Protein 2LQJ (pdb70)

Nearest PDB structures (foldseek):
  2lqj-assembly1_A  TM=9.678E-01  e=2.198E-18  Mycobacterium tuberculosis
  2ca9-assembly1_A  TM=8.240E-01  e=6.268E-05  Helicobacter pylori 26695
  2caj-assembly1_A-2  TM=8.170E-01  e=1.749E-04  Helicobacter pylori 26695
  7csl-assembly2_D  TM=7.163E-01  e=1.278E-03  Pyrococcus horikoshii OT3
  1u8s-assembly1_B  TM=6.420E-01  e=2.604E-02  Vibrio cholerae

Sequence (94 aa):
VEDEGLQPYQVRVICRPKAETYVRAHIVQRTSSNDITLRGIRTGPAGDDNITLTAHLLMVGHTPAKLERLVAELSLQPGVYAVHWYAGEHAQAEVEDEGLQPYQVRVICRPKAETYVRAHIVQRTSSNDITLRGIRTGPAGDDNITLTAHLLMVGHTPAKLERLVAELSLQPGVYAVHWYAGEHAQAEVEDEGLQPYQVRVICRPKAETYVRAHIVQRTSSNDITLRGIRTGPAGDDNITLTAHLLMVGHTPAKLERLVAELSLQPGVYAVHWYAGEHAQAEVEDEGLQPYQVRVICRPKAETYVRAHIVQRTSSNDITLRGIRTGPAGDDNITLTAHLLMVGHTPAKLERLVAELSLQPGVYAVHWYAGEHAQAEVEDEGLQPYQVRVICRPKAETYVRAHIVQRTSSNDITLRGIRTGPAGDDNITLTAHLLMVGHTPAKLERLVAELSLQPGVYAVHWYAGEHAQAEVEDEGLQPYQVRVICRPKAETYVRAHIVQRTSSNDITLRGIRTGPAGDDNITLTAHLLMVGHTPAKLERLVAELSLQPGVYAVHWYAGEHAQAEVEDEGLQPYQVRVICRPKAETYVRAHIVQRTSSNDITLRGIRTGPAGDDNITLTAHLLMVGHTPAKLERLVAELSLQPGVYAVHWYAGEHAQAEVEDEGLQPYQVRVICRPKAETYVRAHIVQRTSSNDITLRGIRTGPAGDDNITLTAHLLMVGHTPAKLERLVAELSLQPGVYAVHWYAGEHAQAEVEDEGLQPYQVRVICRPKAETYVRAHIVQRTSSNDITLRGIRTGPAGDDNITLTAHLLMVGHTPAKLERLVAELSLQPGVYAVHWYAGEHAQAEVEDEGLQPYQVRVICRPKAETYVRAHIVQRTSSNDITLRGIRTGPAGDDNITLTAHLLMVGHTPAKLERLVAELSLQPGVYAVHWYAGEHAQAEVEDEGLQPYQVRVICRPKAETYVRAHIVQRTSSNDITLRGIRTGPAGDDNITLTAHLLMVGHTPAKLERLVAELSLQPGVYAVHWYAGEHAQAEVEDEGLQPYQVRVICRPKAETYVRAHIVQRTSSNDITLRGIRTGPAGDDNITLTAHLLMVGHTPAKLERLVAELSLQPGVYAVHWYAGEHAQAEVEDEGLQPYQVRVICRPKAETYVRAHIVQRTSSNDITLRGIRTGPAGDDNITLTAHLLMVGHTPAKLERLVAELSLQPGVYAVHWYAGEHAQAEVEDEGLQPYQVRVICRPKAETYVRAHIVQRTSSNDITLRGIRTGPAGDDNITLTAHLLMVGHTPAKLERLVAELSLQPGVYAVHWYAGEHAQAEVEDEGLQPYQVRVICRPKAETYVRAHIVQRTSSNDITLRGIRTGPAGDDNITLTAHLLMVGHTPAKLERLVAELSLQPGVYAVHWYAGEHAQAE

CATH classification: 3.30.70.260

Radius of gyration: 12.58 Å; Cα contacts (8 Å, |Δi|>4): 180; chains: 1; bounding box: 26×36×28 Å

InterPro domains:
  IPR003416 MgtC/SapB/SrpB/YhiD family [PR01837] (16-35)
  IPR003416 MgtC/SapB/SrpB/YhiD family [PR01837] (35-53)
  IPR003416 MgtC/SapB/SrpB/YhiD family [PR01837] (60-82)
  IPR003416 MgtC/SapB/SrpB/YhiD family [PR01837] (87-111)
  IPR003416 MgtC/SapB/SrpB/YhiD family [PTHR33778] (4-227)
  IPR048640 MgtC-like, C-terminal domain [PF21770] (149-225)
  IPR049177 MgtC/SapB/SrpB/YhiD, N-terminal domain [PF02308] (13-133)

Foldseek 3Di:
DDLVQFWKKKKKWKFFPVQCVVLVVCCCVLQVVLQKDWPDWDWAAPPDGIIIITTTITHHDDDCPSVVVVQVVSCVRPTIPDMDMAIDPVRDDD

Solvent-accessible surface area: 5730 Å² total; per-residue (Å²): 188,164,62,145,45,33,66,36,18,4,1,101,0,49,0,107,56,174,1,15,98,95,0,101,49,37,2,71,109,85,1,81,93,20,92,5,61,50,138,28,37,164,64,28,118,54,71,137,61,26,28,17,0,14,0,33,3,10,4,74,70,48,64,72,75,89,2,91,143,11,13,60,13,4,48,136,22,108,28,30,115,49,38,112,62,85,52,7,63,173,52,110,87,176

GO terms:
  GO:0010350 cellular response to magnesium starvation (P, IMP)

Secondary structure (P-SEA, 3-state):
cccccbbbbbbbbbccccccaaaaaaaaaaaaaacccccccccccccccccccccbbbbccccaaaaaaaaaaaaacccccccccccccccccc

Structure (mmCIF, N/CA/C/O backbone):
data_2LQJ
#
_entry.id   2LQJ
#
loop_
_atom_site.group_PDB
_atom_site.id
_atom_site.type_symbol
_atom_site.label_atom_id
_atom_site.label_alt_id
_atom_site.label_comp_id
_atom_site.label_asym_id
_atom_site.label_entity_id
_atom_site.label_seq_id
_atom_site.pdbx_PDB_ins_code
_atom_site.Cartn_x
_atom_site.Cartn_y
_atom_site.Cartn_z
_atom_site.occupancy
_atom_site.B_iso_or_equiv
_atom_site.auth_seq_id
_atom_site.auth_comp_id
_atom_site.auth_asym_id
_atom_site.auth_atom_id
_atom_site.pdbx_PDB_model_num
ATOM 1 N N . VAL A 1 1 ? 14.949 16.838 -5.154 1.00 3.00 141 VAL A N 1
ATOM 2 C CA . VAL A 1 1 ? 13.601 17.303 -4.836 1.00 12.15 141 VAL A CA 1
ATOM 3 C C . VAL A 1 1 ? 13.021 16.553 -3.638 1.00 43.12 141 VAL A C 1
ATOM 4 O O . VAL A 1 1 ? 13.101 15.321 -3.565 1.00 31.33 141 VAL A O 1
ATOM 16 N N . GLU A 1 2 ? 12.478 17.292 -2.686 1.00 22.20 142 GLU A N 1
ATOM 17 C CA . GLU A 1 2 ? 11.857 16.694 -1.514 1.00 4.24 142 GLU A CA 1
ATOM 18 C C . GLU A 1 2 ? 10.384 16.506 -1.788 1.00 63.20 142 GLU A C 1
ATOM 19 O O . GLU A 1 2 ? 9.821 17.187 -2.651 1.00 74.34 142 GLU A O 1
ATOM 31 N N . ASP A 1 3 ? 9.754 15.612 -1.074 1.00 61.40 143 ASP A N 1
ATOM 32 C CA . ASP A 1 3 ? 8.346 15.359 -1.282 1.00 13.33 143 ASP A CA 1
ATOM 33 C C . ASP A 1 3 ? 7.555 15.743 -0.057 1.00 31.33 143 ASP A C 1
ATOM 34 O O . ASP A 1 3 ? 7.457 14.977 0.897 1.00 32.00 143 ASP A O 1
ATOM 43 N N . GLU A 1 4 ? 7.055 16.957 -0.057 1.00 31.11 144 GLU A N 1
ATOM 44 C CA . GLU A 1 4 ? 6.185 17.462 1.013 1.00 1.02 144 GLU A CA 1
ATOM 45 C C . GLU A 1 4 ? 4.902 17.956 0.348 1.00 44.12 144 GLU A C 1
ATOM 46 O O . GLU A 1 4 ? 4.152 18.811 0.823 1.00 31.31 144 GLU A O 1
ATOM 58 N N . GLY A 1 5 ? 4.662 17.332 -0.731 1.00 15.44 145 GLY A N 1
ATOM 59 C CA . GLY A 1 5 ? 3.513 17.580 -1.543 1.00 12.35 145 GLY A CA 1
ATOM 60 C C . GLY A 1 5 ? 2.856 16.290 -1.928 1.00 65.41 145 GLY A C 1
ATOM 61 O O . GLY A 1 5 ? 1.860 16.261 -2.668 1.00 41.12 145 GLY A O 1
ATOM 65 N N . LEU A 1 6 ? 3.436 15.222 -1.446 1.00 35.11 146 LEU A N 1
ATOM 66 C CA . LEU A 1 6 ? 2.972 13.914 -1.650 1.00 30.53 146 LEU A CA 1
ATOM 67 C C . LEU A 1 6 ? 3.068 13.297 -0.298 1.00 22.12 146 LEU A C 1
ATOM 68 O O . LEU A 1 6 ? 4.162 13.012 0.172 1.00 74.04 146 LEU A O 1
ATOM 84 N N . GLN A 1 7 ? 1.966 13.183 0.358 1.00 20.55 147 GLN A N 1
ATOM 85 C CA . GLN A 1 7 ? 1.965 12.709 1.718 1.00 44.51 147 GLN A CA 1
ATOM 86 C C . GLN A 1 7 ? 2.188 11.232 1.790 1.00 15.01 147 GLN A C 1
ATOM 87 O O . GLN A 1 7 ? 1.572 10.466 1.043 1.00 2.34 147 GLN A O 1
ATOM 101 N N . PRO A 1 8 ? 3.145 10.818 2.626 1.00 64.45 148 PRO A N 1
ATOM 102 C CA . PRO A 1 8 ? 3.459 9.433 2.807 1.00 3.15 148 PRO A CA 1
ATOM 103 C C . PRO A 1 8 ? 2.378 8.721 3.576 1.00 64.45 148 PRO A C 1
ATOM 104 O O . PRO A 1 8 ? 2.017 9.111 4.682 1.00 13.01 148 PRO A O 1
ATOM 115 N N . TYR A 1 9 ? 1.833 7.744 2.971 1.00 54.34 149 TYR A N 1
ATOM 116 C CA . TYR A 1 9 ? 0.866 6.902 3.598 1.00 33.21 149 TYR A CA 1
ATOM 117 C C . TYR A 1 9 ? 1.333 5.491 3.462 1.00 12.22 149 TYR A C 1
ATOM 118 O O . TYR A 1 9 ? 1.853 5.111 2.422 1.00 10.33 149 TYR A O 1
ATOM 136 N N . GLN A 1 10 ? 1.202 4.734 4.490 1.00 2.52 150 GLN A N 1
ATOM 137 C CA . GLN A 1 10 ? 1.547 3.358 4.420 1.00 44.31 150 GLN A CA 1
ATOM 138 C C . GLN A 1 10 ? 0.287 2.565 4.498 1.00 71.24 150 GLN A C 1
ATOM 139 O O . GLN A 1 10 ? -0.553 2.790 5.377 1.00 44.13 150 GLN A O 1
ATOM 153 N N . VAL A 1 11 ? 0.114 1.712 3.580 1.00 61.43 151 VAL A N 1
ATOM 154 C CA . VAL A 1 11 ? -1.040 0.876 3.567 1.00 55.21 151 VAL A CA 1
ATOM 155 C C . VAL A 1 11 ? -0.588 -0.529 3.875 1.00 32.25 151 VAL A C 1
ATOM 156 O O . VAL A 1 11 ? 0.174 -1.114 3.108 1.00 32.35 151 VAL A O 1
ATOM 169 N N . ARG A 1 12 ? -0.996 -1.047 4.997 1.00 12.02 152 ARG A N 1
ATOM 170 C CA . ARG A 1 12 ? -0.614 -2.379 5.359 1.00 34.34 152 ARG A CA 1
ATOM 171 C C . ARG A 1 12 ? -1.789 -3.325 5.242 1.00 2.23 152 ARG A C 1
ATOM 172 O O . ARG A 1 12 ? -2.826 -3.152 5.900 1.00 14.31 152 ARG A O 1
ATOM 193 N N . VAL A 1 13 ? -1.645 -4.276 4.377 1.00 3.14 153 VAL A N 1
ATOM 194 C CA . VAL A 1 13 ? -2.664 -5.270 4.145 1.00 31.15 153 VAL A CA 1
ATOM 195 C C . VAL A 1 13 ? -2.107 -6.646 4.492 1.00 74.33 153 VAL A C 1
ATOM 196 O O . VAL A 1 13 ? -1.023 -7.024 4.044 1.00 43.22 153 VAL A O 1
ATOM 209 N N . ILE A 1 14 ? -2.808 -7.350 5.317 1.00 43.33 154 ILE A N 1
ATOM 210 C CA . ILE A 1 14 ? -2.414 -8.663 5.741 1.00 2.03 154 ILE A CA 1
ATOM 211 C C . ILE A 1 14 ? -3.235 -9.657 4.954 1.00 40.13 154 ILE A C 1
ATOM 212 O O . ILE A 1 14 ? -4.458 -9.700 5.109 1.00 74.23 154 ILE A O 1
ATOM 228 N N . CYS A 1 15 ? -2.613 -10.428 4.116 1.00 75.21 155 CYS A N 1
ATOM 229 C CA . CYS A 1 15 ? -3.350 -11.368 3.314 1.00 31.20 155 CYS A CA 1
ATOM 230 C C . CYS A 1 15 ? -2.566 -12.636 3.093 1.00 64.12 155 CYS A C 1
ATOM 231 O O . CYS A 1 15 ? -1.391 -12.727 3.476 1.00 61.45 155 CYS A O 1
ATOM 239 N N . ARG A 1 16 ? -3.242 -13.617 2.539 1.00 22.21 156 ARG A N 1
ATOM 240 C CA . ARG A 1 16 ? -2.633 -14.881 2.110 1.00 24.22 156 ARG A CA 1
ATOM 241 C C . ARG A 1 16 ? -1.519 -14.609 1.077 1.00 1.24 156 ARG A C 1
ATOM 242 O O . ARG A 1 16 ? -1.667 -13.731 0.232 1.00 70.23 156 ARG A O 1
ATOM 263 N N . PRO A 1 17 ? -0.391 -15.346 1.123 1.00 12.45 157 PRO A N 1
ATOM 264 C CA . PRO A 1 17 ? 0.706 -15.191 0.141 1.00 63.14 157 PRO A CA 1
ATOM 265 C C . PRO A 1 17 ? 0.254 -15.394 -1.306 1.00 0.53 157 PRO A C 1
ATOM 266 O O . PRO A 1 17 ? 0.814 -14.805 -2.233 1.00 74.33 157 PRO A O 1
ATOM 277 N N . LYS A 1 18 ? -0.776 -16.190 -1.487 1.00 63.14 158 LYS A N 1
ATOM 278 C CA . LYS A 1 18 ? -1.324 -16.431 -2.803 1.00 61.10 158 LYS A CA 1
ATOM 279 C C . LYS A 1 18 ? -2.069 -15.204 -3.294 1.00 11.32 158 LYS A C 1
ATOM 280 O O . LYS A 1 18 ? -2.220 -14.990 -4.497 1.00 31.14 158 LYS A O 1
ATOM 299 N N . ALA A 1 19 ? -2.462 -14.368 -2.357 1.00 32.42 159 ALA A N 1
ATOM 300 C CA . ALA A 1 19 ? -3.195 -13.181 -2.663 1.00 31.42 159 ALA A CA 1
ATOM 301 C C . ALA A 1 19 ? -2.219 -12.069 -2.896 1.00 44.15 159 ALA A C 1
ATOM 302 O O . ALA A 1 19 ? -2.373 -11.289 -3.821 1.00 75.23 159 ALA A O 1
ATOM 309 N N . GLU A 1 20 ? -1.166 -12.078 -2.083 1.00 3.23 160 GLU A N 1
ATOM 310 C CA . GLU A 1 20 ? -0.053 -11.111 -2.091 1.00 54.00 160 GLU A CA 1
ATOM 311 C C . GLU A 1 20 ? 0.449 -10.894 -3.515 1.00 45.31 160 GLU A C 1
ATOM 312 O O . GLU A 1 20 ? 0.720 -9.765 -3.922 1.00 53.12 160 GLU A O 1
ATOM 324 N N . THR A 1 21 ? 0.476 -11.972 -4.271 1.00 22.44 161 THR A N 1
ATOM 325 C CA . THR A 1 21 ? 0.938 -11.977 -5.631 1.00 24.24 161 THR A CA 1
ATOM 326 C C . THR A 1 21 ? 0.118 -11.016 -6.521 1.00 72.14 161 THR A C 1
ATOM 327 O O . THR A 1 21 ? 0.687 -10.171 -7.230 1.00 23.42 161 THR A O 1
ATOM 338 N N . TYR A 1 22 ? -1.191 -11.112 -6.457 1.00 2.23 162 TYR A N 1
ATOM 339 C CA . TYR A 1 22 ? -2.011 -10.243 -7.257 1.00 21.41 162 TYR A CA 1
ATOM 340 C C . TYR A 1 22 ? -2.297 -8.934 -6.548 1.00 4.31 162 TYR A C 1
ATOM 341 O O . TYR A 1 22 ? -2.520 -7.923 -7.184 1.00 3.23 162 TYR A O 1
ATOM 359 N N . VAL A 1 23 ? -2.237 -8.948 -5.224 1.00 72.34 163 VAL A N 1
ATOM 360 C CA . VAL A 1 23 ? -2.478 -7.748 -4.443 1.00 44.31 163 VAL A CA 1
ATOM 361 C C . VAL A 1 23 ? -1.374 -6.735 -4.683 1.00 53.14 163 VAL A C 1
ATOM 362 O O . VAL A 1 23 ? -1.651 -5.568 -4.893 1.00 15.10 163 VAL A O 1
ATOM 375 N N . ARG A 1 24 ? -0.131 -7.194 -4.727 1.00 51.44 164 ARG A N 1
ATOM 376 C CA . ARG A 1 24 ? 0.985 -6.284 -4.893 1.00 24.33 164 ARG A CA 1
ATOM 377 C C . ARG A 1 24 ? 0.959 -5.655 -6.291 1.00 34.34 164 ARG A C 1
ATOM 378 O O . ARG A 1 24 ? 1.248 -4.464 -6.457 1.00 41.43 164 ARG A O 1
ATOM 399 N N . ALA A 1 25 ? 0.539 -6.438 -7.274 1.00 55.40 165 ALA A N 1
ATOM 400 C CA . ALA A 1 25 ? 0.388 -5.947 -8.629 1.00 64.44 165 ALA A CA 1
ATOM 401 C C . ALA A 1 25 ? -0.792 -4.973 -8.698 1.00 13.24 165 ALA A C 1
ATOM 402 O O . ALA A 1 25 ? -0.730 -3.940 -9.361 1.00 42.35 165 ALA A O 1
ATOM 409 N N . HIS A 1 26 ? -1.836 -5.292 -7.963 1.00 30.21 166 HIS A N 1
ATOM 410 C CA . HIS A 1 26 ? -3.027 -4.471 -7.901 1.00 75.52 166 HIS A CA 1
ATOM 411 C C . HIS A 1 26 ? -2.701 -3.122 -7.250 1.00 23.52 166 HIS A C 1
ATOM 412 O O . HIS A 1 26 ? -3.201 -2.082 -7.679 1.00 4.11 166 HIS A O 1
ATOM 426 N N . ILE A 1 27 ? -1.842 -3.146 -6.241 1.00 14.11 167 ILE A N 1
ATOM 427 C CA . ILE A 1 27 ? -1.415 -1.927 -5.572 1.00 22.54 167 ILE A CA 1
ATOM 428 C C . ILE A 1 27 ? -0.687 -1.021 -6.540 1.00 75.14 167 ILE A C 1
ATOM 429 O O . ILE A 1 27 ? -1.021 0.162 -6.659 1.00 13.43 167 ILE A O 1
ATOM 445 N N . VAL A 1 28 ? 0.261 -1.576 -7.267 1.00 74.20 168 VAL A N 1
ATOM 446 C CA . VAL A 1 28 ? 1.077 -0.757 -8.147 1.00 2.35 168 VAL A CA 1
ATOM 447 C C . VAL A 1 28 ? 0.265 -0.187 -9.316 1.00 71.30 168 VAL A C 1
ATOM 448 O O . VAL A 1 28 ? 0.484 0.946 -9.738 1.00 0.51 168 VAL A O 1
ATOM 461 N N . GLN A 1 29 ? -0.714 -0.927 -9.796 1.00 3.24 169 GLN A N 1
ATOM 462 C CA . GLN A 1 29 ? -1.520 -0.442 -10.890 1.00 15.43 169 GLN A CA 1
ATOM 463 C C . GLN A 1 29 ? -2.576 0.546 -10.411 1.00 73.03 169 GLN A C 1
ATOM 464 O O . GLN A 1 29 ? -2.967 1.451 -11.158 1.00 73.01 169 GLN A O 1
ATOM 478 N N . ARG A 1 30 ? -3.032 0.394 -9.181 1.00 32.41 170 ARG A N 1
ATOM 479 C CA . ARG A 1 30 ? -3.983 1.334 -8.643 1.00 42.53 170 ARG A CA 1
ATOM 480 C C . ARG A 1 30 ? -3.332 2.644 -8.337 1.00 60.31 170 ARG A C 1
ATOM 481 O O . ARG A 1 30 ? -3.828 3.676 -8.737 1.00 13.23 170 ARG A O 1
ATOM 502 N N . THR A 1 31 ? -2.195 2.598 -7.703 1.00 70.54 171 THR A N 1
ATOM 503 C CA . THR A 1 31 ? -1.504 3.800 -7.298 1.00 3.50 171 THR A CA 1
ATOM 504 C C . THR A 1 31 ? -1.074 4.646 -8.495 1.00 20.13 171 THR A C 1
ATOM 505 O O . THR A 1 31 ? -1.313 5.863 -8.523 1.00 63.34 171 THR A O 1
ATOM 516 N N . SER A 1 32 ? -0.556 3.987 -9.525 1.00 42.20 172 SER A N 1
ATOM 517 C CA . SER A 1 32 ? -0.076 4.671 -10.712 1.00 13.04 172 SER A CA 1
ATOM 518 C C . SER A 1 32 ? -1.219 5.352 -11.480 1.00 33.32 172 SER A C 1
ATOM 519 O O . SER A 1 32 ? -1.012 6.342 -12.189 1.00 35.42 172 SER A O 1
ATOM 527 N N . SER A 1 33 ? -2.418 4.833 -11.330 1.00 2.12 173 SER A N 1
ATOM 528 C CA . SER A 1 33 ? -3.559 5.405 -11.979 1.00 71.24 173 SER A CA 1
ATOM 529 C C . SER A 1 33 ? -4.297 6.402 -11.040 1.00 70.42 173 SER A C 1
ATOM 530 O O . SER A 1 33 ? -5.094 7.235 -11.493 1.00 45.02 173 SER A O 1
ATOM 538 N N . ASN A 1 34 ? -4.002 6.338 -9.752 1.00 51.05 174 ASN A N 1
ATOM 539 C CA . ASN A 1 34 ? -4.712 7.134 -8.763 1.00 12.35 174 ASN A CA 1
ATOM 540 C C . ASN A 1 34 ? -3.914 8.392 -8.348 1.00 60.52 174 ASN A C 1
ATOM 541 O O . ASN A 1 34 ? -4.316 9.128 -7.447 1.00 21.34 174 ASN A O 1
ATOM 552 N N . ASP A 1 35 ? -2.783 8.635 -9.044 1.00 74.43 175 ASP A N 1
ATOM 553 C CA . ASP A 1 35 ? -1.875 9.803 -8.789 1.00 74.30 175 ASP A CA 1
ATOM 554 C C . ASP A 1 35 ? -1.030 9.581 -7.547 1.00 13.35 175 ASP A C 1
ATOM 555 O O . ASP A 1 35 ? -0.456 10.527 -6.973 1.00 62.34 175 ASP A O 1
ATOM 564 N N . ILE A 1 36 ? -0.889 8.342 -7.171 1.00 23.12 176 ILE A N 1
ATOM 565 C CA . ILE A 1 36 ? -0.126 7.984 -6.009 1.00 51.51 176 ILE A CA 1
ATOM 566 C C . ILE A 1 36 ? 1.234 7.448 -6.453 1.00 2.25 176 ILE A C 1
ATOM 567 O O . ILE A 1 36 ? 1.312 6.599 -7.330 1.00 20.45 176 ILE A O 1
ATOM 583 N N . THR A 1 37 ? 2.275 7.950 -5.866 1.00 21.10 177 THR A N 1
ATOM 584 C CA . THR A 1 37 ? 3.608 7.529 -6.179 1.00 42.02 177 THR A CA 1
ATOM 585 C C . THR A 1 37 ? 4.049 6.502 -5.126 1.00 44.24 177 THR A C 1
ATOM 586 O O . THR A 1 37 ? 3.696 6.626 -3.954 1.00 31.33 177 THR A O 1
ATOM 597 N N . LEU A 1 38 ? 4.781 5.500 -5.526 1.00 41.14 178 LEU A N 1
ATOM 598 C CA . LEU A 1 38 ? 5.195 4.467 -4.604 1.00 2.30 178 LEU A CA 1
ATOM 599 C C . LEU A 1 38 ? 6.607 4.716 -4.128 1.00 11.34 178 LEU A C 1
ATOM 600 O O . LEU A 1 38 ? 7.452 5.221 -4.872 1.00 52.43 178 LEU A O 1
ATOM 616 N N . ARG A 1 39 ? 6.842 4.415 -2.888 1.00 54.22 179 ARG A N 1
ATOM 617 C CA . ARG A 1 39 ? 8.168 4.440 -2.322 1.00 65.23 179 ARG A CA 1
ATOM 618 C C . ARG A 1 39 ? 8.735 3.046 -2.438 1.00 11.34 179 ARG A C 1
ATOM 619 O O . ARG A 1 39 ? 9.824 2.829 -2.971 1.00 31.05 179 ARG A O 1
ATOM 640 N N . GLY A 1 40 ? 7.961 2.119 -1.971 1.00 41.40 180 GLY A N 1
ATOM 641 C CA . GLY A 1 40 ? 8.300 0.732 -2.021 1.00 65.54 180 GLY A CA 1
ATOM 642 C C . GLY A 1 40 ? 7.307 -0.049 -1.239 1.00 40.22 180 GLY A C 1
ATOM 643 O O . GLY A 1 40 ? 6.514 0.536 -0.476 1.00 51.50 180 GLY A O 1
ATOM 647 N N . ILE A 1 41 ? 7.307 -1.330 -1.415 1.00 41.45 181 ILE A N 1
ATOM 648 C CA . ILE A 1 41 ? 6.388 -2.180 -0.715 1.00 33.54 181 ILE A CA 1
ATOM 649 C C . ILE A 1 41 ? 7.169 -3.181 0.101 1.00 53.52 181 ILE A C 1
ATOM 650 O O . ILE A 1 41 ? 7.999 -3.924 -0.424 1.00 2.14 181 ILE A O 1
ATOM 666 N N . ARG A 1 42 ? 6.946 -3.169 1.380 1.00 24.42 182 ARG A N 1
ATOM 667 C CA . ARG A 1 42 ? 7.618 -4.072 2.259 1.00 75.25 182 ARG A CA 1
ATOM 668 C C . ARG A 1 42 ? 6.678 -5.244 2.459 1.00 52.44 182 ARG A C 1
ATOM 669 O O . ARG A 1 42 ? 5.599 -5.088 3.021 1.00 33.01 182 ARG A O 1
ATOM 690 N N . THR A 1 43 ? 7.052 -6.372 1.955 1.00 45.12 183 THR A N 1
ATOM 691 C CA . THR A 1 43 ? 6.232 -7.545 2.034 1.00 63.54 183 THR A CA 1
ATOM 692 C C . THR A 1 43 ? 6.903 -8.543 2.986 1.00 73.42 183 THR A C 1
ATOM 693 O O . THR A 1 43 ? 8.089 -8.870 2.821 1.00 22.50 183 THR A O 1
ATOM 704 N N . GLY A 1 44 ? 6.206 -8.936 4.033 1.00 1.30 184 GLY A N 1
ATOM 705 C CA . GLY A 1 44 ? 6.788 -9.855 4.982 1.00 21.15 184 GLY A CA 1
ATOM 706 C C . GLY A 1 44 ? 5.770 -10.798 5.578 1.00 24.32 184 GLY A C 1
ATOM 707 O O . GLY A 1 44 ? 4.626 -10.394 5.816 1.00 31.42 184 GLY A O 1
ATOM 711 N N . PRO A 1 45 ? 6.137 -12.067 5.807 1.00 24.11 185 PRO A N 1
ATOM 712 C CA . PRO A 1 45 ? 5.252 -13.049 6.441 1.00 42.12 185 PRO A CA 1
ATOM 713 C C . PRO A 1 45 ? 5.003 -12.682 7.891 1.00 22.32 185 PRO A C 1
ATOM 714 O O . PRO A 1 45 ? 5.950 -12.543 8.681 1.00 31.22 185 PRO A O 1
ATOM 725 N N . ALA A 1 46 ? 3.756 -12.536 8.264 1.00 13.31 186 ALA A N 1
ATOM 726 C CA . ALA A 1 46 ? 3.458 -12.099 9.596 1.00 11.01 186 ALA A CA 1
ATOM 727 C C . ALA A 1 46 ? 2.289 -12.846 10.172 1.00 41.01 186 ALA A C 1
ATOM 728 O O . ALA A 1 46 ? 1.175 -12.321 10.251 1.00 43.45 186 ALA A O 1
ATOM 735 N N . GLY A 1 47 ? 2.516 -14.093 10.476 1.00 23.42 187 GLY A N 1
ATOM 736 C CA . GLY A 1 47 ? 1.540 -14.878 11.104 1.00 32.10 187 GLY A CA 1
ATOM 737 C C . GLY A 1 47 ? 1.763 -16.327 10.836 1.00 73.11 187 GLY A C 1
ATOM 738 O O . GLY A 1 47 ? 2.764 -16.911 11.274 1.00 23.32 187 GLY A O 1
ATOM 742 N N . ASP A 1 48 ? 0.886 -16.893 10.078 1.00 73.41 188 ASP A N 1
ATOM 743 C CA . ASP A 1 48 ? 0.924 -18.319 9.783 1.00 40.35 188 ASP A CA 1
ATOM 744 C C . ASP A 1 48 ? 0.787 -18.549 8.278 1.00 64.43 188 ASP A C 1
ATOM 745 O O . ASP A 1 48 ? 1.632 -19.190 7.643 1.00 63.51 188 ASP A O 1
ATOM 754 N N . ASP A 1 49 ? -0.261 -17.993 7.722 1.00 62.11 189 ASP A N 1
ATOM 755 C CA . ASP A 1 49 ? -0.577 -18.074 6.299 1.00 65.32 189 ASP A CA 1
ATOM 756 C C . ASP A 1 49 ? -0.789 -16.695 5.794 1.00 52.51 189 ASP A C 1
ATOM 757 O O . ASP A 1 49 ? -1.492 -16.462 4.819 1.00 15.32 189 ASP A O 1
ATOM 766 N N . ASN A 1 50 ? -0.152 -15.789 6.432 1.00 52.12 190 ASN A N 1
ATOM 767 C CA . ASN A 1 50 ? -0.326 -14.411 6.145 1.00 1.02 190 ASN A CA 1
ATOM 768 C C . ASN A 1 50 ? 0.920 -13.653 6.013 1.00 24.21 190 ASN A C 1
ATOM 769 O O . ASN A 1 50 ? 1.925 -13.912 6.679 1.00 70.31 190 ASN A O 1
ATOM 780 N N . ILE A 1 51 ? 0.827 -12.703 5.165 1.00 3.02 191 ILE A N 1
ATOM 781 C CA . ILE A 1 51 ? 1.897 -11.818 4.833 1.00 23.34 191 ILE A CA 1
ATOM 782 C C . ILE A 1 51 ? 1.328 -10.411 4.889 1.00 50.03 191 ILE A C 1
ATOM 783 O O . ILE A 1 51 ? 0.188 -10.184 4.466 1.00 55.41 191 ILE A O 1
ATOM 799 N N . THR A 1 52 ? 2.063 -9.503 5.449 1.00 14.32 192 THR A N 1
ATOM 800 C CA . THR A 1 52 ? 1.637 -8.147 5.522 1.00 51.12 192 THR A CA 1
ATOM 801 C C . THR A 1 52 ? 2.398 -7.331 4.492 1.00 14.41 192 THR A C 1
ATOM 802 O O . THR A 1 52 ? 3.634 -7.276 4.513 1.00 40.40 192 THR A O 1
ATOM 813 N N . LEU A 1 53 ? 1.674 -6.772 3.572 1.00 73.13 193 LEU A N 1
ATOM 814 C CA . LEU A 1 53 ? 2.247 -5.922 2.573 1.00 31.12 193 LEU A CA 1
ATOM 815 C C . LEU A 1 53 ? 2.110 -4.516 3.066 1.00 54.40 193 LEU A C 1
ATOM 816 O O . LEU A 1 53 ? 0.997 -4.029 3.242 1.00 25.53 193 LEU A O 1
ATOM 832 N N . THR A 1 54 ? 3.200 -3.898 3.366 1.00 21.20 194 THR A N 1
ATOM 833 C CA . THR A 1 54 ? 3.179 -2.539 3.774 1.00 2.50 194 THR A CA 1
ATOM 834 C C . THR A 1 54 ? 3.641 -1.700 2.590 1.00 42.20 194 THR A C 1
ATOM 835 O O . THR A 1 54 ? 4.821 -1.708 2.228 1.00 73.23 194 THR A O 1
ATOM 846 N N . ALA A 1 55 ? 2.718 -1.043 1.967 1.00 12.13 195 ALA A N 1
ATOM 847 C CA . ALA A 1 55 ? 3.005 -0.241 0.818 1.00 23.53 195 ALA A CA 1
ATOM 848 C C . ALA A 1 55 ? 3.199 1.183 1.240 1.00 2.23 195 ALA A C 1
ATOM 849 O O . ALA A 1 55 ? 2.279 1.806 1.770 1.00 61.51 195 ALA A O 1
ATOM 856 N N . HIS A 1 56 ? 4.389 1.683 1.056 1.00 34.33 196 HIS A N 1
ATOM 857 C CA . HIS A 1 56 ? 4.695 3.043 1.398 1.00 31.33 196 HIS A CA 1
ATOM 858 C C . HIS A 1 56 ? 4.414 3.870 0.169 1.00 2.44 196 HIS A C 1
ATOM 859 O O . HIS A 1 56 ? 5.058 3.690 -0.884 1.00 24.21 196 HIS A O 1
ATOM 873 N N . LEU A 1 57 ? 3.455 4.716 0.264 1.00 24.01 197 LEU A N 1
ATOM 874 C CA . LEU A 1 57 ? 3.008 5.485 -0.851 1.00 1.31 197 LEU A CA 1
ATOM 875 C C . LEU A 1 57 ? 3.105 6.961 -0.532 1.00 42.12 197 LEU A C 1
ATOM 876 O O . LEU A 1 57 ? 3.098 7.351 0.620 1.00 72.13 197 LEU A O 1
ATOM 892 N N . LEU A 1 58 ? 3.230 7.748 -1.544 1.00 43.32 198 LEU A N 1
ATOM 893 C CA . LEU A 1 58 ? 3.217 9.187 -1.446 1.00 44.24 198 LEU A CA 1
ATOM 894 C C . LEU A 1 58 ? 2.072 9.649 -2.320 1.00 63.11 198 LEU A C 1
ATOM 895 O O . LEU A 1 58 ? 2.080 9.387 -3.528 1.00 44.15 198 LEU A O 1
ATOM 911 N N . MET A 1 59 ? 1.093 10.303 -1.769 1.00 44.42 199 MET A N 1
ATOM 912 C CA . MET A 1 59 ? -0.025 10.704 -2.596 1.00 15.13 199 MET A CA 1
ATOM 913 C C . MET A 1 59 ? -0.019 12.185 -2.843 1.00 63.55 199 MET A C 1
ATOM 914 O O . MET A 1 59 ? 0.019 12.986 -1.905 1.00 61.33 199 MET A O 1
ATOM 928 N N . VAL A 1 60 ? -0.029 12.535 -4.112 1.00 3.44 200 VAL A N 1
ATOM 929 C CA . VAL A 1 60 ? -0.085 13.913 -4.548 1.00 54.31 200 VAL A CA 1
ATOM 930 C C . VAL A 1 60 ? -1.469 14.436 -4.219 1.00 14.43 200 VAL A C 1
ATOM 931 O O . VAL A 1 60 ? -2.464 13.808 -4.598 1.00 64.41 200 VAL A O 1
ATOM 944 N N . GLY A 1 61 ? -1.548 15.523 -3.489 1.00 4.01 201 GLY A N 1
ATOM 945 C CA . GLY A 1 61 ? -2.852 16.099 -3.184 1.00 33.41 201 GLY A CA 1
ATOM 946 C C . GLY A 1 61 ? -3.553 15.444 -2.012 1.00 11.12 201 GLY A C 1
ATOM 947 O O . GLY A 1 61 ? -3.786 16.089 -0.995 1.00 1.20 201 GLY A O 1
ATOM 951 N N . HIS A 1 62 ? -3.914 14.177 -2.193 1.00 21.41 202 HIS A N 1
ATOM 952 C CA . HIS A 1 62 ? -4.622 13.351 -1.231 1.00 74.34 202 HIS A CA 1
ATOM 953 C C . HIS A 1 62 ? -6.120 13.592 -1.269 1.00 10.40 202 HIS A C 1
ATOM 954 O O . HIS A 1 62 ? -6.637 14.582 -0.765 1.00 52.51 202 HIS A O 1
ATOM 968 N N . THR A 1 63 ? -6.774 12.692 -1.913 1.00 31.42 203 THR A N 1
ATOM 969 C CA . THR A 1 63 ? -8.180 12.614 -1.969 1.00 40.22 203 THR A CA 1
ATOM 970 C C . THR A 1 63 ? -8.583 11.337 -1.224 1.00 54.44 203 THR A C 1
ATOM 971 O O . THR A 1 63 ? -8.481 10.233 -1.769 1.00 41.20 203 THR A O 1
ATOM 982 N N . PRO A 1 64 ? -8.937 11.491 0.061 1.00 71.53 204 PRO A N 1
ATOM 983 C CA . PRO A 1 64 ? -9.320 10.400 0.974 1.00 71.31 204 PRO A CA 1
ATOM 984 C C . PRO A 1 64 ? -10.216 9.347 0.349 1.00 25.30 204 PRO A C 1
ATOM 985 O O . PRO A 1 64 ? -9.976 8.159 0.501 1.00 52.03 204 PRO A O 1
ATOM 996 N N . ALA A 1 65 ? -11.199 9.792 -0.398 1.00 42.15 205 ALA A N 1
ATOM 997 C CA . ALA A 1 65 ? -12.161 8.891 -1.045 1.00 73.32 205 ALA A CA 1
ATOM 998 C C . ALA A 1 65 ? -11.497 7.978 -2.061 1.00 3.23 205 ALA A C 1
ATOM 999 O O . ALA A 1 65 ? -11.984 6.886 -2.341 1.00 51.33 205 ALA A O 1
ATOM 1006 N N . LYS A 1 66 ? -10.396 8.414 -2.619 1.00 1.45 206 LYS A N 1
ATOM 1007 C CA . LYS A 1 66 ? -9.672 7.592 -3.537 1.00 21.13 206 LYS A CA 1
ATOM 1008 C C . LYS A 1 66 ? -8.855 6.578 -2.792 1.00 50.53 206 LYS A C 1
ATOM 1009 O O . LYS A 1 66 ? -8.904 5.392 -3.098 1.00 45.24 206 LYS A O 1
ATOM 1028 N N . LEU A 1 67 ? -8.176 7.037 -1.765 1.00 53.30 207 LEU A N 1
ATOM 1029 C CA . LEU A 1 67 ? -7.290 6.187 -0.996 1.00 30.55 207 LEU A CA 1
ATOM 1030 C C . LEU A 1 67 ? -8.098 5.104 -0.287 1.00 24.34 207 LEU A C 1
ATOM 1031 O O . LEU A 1 67 ? -7.736 3.933 -0.303 1.00 52.12 207 LEU A O 1
ATOM 1047 N N . GLU A 1 68 ? -9.238 5.506 0.253 1.00 41.44 208 GLU A N 1
ATOM 1048 C CA . GLU A 1 68 ? -10.156 4.602 0.931 1.00 73.21 208 GLU A CA 1
ATOM 1049 C C . GLU A 1 68 ? -10.677 3.545 -0.017 1.00 45.41 208 GLU A C 1
ATOM 1050 O O . GLU A 1 68 ? -10.788 2.380 0.346 1.00 4.31 208 GLU A O 1
ATOM 1062 N N . ARG A 1 69 ? -10.956 3.953 -1.242 1.00 41.32 209 ARG A N 1
ATOM 1063 C CA . ARG A 1 69 ? -11.492 3.057 -2.244 1.00 43.21 209 ARG A CA 1
ATOM 1064 C C . ARG A 1 69 ? -10.446 2.002 -2.578 1.00 20.40 209 ARG A C 1
ATOM 1065 O O . ARG A 1 69 ? -10.759 0.824 -2.656 1.00 1.01 209 ARG A O 1
ATOM 1086 N N . LEU A 1 70 ? -9.205 2.437 -2.709 1.00 45.31 210 LEU A N 1
ATOM 1087 C CA . LEU A 1 70 ? -8.098 1.533 -2.994 1.00 42.31 210 LEU A CA 1
ATOM 1088 C C . LEU A 1 70 ? -7.881 0.568 -1.854 1.00 22.24 210 LEU A C 1
ATOM 1089 O O . LEU A 1 70 ? -7.670 -0.612 -2.074 1.00 65.25 210 LEU A O 1
ATOM 1105 N N . VAL A 1 71 ? -7.977 1.067 -0.638 1.00 5.11 211 VAL A N 1
ATOM 1106 C CA . VAL A 1 71 ? -7.815 0.236 0.542 1.00 42.43 211 VAL A CA 1
ATOM 1107 C C . VAL A 1 71 ? -8.951 -0.797 0.617 1.00 33.12 211 VAL A C 1
ATOM 1108 O O . VAL A 1 71 ? -8.718 -1.978 0.917 1.00 42.15 211 VAL A O 1
ATOM 1121 N N . ALA A 1 72 ? -10.159 -0.361 0.285 1.00 41.32 212 ALA A N 1
ATOM 1122 C CA . ALA A 1 72 ? -11.313 -1.239 0.250 1.00 13.22 212 ALA A CA 1
ATOM 1123 C C . ALA A 1 72 ? -11.140 -2.309 -0.822 1.00 4.13 212 ALA A C 1
ATOM 1124 O O . ALA A 1 72 ? -11.499 -3.448 -0.617 1.00 32.33 212 ALA A O 1
ATOM 1131 N N . GLU A 1 73 ? -10.567 -1.927 -1.958 1.00 30.35 213 GLU A N 1
ATOM 1132 C CA . GLU A 1 73 ? -10.277 -2.862 -3.037 1.00 32.00 213 GLU A CA 1
ATOM 1133 C C . GLU A 1 73 ? -9.197 -3.819 -2.654 1.00 2.23 213 GLU A C 1
ATOM 1134 O O . GLU A 1 73 ? -9.283 -4.986 -2.977 1.00 74.22 213 GLU A O 1
ATOM 1146 N N . LEU A 1 74 ? -8.196 -3.346 -1.954 1.00 14.24 214 LEU A N 1
ATOM 1147 C CA . LEU A 1 74 ? -7.132 -4.216 -1.500 1.00 1.55 214 LEU A CA 1
ATOM 1148 C C . LEU A 1 74 ? -7.686 -5.237 -0.546 1.00 23.24 214 LEU A C 1
ATOM 1149 O O . LEU A 1 74 ? -7.331 -6.394 -0.617 1.00 62.11 214 LEU A O 1
ATOM 1165 N N . SER A 1 75 ? -8.603 -4.805 0.298 1.00 51.32 215 SER A N 1
ATOM 1166 C CA . SER A 1 75 ? -9.259 -5.684 1.224 1.00 34.52 215 SER A CA 1
ATOM 1167 C C . SER A 1 75 ? -10.240 -6.608 0.465 1.00 32.41 215 SER A C 1
ATOM 1168 O O . SER A 1 75 ? -10.514 -7.727 0.894 1.00 72.33 215 SER A O 1
ATOM 1176 N N . LEU A 1 76 ? -10.747 -6.119 -0.667 1.00 42.31 216 LEU A N 1
ATOM 1177 C CA . LEU A 1 76 ? -11.714 -6.827 -1.501 1.00 24.20 216 LEU A CA 1
ATOM 1178 C C . LEU A 1 76 ? -11.076 -8.047 -2.168 1.00 2.03 216 LEU A C 1
ATOM 1179 O O . LEU A 1 76 ? -11.780 -8.949 -2.643 1.00 40.34 216 LEU A O 1
ATOM 1195 N N . GLN A 1 77 ? -9.769 -8.060 -2.250 1.00 60.41 217 GLN A N 1
ATOM 1196 C CA . GLN A 1 77 ? -9.067 -9.238 -2.735 1.00 20.22 217 GLN A CA 1
ATOM 1197 C C . GLN A 1 77 ? -9.286 -10.430 -1.794 1.00 1.23 217 GLN A C 1
ATOM 1198 O O . GLN A 1 77 ? -9.048 -10.334 -0.585 1.00 21.31 217 GLN A O 1
ATOM 1212 N N . PRO A 1 78 ? -9.790 -11.548 -2.335 1.00 20.42 218 PRO A N 1
ATOM 1213 C CA . PRO A 1 78 ? -10.085 -12.742 -1.552 1.00 24.00 218 PRO A CA 1
ATOM 1214 C C . PRO A 1 78 ? -8.832 -13.355 -0.931 1.00 22.02 218 PRO A C 1
ATOM 1215 O O . PRO A 1 78 ? -7.999 -13.963 -1.612 1.00 74.41 218 PRO A O 1
ATOM 1226 N N . GLY A 1 79 ? -8.696 -13.173 0.346 1.00 22.52 219 GLY A N 1
ATOM 1227 C CA . GLY A 1 79 ? -7.552 -13.698 1.048 1.00 50.22 219 GLY A CA 1
ATOM 1228 C C . GLY A 1 79 ? -7.021 -12.737 2.080 1.00 13.23 219 GLY A C 1
ATOM 1229 O O . GLY A 1 79 ? -6.122 -13.084 2.860 1.00 64.01 219 GLY A O 1
ATOM 1233 N N . VAL A 1 80 ? -7.523 -11.518 2.059 1.00 25.45 220 VAL A N 1
ATOM 1234 C CA . VAL A 1 80 ? -7.151 -10.520 3.028 1.00 23.41 220 VAL A CA 1
ATOM 1235 C C . VAL A 1 80 ? -7.734 -10.839 4.406 1.00 3.22 220 VAL A C 1
ATOM 1236 O O . VAL A 1 80 ? -8.909 -11.182 4.542 1.00 14.24 220 VAL A O 1
ATOM 1249 N N . TYR A 1 81 ? -6.893 -10.771 5.399 1.00 4.13 221 TYR A N 1
ATOM 1250 C CA . TYR A 1 81 ? -7.287 -10.938 6.773 1.00 45.23 221 TYR A CA 1
ATOM 1251 C C . TYR A 1 81 ? -7.698 -9.594 7.323 1.00 21.31 221 TYR A C 1
ATOM 1252 O O . TYR A 1 81 ? -8.734 -9.464 7.976 1.00 20.32 221 TYR A O 1
ATOM 1270 N N . ALA A 1 82 ? -6.896 -8.587 7.018 1.00 73.55 222 ALA A N 1
ATOM 1271 C CA . ALA A 1 82 ? -7.123 -7.234 7.512 1.00 1.43 222 ALA A CA 1
ATOM 1272 C C . ALA A 1 82 ? -6.306 -6.236 6.712 1.00 32.44 222 ALA A C 1
ATOM 1273 O O . ALA A 1 82 ? -5.333 -6.616 6.055 1.00 45.33 222 ALA A O 1
ATOM 1280 N N . VAL A 1 83 ? -6.701 -4.986 6.752 1.00 24.41 223 VAL A N 1
ATOM 1281 C CA . VAL A 1 83 ? -5.987 -3.923 6.079 1.00 24.02 223 VAL A CA 1
ATOM 1282 C C . VAL A 1 83 ? -6.131 -2.638 6.897 1.00 54.35 223 VAL A C 1
ATOM 1283 O O . VAL A 1 83 ? -7.146 -2.445 7.586 1.00 61.14 223 VAL A O 1
ATOM 1296 N N . HIS A 1 84 ? -5.119 -1.802 6.867 1.00 52.41 224 HIS A N 1
ATOM 1297 C CA . HIS A 1 84 ? -5.158 -0.527 7.558 1.00 71.30 224 HIS A CA 1
ATOM 1298 C C . HIS A 1 84 ? -4.141 0.418 6.933 1.00 14.32 224 HIS A C 1
ATOM 1299 O O . HIS A 1 84 ? -3.057 -0.017 6.540 1.00 61.24 224 HIS A O 1
ATOM 1313 N N . TRP A 1 85 ? -4.489 1.681 6.793 1.00 24.42 225 TRP A N 1
ATOM 1314 C CA . TRP A 1 85 ? -3.534 2.649 6.314 1.00 75.23 225 TRP A CA 1
ATOM 1315 C C . TRP A 1 85 ? -3.233 3.653 7.375 1.00 1.42 225 TRP A C 1
ATOM 1316 O O . TRP A 1 85 ? -4.080 3.960 8.227 1.00 35.33 225 TRP A O 1
ATOM 1337 N N . TYR A 1 86 ? -2.052 4.148 7.335 1.00 22.10 226 TYR A N 1
ATOM 1338 C CA . TYR A 1 86 ? -1.590 5.079 8.328 1.00 74.53 226 TYR A CA 1
ATOM 1339 C C . TYR A 1 86 ? -0.718 6.138 7.655 1.00 21.31 226 TYR A C 1
ATOM 1340 O O . TYR A 1 86 ? 0.001 5.834 6.700 1.00 72.20 226 TYR A O 1
ATOM 1358 N N . ALA A 1 87 ? -0.804 7.365 8.126 1.00 0.21 227 ALA A N 1
ATOM 1359 C CA . ALA A 1 87 ? -0.019 8.456 7.572 1.00 73.43 227 ALA A CA 1
ATOM 1360 C C . ALA A 1 87 ? 1.396 8.396 8.107 1.00 3.14 227 ALA A C 1
ATOM 1361 O O . ALA A 1 87 ? 1.612 8.110 9.291 1.00 43.33 227 ALA A O 1
ATOM 1368 N N . GLY A 1 88 ? 2.347 8.671 7.271 1.00 3.24 228 GLY A N 1
ATOM 1369 C CA . GLY A 1 88 ? 3.710 8.552 7.676 1.00 13.53 228 GLY A CA 1
ATOM 1370 C C . GLY A 1 88 ? 4.284 7.214 7.261 1.00 2.20 228 GLY A C 1
ATOM 1371 O O . GLY A 1 88 ? 3.845 6.162 7.726 1.00 61.41 228 GLY A O 1
ATOM 1375 N N . GLU A 1 89 ? 5.274 7.269 6.424 1.00 12.41 229 GLU A N 1
ATOM 1376 C CA . GLU A 1 89 ? 5.957 6.108 5.861 1.00 3.44 229 GLU A CA 1
ATOM 1377 C C . GLU A 1 89 ? 6.678 5.321 6.952 1.00 63.41 229 GLU A C 1
ATOM 1378 O O . GLU A 1 89 ? 6.646 4.096 6.997 1.00 4.21 229 GLU A O 1
ATOM 1390 N N . HIS A 1 90 ? 7.267 6.041 7.846 1.00 25.22 230 HIS A N 1
ATOM 1391 C CA . HIS A 1 90 ? 8.054 5.473 8.927 1.00 1.01 230 HIS A CA 1
ATOM 1392 C C . HIS A 1 90 ? 7.167 5.310 10.184 1.00 35.13 230 HIS A C 1
ATOM 1393 O O . HIS A 1 90 ? 7.658 5.045 11.291 1.00 41.31 230 HIS A O 1
ATOM 1407 N N . ALA A 1 91 ? 5.850 5.422 9.966 1.00 21.25 231 ALA A N 1
ATOM 1408 C CA . ALA A 1 91 ? 4.837 5.375 11.019 1.00 22.24 231 ALA A CA 1
ATOM 1409 C C . ALA A 1 91 ? 5.101 6.468 12.020 1.00 32.30 231 ALA A C 1
ATOM 1410 O O . ALA A 1 91 ? 5.506 6.226 13.163 1.00 42.13 231 ALA A O 1
ATOM 1417 N N . GLN A 1 92 ? 4.932 7.673 11.562 1.00 1.14 232 GLN A N 1
ATOM 1418 C CA . GLN A 1 92 ? 5.219 8.821 12.354 1.00 42.42 232 GLN A CA 1
ATOM 1419 C C . GLN A 1 92 ? 4.051 9.142 13.259 1.00 25.40 232 GLN A C 1
ATOM 1420 O O . GLN A 1 92 ? 3.079 9.789 12.849 1.00 25.10 232 GLN A O 1
ATOM 1434 N N . ALA A 1 93 ? 4.100 8.618 14.439 1.00 44.33 233 ALA A N 1
ATOM 1435 C CA . ALA A 1 93 ? 3.126 8.930 15.433 1.00 22.42 233 ALA A CA 1
ATOM 1436 C C . ALA A 1 93 ? 3.713 10.025 16.279 1.00 11.51 233 ALA A C 1
ATOM 1437 O O . ALA A 1 93 ? 4.463 9.759 17.220 1.00 21.40 233 ALA A O 1
ATOM 1444 N N . GLU A 1 94 ? 3.460 11.244 15.888 1.00 32.12 234 GLU A N 1
ATOM 1445 C CA . GLU A 1 94 ? 4.030 12.384 16.551 1.00 63.40 234 GLU A CA 1
ATOM 1446 C C . GLU A 1 94 ? 3.026 13.028 17.509 1.00 61.32 234 GLU A C 1
ATOM 1458 N N . VAL A 1 1 ? 13.574 13.029 7.051 1.00 3.00 141 VAL A N 2
ATOM 1459 C CA . VAL A 1 1 ? 12.297 12.766 6.407 1.00 12.15 141 VAL A CA 2
ATOM 1460 C C . VAL A 1 1 ? 12.516 12.770 4.918 1.00 13.42 141 VAL A C 2
ATOM 1461 O O . VAL A 1 1 ? 13.526 13.299 4.454 1.00 22.02 141 VAL A O 2
ATOM 1473 N N . GLU A 1 2 ? 11.623 12.170 4.174 1.00 35.33 142 GLU A N 2
ATOM 1474 C CA . GLU A 1 2 ? 11.795 12.071 2.746 1.00 14.40 142 GLU A CA 2
ATOM 1475 C C . GLU A 1 2 ? 10.462 12.258 2.036 1.00 4.11 142 GLU A C 2
ATOM 1476 O O . GLU A 1 2 ? 9.415 11.849 2.559 1.00 73.44 142 GLU A O 2
ATOM 1488 N N . ASP A 1 3 ? 10.523 12.899 0.876 1.00 24.24 143 ASP A N 2
ATOM 1489 C CA . ASP A 1 3 ? 9.377 13.197 0.028 1.00 54.03 143 ASP A CA 2
ATOM 1490 C C . ASP A 1 3 ? 8.306 14.013 0.679 1.00 12.11 143 ASP A C 2
ATOM 1491 O O . ASP A 1 3 ? 7.132 13.634 0.708 1.00 34.54 143 ASP A O 2
ATOM 1500 N N . GLU A 1 4 ? 8.698 15.144 1.195 1.00 54.35 144 GLU A N 2
ATOM 1501 C CA . GLU A 1 4 ? 7.762 16.063 1.789 1.00 64.43 144 GLU A CA 2
ATOM 1502 C C . GLU A 1 4 ? 7.128 16.918 0.687 1.00 4.24 144 GLU A C 2
ATOM 1503 O O . GLU A 1 4 ? 7.493 18.080 0.488 1.00 40.32 144 GLU A O 2
ATOM 1515 N N . GLY A 1 5 ? 6.322 16.300 -0.103 1.00 53.11 145 GLY A N 2
ATOM 1516 C CA . GLY A 1 5 ? 5.617 16.970 -1.154 1.00 41.31 145 GLY A CA 2
ATOM 1517 C C . GLY A 1 5 ? 4.306 16.311 -1.352 1.00 30.23 145 GLY A C 2
ATOM 1518 O O . GLY A 1 5 ? 3.242 16.946 -1.426 1.00 61.02 145 GLY A O 2
ATOM 1522 N N . LEU A 1 6 ? 4.395 15.025 -1.438 1.00 44.42 146 LEU A N 2
ATOM 1523 C CA . LEU A 1 6 ? 3.282 14.154 -1.534 1.00 32.43 146 LEU A CA 2
ATOM 1524 C C . LEU A 1 6 ? 2.988 13.689 -0.139 1.00 73.32 146 LEU A C 2
ATOM 1525 O O . LEU A 1 6 ? 3.862 13.737 0.719 1.00 41.31 146 LEU A O 2
ATOM 1541 N N . GLN A 1 7 ? 1.790 13.293 0.105 1.00 3.10 147 GLN A N 2
ATOM 1542 C CA . GLN A 1 7 ? 1.401 12.827 1.408 1.00 13.32 147 GLN A CA 2
ATOM 1543 C C . GLN A 1 7 ? 1.745 11.359 1.554 1.00 61.43 147 GLN A C 2
ATOM 1544 O O . GLN A 1 7 ? 1.201 10.521 0.833 1.00 73.22 147 GLN A O 2
ATOM 1558 N N . PRO A 1 8 ? 2.695 11.037 2.433 1.00 31.03 148 PRO A N 2
ATOM 1559 C CA . PRO A 1 8 ? 3.122 9.678 2.648 1.00 74.01 148 PRO A CA 2
ATOM 1560 C C . PRO A 1 8 ? 2.137 8.899 3.496 1.00 63.30 148 PRO A C 2
ATOM 1561 O O . PRO A 1 8 ? 1.747 9.323 4.587 1.00 34.01 148 PRO A O 2
ATOM 1572 N N . TYR A 1 9 ? 1.715 7.808 2.976 1.00 20.11 149 TYR A N 2
ATOM 1573 C CA . TYR A 1 9 ? 0.829 6.899 3.670 1.00 20.11 149 TYR A CA 2
ATOM 1574 C C . TYR A 1 9 ? 1.332 5.499 3.490 1.00 33.03 149 TYR A C 2
ATOM 1575 O O . TYR A 1 9 ? 1.760 5.136 2.412 1.00 35.22 149 TYR A O 2
ATOM 1593 N N . GLN A 1 10 ? 1.299 4.727 4.512 1.00 41.54 150 GLN A N 2
ATOM 1594 C CA . GLN A 1 10 ? 1.702 3.355 4.404 1.00 53.11 150 GLN A CA 2
ATOM 1595 C C . GLN A 1 10 ? 0.482 2.528 4.532 1.00 30.02 150 GLN A C 2
ATOM 1596 O O . GLN A 1 10 ? -0.229 2.611 5.524 1.00 31.45 150 GLN A O 2
ATOM 1610 N N . VAL A 1 11 ? 0.213 1.790 3.536 1.00 51.02 151 VAL A N 2
ATOM 1611 C CA . VAL A 1 11 ? -0.949 0.959 3.505 1.00 2.32 151 VAL A CA 2
ATOM 1612 C C . VAL A 1 11 ? -0.497 -0.482 3.592 1.00 65.54 151 VAL A C 2
ATOM 1613 O O . VAL A 1 11 ? 0.171 -0.980 2.686 1.00 33.22 151 VAL A O 2
ATOM 1626 N N . ARG A 1 12 ? -0.809 -1.133 4.670 1.00 53.21 152 ARG A N 2
ATOM 1627 C CA . ARG A 1 12 ? -0.401 -2.493 4.840 1.00 13.01 152 ARG A CA 2
ATOM 1628 C C . ARG A 1 12 ? -1.587 -3.437 4.732 1.00 64.52 152 ARG A C 2
ATOM 1629 O O . ARG A 1 12 ? -2.547 -3.361 5.509 1.00 75.54 152 ARG A O 2
ATOM 1650 N N . VAL A 1 13 ? -1.540 -4.282 3.748 1.00 62.02 153 VAL A N 2
ATOM 1651 C CA . VAL A 1 13 ? -2.571 -5.259 3.533 1.00 1.41 153 VAL A CA 2
ATOM 1652 C C . VAL A 1 13 ? -2.067 -6.646 3.944 1.00 2.04 153 VAL A C 2
ATOM 1653 O O . VAL A 1 13 ? -1.084 -7.170 3.392 1.00 3.22 153 VAL A O 2
ATOM 1666 N N . ILE A 1 14 ? -2.702 -7.201 4.938 1.00 11.44 154 ILE A N 2
ATOM 1667 C CA . ILE A 1 14 ? -2.340 -8.496 5.459 1.00 20.22 154 ILE A CA 2
ATOM 1668 C C . ILE A 1 14 ? -3.174 -9.523 4.716 1.00 5.15 154 ILE A C 2
ATOM 1669 O O . ILE A 1 14 ? -4.407 -9.480 4.785 1.00 4.13 154 ILE A O 2
ATOM 1685 N N . CYS A 1 15 ? -2.547 -10.430 4.030 1.00 1.24 155 CYS A N 2
ATOM 1686 C CA . CYS A 1 15 ? -3.260 -11.346 3.208 1.00 22.23 155 CYS A CA 2
ATOM 1687 C C . CYS A 1 15 ? -2.559 -12.676 3.150 1.00 63.43 155 CYS A C 2
ATOM 1688 O O . CYS A 1 15 ? -1.450 -12.837 3.672 1.00 42.54 155 CYS A O 2
ATOM 1696 N N . ARG A 1 16 ? -3.233 -13.632 2.589 1.00 23.14 156 ARG A N 2
ATOM 1697 C CA . ARG A 1 16 ? -2.639 -14.919 2.282 1.00 61.31 156 ARG A CA 2
ATOM 1698 C C . ARG A 1 16 ? -1.582 -14.719 1.181 1.00 74.42 156 ARG A C 2
ATOM 1699 O O . ARG A 1 16 ? -1.799 -13.938 0.255 1.00 1.40 156 ARG A O 2
ATOM 1720 N N . PRO A 1 17 ? -0.420 -15.383 1.274 1.00 53.04 157 PRO A N 2
ATOM 1721 C CA . PRO A 1 17 ? 0.659 -15.237 0.285 1.00 14.54 157 PRO A CA 2
ATOM 1722 C C . PRO A 1 17 ? 0.276 -15.501 -1.179 1.00 52.13 157 PRO A C 2
ATOM 1723 O O . PRO A 1 17 ? 0.886 -14.927 -2.081 1.00 32.31 157 PRO A O 2
ATOM 1734 N N . LYS A 1 18 ? -0.719 -16.326 -1.427 1.00 51.33 158 LYS A N 2
ATOM 1735 C CA . LYS A 1 18 ? -1.146 -16.553 -2.800 1.00 51.03 158 LYS A CA 2
ATOM 1736 C C . LYS A 1 18 ? -1.824 -15.304 -3.352 1.00 2.54 158 LYS A C 2
ATOM 1737 O O . LYS A 1 18 ? -1.807 -15.048 -4.557 1.00 52.42 158 LYS A O 2
ATOM 1756 N N . ALA A 1 19 ? -2.363 -14.501 -2.454 1.00 54.00 159 ALA A N 2
ATOM 1757 C CA . ALA A 1 19 ? -3.069 -13.315 -2.832 1.00 23.22 159 ALA A CA 2
ATOM 1758 C C . ALA A 1 19 ? -2.077 -12.218 -3.047 1.00 72.02 159 ALA A C 2
ATOM 1759 O O . ALA A 1 19 ? -2.187 -11.470 -4.000 1.00 15.21 159 ALA A O 2
ATOM 1766 N N . GLU A 1 20 ? -1.055 -12.205 -2.184 1.00 31.41 160 GLU A N 2
ATOM 1767 C CA . GLU A 1 20 ? 0.054 -11.240 -2.181 1.00 74.12 160 GLU A CA 2
ATOM 1768 C C . GLU A 1 20 ? 0.574 -10.987 -3.576 1.00 63.22 160 GLU A C 2
ATOM 1769 O O . GLU A 1 20 ? 0.732 -9.836 -3.990 1.00 43.44 160 GLU A O 2
ATOM 1781 N N . THR A 1 21 ? 0.737 -12.051 -4.312 1.00 23.32 161 THR A N 2
ATOM 1782 C CA . THR A 1 21 ? 1.272 -11.990 -5.642 1.00 32.44 161 THR A CA 2
ATOM 1783 C C . THR A 1 21 ? 0.398 -11.127 -6.567 1.00 53.12 161 THR A C 2
ATOM 1784 O O . THR A 1 21 ? 0.900 -10.207 -7.231 1.00 24.21 161 THR A O 2
ATOM 1795 N N . TYR A 1 22 ? -0.897 -11.366 -6.572 1.00 30.30 162 TYR A N 2
ATOM 1796 C CA . TYR A 1 22 ? -1.747 -10.618 -7.446 1.00 53.00 162 TYR A CA 2
ATOM 1797 C C . TYR A 1 22 ? -2.219 -9.310 -6.821 1.00 40.11 162 TYR A C 2
ATOM 1798 O O . TYR A 1 22 ? -2.614 -8.384 -7.527 1.00 51.12 162 TYR A O 2
ATOM 1816 N N . VAL A 1 23 ? -2.158 -9.221 -5.505 1.00 2.44 163 VAL A N 2
ATOM 1817 C CA . VAL A 1 23 ? -2.539 -8.004 -4.827 1.00 51.24 163 VAL A CA 2
ATOM 1818 C C . VAL A 1 23 ? -1.466 -6.949 -5.034 1.00 23.34 163 VAL A C 2
ATOM 1819 O O . VAL A 1 23 ? -1.774 -5.839 -5.421 1.00 60.04 163 VAL A O 2
ATOM 1832 N N . ARG A 1 24 ? -0.200 -7.329 -4.867 1.00 62.04 164 ARG A N 2
ATOM 1833 C CA . ARG A 1 24 ? 0.910 -6.383 -5.004 1.00 50.51 164 ARG A CA 2
ATOM 1834 C C . ARG A 1 24 ? 0.966 -5.748 -6.397 1.00 45.43 164 ARG A C 2
ATOM 1835 O O . ARG A 1 24 ? 1.143 -4.527 -6.528 1.00 65.55 164 ARG A O 2
ATOM 1856 N N . ALA A 1 25 ? 0.738 -6.551 -7.418 1.00 41.54 165 ALA A N 2
ATOM 1857 C CA . ALA A 1 25 ? 0.758 -6.060 -8.787 1.00 52.32 165 ALA A CA 2
ATOM 1858 C C . ALA A 1 25 ? -0.439 -5.183 -9.063 1.00 54.21 165 ALA A C 2
ATOM 1859 O O . ALA A 1 25 ? -0.384 -4.274 -9.888 1.00 5.24 165 ALA A O 2
ATOM 1866 N N . HIS A 1 26 ? -1.504 -5.432 -8.369 1.00 14.34 166 HIS A N 2
ATOM 1867 C CA . HIS A 1 26 ? -2.677 -4.642 -8.532 1.00 31.21 166 HIS A CA 2
ATOM 1868 C C . HIS A 1 26 ? -2.510 -3.331 -7.785 1.00 22.23 166 HIS A C 2
ATOM 1869 O O . HIS A 1 26 ? -2.909 -2.297 -8.280 1.00 33.11 166 HIS A O 2
ATOM 1883 N N . ILE A 1 27 ? -1.872 -3.390 -6.618 1.00 2.03 167 ILE A N 2
ATOM 1884 C CA . ILE A 1 27 ? -1.625 -2.207 -5.801 1.00 42.33 167 ILE A CA 2
ATOM 1885 C C . ILE A 1 27 ? -0.843 -1.191 -6.576 1.00 41.44 167 ILE A C 2
ATOM 1886 O O . ILE A 1 27 ? -1.259 -0.043 -6.673 1.00 1.15 167 ILE A O 2
ATOM 1902 N N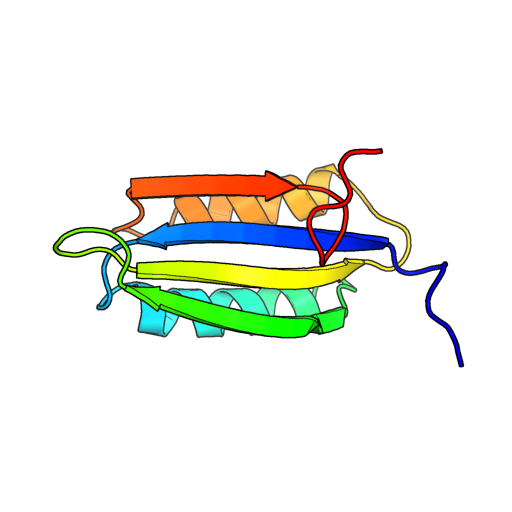 . VAL A 1 28 ? 0.250 -1.619 -7.177 1.00 30.23 168 VAL A N 2
ATOM 1903 C CA . VAL A 1 28 ? 1.118 -0.688 -7.868 1.00 0.21 168 VAL A CA 2
ATOM 1904 C C . VAL A 1 28 ? 0.415 -0.037 -9.048 1.00 31.02 168 VAL A C 2
ATOM 1905 O O . VAL A 1 28 ? 0.536 1.157 -9.259 1.00 75.35 168 VAL A O 2
ATOM 1918 N N . GLN A 1 29 ? -0.388 -0.791 -9.745 1.00 3.45 169 GLN A N 2
ATOM 1919 C CA . GLN A 1 29 ? -1.093 -0.240 -10.877 1.00 45.14 169 GLN A CA 2
ATOM 1920 C C . GLN A 1 29 ? -2.258 0.635 -10.430 1.00 74.24 169 GLN A C 2
ATOM 1921 O O . GLN A 1 29 ? -2.476 1.730 -10.971 1.00 55.45 169 GLN A O 2
ATOM 1935 N N . ARG A 1 30 ? -2.956 0.195 -9.405 1.00 1.43 170 ARG A N 2
ATOM 1936 C CA . ARG A 1 30 ? -4.130 0.884 -8.948 1.00 65.40 170 ARG A CA 2
ATOM 1937 C C . ARG A 1 30 ? -3.752 2.197 -8.286 1.00 34.12 170 ARG A C 2
ATOM 1938 O O . ARG A 1 30 ? -4.440 3.201 -8.460 1.00 33.41 170 ARG A O 2
ATOM 1959 N N . THR A 1 31 ? -2.647 2.210 -7.567 1.00 71.42 171 THR A N 2
ATOM 1960 C CA . THR A 1 31 ? -2.225 3.417 -6.921 1.00 74.33 171 THR A CA 2
ATOM 1961 C C . THR A 1 31 ? -1.655 4.385 -7.943 1.00 22.12 171 THR A C 2
ATOM 1962 O O . THR A 1 31 ? -1.951 5.586 -7.901 1.00 1.24 171 THR A O 2
ATOM 1973 N N . SER A 1 32 ? -0.931 3.833 -8.918 1.00 45.24 172 SER A N 2
ATOM 1974 C CA . SER A 1 32 ? -0.314 4.605 -9.972 1.00 71.12 172 SER A CA 2
ATOM 1975 C C . SER A 1 32 ? -1.379 5.414 -10.732 1.00 31.32 172 SER A C 2
ATOM 1976 O O . SER A 1 32 ? -1.157 6.582 -11.071 1.00 53.40 172 SER A O 2
ATOM 1984 N N . SER A 1 33 ? -2.545 4.808 -10.942 1.00 22.23 173 SER A N 2
ATOM 1985 C CA . SER A 1 33 ? -3.616 5.451 -11.660 1.00 63.41 173 SER A CA 2
ATOM 1986 C C . SER A 1 33 ? -4.410 6.451 -10.775 1.00 61.22 173 SER A C 2
ATOM 1987 O O . SER A 1 33 ? -5.087 7.340 -11.283 1.00 64.21 173 SER A O 2
ATOM 1995 N N . ASN A 1 34 ? -4.310 6.328 -9.474 1.00 70.24 174 ASN A N 2
ATOM 1996 C CA . ASN A 1 34 ? -5.109 7.150 -8.575 1.00 50.14 174 ASN A CA 2
ATOM 1997 C C . ASN A 1 34 ? -4.368 8.333 -7.984 1.00 75.14 174 ASN A C 2
ATOM 1998 O O . ASN A 1 34 ? -4.726 8.808 -6.903 1.00 1.14 174 ASN A O 2
ATOM 2009 N N . ASP A 1 35 ? -3.375 8.844 -8.734 1.00 15.24 175 ASP A N 2
ATOM 2010 C CA . ASP A 1 35 ? -2.565 10.046 -8.355 1.00 2.43 175 ASP A CA 2
ATOM 2011 C C . ASP A 1 35 ? -1.624 9.724 -7.219 1.00 30.31 175 ASP A C 2
ATOM 2012 O O . ASP A 1 35 ? -1.085 10.611 -6.545 1.00 65.32 175 ASP A O 2
ATOM 2021 N N . ILE A 1 36 ? -1.394 8.464 -7.026 1.00 75.33 176 ILE A N 2
ATOM 2022 C CA . ILE A 1 36 ? -0.542 8.017 -5.983 1.00 71.51 176 ILE A CA 2
ATOM 2023 C C . ILE A 1 36 ? 0.755 7.528 -6.610 1.00 63.14 176 ILE A C 2
ATOM 2024 O O . ILE A 1 36 ? 0.748 6.907 -7.677 1.00 41.03 176 ILE A O 2
ATOM 2040 N N . THR A 1 37 ? 1.843 7.863 -6.010 1.00 13.40 177 THR A N 2
ATOM 2041 C CA . THR A 1 37 ? 3.124 7.408 -6.445 1.00 34.25 177 THR A CA 2
ATOM 2042 C C . THR A 1 37 ? 3.658 6.509 -5.334 1.00 44.03 177 THR A C 2
ATOM 2043 O O . THR A 1 37 ? 3.367 6.749 -4.161 1.00 11.10 177 THR A O 2
ATOM 2054 N N . LEU A 1 38 ? 4.362 5.474 -5.668 1.00 71.01 178 LEU A N 2
ATOM 2055 C CA . LEU A 1 38 ? 4.816 4.566 -4.656 1.00 63.55 178 LEU A CA 2
ATOM 2056 C C . LEU A 1 38 ? 6.213 4.902 -4.245 1.00 41.10 178 LEU A C 2
ATOM 2057 O O . LEU A 1 38 ? 7.027 5.338 -5.061 1.00 14.13 178 LEU A O 2
ATOM 2073 N N . ARG A 1 39 ? 6.479 4.753 -2.983 1.00 41.43 179 ARG A N 2
ATOM 2074 C CA . ARG A 1 39 ? 7.793 4.970 -2.472 1.00 1.40 179 ARG A CA 2
ATOM 2075 C C . ARG A 1 39 ? 8.514 3.637 -2.430 1.00 71.41 179 ARG A C 2
ATOM 2076 O O . ARG A 1 39 ? 9.686 3.527 -2.793 1.00 75.15 179 ARG A O 2
ATOM 2097 N N . GLY A 1 40 ? 7.781 2.629 -2.047 1.00 70.55 180 GLY A N 2
ATOM 2098 C CA . GLY A 1 40 ? 8.292 1.289 -2.004 1.00 71.53 180 GLY A CA 2
ATOM 2099 C C . GLY A 1 40 ? 7.240 0.345 -1.522 1.00 12.04 180 GLY A C 2
ATOM 2100 O O . GLY A 1 40 ? 6.181 0.783 -1.044 1.00 64.34 180 GLY A O 2
ATOM 2104 N N . ILE A 1 41 ? 7.491 -0.924 -1.659 1.00 43.12 181 ILE A N 2
ATOM 2105 C CA . ILE A 1 41 ? 6.567 -1.945 -1.214 1.00 12.42 181 ILE A CA 2
ATOM 2106 C C . ILE A 1 41 ? 7.324 -2.939 -0.358 1.00 63.11 181 ILE A C 2
ATOM 2107 O O . ILE A 1 41 ? 8.201 -3.665 -0.845 1.00 50.10 181 ILE A O 2
ATOM 2123 N N . ARG A 1 42 ? 7.007 -2.958 0.894 1.00 5.43 182 ARG A N 2
ATOM 2124 C CA . ARG A 1 42 ? 7.662 -3.805 1.825 1.00 72.31 182 ARG A CA 2
ATOM 2125 C C . ARG A 1 42 ? 6.796 -5.015 2.126 1.00 31.00 182 ARG A C 2
ATOM 2126 O O . ARG A 1 42 ? 5.718 -4.892 2.699 1.00 41.10 182 ARG A O 2
ATOM 2147 N N . THR A 1 43 ? 7.250 -6.156 1.720 1.00 61.21 183 THR A N 2
ATOM 2148 C CA . THR A 1 43 ? 6.531 -7.372 1.961 1.00 55.21 183 THR A CA 2
ATOM 2149 C C . THR A 1 43 ? 7.140 -8.068 3.199 1.00 33.33 183 THR A C 2
ATOM 2150 O O . THR A 1 43 ? 8.375 -8.161 3.332 1.00 62.43 183 THR A O 2
ATOM 2161 N N . GLY A 1 44 ? 6.310 -8.443 4.140 1.00 12.10 184 GLY A N 2
ATOM 2162 C CA . GLY A 1 44 ? 6.794 -9.111 5.330 1.00 75.51 184 GLY A CA 2
ATOM 2163 C C . GLY A 1 44 ? 5.804 -10.120 5.851 1.00 53.52 184 GLY A C 2
ATOM 2164 O O . GLY A 1 44 ? 4.614 -9.906 5.720 1.00 40.22 184 GLY A O 2
ATOM 2168 N N . PRO A 1 45 ? 6.258 -11.234 6.443 1.00 25.44 185 PRO A N 2
ATOM 2169 C CA . PRO A 1 45 ? 5.358 -12.256 7.009 1.00 61.22 185 PRO A CA 2
ATOM 2170 C C . PRO A 1 45 ? 4.525 -11.682 8.171 1.00 0.54 185 PRO A C 2
ATOM 2171 O O . PRO A 1 45 ? 4.985 -10.780 8.892 1.00 23.41 185 PRO A O 2
ATOM 2182 N N . ALA A 1 46 ? 3.291 -12.154 8.332 1.00 73.02 186 ALA A N 2
ATOM 2183 C CA . ALA A 1 46 ? 2.434 -11.620 9.379 1.00 22.11 186 ALA A CA 2
ATOM 2184 C C . ALA A 1 46 ? 2.400 -12.515 10.618 1.00 74.12 186 ALA A C 2
ATOM 2185 O O . ALA A 1 46 ? 1.740 -12.199 11.606 1.00 23.03 186 ALA A O 2
ATOM 2192 N N . GLY A 1 47 ? 3.071 -13.638 10.549 1.00 21.31 187 GLY A N 2
ATOM 2193 C CA . GLY A 1 47 ? 3.204 -14.466 11.700 1.00 71.11 187 GLY A CA 2
ATOM 2194 C C . GLY A 1 47 ? 2.698 -15.869 11.527 1.00 63.11 187 GLY A C 2
ATOM 2195 O O . GLY A 1 47 ? 3.457 -16.834 11.700 1.00 20.12 187 GLY A O 2
ATOM 2199 N N . ASP A 1 48 ? 1.445 -16.003 11.180 1.00 33.40 188 ASP A N 2
ATOM 2200 C CA . ASP A 1 48 ? 0.830 -17.323 11.096 1.00 70.33 188 ASP A CA 2
ATOM 2201 C C . ASP A 1 48 ? 1.091 -17.993 9.770 1.00 2.01 188 ASP A C 2
ATOM 2202 O O . ASP A 1 48 ? 1.988 -18.835 9.644 1.00 61.11 188 ASP A O 2
ATOM 2211 N N . ASP A 1 49 ? 0.373 -17.570 8.776 1.00 33.12 189 ASP A N 2
ATOM 2212 C CA . ASP A 1 49 ? 0.395 -18.200 7.462 1.00 60.14 189 ASP A CA 2
ATOM 2213 C C . ASP A 1 49 ? -0.169 -17.187 6.479 1.00 32.10 189 ASP A C 2
ATOM 2214 O O . ASP A 1 49 ? -0.952 -17.480 5.565 1.00 3.00 189 ASP A O 2
ATOM 2223 N N . ASN A 1 50 ? 0.324 -16.006 6.675 1.00 44.12 190 ASN A N 2
ATOM 2224 C CA . ASN A 1 50 ? -0.060 -14.798 6.033 1.00 55.34 190 ASN A CA 2
ATOM 2225 C C . ASN A 1 50 ? 1.102 -13.908 5.910 1.00 63.32 190 ASN A C 2
ATOM 2226 O O . ASN A 1 50 ? 2.110 -14.062 6.620 1.00 5.03 190 ASN A O 2
ATOM 2237 N N . ILE A 1 51 ? 0.955 -12.966 5.073 1.00 53.53 191 ILE A N 2
ATOM 2238 C CA . ILE A 1 51 ? 2.001 -12.053 4.752 1.00 21.03 191 ILE A CA 2
ATOM 2239 C C . ILE A 1 51 ? 1.382 -10.669 4.598 1.00 12.13 191 ILE A C 2
ATOM 2240 O O . ILE A 1 51 ? 0.196 -10.548 4.310 1.00 51.11 191 ILE A O 2
ATOM 2256 N N . THR A 1 52 ? 2.128 -9.660 4.867 1.00 41.11 192 THR A N 2
ATOM 2257 C CA . THR A 1 52 ? 1.644 -8.331 4.790 1.00 13.11 192 THR A CA 2
ATOM 2258 C C . THR A 1 52 ? 2.420 -7.538 3.768 1.00 52.11 192 THR A C 2
ATOM 2259 O O . THR A 1 52 ? 3.658 -7.554 3.750 1.00 15.12 192 THR A O 2
ATOM 2270 N N . LEU A 1 53 ? 1.701 -6.885 2.922 1.00 1.22 193 LEU A N 2
ATOM 2271 C CA . LEU A 1 53 ? 2.278 -6.001 1.954 1.00 34.30 193 LEU A CA 2
ATOM 2272 C C . LEU A 1 53 ? 2.109 -4.592 2.448 1.00 32.42 193 LEU A C 2
ATOM 2273 O O . LEU A 1 53 ? 0.989 -4.077 2.486 1.00 31.31 193 LEU A O 2
ATOM 2289 N N . THR A 1 54 ? 3.173 -3.991 2.864 1.00 71.25 194 THR A N 2
ATOM 2290 C CA . THR A 1 54 ? 3.127 -2.647 3.313 1.00 74.34 194 THR A CA 2
ATOM 2291 C C . THR A 1 54 ? 3.612 -1.759 2.183 1.00 3.20 194 THR A C 2
ATOM 2292 O O . THR A 1 54 ? 4.798 -1.727 1.861 1.00 41.53 194 THR A O 2
ATOM 2303 N N . ALA A 1 55 ? 2.698 -1.089 1.562 1.00 63.13 195 ALA A N 2
ATOM 2304 C CA . ALA A 1 55 ? 3.011 -0.236 0.466 1.00 1.40 195 ALA A CA 2
ATOM 2305 C C . ALA A 1 55 ? 3.129 1.171 0.964 1.00 12.14 195 ALA A C 2
ATOM 2306 O O . ALA A 1 55 ? 2.168 1.730 1.504 1.00 34.52 195 ALA A O 2
ATOM 2313 N N . HIS A 1 56 ? 4.293 1.730 0.829 1.00 4.22 196 HIS A N 2
ATOM 2314 C CA . HIS A 1 56 ? 4.512 3.071 1.251 1.00 72.53 196 HIS A CA 2
ATOM 2315 C C . HIS A 1 56 ? 4.171 3.941 0.068 1.00 51.43 196 HIS A C 2
ATOM 2316 O O . HIS A 1 56 ? 4.880 3.946 -0.945 1.00 61.50 196 HIS A O 2
ATOM 2330 N N . LEU A 1 57 ? 3.093 4.612 0.172 1.00 32.43 197 LEU A N 2
ATOM 2331 C CA . LEU A 1 57 ? 2.563 5.384 -0.894 1.00 62.14 197 LEU A CA 2
ATOM 2332 C C . LEU A 1 57 ? 2.753 6.849 -0.614 1.00 52.01 197 LEU A C 2
ATOM 2333 O O . LEU A 1 57 ? 2.825 7.273 0.530 1.00 45.45 197 LEU A O 2
ATOM 2349 N N . LEU A 1 58 ? 2.859 7.591 -1.649 1.00 35.00 198 LEU A N 2
ATOM 2350 C CA . LEU A 1 58 ? 2.975 9.009 -1.595 1.00 51.13 198 LEU A CA 2
ATOM 2351 C C . LEU A 1 58 ? 1.844 9.543 -2.453 1.00 14.21 198 LEU A C 2
ATOM 2352 O O . LEU A 1 58 ? 1.772 9.235 -3.645 1.00 61.14 198 LEU A O 2
ATOM 2368 N N . MET A 1 59 ? 0.962 10.302 -1.888 1.00 42.23 199 MET A N 2
ATOM 2369 C CA . MET A 1 59 ? -0.186 10.756 -2.643 1.00 23.13 199 MET A CA 2
ATOM 2370 C C . MET A 1 59 ? -0.068 12.211 -2.978 1.00 41.21 199 MET A C 2
ATOM 2371 O O . MET A 1 59 ? 0.154 13.047 -2.097 1.00 73.22 199 MET A O 2
ATOM 2385 N N . VAL A 1 60 ? -0.189 12.508 -4.250 1.00 64.42 200 VAL A N 2
ATOM 2386 C CA . VAL A 1 60 ? -0.174 13.867 -4.723 1.00 10.12 200 VAL A CA 2
ATOM 2387 C C . VAL A 1 60 ? -1.553 14.430 -4.427 1.00 42.54 200 VAL A C 2
ATOM 2388 O O . VAL A 1 60 ? -2.562 13.826 -4.815 1.00 52.10 200 VAL A O 2
ATOM 2401 N N . GLY A 1 61 ? -1.619 15.520 -3.714 1.00 31.45 201 GLY A N 2
ATOM 2402 C CA . GLY A 1 61 ? -2.904 16.090 -3.395 1.00 40.42 201 GLY A CA 2
ATOM 2403 C C . GLY A 1 61 ? -3.542 15.459 -2.174 1.00 3.32 201 GLY A C 2
ATOM 2404 O O . GLY A 1 61 ? -3.655 16.116 -1.137 1.00 53.54 201 GLY A O 2
ATOM 2408 N N . HIS A 1 62 ? -3.922 14.175 -2.308 1.00 31.12 202 HIS A N 2
ATOM 2409 C CA . HIS A 1 62 ? -4.596 13.389 -1.277 1.00 31.42 202 HIS A CA 2
ATOM 2410 C C . HIS A 1 62 ? -6.095 13.620 -1.294 1.00 72.14 202 HIS A C 2
ATOM 2411 O O . HIS A 1 62 ? -6.614 14.592 -0.753 1.00 31.02 202 HIS A O 2
ATOM 2425 N N . THR A 1 63 ? -6.761 12.745 -1.974 1.00 41.05 203 THR A N 2
ATOM 2426 C CA . THR A 1 63 ? -8.163 12.702 -2.040 1.00 73.31 203 THR A CA 2
ATOM 2427 C C . THR A 1 63 ? -8.626 11.411 -1.330 1.00 50.25 203 THR A C 2
ATOM 2428 O O . THR A 1 63 ? -8.578 10.318 -1.910 1.00 73.53 203 THR A O 2
ATOM 2439 N N . PRO A 1 64 ? -8.965 11.535 -0.032 1.00 54.23 204 PRO A N 2
ATOM 2440 C CA . PRO A 1 64 ? -9.404 10.433 0.850 1.00 33.42 204 PRO A CA 2
ATOM 2441 C C . PRO A 1 64 ? -10.383 9.463 0.208 1.00 15.01 204 PRO A C 2
ATOM 2442 O O . PRO A 1 64 ? -10.256 8.256 0.369 1.00 43.20 204 PRO A O 2
ATOM 2453 N N . ALA A 1 65 ? -11.321 9.995 -0.540 1.00 74.23 205 ALA A N 2
ATOM 2454 C CA . ALA A 1 65 ? -12.341 9.190 -1.216 1.00 5.42 205 ALA A CA 2
ATOM 2455 C C . ALA A 1 65 ? -11.725 8.186 -2.195 1.00 60.25 205 ALA A C 2
ATOM 2456 O O . ALA A 1 65 ? -12.255 7.099 -2.406 1.00 3.10 205 ALA A O 2
ATOM 2463 N N . LYS A 1 66 ? -10.602 8.539 -2.777 1.00 51.54 206 LYS A N 2
ATOM 2464 C CA . LYS A 1 66 ? -9.939 7.652 -3.694 1.00 74.25 206 LYS A CA 2
ATOM 2465 C C . LYS A 1 66 ? -9.175 6.596 -2.915 1.00 1.32 206 LYS A C 2
ATOM 2466 O O . LYS A 1 66 ? -9.228 5.422 -3.237 1.00 61.34 206 LYS A O 2
ATOM 2485 N N . LEU A 1 67 ? -8.543 7.016 -1.838 1.00 62.24 207 LEU A N 2
ATOM 2486 C CA . LEU A 1 67 ? -7.756 6.114 -1.008 1.00 31.25 207 LEU A CA 2
ATOM 2487 C C . LEU A 1 67 ? -8.670 5.093 -0.322 1.00 65.43 207 LEU A C 2
ATOM 2488 O O . LEU A 1 67 ? -8.368 3.902 -0.275 1.00 0.41 207 LEU A O 2
ATOM 2504 N N . GLU A 1 68 ? -9.813 5.571 0.143 1.00 75.43 208 GLU A N 2
ATOM 2505 C CA . GLU A 1 68 ? -10.814 4.752 0.818 1.00 42.04 208 GLU A CA 2
ATOM 2506 C C . GLU A 1 68 ? -11.382 3.709 -0.147 1.00 14.12 208 GLU A C 2
ATOM 2507 O O . GLU A 1 68 ? -11.792 2.620 0.252 1.00 50.15 208 GLU A O 2
ATOM 2519 N N . ARG A 1 69 ? -11.400 4.047 -1.413 1.00 43.44 209 ARG A N 2
ATOM 2520 C CA . ARG A 1 69 ? -11.830 3.125 -2.427 1.00 22.44 209 ARG A CA 2
ATOM 2521 C C . ARG A 1 69 ? -10.780 2.053 -2.630 1.00 45.11 209 ARG A C 2
ATOM 2522 O O . ARG A 1 69 ? -11.088 0.858 -2.642 1.00 53.23 209 ARG A O 2
ATOM 2543 N N . LEU A 1 70 ? -9.544 2.479 -2.746 1.00 52.21 210 LEU A N 2
ATOM 2544 C CA . LEU A 1 70 ? -8.445 1.559 -2.986 1.00 54.42 210 LEU A CA 2
ATOM 2545 C C . LEU A 1 70 ? -8.263 0.588 -1.852 1.00 24.51 210 LEU A C 2
ATOM 2546 O O . LEU A 1 70 ? -8.102 -0.604 -2.084 1.00 23.35 210 LEU A O 2
ATOM 2562 N N . VAL A 1 71 ? -8.374 1.068 -0.628 1.00 60.44 211 VAL A N 2
ATOM 2563 C CA . VAL A 1 71 ? -8.185 0.196 0.509 1.00 5.25 211 VAL A CA 2
ATOM 2564 C C . VAL A 1 71 ? -9.349 -0.769 0.643 1.00 31.43 211 VAL A C 2
ATOM 2565 O O . VAL A 1 71 ? -9.200 -1.871 1.170 1.00 3.44 211 VAL A O 2
ATOM 2578 N N . ALA A 1 72 ? -10.495 -0.376 0.108 1.00 72.34 212 ALA A N 2
ATOM 2579 C CA . ALA A 1 72 ? -11.650 -1.214 0.126 1.00 11.23 212 ALA A CA 2
ATOM 2580 C C . ALA A 1 72 ? -11.499 -2.329 -0.877 1.00 70.02 212 ALA A C 2
ATOM 2581 O O . ALA A 1 72 ? -11.717 -3.476 -0.543 1.00 55.21 212 ALA A O 2
ATOM 2588 N N . GLU A 1 73 ? -11.074 -1.993 -2.082 1.00 24.23 213 GLU A N 2
ATOM 2589 C CA . GLU A 1 73 ? -10.892 -2.983 -3.134 1.00 43.23 213 GLU A CA 2
ATOM 2590 C C . GLU A 1 73 ? -9.771 -3.930 -2.811 1.00 63.12 213 GLU A C 2
ATOM 2591 O O . GLU A 1 73 ? -9.894 -5.117 -3.030 1.00 1.12 213 GLU A O 2
ATOM 2603 N N . LEU A 1 74 ? -8.713 -3.419 -2.233 1.00 41.02 214 LEU A N 2
ATOM 2604 C CA . LEU A 1 74 ? -7.582 -4.255 -1.892 1.00 14.43 214 LEU A CA 2
ATOM 2605 C C . LEU A 1 74 ? -7.928 -5.222 -0.785 1.00 41.20 214 LEU A C 2
ATOM 2606 O O . LEU A 1 74 ? -7.439 -6.326 -0.767 1.00 54.20 214 LEU A O 2
ATOM 2622 N N . SER A 1 75 ? -8.790 -4.818 0.121 1.00 75.12 215 SER A N 2
ATOM 2623 C CA . SER A 1 75 ? -9.174 -5.706 1.172 1.00 41.44 215 SER A CA 2
ATOM 2624 C C . SER A 1 75 ? -10.341 -6.604 0.731 1.00 63.41 215 SER A C 2
ATOM 2625 O O . SER A 1 75 ? -10.641 -7.629 1.363 1.00 41.14 215 SER A O 2
ATOM 2633 N N . LEU A 1 76 ? -10.997 -6.194 -0.340 1.00 13.45 216 LEU A N 2
ATOM 2634 C CA . LEU A 1 76 ? -12.124 -6.900 -0.914 1.00 60.04 216 LEU A CA 2
ATOM 2635 C C . LEU A 1 76 ? -11.648 -8.153 -1.633 1.00 44.20 216 LEU A C 2
ATOM 2636 O O . LEU A 1 76 ? -12.393 -9.129 -1.757 1.00 25.44 216 LEU A O 2
ATOM 2652 N N . GLN A 1 77 ? -10.412 -8.114 -2.105 1.00 22.24 217 GLN A N 2
ATOM 2653 C CA . GLN A 1 77 ? -9.832 -9.231 -2.833 1.00 33.45 217 GLN A CA 2
ATOM 2654 C C . GLN A 1 77 ? -9.730 -10.477 -1.929 1.00 34.44 217 GLN A C 2
ATOM 2655 O O . GLN A 1 77 ? -9.269 -10.389 -0.776 1.00 51.41 217 GLN A O 2
ATOM 2669 N N . PRO A 1 78 ? -10.198 -11.638 -2.434 1.00 4.30 218 PRO A N 2
ATOM 2670 C CA . PRO A 1 78 ? -10.278 -12.881 -1.664 1.00 22.45 218 PRO A CA 2
ATOM 2671 C C . PRO A 1 78 ? -8.929 -13.382 -1.160 1.00 14.55 218 PRO A C 2
ATOM 2672 O O . PRO A 1 78 ? -8.078 -13.847 -1.926 1.00 52.44 218 PRO A O 2
ATOM 2683 N N . GLY A 1 79 ? -8.742 -13.259 0.117 1.00 21.32 219 GLY A N 2
ATOM 2684 C CA . GLY A 1 79 ? -7.529 -13.733 0.736 1.00 5.34 219 GLY A CA 2
ATOM 2685 C C . GLY A 1 79 ? -6.968 -12.739 1.713 1.00 3.24 219 GLY A C 2
ATOM 2686 O O . GLY A 1 79 ? -6.043 -13.051 2.478 1.00 21.44 219 GLY A O 2
ATOM 2690 N N . VAL A 1 80 ? -7.487 -11.536 1.678 1.00 12.10 220 VAL A N 2
ATOM 2691 C CA . VAL A 1 80 ? -7.051 -10.506 2.577 1.00 21.31 220 VAL A CA 2
ATOM 2692 C C . VAL A 1 80 ? -7.711 -10.645 3.946 1.00 1.44 220 VAL A C 2
ATOM 2693 O O . VAL A 1 80 ? -8.924 -10.837 4.053 1.00 62.00 220 VAL A O 2
ATOM 2706 N N . TYR A 1 81 ? -6.904 -10.566 4.975 1.00 74.12 221 TYR A N 2
ATOM 2707 C CA . TYR A 1 81 ? -7.381 -10.590 6.340 1.00 24.12 221 TYR A CA 2
ATOM 2708 C C . TYR A 1 81 ? -7.902 -9.211 6.670 1.00 22.44 221 TYR A C 2
ATOM 2709 O O . TYR A 1 81 ? -9.057 -9.031 7.067 1.00 41.11 221 TYR A O 2
ATOM 2727 N N . ALA A 1 82 ? -7.048 -8.229 6.443 1.00 61.14 222 ALA A N 2
ATOM 2728 C CA . ALA A 1 82 ? -7.348 -6.848 6.782 1.00 54.23 222 ALA A CA 2
ATOM 2729 C C . ALA A 1 82 ? -6.359 -5.918 6.126 1.00 53.14 222 ALA A C 2
ATOM 2730 O O . ALA A 1 82 ? -5.277 -6.351 5.702 1.00 72.02 222 ALA A O 2
ATOM 2737 N N . VAL A 1 83 ? -6.721 -4.660 6.036 1.00 71.20 223 VAL A N 2
ATOM 2738 C CA . VAL A 1 83 ? -5.842 -3.644 5.529 1.00 25.45 223 VAL A CA 2
ATOM 2739 C C . VAL A 1 83 ? -5.814 -2.484 6.529 1.00 51.21 223 VAL A C 2
ATOM 2740 O O . VAL A 1 83 ? -6.856 -2.073 7.054 1.00 4.53 223 VAL A O 2
ATOM 2753 N N . HIS A 1 84 ? -4.648 -2.016 6.833 1.00 2.31 224 HIS A N 2
ATOM 2754 C CA . HIS A 1 84 ? -4.477 -0.924 7.765 1.00 51.12 224 HIS A CA 2
ATOM 2755 C C . HIS A 1 84 ? -3.577 0.101 7.129 1.00 22.45 224 HIS A C 2
ATOM 2756 O O . HIS A 1 84 ? -2.563 -0.259 6.547 1.00 51.44 224 HIS A O 2
ATOM 2770 N N . TRP A 1 85 ? -3.937 1.345 7.191 1.00 14.20 225 TRP A N 2
ATOM 2771 C CA . TRP A 1 85 ? -3.067 2.353 6.662 1.00 44.54 225 TRP A CA 2
ATOM 2772 C C . TRP A 1 85 ? -2.750 3.378 7.689 1.00 21.43 225 TRP A C 2
ATOM 2773 O O . TRP A 1 85 ? -3.560 3.657 8.579 1.00 33.34 225 TRP A O 2
ATOM 2794 N N . TYR A 1 86 ? -1.582 3.909 7.592 1.00 44.14 226 TYR A N 2
ATOM 2795 C CA . TYR A 1 86 ? -1.112 4.877 8.556 1.00 44.31 226 TYR A CA 2
ATOM 2796 C C . TYR A 1 86 ? -0.406 6.021 7.823 1.00 24.11 226 TYR A C 2
ATOM 2797 O O . TYR A 1 86 ? 0.306 5.788 6.841 1.00 63.35 226 TYR A O 2
ATOM 2815 N N . ALA A 1 87 ? -0.627 7.232 8.279 1.00 3.24 227 ALA A N 2
ATOM 2816 C CA . ALA A 1 87 ? -0.037 8.423 7.680 1.00 51.23 227 ALA A CA 2
ATOM 2817 C C . ALA A 1 87 ? 1.403 8.617 8.133 1.00 42.23 227 ALA A C 2
ATOM 2818 O O . ALA A 1 87 ? 1.745 8.381 9.301 1.00 42.42 227 ALA A O 2
ATOM 2825 N N . GLY A 1 88 ? 2.240 9.050 7.217 1.00 12.33 228 GLY A N 2
ATOM 2826 C CA . GLY A 1 88 ? 3.626 9.241 7.519 1.00 15.44 228 GLY A CA 2
ATOM 2827 C C . GLY A 1 88 ? 4.347 7.924 7.633 1.00 42.32 228 GLY A C 2
ATOM 2828 O O . GLY A 1 88 ? 3.769 6.847 7.387 1.00 14.22 228 GLY A O 2
ATOM 2832 N N . GLU A 1 89 ? 5.576 7.967 8.032 1.00 4.22 229 GLU A N 2
ATOM 2833 C CA . GLU A 1 89 ? 6.333 6.774 8.183 1.00 11.35 229 GLU A CA 2
ATOM 2834 C C . GLU A 1 89 ? 6.214 6.325 9.636 1.00 41.51 229 GLU A C 2
ATOM 2835 O O . GLU A 1 89 ? 7.152 6.403 10.413 1.00 50.25 229 GLU A O 2
ATOM 2847 N N . HIS A 1 90 ? 4.972 5.969 10.003 1.00 62.31 230 HIS A N 2
ATOM 2848 C CA . HIS A 1 90 ? 4.595 5.530 11.359 1.00 74.32 230 HIS A CA 2
ATOM 2849 C C . HIS A 1 90 ? 4.794 6.643 12.361 1.00 25.42 230 HIS A C 2
ATOM 2850 O O . HIS A 1 90 ? 4.923 6.402 13.560 1.00 63.12 230 HIS A O 2
ATOM 2864 N N . ALA A 1 91 ? 4.749 7.868 11.839 1.00 22.35 231 ALA A N 2
ATOM 2865 C CA . ALA A 1 91 ? 4.925 9.088 12.597 1.00 72.04 231 ALA A CA 2
ATOM 2866 C C . ALA A 1 91 ? 6.245 9.083 13.337 1.00 12.21 231 ALA A C 2
ATOM 2867 O O . ALA A 1 91 ? 6.306 9.236 14.557 1.00 10.35 231 ALA A O 2
ATOM 2874 N N . GLN A 1 92 ? 7.287 8.889 12.582 1.00 70.43 232 GLN A N 2
ATOM 2875 C CA . GLN A 1 92 ? 8.630 8.897 13.096 1.00 31.43 232 GLN A CA 2
ATOM 2876 C C . GLN A 1 92 ? 9.316 10.134 12.591 1.00 40.31 232 GLN A C 2
ATOM 2877 O O . GLN A 1 92 ? 9.271 10.430 11.389 1.00 51.52 232 GLN A O 2
ATOM 2891 N N . ALA A 1 93 ? 9.916 10.864 13.480 1.00 25.51 233 ALA A N 2
ATOM 2892 C CA . ALA A 1 93 ? 10.535 12.104 13.122 1.00 52.10 233 ALA A CA 2
ATOM 2893 C C . ALA A 1 93 ? 12.030 11.950 12.972 1.00 13.22 233 ALA A C 2
ATOM 2894 O O . ALA A 1 93 ? 12.760 11.747 13.961 1.00 74.44 233 ALA A O 2
ATOM 2901 N N . GLU A 1 94 ? 12.483 11.990 11.751 1.00 22.11 234 GLU A N 2
ATOM 2902 C CA . GLU A 1 94 ? 13.884 11.962 11.464 1.00 63.01 234 GLU A CA 2
ATOM 2903 C C . GLU A 1 94 ? 14.235 13.242 10.754 1.00 34.21 234 GLU A C 2
ATOM 2915 N N . VAL A 1 1 ? 14.061 17.558 1.948 1.00 3.00 141 VAL A N 3
ATOM 2916 C CA . VAL A 1 1 ? 14.277 16.449 2.862 1.00 12.15 141 VAL A CA 3
ATOM 2917 C C . VAL A 1 1 ? 12.960 16.161 3.561 1.00 33.44 141 VAL A C 3
ATOM 2918 O O . VAL A 1 1 ? 12.331 17.085 4.094 1.00 25.43 141 VAL A O 3
ATOM 2930 N N . GLU A 1 2 ? 12.572 14.884 3.558 1.00 71.32 142 GLU A N 3
ATOM 2931 C CA . GLU A 1 2 ? 11.292 14.384 4.076 1.00 64.41 142 GLU A CA 3
ATOM 2932 C C . GLU A 1 2 ? 10.146 14.797 3.157 1.00 14.30 142 GLU A C 3
ATOM 2933 O O . GLU A 1 2 ? 9.851 15.992 2.977 1.00 11.44 142 GLU A O 3
ATOM 2945 N N . ASP A 1 3 ? 9.524 13.800 2.565 1.00 3.32 143 ASP A N 3
ATOM 2946 C CA . ASP A 1 3 ? 8.498 14.013 1.554 1.00 54.20 143 ASP A CA 3
ATOM 2947 C C . ASP A 1 3 ? 7.223 14.565 2.121 1.00 21.10 143 ASP A C 3
ATOM 2948 O O . ASP A 1 3 ? 6.492 13.870 2.830 1.00 74.02 143 ASP A O 3
ATOM 2957 N N . GLU A 1 4 ? 6.969 15.813 1.844 1.00 5.01 144 GLU A N 3
ATOM 2958 C CA . GLU A 1 4 ? 5.719 16.431 2.232 1.00 25.31 144 GLU A CA 3
ATOM 2959 C C . GLU A 1 4 ? 5.119 17.172 1.073 1.00 10.01 144 GLU A C 3
ATOM 2960 O O . GLU A 1 4 ? 4.199 18.006 1.199 1.00 21.22 144 GLU A O 3
ATOM 2972 N N . GLY A 1 5 ? 5.590 16.777 -0.042 1.00 33.34 145 GLY A N 3
ATOM 2973 C CA . GLY A 1 5 ? 5.139 17.276 -1.289 1.00 52.14 145 GLY A CA 3
ATOM 2974 C C . GLY A 1 5 ? 3.940 16.496 -1.680 1.00 71.33 145 GLY A C 3
ATOM 2975 O O . GLY A 1 5 ? 2.920 17.035 -2.050 1.00 30.24 145 GLY A O 3
ATOM 2979 N N . LEU A 1 6 ? 4.083 15.223 -1.545 1.00 51.02 146 LEU A N 3
ATOM 2980 C CA . LEU A 1 6 ? 3.063 14.266 -1.698 1.00 24.50 146 LEU A CA 3
ATOM 2981 C C . LEU A 1 6 ? 2.998 13.644 -0.337 1.00 15.54 146 LEU A C 3
ATOM 2982 O O . LEU A 1 6 ? 4.047 13.495 0.300 1.00 71.21 146 LEU A O 3
ATOM 2998 N N . GLN A 1 7 ? 1.845 13.319 0.143 1.00 64.30 147 GLN A N 3
ATOM 2999 C CA . GLN A 1 7 ? 1.779 12.807 1.479 1.00 22.13 147 GLN A CA 3
ATOM 3000 C C . GLN A 1 7 ? 1.952 11.298 1.479 1.00 34.10 147 GLN A C 3
ATOM 3001 O O . GLN A 1 7 ? 1.221 10.588 0.770 1.00 33.42 147 GLN A O 3
ATOM 3015 N N . PRO A 1 8 ? 2.981 10.794 2.191 1.00 5.42 148 PRO A N 3
ATOM 3016 C CA . PRO A 1 8 ? 3.200 9.384 2.343 1.00 4.42 148 PRO A CA 3
ATOM 3017 C C . PRO A 1 8 ? 2.157 8.737 3.235 1.00 34.13 148 PRO A C 3
ATOM 3018 O O . PRO A 1 8 ? 1.873 9.194 4.343 1.00 51.32 148 PRO A O 3
ATOM 3029 N N . TYR A 1 9 ? 1.575 7.736 2.714 1.00 13.23 149 TYR A N 3
ATOM 3030 C CA . TYR A 1 9 ? 0.651 6.885 3.404 1.00 23.14 149 TYR A CA 3
ATOM 3031 C C . TYR A 1 9 ? 1.142 5.472 3.257 1.00 11.11 149 TYR A C 3
ATOM 3032 O O . TYR A 1 9 ? 1.602 5.085 2.192 1.00 52.43 149 TYR A O 3
ATOM 3050 N N . GLN A 1 10 ? 1.076 4.724 4.294 1.00 21.11 150 GLN A N 3
ATOM 3051 C CA . GLN A 1 10 ? 1.518 3.358 4.264 1.00 63.30 150 GLN A CA 3
ATOM 3052 C C . GLN A 1 10 ? 0.321 2.494 4.355 1.00 23.42 150 GLN A C 3
ATOM 3053 O O . GLN A 1 10 ? -0.466 2.633 5.276 1.00 73.35 150 GLN A O 3
ATOM 3067 N N . VAL A 1 11 ? 0.170 1.626 3.442 1.00 15.23 151 VAL A N 3
ATOM 3068 C CA . VAL A 1 11 ? -0.926 0.714 3.486 1.00 32.11 151 VAL A CA 3
ATOM 3069 C C . VAL A 1 11 ? -0.379 -0.658 3.834 1.00 54.43 151 VAL A C 3
ATOM 3070 O O . VAL A 1 11 ? 0.437 -1.213 3.099 1.00 13.33 151 VAL A O 3
ATOM 3083 N N . ARG A 1 12 ? -0.763 -1.153 4.974 1.00 3.20 152 ARG A N 3
ATOM 3084 C CA . ARG A 1 12 ? -0.352 -2.452 5.431 1.00 50.31 152 ARG A CA 3
ATOM 3085 C C . ARG A 1 12 ? -1.484 -3.419 5.239 1.00 14.03 152 ARG A C 3
ATOM 3086 O O . ARG A 1 12 ? -2.483 -3.354 5.946 1.00 64.24 152 ARG A O 3
ATOM 3107 N N . VAL A 1 13 ? -1.359 -4.269 4.287 1.00 3.42 153 VAL A N 3
ATOM 3108 C CA . VAL A 1 13 ? -2.364 -5.275 4.060 1.00 73.02 153 VAL A CA 3
ATOM 3109 C C . VAL A 1 13 ? -1.818 -6.634 4.444 1.00 51.14 153 VAL A C 3
ATOM 3110 O O . VAL A 1 13 ? -0.749 -7.049 3.982 1.00 44.32 153 VAL A O 3
ATOM 3123 N N . ILE A 1 14 ? -2.510 -7.288 5.322 1.00 55.42 154 ILE A N 3
ATOM 3124 C CA . ILE A 1 14 ? -2.148 -8.592 5.753 1.00 13.24 154 ILE A CA 3
ATOM 3125 C C . ILE A 1 14 ? -2.975 -9.553 4.934 1.00 33.01 154 ILE A C 3
ATOM 3126 O O . ILE A 1 14 ? -4.202 -9.574 5.056 1.00 71.14 154 ILE A O 3
ATOM 3142 N N . CYS A 1 15 ? -2.347 -10.309 4.099 1.00 25.20 155 CYS A N 3
ATOM 3143 C CA . CYS A 1 15 ? -3.047 -11.181 3.233 1.00 25.21 155 CYS A CA 3
ATOM 3144 C C . CYS A 1 15 ? -2.294 -12.462 3.133 1.00 65.03 155 CYS A C 3
ATOM 3145 O O . CYS A 1 15 ? -1.201 -12.570 3.649 1.00 53.34 155 CYS A O 3
ATOM 3153 N N . ARG A 1 16 ? -2.891 -13.431 2.552 1.00 20.15 156 ARG A N 3
ATOM 3154 C CA . ARG A 1 16 ? -2.229 -14.705 2.343 1.00 61.21 156 ARG A CA 3
ATOM 3155 C C . ARG A 1 16 ? -1.170 -14.543 1.236 1.00 21.01 156 ARG A C 3
ATOM 3156 O O . ARG A 1 16 ? -1.310 -13.666 0.386 1.00 31.22 156 ARG A O 3
ATOM 3177 N N . PRO A 1 17 ? -0.097 -15.347 1.228 1.00 51.23 157 PRO A N 3
ATOM 3178 C CA . PRO A 1 17 ? 0.949 -15.244 0.199 1.00 33.32 157 PRO A CA 3
ATOM 3179 C C . PRO A 1 17 ? 0.428 -15.401 -1.245 1.00 45.25 157 PRO A C 3
ATOM 3180 O O . PRO A 1 17 ? 0.972 -14.796 -2.165 1.00 33.43 157 PRO A O 3
ATOM 3191 N N . LYS A 1 18 ? -0.634 -16.174 -1.447 1.00 0.25 158 LYS A N 3
ATOM 3192 C CA . LYS A 1 18 ? -1.229 -16.283 -2.776 1.00 1.31 158 LYS A CA 3
ATOM 3193 C C . LYS A 1 18 ? -1.942 -14.991 -3.152 1.00 42.21 158 LYS A C 3
ATOM 3194 O O . LYS A 1 18 ? -2.156 -14.707 -4.319 1.00 23.22 158 LYS A O 3
ATOM 3213 N N . ALA A 1 19 ? -2.255 -14.188 -2.154 1.00 33.02 159 ALA A N 3
ATOM 3214 C CA . ALA A 1 19 ? -2.967 -12.961 -2.374 1.00 33.53 159 ALA A CA 3
ATOM 3215 C C . ALA A 1 19 ? -2.013 -11.890 -2.764 1.00 33.02 159 ALA A C 3
ATOM 3216 O O . ALA A 1 19 ? -2.314 -11.088 -3.618 1.00 34.22 159 ALA A O 3
ATOM 3223 N N . GLU A 1 20 ? -0.832 -11.939 -2.162 1.00 71.52 160 GLU A N 3
ATOM 3224 C CA . GLU A 1 20 ? 0.285 -11.005 -2.379 1.00 44.21 160 GLU A CA 3
ATOM 3225 C C . GLU A 1 20 ? 0.509 -10.767 -3.884 1.00 5.23 160 GLU A C 3
ATOM 3226 O O . GLU A 1 20 ? 0.764 -9.639 -4.322 1.00 42.30 160 GLU A O 3
ATOM 3238 N N . THR A 1 21 ? 0.306 -11.807 -4.659 1.00 43.31 161 THR A N 3
ATOM 3239 C CA . THR A 1 21 ? 0.471 -11.755 -6.089 1.00 63.32 161 THR A CA 3
ATOM 3240 C C . THR A 1 21 ? -0.529 -10.781 -6.751 1.00 72.20 161 THR A C 3
ATOM 3241 O O . THR A 1 21 ? -0.129 -9.898 -7.519 1.00 64.40 161 THR A O 3
ATOM 3252 N N . TYR A 1 22 ? -1.792 -10.898 -6.421 1.00 52.14 162 TYR A N 3
ATOM 3253 C CA . TYR A 1 22 ? -2.783 -10.032 -7.010 1.00 50.10 162 TYR A CA 3
ATOM 3254 C C . TYR A 1 22 ? -2.919 -8.734 -6.241 1.00 21.13 162 TYR A C 3
ATOM 3255 O O . TYR A 1 22 ? -3.278 -7.703 -6.800 1.00 34.40 162 TYR A O 3
ATOM 3273 N N . VAL A 1 23 ? -2.559 -8.782 -4.981 1.00 64.54 163 VAL A N 3
ATOM 3274 C CA . VAL A 1 23 ? -2.605 -7.630 -4.115 1.00 52.41 163 VAL A CA 3
ATOM 3275 C C . VAL A 1 23 ? -1.581 -6.589 -4.542 1.00 11.11 163 VAL A C 3
ATOM 3276 O O . VAL A 1 23 ? -1.930 -5.416 -4.718 1.00 21.44 163 VAL A O 3
ATOM 3289 N N . ARG A 1 24 ? -0.334 -7.011 -4.769 1.00 62.01 164 ARG A N 3
ATOM 3290 C CA . ARG A 1 24 ? 0.690 -6.051 -5.143 1.00 62.41 164 ARG A CA 3
ATOM 3291 C C . ARG A 1 24 ? 0.367 -5.472 -6.514 1.00 75.24 164 ARG A C 3
ATOM 3292 O O . ARG A 1 24 ? 0.470 -4.267 -6.730 1.00 0.32 164 ARG A O 3
ATOM 3313 N N . ALA A 1 25 ? -0.120 -6.330 -7.392 1.00 52.35 165 ALA A N 3
ATOM 3314 C CA . ALA A 1 25 ? -0.476 -5.944 -8.746 1.00 1.10 165 ALA A CA 3
ATOM 3315 C C . ALA A 1 25 ? -1.609 -4.931 -8.753 1.00 54.03 165 ALA A C 3
ATOM 3316 O O . ALA A 1 25 ? -1.594 -3.967 -9.531 1.00 70.42 165 ALA A O 3
ATOM 3323 N N . HIS A 1 26 ? -2.582 -5.143 -7.892 1.00 64.03 166 HIS A N 3
ATOM 3324 C CA . HIS A 1 26 ? -3.707 -4.239 -7.774 1.00 64.12 166 HIS A CA 3
ATOM 3325 C C . HIS A 1 26 ? -3.249 -2.888 -7.283 1.00 64.51 166 HIS A C 3
ATOM 3326 O O . HIS A 1 26 ? -3.641 -1.849 -7.842 1.00 51.24 166 HIS A O 3
ATOM 3340 N N . ILE A 1 27 ? -2.406 -2.902 -6.277 1.00 1.41 167 ILE A N 3
ATOM 3341 C CA . ILE A 1 27 ? -1.924 -1.681 -5.692 1.00 62.45 167 ILE A CA 3
ATOM 3342 C C . ILE A 1 27 ? -1.113 -0.896 -6.702 1.00 2.11 167 ILE A C 3
ATOM 3343 O O . ILE A 1 27 ? -1.337 0.289 -6.875 1.00 44.30 167 ILE A O 3
ATOM 3359 N N . VAL A 1 28 ? -0.247 -1.569 -7.430 1.00 43.43 168 VAL A N 3
ATOM 3360 C CA . VAL A 1 28 ? 0.622 -0.895 -8.389 1.00 51.41 168 VAL A CA 3
ATOM 3361 C C . VAL A 1 28 ? -0.181 -0.277 -9.536 1.00 4.34 168 VAL A C 3
ATOM 3362 O O . VAL A 1 28 ? 0.097 0.847 -9.965 1.00 11.11 168 VAL A O 3
ATOM 3375 N N . GLN A 1 29 ? -1.209 -0.965 -9.983 1.00 31.31 169 GLN A N 3
ATOM 3376 C CA . GLN A 1 29 ? -1.998 -0.446 -11.072 1.00 53.30 169 GLN A CA 3
ATOM 3377 C C . GLN A 1 29 ? -2.859 0.720 -10.631 1.00 11.32 169 GLN A C 3
ATOM 3378 O O . GLN A 1 29 ? -2.968 1.727 -11.343 1.00 53.54 169 GLN A O 3
ATOM 3392 N N . ARG A 1 30 ? -3.425 0.632 -9.442 1.00 44.52 170 ARG A N 3
ATOM 3393 C CA . ARG A 1 30 ? -4.290 1.685 -8.999 1.00 62.24 170 ARG A CA 3
ATOM 3394 C C . ARG A 1 30 ? -3.503 2.905 -8.544 1.00 40.30 170 ARG A C 3
ATOM 3395 O O . ARG A 1 30 ? -3.964 4.037 -8.694 1.00 2.24 170 ARG A O 3
ATOM 3416 N N . THR A 1 31 ? -2.301 2.691 -8.056 1.00 12.32 171 THR A N 3
ATOM 3417 C CA . THR A 1 31 ? -1.472 3.791 -7.654 1.00 21.33 171 THR A CA 3
ATOM 3418 C C . THR A 1 31 ? -0.961 4.549 -8.869 1.00 1.04 171 THR A C 3
ATOM 3419 O O . THR A 1 31 ? -1.008 5.782 -8.899 1.00 44.52 171 THR A O 3
ATOM 3430 N N . SER A 1 32 ? -0.556 3.807 -9.901 1.00 75.25 172 SER A N 3
ATOM 3431 C CA . SER A 1 32 ? -0.048 4.406 -11.108 1.00 74.45 172 SER A CA 3
ATOM 3432 C C . SER A 1 32 ? -1.141 5.254 -11.780 1.00 35.25 172 SER A C 3
ATOM 3433 O O . SER A 1 32 ? -0.888 6.381 -12.214 1.00 51.52 172 SER A O 3
ATOM 3441 N N . SER A 1 33 ? -2.354 4.734 -11.814 1.00 43.21 173 SER A N 3
ATOM 3442 C CA . SER A 1 33 ? -3.454 5.439 -12.422 1.00 63.14 173 SER A CA 3
ATOM 3443 C C . SER A 1 33 ? -3.944 6.619 -11.562 1.00 61.11 173 SER A C 3
ATOM 3444 O O . SER A 1 33 ? -4.371 7.629 -12.087 1.00 71.15 173 SER A O 3
ATOM 3452 N N . ASN A 1 34 ? -3.848 6.499 -10.253 1.00 51.55 174 ASN A N 3
ATOM 3453 C CA . ASN A 1 34 ? -4.391 7.515 -9.361 1.00 53.11 174 ASN A CA 3
ATOM 3454 C C . ASN A 1 34 ? -3.361 8.478 -8.811 1.00 73.13 174 ASN A C 3
ATOM 3455 O O . ASN A 1 34 ? -3.621 9.135 -7.796 1.00 33.12 174 ASN A O 3
ATOM 3466 N N . ASP A 1 35 ? -2.222 8.580 -9.491 1.00 31.05 175 ASP A N 3
ATOM 3467 C CA . ASP A 1 35 ? -1.130 9.534 -9.143 1.00 22.41 175 ASP A CA 3
ATOM 3468 C C . ASP A 1 35 ? -0.566 9.293 -7.765 1.00 70.15 175 ASP A C 3
ATOM 3469 O O . ASP A 1 35 ? -0.223 10.226 -7.018 1.00 0.41 175 ASP A O 3
ATOM 3478 N N . ILE A 1 36 ? -0.440 8.052 -7.435 1.00 22.23 176 ILE A N 3
ATOM 3479 C CA . ILE A 1 36 ? 0.126 7.664 -6.195 1.00 3.13 176 ILE A CA 3
ATOM 3480 C C . ILE A 1 36 ? 1.497 7.072 -6.494 1.00 4.53 176 ILE A C 3
ATOM 3481 O O . ILE A 1 36 ? 1.611 6.057 -7.191 1.00 34.22 176 ILE A O 3
ATOM 3497 N N . THR A 1 37 ? 2.515 7.713 -6.011 1.00 21.33 177 THR A N 3
ATOM 3498 C CA . THR A 1 37 ? 3.865 7.311 -6.266 1.00 5.31 177 THR A CA 3
ATOM 3499 C C . THR A 1 37 ? 4.321 6.349 -5.171 1.00 70.32 177 THR A C 3
ATOM 3500 O O . THR A 1 37 ? 4.197 6.644 -3.991 1.00 75.41 177 THR A O 3
ATOM 3511 N N . LEU A 1 38 ? 4.818 5.208 -5.555 1.00 51.40 178 LEU A N 3
ATOM 3512 C CA . LEU A 1 38 ? 5.215 4.196 -4.599 1.00 50.02 178 LEU A CA 3
ATOM 3513 C C . LEU A 1 38 ? 6.653 4.425 -4.178 1.00 22.05 178 LEU A C 3
ATOM 3514 O O . LEU A 1 38 ? 7.543 4.513 -5.032 1.00 33.31 178 LEU A O 3
ATOM 3530 N N . ARG A 1 39 ? 6.898 4.537 -2.890 1.00 14.11 179 ARG A N 3
ATOM 3531 C CA . ARG A 1 39 ? 8.259 4.682 -2.409 1.00 33.53 179 ARG A CA 3
ATOM 3532 C C . ARG A 1 39 ? 8.895 3.306 -2.288 1.00 3.22 179 ARG A C 3
ATOM 3533 O O . ARG A 1 39 ? 10.068 3.108 -2.629 1.00 33.34 179 ARG A O 3
ATOM 3554 N N . GLY A 1 40 ? 8.111 2.374 -1.831 1.00 22.43 180 GLY A N 3
ATOM 3555 C CA . GLY A 1 40 ? 8.551 1.017 -1.692 1.00 63.33 180 GLY A CA 3
ATOM 3556 C C . GLY A 1 40 ? 7.472 0.170 -1.089 1.00 25.42 180 GLY A C 3
ATOM 3557 O O . GLY A 1 40 ? 6.475 0.701 -0.578 1.00 42.55 180 GLY A O 3
ATOM 3561 N N . ILE A 1 41 ? 7.651 -1.123 -1.150 1.00 33.45 181 ILE A N 3
ATOM 3562 C CA . ILE A 1 41 ? 6.699 -2.078 -0.614 1.00 61.03 181 ILE A CA 3
ATOM 3563 C C . ILE A 1 41 ? 7.461 -3.158 0.139 1.00 20.44 181 ILE A C 3
ATOM 3564 O O . ILE A 1 41 ? 8.154 -3.988 -0.466 1.00 15.22 181 ILE A O 3
ATOM 3580 N N . ARG A 1 42 ? 7.340 -3.144 1.430 1.00 11.53 182 ARG A N 3
ATOM 3581 C CA . ARG A 1 42 ? 8.007 -4.107 2.264 1.00 33.14 182 ARG A CA 3
ATOM 3582 C C . ARG A 1 42 ? 7.031 -5.216 2.594 1.00 11.41 182 ARG A C 3
ATOM 3583 O O . ARG A 1 42 ? 5.981 -4.971 3.180 1.00 60.41 182 ARG A O 3
ATOM 3604 N N . THR A 1 43 ? 7.349 -6.404 2.193 1.00 14.44 183 THR A N 3
ATOM 3605 C CA . THR A 1 43 ? 6.493 -7.529 2.417 1.00 72.15 183 THR A CA 3
ATOM 3606 C C . THR A 1 43 ? 7.135 -8.462 3.456 1.00 43.31 183 THR A C 3
ATOM 3607 O O . THR A 1 43 ? 8.283 -8.887 3.292 1.00 4.13 183 THR A O 3
ATOM 3618 N N . GLY A 1 44 ? 6.427 -8.740 4.526 1.00 11.34 184 GLY A N 3
ATOM 3619 C CA . GLY A 1 44 ? 6.968 -9.592 5.567 1.00 43.34 184 GLY A CA 3
ATOM 3620 C C . GLY A 1 44 ? 5.913 -10.495 6.160 1.00 42.01 184 GLY A C 3
ATOM 3621 O O . GLY A 1 44 ? 4.752 -10.095 6.226 1.00 40.55 184 GLY A O 3
ATOM 3625 N N . PRO A 1 45 ? 6.279 -11.725 6.589 1.00 33.45 185 PRO A N 3
ATOM 3626 C CA . PRO A 1 45 ? 5.334 -12.706 7.168 1.00 3.53 185 PRO A CA 3
ATOM 3627 C C . PRO A 1 45 ? 4.543 -12.110 8.326 1.00 32.11 185 PRO A C 3
ATOM 3628 O O . PRO A 1 45 ? 5.105 -11.440 9.198 1.00 63.43 185 PRO A O 3
ATOM 3639 N N . ALA A 1 46 ? 3.258 -12.343 8.346 1.00 22.03 186 ALA A N 3
ATOM 3640 C CA . ALA A 1 46 ? 2.400 -11.741 9.356 1.00 22.22 186 ALA A CA 3
ATOM 3641 C C . ALA A 1 46 ? 2.093 -12.701 10.478 1.00 42.42 186 ALA A C 3
ATOM 3642 O O . ALA A 1 46 ? 1.523 -12.318 11.505 1.00 15.14 186 ALA A O 3
ATOM 3649 N N . GLY A 1 47 ? 2.471 -13.928 10.301 1.00 52.24 187 GLY A N 3
ATOM 3650 C CA . GLY A 1 47 ? 2.175 -14.901 11.272 1.00 1.21 187 GLY A CA 3
ATOM 3651 C C . GLY A 1 47 ? 2.424 -16.275 10.784 1.00 11.34 187 GLY A C 3
ATOM 3652 O O . GLY A 1 47 ? 3.441 -16.884 11.117 1.00 25.22 187 GLY A O 3
ATOM 3656 N N . ASP A 1 48 ? 1.550 -16.769 9.963 1.00 65.04 188 ASP A N 3
ATOM 3657 C CA . ASP A 1 48 ? 1.680 -18.136 9.496 1.00 34.22 188 ASP A CA 3
ATOM 3658 C C . ASP A 1 48 ? 1.339 -18.267 8.041 1.00 64.23 188 ASP A C 3
ATOM 3659 O O . ASP A 1 48 ? 2.212 -18.434 7.201 1.00 15.33 188 ASP A O 3
ATOM 3668 N N . ASP A 1 49 ? 0.076 -18.127 7.745 1.00 54.21 189 ASP A N 3
ATOM 3669 C CA . ASP A 1 49 ? -0.428 -18.301 6.396 1.00 3.14 189 ASP A CA 3
ATOM 3670 C C . ASP A 1 49 ? -0.834 -16.943 5.868 1.00 12.25 189 ASP A C 3
ATOM 3671 O O . ASP A 1 49 ? -1.672 -16.786 4.980 1.00 43.44 189 ASP A O 3
ATOM 3680 N N . ASN A 1 50 ? -0.202 -15.963 6.433 1.00 22.33 190 ASN A N 3
ATOM 3681 C CA . ASN A 1 50 ? -0.371 -14.589 6.079 1.00 52.32 190 ASN A CA 3
ATOM 3682 C C . ASN A 1 50 ? 0.931 -13.879 6.004 1.00 13.13 190 ASN A C 3
ATOM 3683 O O . ASN A 1 50 ? 1.910 -14.234 6.671 1.00 3.43 190 ASN A O 3
ATOM 3694 N N . ILE A 1 51 ? 0.902 -12.840 5.264 1.00 31.14 191 ILE A N 3
ATOM 3695 C CA . ILE A 1 51 ? 2.037 -12.019 4.997 1.00 1.13 191 ILE A CA 3
ATOM 3696 C C . ILE A 1 51 ? 1.542 -10.564 4.833 1.00 22.54 191 ILE A C 3
ATOM 3697 O O . ILE A 1 51 ? 0.456 -10.324 4.292 1.00 52.15 191 ILE A O 3
ATOM 3713 N N . THR A 1 52 ? 2.272 -9.623 5.360 1.00 65.50 192 THR A N 3
ATOM 3714 C CA . THR A 1 52 ? 1.871 -8.243 5.317 1.00 32.43 192 THR A CA 3
ATOM 3715 C C . THR A 1 52 ? 2.664 -7.483 4.282 1.00 52.41 192 THR A C 3
ATOM 3716 O O . THR A 1 52 ? 3.898 -7.526 4.268 1.00 63.03 192 THR A O 3
ATOM 3727 N N . LEU A 1 53 ? 1.962 -6.818 3.424 1.00 32.50 193 LEU A N 3
ATOM 3728 C CA . LEU A 1 53 ? 2.574 -5.939 2.466 1.00 33.33 193 LEU A CA 3
ATOM 3729 C C . LEU A 1 53 ? 2.418 -4.535 2.979 1.00 2.51 193 LEU A C 3
ATOM 3730 O O . LEU A 1 53 ? 1.301 -4.075 3.191 1.00 3.02 193 LEU A O 3
ATOM 3746 N N . THR A 1 54 ? 3.507 -3.893 3.255 1.00 63.21 194 THR A N 3
ATOM 3747 C CA . THR A 1 54 ? 3.492 -2.534 3.699 1.00 4.45 194 THR A CA 3
ATOM 3748 C C . THR A 1 54 ? 3.939 -1.654 2.542 1.00 64.32 194 THR A C 3
ATOM 3749 O O . THR A 1 54 ? 5.114 -1.651 2.170 1.00 30.31 194 THR A O 3
ATOM 3760 N N . ALA A 1 55 ? 3.008 -0.969 1.954 1.00 14.03 195 ALA A N 3
ATOM 3761 C CA . ALA A 1 55 ? 3.290 -0.135 0.820 1.00 71.13 195 ALA A CA 3
ATOM 3762 C C . ALA A 1 55 ? 3.375 1.313 1.240 1.00 22.44 195 ALA A C 3
ATOM 3763 O O . ALA A 1 55 ? 2.401 1.872 1.736 1.00 43.15 195 ALA A O 3
ATOM 3770 N N . HIS A 1 56 ? 4.535 1.898 1.074 1.00 62.43 196 HIS A N 3
ATOM 3771 C CA . HIS A 1 56 ? 4.743 3.300 1.372 1.00 51.12 196 HIS A CA 3
ATOM 3772 C C . HIS A 1 56 ? 4.431 4.073 0.116 1.00 70.31 196 HIS A C 3
ATOM 3773 O O . HIS A 1 56 ? 5.190 4.029 -0.860 1.00 64.42 196 HIS A O 3
ATOM 3787 N N . LEU A 1 57 ? 3.319 4.722 0.112 1.00 72.23 197 LEU A N 3
ATOM 3788 C CA . LEU A 1 57 ? 2.825 5.395 -1.056 1.00 41.52 197 LEU A CA 3
ATOM 3789 C C . LEU A 1 57 ? 2.767 6.892 -0.806 1.00 71.32 197 LEU A C 3
ATOM 3790 O O . LEU A 1 57 ? 2.512 7.316 0.286 1.00 54.41 197 LEU A O 3
ATOM 3806 N N . LEU A 1 58 ? 3.033 7.662 -1.810 1.00 41.55 198 LEU A N 3
ATOM 3807 C CA . LEU A 1 58 ? 2.963 9.115 -1.739 1.00 55.41 198 LEU A CA 3
ATOM 3808 C C . LEU A 1 58 ? 1.880 9.592 -2.689 1.00 5.34 198 LEU A C 3
ATOM 3809 O O . LEU A 1 58 ? 1.946 9.316 -3.887 1.00 62.24 198 LEU A O 3
ATOM 3825 N N . MET A 1 59 ? 0.887 10.279 -2.184 1.00 10.12 199 MET A N 3
ATOM 3826 C CA . MET A 1 59 ? -0.192 10.739 -3.043 1.00 14.01 199 MET A CA 3
ATOM 3827 C C . MET A 1 59 ? -0.151 12.239 -3.209 1.00 74.10 199 MET A C 3
ATOM 3828 O O . MET A 1 59 ? 0.043 12.977 -2.232 1.00 75.14 199 MET A O 3
ATOM 3842 N N . VAL A 1 60 ? -0.295 12.681 -4.444 1.00 12.51 200 VAL A N 3
ATOM 3843 C CA . VAL A 1 60 ? -0.399 14.090 -4.746 1.00 44.22 200 VAL A CA 3
ATOM 3844 C C . VAL A 1 60 ? -1.776 14.551 -4.272 1.00 42.23 200 VAL A C 3
ATOM 3845 O O . VAL A 1 60 ? -2.785 13.886 -4.555 1.00 55.04 200 VAL A O 3
ATOM 3858 N N . GLY A 1 61 ? -1.823 15.614 -3.523 1.00 72.33 201 GLY A N 3
ATOM 3859 C CA . GLY A 1 61 ? -3.102 16.151 -3.075 1.00 3.41 201 GLY A CA 3
ATOM 3860 C C . GLY A 1 61 ? -3.703 15.438 -1.870 1.00 11.31 201 GLY A C 3
ATOM 3861 O O . GLY A 1 61 ? -3.886 16.054 -0.814 1.00 31.31 201 GLY A O 3
ATOM 3865 N N . HIS A 1 62 ? -3.993 14.147 -2.044 1.00 21.50 202 HIS A N 3
ATOM 3866 C CA . HIS A 1 62 ? -4.659 13.286 -1.086 1.00 10.31 202 HIS A CA 3
ATOM 3867 C C . HIS A 1 62 ? -6.135 13.425 -1.215 1.00 32.24 202 HIS A C 3
ATOM 3868 O O . HIS A 1 62 ? -6.751 14.388 -0.754 1.00 41.04 202 HIS A O 3
ATOM 3882 N N . THR A 1 63 ? -6.665 12.490 -1.899 1.00 13.32 203 THR A N 3
ATOM 3883 C CA . THR A 1 63 ? -8.024 12.347 -2.120 1.00 51.04 203 THR A CA 3
ATOM 3884 C C . THR A 1 63 ? -8.456 11.111 -1.334 1.00 52.13 203 THR A C 3
ATOM 3885 O O . THR A 1 63 ? -8.223 9.976 -1.786 1.00 52.45 203 THR A O 3
ATOM 3896 N N . PRO A 1 64 ? -8.972 11.321 -0.113 1.00 74.04 204 PRO A N 3
ATOM 3897 C CA . PRO A 1 64 ? -9.447 10.260 0.789 1.00 70.33 204 PRO A CA 3
ATOM 3898 C C . PRO A 1 64 ? -10.263 9.194 0.080 1.00 2.32 204 PRO A C 3
ATOM 3899 O O . PRO A 1 64 ? -10.093 8.005 0.333 1.00 44.23 204 PRO A O 3
ATOM 3910 N N . ALA A 1 65 ? -11.089 9.634 -0.845 1.00 41.23 205 ALA A N 3
ATOM 3911 C CA . ALA A 1 65 ? -11.942 8.750 -1.619 1.00 64.31 205 ALA A CA 3
ATOM 3912 C C . ALA A 1 65 ? -11.127 7.739 -2.413 1.00 11.01 205 ALA A C 3
ATOM 3913 O O . ALA A 1 65 ? -11.378 6.551 -2.334 1.00 24.23 205 ALA A O 3
ATOM 3920 N N . LYS A 1 66 ? -10.098 8.206 -3.114 1.00 50.30 206 LYS A N 3
ATOM 3921 C CA . LYS A 1 66 ? -9.294 7.316 -3.951 1.00 52.23 206 LYS A CA 3
ATOM 3922 C C . LYS A 1 66 ? -8.530 6.329 -3.103 1.00 25.41 206 LYS A C 3
ATOM 3923 O O . LYS A 1 66 ? -8.383 5.163 -3.467 1.00 31.31 206 LYS A O 3
ATOM 3942 N N . LEU A 1 67 ? -8.072 6.792 -1.968 1.00 74.24 207 LEU A N 3
ATOM 3943 C CA . LEU A 1 67 ? -7.304 5.959 -1.087 1.00 20.53 207 LEU A CA 3
ATOM 3944 C C . LEU A 1 67 ? -8.196 4.911 -0.451 1.00 60.25 207 LEU A C 3
ATOM 3945 O O . LEU A 1 67 ? -7.849 3.731 -0.414 1.00 42.45 207 LEU A O 3
ATOM 3961 N N . GLU A 1 68 ? -9.371 5.327 -0.031 1.00 42.31 208 GLU A N 3
ATOM 3962 C CA . GLU A 1 68 ? -10.289 4.433 0.618 1.00 61.41 208 GLU A CA 3
ATOM 3963 C C . GLU A 1 68 ? -10.817 3.404 -0.360 1.00 5.45 208 GLU A C 3
ATOM 3964 O O . GLU A 1 68 ? -10.906 2.236 -0.030 1.00 31.51 208 GLU A O 3
ATOM 3976 N N . ARG A 1 69 ? -11.095 3.825 -1.585 1.00 64.01 209 ARG A N 3
ATOM 3977 C CA . ARG A 1 69 ? -11.614 2.907 -2.594 1.00 61.10 209 ARG A CA 3
ATOM 3978 C C . ARG A 1 69 ? -10.552 1.896 -3.006 1.00 44.13 209 ARG A C 3
ATOM 3979 O O . ARG A 1 69 ? -10.859 0.782 -3.421 1.00 61.13 209 ARG A O 3
ATOM 4000 N N . LEU A 1 70 ? -9.302 2.286 -2.882 1.00 24.42 210 LEU A N 3
ATOM 4001 C CA . LEU A 1 70 ? -8.203 1.381 -3.119 1.00 15.11 210 LEU A CA 3
ATOM 4002 C C . LEU A 1 70 ? -8.131 0.370 -2.011 1.00 21.13 210 LEU A C 3
ATOM 4003 O O . LEU A 1 70 ? -8.113 -0.830 -2.264 1.00 1.34 210 LEU A O 3
ATOM 4019 N N . VAL A 1 71 ? -8.152 0.854 -0.796 1.00 4.25 211 VAL A N 3
ATOM 4020 C CA . VAL A 1 71 ? -8.044 0.001 0.358 1.00 3.31 211 VAL A CA 3
ATOM 4021 C C . VAL A 1 71 ? -9.230 -0.938 0.435 1.00 23.24 211 VAL A C 3
ATOM 4022 O O . VAL A 1 71 ? -9.059 -2.130 0.641 1.00 61.32 211 VAL A O 3
ATOM 4035 N N . ALA A 1 72 ? -10.399 -0.418 0.173 1.00 61.11 212 ALA A N 3
ATOM 4036 C CA . ALA A 1 72 ? -11.610 -1.194 0.252 1.00 63.32 212 ALA A CA 3
ATOM 4037 C C . ALA A 1 72 ? -11.641 -2.292 -0.788 1.00 44.32 212 ALA A C 3
ATOM 4038 O O . ALA A 1 72 ? -11.972 -3.413 -0.468 1.00 45.32 212 ALA A O 3
ATOM 4045 N N . GLU A 1 73 ? -11.224 -1.994 -2.010 1.00 72.21 213 GLU A N 3
ATOM 4046 C CA . GLU A 1 73 ? -11.298 -2.982 -3.069 1.00 70.21 213 GLU A CA 3
ATOM 4047 C C . GLU A 1 73 ? -10.189 -3.984 -2.920 1.00 14.31 213 GLU A C 3
ATOM 4048 O O . GLU A 1 73 ? -10.352 -5.153 -3.256 1.00 34.53 213 GLU A O 3
ATOM 4060 N N . LEU A 1 74 ? -9.086 -3.548 -2.373 1.00 45.50 214 LEU A N 3
ATOM 4061 C CA . LEU A 1 74 ? -7.990 -4.426 -2.157 1.00 52.53 214 LEU A CA 3
ATOM 4062 C C . LEU A 1 74 ? -8.332 -5.380 -1.016 1.00 3.51 214 LEU A C 3
ATOM 4063 O O . LEU A 1 74 ? -8.125 -6.578 -1.132 1.00 45.50 214 LEU A O 3
ATOM 4079 N N . SER A 1 75 ? -8.928 -4.853 0.039 1.00 10.41 215 SER A N 3
ATOM 4080 C CA . SER A 1 75 ? -9.285 -5.668 1.185 1.00 21.31 215 SER A CA 3
ATOM 4081 C C . SER A 1 75 ? -10.466 -6.596 0.830 1.00 4.04 215 SER A C 3
ATOM 4082 O O . SER A 1 75 ? -10.632 -7.666 1.409 1.00 20.34 215 SER A O 3
ATOM 4090 N N . LEU A 1 76 ? -11.284 -6.140 -0.122 1.00 20.40 216 LEU A N 3
ATOM 4091 C CA . LEU A 1 76 ? -12.473 -6.846 -0.588 1.00 44.31 216 LEU A CA 3
ATOM 4092 C C . LEU A 1 76 ? -12.100 -8.103 -1.355 1.00 44.52 216 LEU A C 3
ATOM 4093 O O . LEU A 1 76 ? -12.916 -9.032 -1.486 1.00 3.42 216 LEU A O 3
ATOM 4109 N N . GLN A 1 77 ? -10.909 -8.117 -1.908 1.00 4.14 217 GLN A N 3
ATOM 4110 C CA . GLN A 1 77 ? -10.450 -9.287 -2.617 1.00 61.54 217 GLN A CA 3
ATOM 4111 C C . GLN A 1 77 ? -10.180 -10.433 -1.641 1.00 72.25 217 GLN A C 3
ATOM 4112 O O . GLN A 1 77 ? -9.393 -10.275 -0.692 1.00 65.01 217 GLN A O 3
ATOM 4126 N N . PRO A 1 78 ? -10.858 -11.591 -1.839 1.00 54.20 218 PRO A N 3
ATOM 4127 C CA . PRO A 1 78 ? -10.716 -12.746 -0.969 1.00 60.42 218 PRO A CA 3
ATOM 4128 C C . PRO A 1 78 ? -9.269 -13.205 -0.881 1.00 25.22 218 PRO A C 3
ATOM 4129 O O . PRO A 1 78 ? -8.681 -13.683 -1.867 1.00 70.23 218 PRO A O 3
ATOM 4140 N N . GLY A 1 79 ? -8.702 -13.014 0.272 1.00 41.30 219 GLY A N 3
ATOM 4141 C CA . GLY A 1 79 ? -7.334 -13.361 0.514 1.00 32.24 219 GLY A CA 3
ATOM 4142 C C . GLY A 1 79 ? -6.722 -12.469 1.557 1.00 3.22 219 GLY A C 3
ATOM 4143 O O . GLY A 1 79 ? -5.715 -12.827 2.194 1.00 64.11 219 GLY A O 3
ATOM 4147 N N . VAL A 1 80 ? -7.298 -11.294 1.703 1.00 35.23 220 VAL A N 3
ATOM 4148 C CA . VAL A 1 80 ? -6.892 -10.333 2.704 1.00 64.13 220 VAL A CA 3
ATOM 4149 C C . VAL A 1 80 ? -7.513 -10.672 4.062 1.00 41.50 220 VAL A C 3
ATOM 4150 O O . VAL A 1 80 ? -8.694 -10.994 4.157 1.00 61.15 220 VAL A O 3
ATOM 4163 N N . TYR A 1 81 ? -6.705 -10.615 5.093 1.00 65.24 221 TYR A N 3
ATOM 4164 C CA . TYR A 1 81 ? -7.151 -10.886 6.436 1.00 15.15 221 TYR A CA 3
ATOM 4165 C C . TYR A 1 81 ? -7.505 -9.595 7.119 1.00 15.54 221 TYR A C 3
ATOM 4166 O O . TYR A 1 81 ? -8.575 -9.465 7.703 1.00 71.33 221 TYR A O 3
ATOM 4184 N N . ALA A 1 82 ? -6.608 -8.641 7.023 1.00 44.20 222 ALA A N 3
ATOM 4185 C CA . ALA A 1 82 ? -6.767 -7.356 7.676 1.00 51.43 222 ALA A CA 3
ATOM 4186 C C . ALA A 1 82 ? -5.953 -6.321 6.943 1.00 11.42 222 ALA A C 3
ATOM 4187 O O . ALA A 1 82 ? -5.053 -6.674 6.170 1.00 44.13 222 ALA A O 3
ATOM 4194 N N . VAL A 1 83 ? -6.249 -5.071 7.171 1.00 73.35 223 VAL A N 3
ATOM 4195 C CA . VAL A 1 83 ? -5.556 -3.993 6.522 1.00 52.41 223 VAL A CA 3
ATOM 4196 C C . VAL A 1 83 ? -5.507 -2.780 7.454 1.00 31.02 223 VAL A C 3
ATOM 4197 O O . VAL A 1 83 ? -6.446 -2.527 8.211 1.00 31.43 223 VAL A O 3
ATOM 4210 N N . HIS A 1 84 ? -4.409 -2.079 7.438 1.00 52.23 224 HIS A N 3
ATOM 4211 C CA . HIS A 1 84 ? -4.246 -0.872 8.233 1.00 34.11 224 HIS A CA 3
ATOM 4212 C C . HIS A 1 84 ? -3.442 0.119 7.437 1.00 4.15 224 HIS A C 3
ATOM 4213 O O . HIS A 1 84 ? -2.377 -0.223 6.939 1.00 22.53 224 HIS A O 3
ATOM 4227 N N . TRP A 1 85 ? -3.927 1.310 7.277 1.00 12.05 225 TRP A N 3
ATOM 4228 C CA . TRP A 1 85 ? -3.127 2.310 6.640 1.00 14.54 225 TRP A CA 3
ATOM 4229 C C . TRP A 1 85 ? -2.736 3.377 7.613 1.00 43.52 225 TRP A C 3
ATOM 4230 O O . TRP A 1 85 ? -3.527 3.789 8.479 1.00 20.21 225 TRP A O 3
ATOM 4251 N N . TYR A 1 86 ? -1.540 3.806 7.482 1.00 2.43 226 TYR A N 3
ATOM 4252 C CA . TYR A 1 86 ? -0.945 4.721 8.418 1.00 43.03 226 TYR A CA 3
ATOM 4253 C C . TYR A 1 86 ? -0.365 5.912 7.671 1.00 4.44 226 TYR A C 3
ATOM 4254 O O . TYR A 1 86 ? 0.474 5.745 6.780 1.00 23.33 226 TYR A O 3
ATOM 4272 N N . ALA A 1 87 ? -0.832 7.090 8.008 1.00 55.44 227 ALA A N 3
ATOM 4273 C CA . ALA A 1 87 ? -0.350 8.331 7.412 1.00 35.25 227 ALA A CA 3
ATOM 4274 C C . ALA A 1 87 ? 1.038 8.655 7.924 1.00 41.40 227 ALA A C 3
ATOM 4275 O O . ALA A 1 87 ? 1.345 8.420 9.095 1.00 4.20 227 ALA A O 3
ATOM 4282 N N . GLY A 1 88 ? 1.865 9.175 7.063 1.00 64.05 228 GLY A N 3
ATOM 4283 C CA . GLY A 1 88 ? 3.203 9.513 7.428 1.00 3.15 228 GLY A CA 3
ATOM 4284 C C . GLY A 1 88 ? 4.145 8.450 6.958 1.00 53.13 228 GLY A C 3
ATOM 4285 O O . GLY A 1 88 ? 3.722 7.318 6.672 1.00 11.43 228 GLY A O 3
ATOM 4289 N N . GLU A 1 89 ? 5.399 8.763 6.876 1.00 1.23 229 GLU A N 3
ATOM 4290 C CA . GLU A 1 89 ? 6.357 7.811 6.422 1.00 70.22 229 GLU A CA 3
ATOM 4291 C C . GLU A 1 89 ? 6.937 7.026 7.583 1.00 3.22 229 GLU A C 3
ATOM 4292 O O . GLU A 1 89 ? 7.999 7.342 8.127 1.00 71.53 229 GLU A O 3
ATOM 4304 N N . HIS A 1 90 ? 6.127 6.078 8.038 1.00 12.23 230 HIS A N 3
ATOM 4305 C CA . HIS A 1 90 ? 6.456 5.119 9.106 1.00 12.24 230 HIS A CA 3
ATOM 4306 C C . HIS A 1 90 ? 6.430 5.756 10.510 1.00 2.33 230 HIS A C 3
ATOM 4307 O O . HIS A 1 90 ? 6.371 5.035 11.508 1.00 22.21 230 HIS A O 3
ATOM 4321 N N . ALA A 1 91 ? 6.395 7.101 10.570 1.00 65.22 231 ALA A N 3
ATOM 4322 C CA . ALA A 1 91 ? 6.567 7.851 11.823 1.00 11.11 231 ALA A CA 3
ATOM 4323 C C . ALA A 1 91 ? 7.952 7.534 12.311 1.00 21.25 231 ALA A C 3
ATOM 4324 O O . ALA A 1 91 ? 8.209 7.263 13.498 1.00 11.43 231 ALA A O 3
ATOM 4331 N N . GLN A 1 92 ? 8.830 7.561 11.345 1.00 34.53 232 GLN A N 3
ATOM 4332 C CA . GLN A 1 92 ? 10.206 7.248 11.497 1.00 24.32 232 GLN A CA 3
ATOM 4333 C C . GLN A 1 92 ? 10.905 8.403 12.163 1.00 24.30 232 GLN A C 3
ATOM 4334 O O . GLN A 1 92 ? 11.075 9.472 11.564 1.00 5.44 232 GLN A O 3
ATOM 4348 N N . ALA A 1 93 ? 11.237 8.217 13.408 1.00 12.54 233 ALA A N 3
ATOM 4349 C CA . ALA A 1 93 ? 11.942 9.210 14.149 1.00 11.45 233 ALA A CA 3
ATOM 4350 C C . ALA A 1 93 ? 13.397 9.151 13.765 1.00 45.31 233 ALA A C 3
ATOM 4351 O O . ALA A 1 93 ? 14.140 8.297 14.239 1.00 10.41 233 ALA A O 3
ATOM 4358 N N . GLU A 1 94 ? 13.773 9.975 12.848 1.00 15.11 234 GLU A N 3
ATOM 4359 C CA . GLU A 1 94 ? 15.115 10.009 12.383 1.00 22.42 234 GLU A CA 3
ATOM 4360 C C . GLU A 1 94 ? 15.438 11.456 12.103 1.00 74.53 234 GLU A C 3
ATOM 4372 N N . VAL A 1 1 ? 16.181 13.235 -0.253 1.00 3.00 141 VAL A N 4
ATOM 4373 C CA . VAL A 1 1 ? 14.802 13.619 -0.483 1.00 12.15 141 VAL A CA 4
ATOM 4374 C C . VAL A 1 1 ? 13.903 13.176 0.656 1.00 74.11 141 VAL A C 4
ATOM 4375 O O . VAL A 1 1 ? 13.923 12.012 1.090 1.00 62.40 141 VAL A O 4
ATOM 4387 N N . GLU A 1 2 ? 13.155 14.108 1.160 1.00 72.44 142 GLU A N 4
ATOM 4388 C CA . GLU A 1 2 ? 12.164 13.846 2.156 1.00 13.10 142 GLU A CA 4
ATOM 4389 C C . GLU A 1 2 ? 10.843 14.246 1.590 1.00 14.41 142 GLU A C 4
ATOM 4390 O O . GLU A 1 2 ? 10.745 15.256 0.873 1.00 42.03 142 GLU A O 4
ATOM 4402 N N . ASP A 1 3 ? 9.843 13.483 1.875 1.00 44.14 143 ASP A N 4
ATOM 4403 C CA . ASP A 1 3 ? 8.594 13.629 1.187 1.00 21.12 143 ASP A CA 4
ATOM 4404 C C . ASP A 1 3 ? 7.691 14.646 1.795 1.00 31.54 143 ASP A C 4
ATOM 4405 O O . ASP A 1 3 ? 6.872 14.348 2.653 1.00 72.31 143 ASP A O 4
ATOM 4414 N N . GLU A 1 4 ? 7.893 15.871 1.383 1.00 51.43 144 GLU A N 4
ATOM 4415 C CA . GLU A 1 4 ? 7.048 16.980 1.778 1.00 14.33 144 GLU A CA 4
ATOM 4416 C C . GLU A 1 4 ? 6.393 17.566 0.568 1.00 53.13 144 GLU A C 4
ATOM 4417 O O . GLU A 1 4 ? 6.127 18.768 0.482 1.00 70.52 144 GLU A O 4
ATOM 4429 N N . GLY A 1 5 ? 6.089 16.715 -0.305 1.00 64.14 145 GLY A N 4
ATOM 4430 C CA . GLY A 1 5 ? 5.449 17.068 -1.525 1.00 34.15 145 GLY A CA 4
ATOM 4431 C C . GLY A 1 5 ? 4.258 16.219 -1.679 1.00 73.05 145 GLY A C 4
ATOM 4432 O O . GLY A 1 5 ? 3.143 16.685 -1.813 1.00 74.54 145 GLY A O 4
ATOM 4436 N N . LEU A 1 6 ? 4.504 14.969 -1.590 1.00 10.30 146 LEU A N 4
ATOM 4437 C CA . LEU A 1 6 ? 3.495 13.984 -1.589 1.00 31.31 146 LEU A CA 4
ATOM 4438 C C . LEU A 1 6 ? 3.627 13.318 -0.265 1.00 75.13 146 LEU A C 4
ATOM 4439 O O . LEU A 1 6 ? 4.750 13.152 0.220 1.00 74.31 146 LEU A O 4
ATOM 4455 N N . GLN A 1 7 ? 2.539 13.000 0.343 1.00 22.14 147 GLN A N 4
ATOM 4456 C CA . GLN A 1 7 ? 2.569 12.415 1.653 1.00 4.52 147 GLN A CA 4
ATOM 4457 C C . GLN A 1 7 ? 2.776 10.933 1.548 1.00 35.53 147 GLN A C 4
ATOM 4458 O O . GLN A 1 7 ? 2.124 10.273 0.727 1.00 73.10 147 GLN A O 4
ATOM 4472 N N . PRO A 1 8 ? 3.720 10.392 2.313 1.00 31.23 148 PRO A N 4
ATOM 4473 C CA . PRO A 1 8 ? 3.945 8.978 2.353 1.00 25.24 148 PRO A CA 4
ATOM 4474 C C . PRO A 1 8 ? 2.907 8.278 3.222 1.00 15.32 148 PRO A C 4
ATOM 4475 O O . PRO A 1 8 ? 2.905 8.398 4.436 1.00 30.01 148 PRO A O 4
ATOM 4486 N N . TYR A 1 9 ? 1.994 7.636 2.593 1.00 1.01 149 TYR A N 4
ATOM 4487 C CA . TYR A 1 9 ? 1.000 6.853 3.274 1.00 24.52 149 TYR A CA 4
ATOM 4488 C C . TYR A 1 9 ? 1.459 5.432 3.240 1.00 42.54 149 TYR A C 4
ATOM 4489 O O . TYR A 1 9 ? 1.965 4.977 2.224 1.00 12.31 149 TYR A O 4
ATOM 4507 N N . GLN A 1 10 ? 1.324 4.737 4.308 1.00 21.31 150 GLN A N 4
ATOM 4508 C CA . GLN A 1 10 ? 1.687 3.367 4.304 1.00 4.02 150 GLN A CA 4
ATOM 4509 C C . GLN A 1 10 ? 0.448 2.533 4.425 1.00 70.13 150 GLN A C 4
ATOM 4510 O O . GLN A 1 10 ? -0.337 2.668 5.371 1.00 14.24 150 GLN A O 4
ATOM 4524 N N . VAL A 1 11 ? 0.240 1.732 3.457 1.00 34.44 151 VAL A N 4
ATOM 4525 C CA . VAL A 1 11 ? -0.910 0.882 3.417 1.00 34.13 151 VAL A CA 4
ATOM 4526 C C . VAL A 1 11 ? -0.446 -0.526 3.678 1.00 32.04 151 VAL A C 4
ATOM 4527 O O . VAL A 1 11 ? 0.272 -1.101 2.876 1.00 43.22 151 VAL A O 4
ATOM 4540 N N . ARG A 1 12 ? -0.807 -1.043 4.813 1.00 35.31 152 ARG A N 4
ATOM 4541 C CA . ARG A 1 12 ? -0.380 -2.353 5.220 1.00 21.22 152 ARG A CA 4
ATOM 4542 C C . ARG A 1 12 ? -1.530 -3.357 5.089 1.00 70.24 152 ARG A C 4
ATOM 4543 O O . ARG A 1 12 ? -2.485 -3.352 5.874 1.00 30.43 152 ARG A O 4
ATOM 4564 N N . VAL A 1 13 ? -1.469 -4.160 4.064 1.00 0.23 153 VAL A N 4
ATOM 4565 C CA . VAL A 1 13 ? -2.462 -5.192 3.834 1.00 73.54 153 VAL A CA 4
ATOM 4566 C C . VAL A 1 13 ? -1.907 -6.551 4.224 1.00 71.25 153 VAL A C 4
ATOM 4567 O O . VAL A 1 13 ? -0.845 -6.962 3.762 1.00 24.44 153 VAL A O 4
ATOM 4580 N N . ILE A 1 14 ? -2.590 -7.199 5.119 1.00 61.41 154 ILE A N 4
ATOM 4581 C CA . ILE A 1 14 ? -2.224 -8.503 5.584 1.00 60.23 154 ILE A CA 4
ATOM 4582 C C . ILE A 1 14 ? -3.047 -9.499 4.799 1.00 71.14 154 ILE A C 4
ATOM 4583 O O . ILE A 1 14 ? -4.283 -9.489 4.890 1.00 21.31 154 ILE A O 4
ATOM 4599 N N . CYS A 1 15 ? -2.406 -10.340 4.048 1.00 34.23 155 CYS A N 4
ATOM 4600 C CA . CYS A 1 15 ? -3.097 -11.261 3.216 1.00 21.13 155 CYS A CA 4
ATOM 4601 C C . CYS A 1 15 ? -2.353 -12.560 3.171 1.00 44.34 155 CYS A C 4
ATOM 4602 O O . CYS A 1 15 ? -1.230 -12.655 3.668 1.00 74.24 155 CYS A O 4
ATOM 4610 N N . ARG A 1 16 ? -2.986 -13.547 2.628 1.00 52.34 156 ARG A N 4
ATOM 4611 C CA . ARG A 1 16 ? -2.387 -14.847 2.440 1.00 4.12 156 ARG A CA 4
ATOM 4612 C C . ARG A 1 16 ? -1.333 -14.697 1.320 1.00 63.02 156 ARG A C 4
ATOM 4613 O O . ARG A 1 16 ? -1.572 -13.956 0.376 1.00 45.05 156 ARG A O 4
ATOM 4634 N N . PRO A 1 17 ? -0.159 -15.367 1.398 1.00 14.43 157 PRO A N 4
ATOM 4635 C CA . PRO A 1 17 ? 0.927 -15.213 0.391 1.00 60.20 157 PRO A CA 4
ATOM 4636 C C . PRO A 1 17 ? 0.486 -15.557 -1.033 1.00 2.54 157 PRO A C 4
ATOM 4637 O O . PRO A 1 17 ? 1.042 -15.070 -2.005 1.00 73.01 157 PRO A O 4
ATOM 4648 N N . LYS A 1 18 ? -0.548 -16.355 -1.133 1.00 14.35 158 LYS A N 4
ATOM 4649 C CA . LYS A 1 18 ? -1.108 -16.744 -2.409 1.00 71.45 158 LYS A CA 4
ATOM 4650 C C . LYS A 1 18 ? -1.832 -15.562 -3.030 1.00 32.11 158 LYS A C 4
ATOM 4651 O O . LYS A 1 18 ? -2.016 -15.491 -4.241 1.00 42.11 158 LYS A O 4
ATOM 4670 N N . ALA A 1 19 ? -2.194 -14.623 -2.198 1.00 61.13 159 ALA A N 4
ATOM 4671 C CA . ALA A 1 19 ? -2.917 -13.484 -2.621 1.00 24.21 159 ALA A CA 4
ATOM 4672 C C . ALA A 1 19 ? -1.995 -12.313 -2.828 1.00 72.01 159 ALA A C 4
ATOM 4673 O O . ALA A 1 19 ? -2.223 -11.521 -3.739 1.00 14.51 159 ALA A O 4
ATOM 4680 N N . GLU A 1 20 ? -0.901 -12.242 -2.025 1.00 22.11 160 GLU A N 4
ATOM 4681 C CA . GLU A 1 20 ? 0.020 -11.091 -2.058 1.00 12.43 160 GLU A CA 4
ATOM 4682 C C . GLU A 1 20 ? 0.500 -10.781 -3.445 1.00 41.24 160 GLU A C 4
ATOM 4683 O O . GLU A 1 20 ? 0.606 -9.630 -3.806 1.00 11.32 160 GLU A O 4
ATOM 4695 N N . THR A 1 21 ? 0.706 -11.813 -4.237 1.00 14.43 161 THR A N 4
ATOM 4696 C CA . THR A 1 21 ? 1.191 -11.657 -5.577 1.00 11.43 161 THR A CA 4
ATOM 4697 C C . THR A 1 21 ? 0.204 -10.846 -6.429 1.00 34.04 161 THR A C 4
ATOM 4698 O O . THR A 1 21 ? 0.579 -9.839 -7.045 1.00 3.11 161 THR A O 4
ATOM 4709 N N . TYR A 1 22 ? -1.059 -11.226 -6.419 1.00 22.23 162 TYR A N 4
ATOM 4710 C CA . TYR A 1 22 ? -1.996 -10.502 -7.237 1.00 51.51 162 TYR A CA 4
ATOM 4711 C C . TYR A 1 22 ? -2.468 -9.208 -6.590 1.00 31.41 162 TYR A C 4
ATOM 4712 O O . TYR A 1 22 ? -2.880 -8.284 -7.288 1.00 4.40 162 TYR A O 4
ATOM 4730 N N . VAL A 1 23 ? -2.385 -9.130 -5.270 1.00 42.01 163 VAL A N 4
ATOM 4731 C CA . VAL A 1 23 ? -2.727 -7.898 -4.565 1.00 43.20 163 VAL A CA 4
ATOM 4732 C C . VAL A 1 23 ? -1.683 -6.842 -4.912 1.00 1.43 163 VAL A C 4
ATOM 4733 O O . VAL A 1 23 ? -2.006 -5.717 -5.224 1.00 44.11 163 VAL A O 4
ATOM 4746 N N . ARG A 1 24 ? -0.442 -7.271 -4.928 1.00 13.20 164 ARG A N 4
ATOM 4747 C CA . ARG A 1 24 ? 0.717 -6.446 -5.252 1.00 72.01 164 ARG A CA 4
ATOM 4748 C C . ARG A 1 24 ? 0.582 -5.909 -6.682 1.00 22.44 164 ARG A C 4
ATOM 4749 O O . ARG A 1 24 ? 0.828 -4.728 -6.945 1.00 22.31 164 ARG A O 4
ATOM 4770 N N . ALA A 1 25 ? 0.159 -6.778 -7.588 1.00 54.02 165 ALA A N 4
ATOM 4771 C CA . ALA A 1 25 ? -0.085 -6.399 -8.970 1.00 21.22 165 ALA A CA 4
ATOM 4772 C C . ALA A 1 25 ? -1.242 -5.413 -9.057 1.00 1.11 165 ALA A C 4
ATOM 4773 O O . ALA A 1 25 ? -1.209 -4.474 -9.836 1.00 72.34 165 ALA A O 4
ATOM 4780 N N . HIS A 1 26 ? -2.243 -5.606 -8.228 1.00 35.04 166 HIS A N 4
ATOM 4781 C CA . HIS A 1 26 ? -3.376 -4.710 -8.201 1.00 34.32 166 HIS A CA 4
ATOM 4782 C C . HIS A 1 26 ? -2.946 -3.362 -7.649 1.00 73.43 166 HIS A C 4
ATOM 4783 O O . HIS A 1 26 ? -3.346 -2.330 -8.171 1.00 23.33 166 HIS A O 4
ATOM 4797 N N . ILE A 1 27 ? -2.098 -3.391 -6.627 1.00 30.34 167 ILE A N 4
ATOM 4798 C CA . ILE A 1 27 ? -1.568 -2.192 -6.005 1.00 44.23 167 ILE A CA 4
ATOM 4799 C C . ILE A 1 27 ? -0.840 -1.344 -7.022 1.00 52.12 167 ILE A C 4
ATOM 4800 O O . ILE A 1 27 ? -1.132 -0.170 -7.151 1.00 21.04 167 ILE A O 4
ATOM 4816 N N . VAL A 1 28 ? 0.051 -1.946 -7.792 1.00 43.45 168 VAL A N 4
ATOM 4817 C CA . VAL A 1 28 ? 0.847 -1.178 -8.736 1.00 12.40 168 VAL A CA 4
ATOM 4818 C C . VAL A 1 28 ? 0.000 -0.583 -9.858 1.00 43.22 168 VAL A C 4
ATOM 4819 O O . VAL A 1 28 ? 0.287 0.508 -10.357 1.00 5.03 168 VAL A O 4
ATOM 4832 N N . GLN A 1 29 ? -1.053 -1.273 -10.228 1.00 32.13 169 GLN A N 4
ATOM 4833 C CA . GLN A 1 29 ? -1.960 -0.758 -11.230 1.00 62.14 169 GLN A CA 4
ATOM 4834 C C . GLN A 1 29 ? -2.830 0.341 -10.635 1.00 1.35 169 GLN A C 4
ATOM 4835 O O . GLN A 1 29 ? -2.971 1.423 -11.214 1.00 42.54 169 GLN A O 4
ATOM 4849 N N . ARG A 1 30 ? -3.349 0.087 -9.448 1.00 42.45 170 ARG A N 4
ATOM 4850 C CA . ARG A 1 30 ? -4.278 0.990 -8.808 1.00 14.51 170 ARG A CA 4
ATOM 4851 C C . ARG A 1 30 ? -3.590 2.279 -8.416 1.00 14.45 170 ARG A C 4
ATOM 4852 O O . ARG A 1 30 ? -4.169 3.337 -8.503 1.00 72.12 170 ARG A O 4
ATOM 4873 N N . THR A 1 31 ? -2.348 2.186 -8.015 1.00 5.11 171 THR A N 4
ATOM 4874 C CA . THR A 1 31 ? -1.594 3.350 -7.642 1.00 51.42 171 THR A CA 4
ATOM 4875 C C . THR A 1 31 ? -1.310 4.218 -8.853 1.00 25.23 171 THR A C 4
ATOM 4876 O O . THR A 1 31 ? -1.444 5.444 -8.792 1.00 10.20 171 THR A O 4
ATOM 4887 N N . SER A 1 32 ? -0.993 3.578 -9.970 1.00 22.54 172 SER A N 4
ATOM 4888 C CA . SER A 1 32 ? -0.735 4.292 -11.186 1.00 32.11 172 SER A CA 4
ATOM 4889 C C . SER A 1 32 ? -2.029 4.978 -11.673 1.00 43.43 172 SER A C 4
ATOM 4890 O O . SER A 1 32 ? -2.005 6.116 -12.141 1.00 42.45 172 SER A O 4
ATOM 4898 N N . SER A 1 33 ? -3.148 4.301 -11.480 1.00 45.11 173 SER A N 4
ATOM 4899 C CA . SER A 1 33 ? -4.452 4.816 -11.839 1.00 51.43 173 SER A CA 4
ATOM 4900 C C . SER A 1 33 ? -4.884 5.954 -10.883 1.00 51.42 173 SER A C 4
ATOM 4901 O O . SER A 1 33 ? -5.513 6.908 -11.306 1.00 44.22 173 SER A O 4
ATOM 4909 N N . ASN A 1 34 ? -4.499 5.862 -9.614 1.00 72.43 174 ASN A N 4
ATOM 4910 C CA . ASN A 1 34 ? -4.949 6.804 -8.588 1.00 64.25 174 ASN A CA 4
ATOM 4911 C C . ASN A 1 34 ? -3.983 7.948 -8.300 1.00 62.42 174 ASN A C 4
ATOM 4912 O O . ASN A 1 34 ? -4.119 8.599 -7.257 1.00 14.31 174 ASN A O 4
ATOM 4923 N N . ASP A 1 35 ? -3.027 8.207 -9.212 1.00 54.14 175 ASP A N 4
ATOM 4924 C CA . ASP A 1 35 ? -2.058 9.362 -9.087 1.00 72.04 175 ASP A CA 4
ATOM 4925 C C . ASP A 1 35 ? -1.059 9.145 -7.967 1.00 15.11 175 ASP A C 4
ATOM 4926 O O . ASP A 1 35 ? -0.406 10.087 -7.501 1.00 54.23 175 ASP A O 4
ATOM 4935 N N . ILE A 1 36 ? -0.901 7.929 -7.571 1.00 44.14 176 ILE A N 4
ATOM 4936 C CA . ILE A 1 36 ? -0.062 7.600 -6.460 1.00 32.10 176 ILE A CA 4
ATOM 4937 C C . ILE A 1 36 ? 1.330 7.224 -6.961 1.00 35.41 176 ILE A C 4
ATOM 4938 O O . ILE A 1 36 ? 1.468 6.497 -7.953 1.00 15.34 176 ILE A O 4
ATOM 4954 N N . THR A 1 37 ? 2.331 7.730 -6.314 1.00 73.41 177 THR A N 4
ATOM 4955 C CA . THR A 1 37 ? 3.691 7.372 -6.586 1.00 51.12 177 THR A CA 4
ATOM 4956 C C . THR A 1 37 ? 4.089 6.316 -5.547 1.00 41.14 177 THR A C 4
ATOM 4957 O O . THR A 1 37 ? 3.765 6.467 -4.384 1.00 4.42 177 THR A O 4
ATOM 4968 N N . LEU A 1 38 ? 4.718 5.249 -5.945 1.00 10.54 178 LEU A N 4
ATOM 4969 C CA . LEU A 1 38 ? 5.120 4.250 -4.967 1.00 23.25 178 LEU A CA 4
ATOM 4970 C C . LEU A 1 38 ? 6.486 4.596 -4.436 1.00 32.21 178 LEU A C 4
ATOM 4971 O O . LEU A 1 38 ? 7.402 4.922 -5.196 1.00 3.44 178 LEU A O 4
ATOM 4987 N N . ARG A 1 39 ? 6.615 4.548 -3.148 1.00 54.02 179 ARG A N 4
ATOM 4988 C CA . ARG A 1 39 ? 7.855 4.849 -2.484 1.00 25.51 179 ARG A CA 4
ATOM 4989 C C . ARG A 1 39 ? 8.599 3.550 -2.242 1.00 44.13 179 ARG A C 4
ATOM 4990 O O . ARG A 1 39 ? 9.821 3.498 -2.296 1.00 53.01 179 ARG A O 4
ATOM 5011 N N . GLY A 1 40 ? 7.844 2.511 -1.999 1.00 63.01 180 GLY A N 4
ATOM 5012 C CA . GLY A 1 40 ? 8.399 1.197 -1.816 1.00 61.42 180 GLY A CA 4
ATOM 5013 C C . GLY A 1 40 ? 7.377 0.258 -1.261 1.00 41.23 180 GLY A C 4
ATOM 5014 O O . GLY A 1 40 ? 6.323 0.691 -0.794 1.00 52.31 180 GLY A O 4
ATOM 5018 N N . ILE A 1 41 ? 7.663 -1.002 -1.324 1.00 60.35 181 ILE A N 4
ATOM 5019 C CA . ILE A 1 41 ? 6.785 -2.027 -0.810 1.00 0.35 181 ILE A CA 4
ATOM 5020 C C . ILE A 1 41 ? 7.593 -2.906 0.115 1.00 32.13 181 ILE A C 4
ATOM 5021 O O . ILE A 1 41 ? 8.540 -3.570 -0.308 1.00 13.42 181 ILE A O 4
ATOM 5037 N N . ARG A 1 42 ? 7.254 -2.866 1.358 1.00 72.31 182 ARG A N 4
ATOM 5038 C CA . ARG A 1 42 ? 7.947 -3.608 2.373 1.00 42.12 182 ARG A CA 4
ATOM 5039 C C . ARG A 1 42 ? 7.027 -4.673 2.913 1.00 11.03 182 ARG A C 4
ATOM 5040 O O . ARG A 1 42 ? 5.980 -4.372 3.480 1.00 65.54 182 ARG A O 4
ATOM 5061 N N . THR A 1 43 ? 7.373 -5.902 2.689 1.00 33.20 183 THR A N 4
ATOM 5062 C CA . THR A 1 43 ? 6.577 -6.984 3.119 1.00 34.35 183 THR A CA 4
ATOM 5063 C C . THR A 1 43 ? 7.154 -7.602 4.374 1.00 0.42 183 THR A C 4
ATOM 5064 O O . THR A 1 43 ? 8.368 -7.557 4.606 1.00 2.44 183 THR A O 4
ATOM 5075 N N . GLY A 1 44 ? 6.301 -8.108 5.192 1.00 4.24 184 GLY A N 4
ATOM 5076 C CA . GLY A 1 44 ? 6.717 -8.756 6.387 1.00 70.50 184 GLY A CA 4
ATOM 5077 C C . GLY A 1 44 ? 5.787 -9.888 6.715 1.00 32.40 184 GLY A C 4
ATOM 5078 O O . GLY A 1 44 ? 4.580 -9.728 6.567 1.00 2.22 184 GLY A O 4
ATOM 5082 N N . PRO A 1 45 ? 6.308 -11.065 7.074 1.00 34.30 185 PRO A N 4
ATOM 5083 C CA . PRO A 1 45 ? 5.489 -12.199 7.535 1.00 31.05 185 PRO A CA 4
ATOM 5084 C C . PRO A 1 45 ? 4.526 -11.739 8.640 1.00 73.55 185 PRO A C 4
ATOM 5085 O O . PRO A 1 45 ? 4.941 -11.057 9.593 1.00 51.42 185 PRO A O 4
ATOM 5096 N N . ALA A 1 46 ? 3.260 -12.075 8.518 1.00 13.45 186 ALA A N 4
ATOM 5097 C CA . ALA A 1 46 ? 2.273 -11.560 9.448 1.00 23.11 186 ALA A CA 4
ATOM 5098 C C . ALA A 1 46 ? 1.714 -12.631 10.355 1.00 24.13 186 ALA A C 4
ATOM 5099 O O . ALA A 1 46 ? 0.724 -12.403 11.059 1.00 21.34 186 ALA A O 4
ATOM 5106 N N . GLY A 1 47 ? 2.347 -13.775 10.364 1.00 74.10 187 GLY A N 4
ATOM 5107 C CA . GLY A 1 47 ? 1.896 -14.825 11.191 1.00 4.31 187 GLY A CA 4
ATOM 5108 C C . GLY A 1 47 ? 2.373 -16.168 10.729 1.00 61.01 187 GLY A C 4
ATOM 5109 O O . GLY A 1 47 ? 3.464 -16.607 11.100 1.00 1.34 187 GLY A O 4
ATOM 5113 N N . ASP A 1 48 ? 1.595 -16.798 9.889 1.00 34.51 188 ASP A N 4
ATOM 5114 C CA . ASP A 1 48 ? 1.888 -18.168 9.441 1.00 33.03 188 ASP A CA 4
ATOM 5115 C C . ASP A 1 48 ? 1.618 -18.308 7.969 1.00 70.22 188 ASP A C 4
ATOM 5116 O O . ASP A 1 48 ? 2.512 -18.600 7.169 1.00 21.32 188 ASP A O 4
ATOM 5125 N N . ASP A 1 49 ? 0.387 -18.085 7.603 1.00 62.15 189 ASP A N 4
ATOM 5126 C CA . ASP A 1 49 ? -0.042 -18.229 6.242 1.00 34.44 189 ASP A CA 4
ATOM 5127 C C . ASP A 1 49 ? -0.542 -16.879 5.789 1.00 41.33 189 ASP A C 4
ATOM 5128 O O . ASP A 1 49 ? -1.510 -16.734 5.037 1.00 72.44 189 ASP A O 4
ATOM 5137 N N . ASN A 1 50 ? 0.163 -15.884 6.259 1.00 64.32 190 ASN A N 4
ATOM 5138 C CA . ASN A 1 50 ? -0.101 -14.514 5.976 1.00 3.41 190 ASN A CA 4
ATOM 5139 C C . ASN A 1 50 ? 1.122 -13.697 5.998 1.00 44.33 190 ASN A C 4
ATOM 5140 O O . ASN A 1 50 ? 2.097 -13.986 6.704 1.00 34.15 190 ASN A O 4
ATOM 5151 N N . ILE A 1 51 ? 1.033 -12.660 5.272 1.00 5.44 191 ILE A N 4
ATOM 5152 C CA . ILE A 1 51 ? 2.104 -11.734 5.066 1.00 4.34 191 ILE A CA 4
ATOM 5153 C C . ILE A 1 51 ? 1.506 -10.338 4.925 1.00 42.04 191 ILE A C 4
ATOM 5154 O O . ILE A 1 51 ? 0.391 -10.185 4.407 1.00 21.12 191 ILE A O 4
ATOM 5170 N N . THR A 1 52 ? 2.181 -9.354 5.433 1.00 63.23 192 THR A N 4
ATOM 5171 C CA . THR A 1 52 ? 1.716 -8.020 5.328 1.00 13.41 192 THR A CA 4
ATOM 5172 C C . THR A 1 52 ? 2.529 -7.297 4.292 1.00 34.24 192 THR A C 4
ATOM 5173 O O . THR A 1 52 ? 3.753 -7.469 4.201 1.00 32.20 192 THR A O 4
ATOM 5184 N N . LEU A 1 53 ? 1.860 -6.580 3.472 1.00 62.15 193 LEU A N 4
ATOM 5185 C CA . LEU A 1 53 ? 2.495 -5.785 2.479 1.00 14.54 193 LEU A CA 4
ATOM 5186 C C . LEU A 1 53 ? 2.299 -4.357 2.871 1.00 64.43 193 LEU A C 4
ATOM 5187 O O . LEU A 1 53 ? 1.175 -3.865 2.847 1.00 51.41 193 LEU A O 4
ATOM 5203 N N . THR A 1 54 ? 3.337 -3.718 3.293 1.00 4.44 194 THR A N 4
ATOM 5204 C CA . THR A 1 54 ? 3.257 -2.338 3.599 1.00 23.34 194 THR A CA 4
ATOM 5205 C C . THR A 1 54 ? 3.717 -1.559 2.386 1.00 14.23 194 THR A C 4
ATOM 5206 O O . THR A 1 54 ? 4.910 -1.539 2.045 1.00 55.11 194 THR A O 4
ATOM 5217 N N . ALA A 1 55 ? 2.784 -0.976 1.716 1.00 31.43 195 ALA A N 4
ATOM 5218 C CA . ALA A 1 55 ? 3.067 -0.209 0.558 1.00 0.51 195 ALA A CA 4
ATOM 5219 C C . ALA A 1 55 ? 3.184 1.233 0.951 1.00 64.44 195 ALA A C 4
ATOM 5220 O O . ALA A 1 55 ? 2.233 1.824 1.468 1.00 61.54 195 ALA A O 4
ATOM 5227 N N . HIS A 1 56 ? 4.352 1.774 0.765 1.00 22.51 196 HIS A N 4
ATOM 5228 C CA . HIS A 1 56 ? 4.604 3.155 1.044 1.00 14.32 196 HIS A CA 4
ATOM 5229 C C . HIS A 1 56 ? 4.240 3.894 -0.209 1.00 63.00 196 HIS A C 4
ATOM 5230 O O . HIS A 1 56 ? 4.888 3.733 -1.250 1.00 42.10 196 HIS A O 4
ATOM 5244 N N . LEU A 1 57 ? 3.209 4.628 -0.142 1.00 1.31 197 LEU A N 4
ATOM 5245 C CA . LEU A 1 57 ? 2.688 5.305 -1.274 1.00 53.13 197 LEU A CA 4
ATOM 5246 C C . LEU A 1 57 ? 2.779 6.798 -1.048 1.00 60.21 197 LEU A C 4
ATOM 5247 O O . LEU A 1 57 ? 2.614 7.266 0.050 1.00 60.12 197 LEU A O 4
ATOM 5263 N N . LEU A 1 58 ? 3.045 7.510 -2.072 1.00 13.14 198 LEU A N 4
ATOM 5264 C CA . LEU A 1 58 ? 3.148 8.941 -2.030 1.00 75.13 198 LEU A CA 4
ATOM 5265 C C . LEU A 1 58 ? 1.990 9.496 -2.802 1.00 22.32 198 LEU A C 4
ATOM 5266 O O . LEU A 1 58 ? 1.839 9.209 -3.996 1.00 22.54 198 LEU A O 4
ATOM 5282 N N . MET A 1 59 ? 1.160 10.244 -2.154 1.00 35.44 199 MET A N 4
ATOM 5283 C CA . MET A 1 59 ? 0.017 10.807 -2.822 1.00 5.25 199 MET A CA 4
ATOM 5284 C C . MET A 1 59 ? 0.016 12.299 -2.688 1.00 45.20 199 MET A C 4
ATOM 5285 O O . MET A 1 59 ? 0.446 12.843 -1.660 1.00 62.01 199 MET A O 4
ATOM 5299 N N . VAL A 1 60 ? -0.433 12.948 -3.730 1.00 52.51 200 VAL A N 4
ATOM 5300 C CA . VAL A 1 60 ? -0.545 14.389 -3.777 1.00 55.52 200 VAL A CA 4
ATOM 5301 C C . VAL A 1 60 ? -1.685 14.800 -2.868 1.00 3.04 200 VAL A C 4
ATOM 5302 O O . VAL A 1 60 ? -2.821 14.336 -3.056 1.00 75.12 200 VAL A O 4
ATOM 5315 N N . GLY A 1 61 ? -1.394 15.635 -1.897 1.00 33.11 201 GLY A N 4
ATOM 5316 C CA . GLY A 1 61 ? -2.392 16.071 -0.956 1.00 21.40 201 GLY A CA 4
ATOM 5317 C C . GLY A 1 61 ? -3.009 14.924 -0.204 1.00 15.12 201 GLY A C 4
ATOM 5318 O O . GLY A 1 61 ? -2.312 14.105 0.421 1.00 14.24 201 GLY A O 4
ATOM 5322 N N . HIS A 1 62 ? -4.300 14.842 -0.309 1.00 42.31 202 HIS A N 4
ATOM 5323 C CA . HIS A 1 62 ? -5.072 13.822 0.324 1.00 23.11 202 HIS A CA 4
ATOM 5324 C C . HIS A 1 62 ? -6.498 13.911 -0.152 1.00 74.15 202 HIS A C 4
ATOM 5325 O O . HIS A 1 62 ? -7.232 14.820 0.211 1.00 32.53 202 HIS A O 4
ATOM 5339 N N . THR A 1 63 ? -6.844 13.023 -1.012 1.00 75.45 203 THR A N 4
ATOM 5340 C CA . THR A 1 63 ? -8.180 12.863 -1.451 1.00 11.21 203 THR A CA 4
ATOM 5341 C C . THR A 1 63 ? -8.709 11.531 -0.869 1.00 63.05 203 THR A C 4
ATOM 5342 O O . THR A 1 63 ? -8.501 10.456 -1.455 1.00 2.05 203 THR A O 4
ATOM 5353 N N . PRO A 1 64 ? -9.302 11.603 0.345 1.00 5.25 204 PRO A N 4
ATOM 5354 C CA . PRO A 1 64 ? -9.820 10.452 1.106 1.00 64.31 204 PRO A CA 4
ATOM 5355 C C . PRO A 1 64 ? -10.570 9.429 0.279 1.00 52.24 204 PRO A C 4
ATOM 5356 O O . PRO A 1 64 ? -10.302 8.240 0.371 1.00 64.12 204 PRO A O 4
ATOM 5367 N N . ALA A 1 65 ? -11.452 9.899 -0.560 1.00 62.25 205 ALA A N 4
ATOM 5368 C CA . ALA A 1 65 ? -12.324 9.030 -1.343 1.00 64.14 205 ALA A CA 4
ATOM 5369 C C . ALA A 1 65 ? -11.549 8.070 -2.234 1.00 41.54 205 ALA A C 4
ATOM 5370 O O . ALA A 1 65 ? -11.795 6.858 -2.206 1.00 73.40 205 ALA A O 4
ATOM 5377 N N . LYS A 1 66 ? -10.575 8.585 -2.965 1.00 61.04 206 LYS A N 4
ATOM 5378 C CA . LYS A 1 66 ? -9.827 7.750 -3.895 1.00 71.34 206 LYS A CA 4
ATOM 5379 C C . LYS A 1 66 ? -8.847 6.832 -3.162 1.00 32.52 206 LYS A C 4
ATOM 5380 O O . LYS A 1 66 ? -8.474 5.786 -3.669 1.00 22.33 206 LYS A O 4
ATOM 5399 N N . LEU A 1 67 ? -8.463 7.217 -1.961 1.00 32.31 207 LEU A N 4
ATOM 5400 C CA . LEU A 1 67 ? -7.600 6.395 -1.145 1.00 72.54 207 LEU A CA 4
ATOM 5401 C C . LEU A 1 67 ? -8.409 5.284 -0.487 1.00 21.32 207 LEU A C 4
ATOM 5402 O O . LEU A 1 67 ? -8.047 4.116 -0.561 1.00 50.14 207 LEU A O 4
ATOM 5418 N N . GLU A 1 68 ? -9.540 5.645 0.071 1.00 22.41 208 GLU A N 4
ATOM 5419 C CA . GLU A 1 68 ? -10.384 4.707 0.777 1.00 40.14 208 GLU A CA 4
ATOM 5420 C C . GLU A 1 68 ? -10.926 3.665 -0.197 1.00 1.32 208 GLU A C 4
ATOM 5421 O O . GLU A 1 68 ? -10.979 2.484 0.122 1.00 60.15 208 GLU A O 4
ATOM 5433 N N . ARG A 1 69 ? -11.248 4.098 -1.410 1.00 71.12 209 ARG A N 4
ATOM 5434 C CA . ARG A 1 69 ? -11.777 3.189 -2.405 1.00 65.04 209 ARG A CA 4
ATOM 5435 C C . ARG A 1 69 ? -10.728 2.146 -2.827 1.00 32.02 209 ARG A C 4
ATOM 5436 O O . ARG A 1 69 ? -11.063 0.985 -3.057 1.00 60.41 209 ARG A O 4
ATOM 5457 N N . LEU A 1 70 ? -9.460 2.544 -2.908 1.00 62.13 210 LEU A N 4
ATOM 5458 C CA . LEU A 1 70 ? -8.437 1.590 -3.286 1.00 14.34 210 LEU A CA 4
ATOM 5459 C C . LEU A 1 70 ? -8.203 0.615 -2.144 1.00 32.02 210 LEU A C 4
ATOM 5460 O O . LEU A 1 70 ? -7.996 -0.573 -2.366 1.00 74.35 210 LEU A O 4
ATOM 5476 N N . VAL A 1 71 ? -8.282 1.130 -0.917 1.00 50.31 211 VAL A N 4
ATOM 5477 C CA . VAL A 1 71 ? -8.159 0.300 0.273 1.00 72.04 211 VAL A CA 4
ATOM 5478 C C . VAL A 1 71 ? -9.301 -0.710 0.300 1.00 4.51 211 VAL A C 4
ATOM 5479 O O . VAL A 1 71 ? -9.108 -1.881 0.650 1.00 62.14 211 VAL A O 4
ATOM 5492 N N . ALA A 1 72 ? -10.472 -0.258 -0.115 1.00 4.51 212 ALA A N 4
ATOM 5493 C CA . ALA A 1 72 ? -11.631 -1.102 -0.220 1.00 45.42 212 ALA A CA 4
ATOM 5494 C C . ALA A 1 72 ? -11.383 -2.238 -1.212 1.00 2.31 212 ALA A C 4
ATOM 5495 O O . ALA A 1 72 ? -11.572 -3.395 -0.872 1.00 51.11 212 ALA A O 4
ATOM 5502 N N . GLU A 1 73 ? -10.874 -1.922 -2.390 1.00 42.12 213 GLU A N 4
ATOM 5503 C CA . GLU A 1 73 ? -10.591 -2.954 -3.395 1.00 3.40 213 GLU A CA 4
ATOM 5504 C C . GLU A 1 73 ? -9.564 -3.943 -2.919 1.00 74.34 213 GLU A C 4
ATOM 5505 O O . GLU A 1 73 ? -9.712 -5.147 -3.163 1.00 1.41 213 GLU A O 4
ATOM 5517 N N . LEU A 1 74 ? -8.572 -3.458 -2.209 1.00 71.12 214 LEU A N 4
ATOM 5518 C CA . LEU A 1 74 ? -7.556 -4.318 -1.655 1.00 54.32 214 LEU A CA 4
ATOM 5519 C C . LEU A 1 74 ? -8.160 -5.221 -0.608 1.00 33.24 214 LEU A C 4
ATOM 5520 O O . LEU A 1 74 ? -7.958 -6.413 -0.639 1.00 30.34 214 LEU A O 4
ATOM 5536 N N . SER A 1 75 ? -8.957 -4.653 0.283 1.00 54.12 215 SER A N 4
ATOM 5537 C CA . SER A 1 75 ? -9.549 -5.432 1.340 1.00 75.44 215 SER A CA 4
ATOM 5538 C C . SER A 1 75 ? -10.570 -6.458 0.791 1.00 21.52 215 SER A C 4
ATOM 5539 O O . SER A 1 75 ? -10.765 -7.520 1.368 1.00 23.14 215 SER A O 4
ATOM 5547 N N . LEU A 1 76 ? -11.206 -6.118 -0.333 1.00 64.33 216 LEU A N 4
ATOM 5548 C CA . LEU A 1 76 ? -12.226 -6.946 -0.935 1.00 73.05 216 LEU A CA 4
ATOM 5549 C C . LEU A 1 76 ? -11.676 -8.066 -1.790 1.00 14.50 216 LEU A C 4
ATOM 5550 O O . LEU A 1 76 ? -12.449 -8.931 -2.238 1.00 43.34 216 LEU A O 4
ATOM 5566 N N . GLN A 1 77 ? -10.390 -8.039 -2.087 1.00 51.41 217 GLN A N 4
ATOM 5567 C CA . GLN A 1 77 ? -9.799 -9.176 -2.750 1.00 51.32 217 GLN A CA 4
ATOM 5568 C C . GLN A 1 77 ? -9.719 -10.348 -1.770 1.00 15.31 217 GLN A C 4
ATOM 5569 O O . GLN A 1 77 ? -9.102 -10.235 -0.701 1.00 35.23 217 GLN A O 4
ATOM 5583 N N . PRO A 1 78 ? -10.383 -11.475 -2.096 1.00 44.35 218 PRO A N 4
ATOM 5584 C CA . PRO A 1 78 ? -10.435 -12.630 -1.220 1.00 14.44 218 PRO A CA 4
ATOM 5585 C C . PRO A 1 78 ? -9.061 -13.231 -0.992 1.00 63.42 218 PRO A C 4
ATOM 5586 O O . PRO A 1 78 ? -8.436 -13.795 -1.902 1.00 42.42 218 PRO A O 4
ATOM 5597 N N . GLY A 1 79 ? -8.606 -13.094 0.203 1.00 63.22 219 GLY A N 4
ATOM 5598 C CA . GLY A 1 79 ? -7.299 -13.556 0.581 1.00 65.21 219 GLY A CA 4
ATOM 5599 C C . GLY A 1 79 ? -6.699 -12.615 1.579 1.00 43.30 219 GLY A C 4
ATOM 5600 O O . GLY A 1 79 ? -5.779 -12.967 2.328 1.00 42.44 219 GLY A O 4
ATOM 5604 N N . VAL A 1 80 ? -7.196 -11.404 1.558 1.00 24.33 220 VAL A N 4
ATOM 5605 C CA . VAL A 1 80 ? -6.828 -10.393 2.499 1.00 73.32 220 VAL A CA 4
ATOM 5606 C C . VAL A 1 80 ? -7.532 -10.632 3.827 1.00 62.14 220 VAL A C 4
ATOM 5607 O O . VAL A 1 80 ? -8.749 -10.859 3.868 1.00 11.24 220 VAL A O 4
ATOM 5620 N N . TYR A 1 81 ? -6.766 -10.628 4.888 1.00 44.41 221 TYR A N 4
ATOM 5621 C CA . TYR A 1 81 ? -7.292 -10.785 6.217 1.00 70.23 221 TYR A CA 4
ATOM 5622 C C . TYR A 1 81 ? -7.731 -9.425 6.722 1.00 44.45 221 TYR A C 4
ATOM 5623 O O . TYR A 1 81 ? -8.858 -9.264 7.196 1.00 12.34 221 TYR A O 4
ATOM 5641 N N . ALA A 1 82 ? -6.857 -8.436 6.561 1.00 22.44 222 ALA A N 4
ATOM 5642 C CA . ALA A 1 82 ? -7.123 -7.072 7.006 1.00 23.52 222 ALA A CA 4
ATOM 5643 C C . ALA A 1 82 ? -6.150 -6.112 6.342 1.00 53.22 222 ALA A C 4
ATOM 5644 O O . ALA A 1 82 ? -5.074 -6.519 5.919 1.00 24.45 222 ALA A O 4
ATOM 5651 N N . VAL A 1 83 ? -6.531 -4.865 6.236 1.00 75.44 223 VAL A N 4
ATOM 5652 C CA . VAL A 1 83 ? -5.686 -3.836 5.674 1.00 32.10 223 VAL A CA 4
ATOM 5653 C C . VAL A 1 83 ? -5.851 -2.558 6.484 1.00 35.41 223 VAL A C 4
ATOM 5654 O O . VAL A 1 83 ? -6.958 -2.225 6.908 1.00 45.12 223 VAL A O 4
ATOM 5667 N N . HIS A 1 84 ? -4.760 -1.887 6.746 1.00 15.34 224 HIS A N 4
ATOM 5668 C CA . HIS A 1 84 ? -4.779 -0.660 7.518 1.00 22.43 224 HIS A CA 4
ATOM 5669 C C . HIS A 1 84 ? -3.904 0.353 6.819 1.00 13.42 224 HIS A C 4
ATOM 5670 O O . HIS A 1 84 ? -2.858 -0.008 6.283 1.00 14.31 224 HIS A O 4
ATOM 5684 N N . TRP A 1 85 ? -4.316 1.592 6.777 1.00 70.22 225 TRP A N 4
ATOM 5685 C CA . TRP A 1 85 ? -3.457 2.612 6.235 1.00 42.14 225 TRP A CA 4
ATOM 5686 C C . TRP A 1 85 ? -3.083 3.561 7.311 1.00 73.54 225 TRP A C 4
ATOM 5687 O O . TRP A 1 85 ? -3.836 3.764 8.264 1.00 44.11 225 TRP A O 4
ATOM 5708 N N . TYR A 1 86 ? -1.941 4.096 7.183 1.00 22.22 226 TYR A N 4
ATOM 5709 C CA . TYR A 1 86 ? -1.414 5.027 8.141 1.00 71.12 226 TYR A CA 4
ATOM 5710 C C . TYR A 1 86 ? -0.719 6.138 7.391 1.00 60.21 226 TYR A C 4
ATOM 5711 O O . TYR A 1 86 ? 0.075 5.879 6.478 1.00 52.30 226 TYR A O 4
ATOM 5729 N N . ALA A 1 87 ? -1.053 7.349 7.719 1.00 32.11 227 ALA A N 4
ATOM 5730 C CA . ALA A 1 87 ? -0.456 8.501 7.097 1.00 72.24 227 ALA A CA 4
ATOM 5731 C C . ALA A 1 87 ? 0.871 8.787 7.748 1.00 42.33 227 ALA A C 4
ATOM 5732 O O . ALA A 1 87 ? 0.966 8.895 8.975 1.00 4.30 227 ALA A O 4
ATOM 5739 N N . GLY A 1 88 ? 1.877 8.896 6.946 1.00 22.03 228 GLY A N 4
ATOM 5740 C CA . GLY A 1 88 ? 3.191 9.123 7.441 1.00 42.10 228 GLY A CA 4
ATOM 5741 C C . GLY A 1 88 ? 3.994 7.850 7.393 1.00 72.52 228 GLY A C 4
ATOM 5742 O O . GLY A 1 88 ? 3.493 6.774 7.743 1.00 20.24 228 GLY A O 4
ATOM 5746 N N . GLU A 1 89 ? 5.221 7.942 6.937 1.00 63.02 229 GLU A N 4
ATOM 5747 C CA . GLU A 1 89 ? 6.088 6.787 6.900 1.00 13.20 229 GLU A CA 4
ATOM 5748 C C . GLU A 1 89 ? 6.578 6.511 8.312 1.00 62.22 229 GLU A C 4
ATOM 5749 O O . GLU A 1 89 ? 6.885 5.371 8.678 1.00 40.32 229 GLU A O 4
ATOM 5761 N N . HIS A 1 90 ? 6.595 7.570 9.109 1.00 30.22 230 HIS A N 4
ATOM 5762 C CA . HIS A 1 90 ? 6.979 7.499 10.494 1.00 23.22 230 HIS A CA 4
ATOM 5763 C C . HIS A 1 90 ? 5.935 6.704 11.268 1.00 24.11 230 HIS A C 4
ATOM 5764 O O . HIS A 1 90 ? 4.877 7.224 11.627 1.00 34.04 230 HIS A O 4
ATOM 5778 N N . ALA A 1 91 ? 6.206 5.447 11.456 1.00 73.42 231 ALA A N 4
ATOM 5779 C CA . ALA A 1 91 ? 5.332 4.594 12.190 1.00 3.24 231 ALA A CA 4
ATOM 5780 C C . ALA A 1 91 ? 5.958 4.260 13.513 1.00 31.43 231 ALA A C 4
ATOM 5781 O O . ALA A 1 91 ? 6.619 3.229 13.672 1.00 21.30 231 ALA A O 4
ATOM 5788 N N . GLN A 1 92 ? 5.845 5.175 14.422 1.00 3.43 232 GLN A N 4
ATOM 5789 C CA . GLN A 1 92 ? 6.360 4.985 15.736 1.00 51.42 232 GLN A CA 4
ATOM 5790 C C . GLN A 1 92 ? 5.335 5.561 16.672 1.00 61.04 232 GLN A C 4
ATOM 5791 O O . GLN A 1 92 ? 5.277 6.774 16.884 1.00 71.02 232 GLN A O 4
ATOM 5805 N N . ALA A 1 93 ? 4.478 4.721 17.138 1.00 55.31 233 ALA A N 4
ATOM 5806 C CA . ALA A 1 93 ? 3.414 5.106 18.005 1.00 64.33 233 ALA A CA 4
ATOM 5807 C C . ALA A 1 93 ? 3.232 4.037 19.038 1.00 2.21 233 ALA A C 4
ATOM 5808 O O . ALA A 1 93 ? 2.736 2.947 18.736 1.00 2.21 233 ALA A O 4
ATOM 5815 N N . GLU A 1 94 ? 3.708 4.308 20.218 1.00 0.00 234 GLU A N 4
ATOM 5816 C CA . GLU A 1 94 ? 3.596 3.397 21.314 1.00 51.24 234 GLU A CA 4
ATOM 5817 C C . GLU A 1 94 ? 2.859 4.107 22.410 1.00 32.21 234 GLU A C 4
ATOM 5829 N N . VAL A 1 1 ? 16.538 11.631 -1.777 1.00 3.00 141 VAL A N 5
ATOM 5830 C CA . VAL A 1 1 ? 15.093 11.518 -1.877 1.00 12.15 141 VAL A CA 5
ATOM 5831 C C . VAL A 1 1 ? 14.434 12.810 -1.435 1.00 42.35 141 VAL A C 5
ATOM 5832 O O . VAL A 1 1 ? 14.897 13.466 -0.494 1.00 44.13 141 VAL A O 5
ATOM 5844 N N . GLU A 1 2 ? 13.406 13.195 -2.129 1.00 21.45 142 GLU A N 5
ATOM 5845 C CA . GLU A 1 2 ? 12.608 14.331 -1.762 1.00 21.41 142 GLU A CA 5
ATOM 5846 C C . GLU A 1 2 ? 11.167 13.900 -1.752 1.00 24.23 142 GLU A C 5
ATOM 5847 O O . GLU A 1 2 ? 10.509 13.882 -2.787 1.00 74.24 142 GLU A O 5
ATOM 5859 N N . ASP A 1 3 ? 10.679 13.505 -0.605 1.00 12.12 143 ASP A N 5
ATOM 5860 C CA . ASP A 1 3 ? 9.292 13.011 -0.519 1.00 21.32 143 ASP A CA 5
ATOM 5861 C C . ASP A 1 3 ? 8.432 14.078 0.061 1.00 53.45 143 ASP A C 5
ATOM 5862 O O . ASP A 1 3 ? 7.294 13.872 0.458 1.00 55.33 143 ASP A O 5
ATOM 5871 N N . GLU A 1 4 ? 8.955 15.221 -0.025 1.00 24.20 144 GLU A N 5
ATOM 5872 C CA . GLU A 1 4 ? 8.379 16.411 0.537 1.00 31.50 144 GLU A CA 5
ATOM 5873 C C . GLU A 1 4 ? 7.680 17.186 -0.544 1.00 75.42 144 GLU A C 5
ATOM 5874 O O . GLU A 1 4 ? 8.107 18.261 -0.979 1.00 5.53 144 GLU A O 5
ATOM 5886 N N . GLY A 1 5 ? 6.709 16.541 -1.074 1.00 20.42 145 GLY A N 5
ATOM 5887 C CA . GLY A 1 5 ? 5.886 17.088 -2.077 1.00 74.13 145 GLY A CA 5
ATOM 5888 C C . GLY A 1 5 ? 4.527 16.526 -1.941 1.00 3.23 145 GLY A C 5
ATOM 5889 O O . GLY A 1 5 ? 3.530 17.237 -1.941 1.00 71.44 145 GLY A O 5
ATOM 5893 N N . LEU A 1 6 ? 4.509 15.234 -1.785 1.00 62.52 146 LEU A N 5
ATOM 5894 C CA . LEU A 1 6 ? 3.325 14.455 -1.668 1.00 64.13 146 LEU A CA 5
ATOM 5895 C C . LEU A 1 6 ? 3.162 14.057 -0.222 1.00 21.45 146 LEU A C 5
ATOM 5896 O O . LEU A 1 6 ? 4.068 14.248 0.582 1.00 55.03 146 LEU A O 5
ATOM 5912 N N . GLN A 1 7 ? 2.039 13.521 0.094 1.00 30.35 147 GLN A N 5
ATOM 5913 C CA . GLN A 1 7 ? 1.753 13.042 1.425 1.00 31.05 147 GLN A CA 5
ATOM 5914 C C . GLN A 1 7 ? 1.963 11.562 1.468 1.00 50.12 147 GLN A C 5
ATOM 5915 O O . GLN A 1 7 ? 1.307 10.810 0.730 1.00 41.42 147 GLN A O 5
ATOM 5929 N N . PRO A 1 8 ? 2.962 11.123 2.238 1.00 33.05 148 PRO A N 5
ATOM 5930 C CA . PRO A 1 8 ? 3.228 9.733 2.428 1.00 13.30 148 PRO A CA 5
ATOM 5931 C C . PRO A 1 8 ? 2.083 9.059 3.129 1.00 53.42 148 PRO A C 5
ATOM 5932 O O . PRO A 1 8 ? 1.531 9.575 4.109 1.00 60.23 148 PRO A O 5
ATOM 5943 N N . TYR A 1 9 ? 1.725 7.945 2.624 1.00 24.44 149 TYR A N 5
ATOM 5944 C CA . TYR A 1 9 ? 0.717 7.086 3.210 1.00 31.14 149 TYR A CA 5
ATOM 5945 C C . TYR A 1 9 ? 1.245 5.693 3.288 1.00 62.44 149 TYR A C 5
ATOM 5946 O O . TYR A 1 9 ? 2.281 5.422 2.745 1.00 22.44 149 TYR A O 5
ATOM 5964 N N . GLN A 1 10 ? 0.609 4.848 4.018 1.00 21.22 150 GLN A N 5
ATOM 5965 C CA . GLN A 1 10 ? 1.037 3.478 4.110 1.00 2.42 150 GLN A CA 5
ATOM 5966 C C . GLN A 1 10 ? -0.132 2.575 4.370 1.00 64.32 150 GLN A C 5
ATOM 5967 O O . GLN A 1 10 ? -0.939 2.828 5.256 1.00 75.31 150 GLN A O 5
ATOM 5981 N N . VAL A 1 11 ? -0.244 1.569 3.576 1.00 32.31 151 VAL A N 5
ATOM 5982 C CA . VAL A 1 11 ? -1.293 0.600 3.714 1.00 12.54 151 VAL A CA 5
ATOM 5983 C C . VAL A 1 11 ? -0.679 -0.694 4.199 1.00 62.32 151 VAL A C 5
ATOM 5984 O O . VAL A 1 11 ? 0.183 -1.270 3.522 1.00 13.24 151 VAL A O 5
ATOM 5997 N N . ARG A 1 12 ? -1.066 -1.119 5.371 1.00 33.13 152 ARG A N 5
ATOM 5998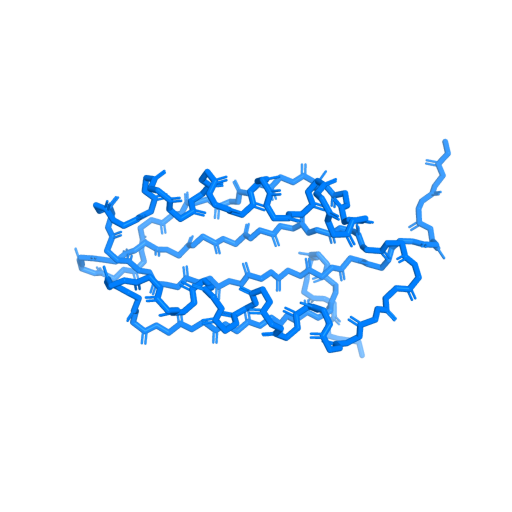 C CA . ARG A 1 12 ? -0.572 -2.349 5.913 1.00 2.41 152 ARG A CA 5
ATOM 5999 C C . ARG A 1 12 ? -1.660 -3.399 5.807 1.00 61.01 152 ARG A C 5
ATOM 6000 O O . ARG A 1 12 ? -2.698 -3.311 6.478 1.00 64.12 152 ARG A O 5
ATOM 6021 N N . VAL A 1 13 ? -1.444 -4.351 4.936 1.00 23.23 153 VAL A N 5
ATOM 6022 C CA . VAL A 1 13 ? -2.418 -5.384 4.656 1.00 62.24 153 VAL A CA 5
ATOM 6023 C C . VAL A 1 13 ? -1.822 -6.765 4.933 1.00 44.45 153 VAL A C 5
ATOM 6024 O O . VAL A 1 13 ? -0.709 -7.059 4.528 1.00 54.52 153 VAL A O 5
ATOM 6037 N N . ILE A 1 14 ? -2.557 -7.570 5.635 1.00 23.12 154 ILE A N 5
ATOM 6038 C CA . ILE A 1 14 ? -2.174 -8.921 5.946 1.00 52.30 154 ILE A CA 5
ATOM 6039 C C . ILE A 1 14 ? -3.057 -9.816 5.088 1.00 53.05 154 ILE A C 5
ATOM 6040 O O . ILE A 1 14 ? -4.285 -9.717 5.169 1.00 25.23 154 ILE A O 5
ATOM 6056 N N . CYS A 1 15 ? -2.479 -10.667 4.283 1.00 24.11 155 CYS A N 5
ATOM 6057 C CA . CYS A 1 15 ? -3.253 -11.471 3.391 1.00 62.54 155 CYS A CA 5
ATOM 6058 C C . CYS A 1 15 ? -2.583 -12.804 3.182 1.00 23.22 155 CYS A C 5
ATOM 6059 O O . CYS A 1 15 ? -1.515 -13.067 3.744 1.00 74.52 155 CYS A O 5
ATOM 6067 N N . ARG A 1 16 ? -3.232 -13.645 2.425 1.00 74.15 156 ARG A N 5
ATOM 6068 C CA . ARG A 1 16 ? -2.682 -14.922 2.005 1.00 33.24 156 ARG A CA 5
ATOM 6069 C C . ARG A 1 16 ? -1.427 -14.705 1.144 1.00 14.14 156 ARG A C 5
ATOM 6070 O O . ARG A 1 16 ? -1.390 -13.791 0.323 1.00 72.42 156 ARG A O 5
ATOM 6091 N N . PRO A 1 17 ? -0.387 -15.537 1.302 1.00 0.44 157 PRO A N 5
ATOM 6092 C CA . PRO A 1 17 ? 0.855 -15.398 0.536 1.00 31.13 157 PRO A CA 5
ATOM 6093 C C . PRO A 1 17 ? 0.655 -15.577 -0.956 1.00 23.33 157 PRO A C 5
ATOM 6094 O O . PRO A 1 17 ? 1.261 -14.865 -1.753 1.00 0.32 157 PRO A O 5
ATOM 6105 N N . LYS A 1 18 ? -0.230 -16.476 -1.339 1.00 44.41 158 LYS A N 5
ATOM 6106 C CA . LYS A 1 18 ? -0.503 -16.681 -2.742 1.00 52.53 158 LYS A CA 5
ATOM 6107 C C . LYS A 1 18 ? -1.299 -15.516 -3.306 1.00 63.34 158 LYS A C 5
ATOM 6108 O O . LYS A 1 18 ? -1.344 -15.309 -4.520 1.00 62.24 158 LYS A O 5
ATOM 6127 N N . ALA A 1 19 ? -1.867 -14.719 -2.413 1.00 2.23 159 ALA A N 5
ATOM 6128 C CA . ALA A 1 19 ? -2.640 -13.585 -2.805 1.00 71.11 159 ALA A CA 5
ATOM 6129 C C . ALA A 1 19 ? -1.720 -12.408 -3.000 1.00 14.43 159 ALA A C 5
ATOM 6130 O O . ALA A 1 19 ? -1.860 -11.680 -3.968 1.00 24.14 159 ALA A O 5
ATOM 6137 N N . GLU A 1 20 ? -0.723 -12.283 -2.097 1.00 5.14 160 GLU A N 5
ATOM 6138 C CA . GLU A 1 20 ? 0.330 -11.232 -2.100 1.00 23.50 160 GLU A CA 5
ATOM 6139 C C . GLU A 1 20 ? 0.890 -11.022 -3.497 1.00 43.10 160 GLU A C 5
ATOM 6140 O O . GLU A 1 20 ? 1.137 -9.891 -3.916 1.00 73.43 160 GLU A O 5
ATOM 6152 N N . THR A 1 21 ? 1.010 -12.108 -4.228 1.00 32.50 161 THR A N 5
ATOM 6153 C CA . THR A 1 21 ? 1.552 -12.086 -5.560 1.00 35.03 161 THR A CA 5
ATOM 6154 C C . THR A 1 21 ? 0.713 -11.196 -6.494 1.00 42.42 161 THR A C 5
ATOM 6155 O O . THR A 1 21 ? 1.251 -10.313 -7.171 1.00 23.21 161 THR A O 5
ATOM 6166 N N . TYR A 1 22 ? -0.583 -11.383 -6.503 1.00 75.45 162 TYR A N 5
ATOM 6167 C CA . TYR A 1 22 ? -1.405 -10.557 -7.339 1.00 15.14 162 TYR A CA 5
ATOM 6168 C C . TYR A 1 22 ? -1.814 -9.279 -6.629 1.00 50.54 162 TYR A C 5
ATOM 6169 O O . TYR A 1 22 ? -2.070 -8.275 -7.265 1.00 61.13 162 TYR A O 5
ATOM 6187 N N . VAL A 1 23 ? -1.822 -9.318 -5.302 1.00 40.11 163 VAL A N 5
ATOM 6188 C CA . VAL A 1 23 ? -2.171 -8.160 -4.493 1.00 53.14 163 VAL A CA 5
ATOM 6189 C C . VAL A 1 23 ? -1.147 -7.043 -4.668 1.00 34.22 163 VAL A C 5
ATOM 6190 O O . VAL A 1 23 ? -1.519 -5.896 -4.856 1.00 63.41 163 VAL A O 5
ATOM 6203 N N . ARG A 1 24 ? 0.134 -7.385 -4.669 1.00 4.42 164 ARG A N 5
ATOM 6204 C CA . ARG A 1 24 ? 1.173 -6.372 -4.796 1.00 51.42 164 ARG A CA 5
ATOM 6205 C C . ARG A 1 24 ? 1.117 -5.716 -6.174 1.00 15.34 164 ARG A C 5
ATOM 6206 O O . ARG A 1 24 ? 1.262 -4.498 -6.299 1.00 14.02 164 ARG A O 5
ATOM 6227 N N . ALA A 1 25 ? 0.848 -6.519 -7.188 1.00 32.30 165 ALA A N 5
ATOM 6228 C CA . ALA A 1 25 ? 0.732 -6.022 -8.544 1.00 51.51 165 ALA A CA 5
ATOM 6229 C C . ALA A 1 25 ? -0.536 -5.183 -8.685 1.00 34.54 165 ALA A C 5
ATOM 6230 O O . ALA A 1 25 ? -0.581 -4.206 -9.437 1.00 71.05 165 ALA A O 5
ATOM 6237 N N . HIS A 1 26 ? -1.554 -5.568 -7.949 1.00 74.13 166 HIS A N 5
ATOM 6238 C CA . HIS A 1 26 ? -2.808 -4.853 -7.914 1.00 55.31 166 HIS A CA 5
ATOM 6239 C C . HIS A 1 26 ? -2.612 -3.490 -7.258 1.00 72.32 166 HIS A C 5
ATOM 6240 O O . HIS A 1 26 ? -3.119 -2.492 -7.750 1.00 45.24 166 HIS A O 5
ATOM 6254 N N . ILE A 1 27 ? -1.841 -3.451 -6.174 1.00 43.33 167 ILE A N 5
ATOM 6255 C CA . ILE A 1 27 ? -1.555 -2.199 -5.470 1.00 61.32 167 ILE A CA 5
ATOM 6256 C C . ILE A 1 27 ? -0.895 -1.211 -6.405 1.00 42.42 167 ILE A C 5
ATOM 6257 O O . ILE A 1 27 ? -1.320 -0.060 -6.501 1.00 24.22 167 ILE A O 5
ATOM 6273 N N . VAL A 1 28 ? 0.097 -1.669 -7.120 1.00 61.43 168 VAL A N 5
ATOM 6274 C CA . VAL A 1 28 ? 0.845 -0.802 -8.017 1.00 60.42 168 VAL A CA 5
ATOM 6275 C C . VAL A 1 28 ? -0.044 -0.268 -9.141 1.00 64.35 168 VAL A C 5
ATOM 6276 O O . VAL A 1 28 ? -0.007 0.919 -9.473 1.00 70.42 168 VAL A O 5
ATOM 6289 N N . GLN A 1 29 ? -0.878 -1.114 -9.666 1.00 74.13 169 GLN A N 5
ATOM 6290 C CA . GLN A 1 29 ? -1.745 -0.716 -10.748 1.00 31.41 169 GLN A CA 5
ATOM 6291 C C . GLN A 1 29 ? -2.896 0.152 -10.284 1.00 64.43 169 GLN A C 5
ATOM 6292 O O . GLN A 1 29 ? -3.338 1.041 -11.002 1.00 32.10 169 GLN A O 5
ATOM 6306 N N . ARG A 1 30 ? -3.378 -0.081 -9.099 1.00 11.31 170 ARG A N 5
ATOM 6307 C CA . ARG A 1 30 ? -4.456 0.715 -8.595 1.00 34.01 170 ARG A CA 5
ATOM 6308 C C . ARG A 1 30 ? -3.962 2.070 -8.119 1.00 11.05 170 ARG A C 5
ATOM 6309 O O . ARG A 1 30 ? -4.646 3.062 -8.277 1.00 13.45 170 ARG A O 5
ATOM 6330 N N . THR A 1 31 ? -2.747 2.125 -7.587 1.00 60.44 171 THR A N 5
ATOM 6331 C CA . THR A 1 31 ? -2.210 3.384 -7.127 1.00 23.43 171 THR A CA 5
ATOM 6332 C C . THR A 1 31 ? -1.889 4.310 -8.294 1.00 52.42 171 THR A C 5
ATOM 6333 O O . THR A 1 31 ? -2.215 5.499 -8.253 1.00 73.13 171 THR A O 5
ATOM 6344 N N . SER A 1 32 ? -1.320 3.749 -9.358 1.00 53.55 172 SER A N 5
ATOM 6345 C CA . SER A 1 32 ? -0.948 4.519 -10.526 1.00 23.44 172 SER A CA 5
ATOM 6346 C C . SER A 1 32 ? -2.176 5.155 -11.196 1.00 14.21 172 SER A C 5
ATOM 6347 O O . SER A 1 32 ? -2.113 6.280 -11.698 1.00 34.31 172 SER A O 5
ATOM 6355 N N . SER A 1 33 ? -3.288 4.446 -11.176 1.00 52.34 173 SER A N 5
ATOM 6356 C CA . SER A 1 33 ? -4.523 4.962 -11.711 1.00 44.22 173 SER A CA 5
ATOM 6357 C C . SER A 1 33 ? -5.196 5.969 -10.741 1.00 64.33 173 SER A C 5
ATOM 6358 O O . SER A 1 33 ? -5.924 6.870 -11.166 1.00 33.11 173 SER A O 5
ATOM 6366 N N . ASN A 1 34 ? -4.925 5.831 -9.450 1.00 32.34 174 ASN A N 5
ATOM 6367 C CA . ASN A 1 34 ? -5.548 6.671 -8.424 1.00 73.13 174 ASN A CA 5
ATOM 6368 C C . ASN A 1 34 ? -4.713 7.887 -8.055 1.00 64.51 174 ASN A C 5
ATOM 6369 O O . ASN A 1 34 ? -5.031 8.584 -7.083 1.00 73.03 174 ASN A O 5
ATOM 6380 N N . ASP A 1 35 ? -3.679 8.149 -8.858 1.00 12.21 175 ASP A N 5
ATOM 6381 C CA . ASP A 1 35 ? -2.762 9.315 -8.711 1.00 0.23 175 ASP A CA 5
ATOM 6382 C C . ASP A 1 35 ? -1.831 9.167 -7.519 1.00 40.05 175 ASP A C 5
ATOM 6383 O O . ASP A 1 35 ? -1.263 10.150 -7.022 1.00 74.45 175 ASP A O 5
ATOM 6392 N N . ILE A 1 36 ? -1.605 7.944 -7.119 1.00 24.14 176 ILE A N 5
ATOM 6393 C CA . ILE A 1 36 ? -0.771 7.653 -5.982 1.00 62.50 176 ILE A CA 5
ATOM 6394 C C . ILE A 1 36 ? 0.563 7.042 -6.452 1.00 62.25 176 ILE A C 5
ATOM 6395 O O . ILE A 1 36 ? 0.590 6.149 -7.307 1.00 62.22 176 ILE A O 5
ATOM 6411 N N . THR A 1 37 ? 1.633 7.535 -5.913 1.00 34.35 177 THR A N 5
ATOM 6412 C CA . THR A 1 37 ? 2.968 7.079 -6.214 1.00 25.34 177 THR A CA 5
ATOM 6413 C C . THR A 1 37 ? 3.443 6.163 -5.061 1.00 10.41 177 THR A C 5
ATOM 6414 O O . THR A 1 37 ? 3.001 6.330 -3.931 1.00 11.11 177 THR A O 5
ATOM 6425 N N . LEU A 1 38 ? 4.265 5.176 -5.345 1.00 72.34 178 LEU A N 5
ATOM 6426 C CA . LEU A 1 38 ? 4.814 4.323 -4.294 1.00 52.22 178 LEU A CA 5
ATOM 6427 C C . LEU A 1 38 ? 6.057 4.955 -3.707 1.00 21.21 178 LEU A C 5
ATOM 6428 O O . LEU A 1 38 ? 6.815 5.619 -4.410 1.00 65.35 178 LEU A O 5
ATOM 6444 N N . ARG A 1 39 ? 6.234 4.800 -2.427 1.00 10.35 179 ARG A N 5
ATOM 6445 C CA . ARG A 1 39 ? 7.442 5.236 -1.770 1.00 45.14 179 ARG A CA 5
ATOM 6446 C C . ARG A 1 39 ? 8.305 4.000 -1.537 1.00 4.33 179 ARG A C 5
ATOM 6447 O O . ARG A 1 39 ? 9.537 4.075 -1.462 1.00 31.31 179 ARG A O 5
ATOM 6468 N N . GLY A 1 40 ? 7.630 2.869 -1.432 1.00 51.10 180 GLY A N 5
ATOM 6469 C CA . GLY A 1 40 ? 8.261 1.578 -1.301 1.00 74.13 180 GLY A CA 5
ATOM 6470 C C . GLY A 1 40 ? 7.249 0.555 -0.872 1.00 14.22 180 GLY A C 5
ATOM 6471 O O . GLY A 1 40 ? 6.155 0.915 -0.442 1.00 70.24 180 GLY A O 5
ATOM 6475 N N . ILE A 1 41 ? 7.584 -0.695 -1.001 1.00 65.11 181 ILE A N 5
ATOM 6476 C CA . ILE A 1 41 ? 6.696 -1.783 -0.607 1.00 13.44 181 ILE A CA 5
ATOM 6477 C C . ILE A 1 41 ? 7.490 -2.803 0.187 1.00 43.35 181 ILE A C 5
ATOM 6478 O O . ILE A 1 41 ? 8.450 -3.382 -0.318 1.00 75.41 181 ILE A O 5
ATOM 6494 N N . ARG A 1 42 ? 7.112 -2.998 1.416 1.00 22.42 182 ARG A N 5
ATOM 6495 C CA . ARG A 1 42 ? 7.785 -3.929 2.288 1.00 11.12 182 ARG A CA 5
ATOM 6496 C C . ARG A 1 42 ? 6.865 -5.113 2.511 1.00 41.14 182 ARG A C 5
ATOM 6497 O O . ARG A 1 42 ? 5.796 -4.961 3.094 1.00 21.44 182 ARG A O 5
ATOM 6518 N N . THR A 1 43 ? 7.242 -6.254 2.021 1.00 31.13 183 THR A N 5
ATOM 6519 C CA . THR A 1 43 ? 6.429 -7.436 2.153 1.00 13.30 183 THR A CA 5
ATOM 6520 C C . THR A 1 43 ? 7.139 -8.435 3.079 1.00 40.42 183 THR A C 5
ATOM 6521 O O . THR A 1 43 ? 8.329 -8.735 2.897 1.00 51.22 183 THR A O 5
ATOM 6532 N N . GLY A 1 44 ? 6.465 -8.857 4.123 1.00 53.12 184 GLY A N 5
ATOM 6533 C CA . GLY A 1 44 ? 7.054 -9.764 5.066 1.00 14.11 184 GLY A CA 5
ATOM 6534 C C . GLY A 1 44 ? 6.032 -10.709 5.648 1.00 52.22 184 GLY A C 5
ATOM 6535 O O . GLY A 1 44 ? 4.906 -10.285 5.911 1.00 10.32 184 GLY A O 5
ATOM 6539 N N . PRO A 1 45 ? 6.382 -12.010 5.813 1.00 60.32 185 PRO A N 5
ATOM 6540 C CA . PRO A 1 45 ? 5.507 -13.034 6.432 1.00 54.02 185 PRO A CA 5
ATOM 6541 C C . PRO A 1 45 ? 4.834 -12.516 7.717 1.00 64.01 185 PRO A C 5
ATOM 6542 O O . PRO A 1 45 ? 5.482 -11.857 8.547 1.00 63.32 185 PRO A O 5
ATOM 6553 N N . ALA A 1 46 ? 3.560 -12.815 7.895 1.00 31.23 186 ALA A N 5
ATOM 6554 C CA . ALA A 1 46 ? 2.823 -12.272 9.023 1.00 12.23 186 ALA A CA 5
ATOM 6555 C C . ALA A 1 46 ? 2.888 -13.169 10.241 1.00 40.03 186 ALA A C 5
ATOM 6556 O O . ALA A 1 46 ? 2.678 -12.705 11.376 1.00 24.34 186 ALA A O 5
ATOM 6563 N N . GLY A 1 47 ? 3.213 -14.422 10.035 1.00 43.20 187 GLY A N 5
ATOM 6564 C CA . GLY A 1 47 ? 3.246 -15.324 11.126 1.00 2.41 187 GLY A CA 5
ATOM 6565 C C . GLY A 1 47 ? 3.107 -16.769 10.733 1.00 54.14 187 GLY A C 5
ATOM 6566 O O . GLY A 1 47 ? 4.055 -17.542 10.853 1.00 35.14 187 GLY A O 5
ATOM 6570 N N . ASP A 1 48 ? 1.960 -17.151 10.243 1.00 42.00 188 ASP A N 5
ATOM 6571 C CA . ASP A 1 48 ? 1.728 -18.561 9.960 1.00 23.53 188 ASP A CA 5
ATOM 6572 C C . ASP A 1 48 ? 1.602 -18.870 8.506 1.00 42.01 188 ASP A C 5
ATOM 6573 O O . ASP A 1 48 ? 2.487 -19.481 7.903 1.00 43.30 188 ASP A O 5
ATOM 6582 N N . ASP A 1 49 ? 0.542 -18.399 7.941 1.00 23.51 189 ASP A N 5
ATOM 6583 C CA . ASP A 1 49 ? 0.108 -18.816 6.633 1.00 32.42 189 ASP A CA 5
ATOM 6584 C C . ASP A 1 49 ? -0.478 -17.590 5.940 1.00 62.04 189 ASP A C 5
ATOM 6585 O O . ASP A 1 49 ? -1.451 -17.641 5.167 1.00 73.14 189 ASP A O 5
ATOM 6594 N N . ASN A 1 50 ? 0.201 -16.504 6.199 1.00 54.03 190 ASN A N 5
ATOM 6595 C CA . ASN A 1 50 ? -0.143 -15.167 5.810 1.00 43.40 190 ASN A CA 5
ATOM 6596 C C . ASN A 1 50 ? 1.069 -14.317 5.721 1.00 50.04 190 ASN A C 5
ATOM 6597 O O . ASN A 1 50 ? 2.127 -14.644 6.266 1.00 43.21 190 ASN A O 5
ATOM 6608 N N . ILE A 1 51 ? 0.901 -13.212 5.095 1.00 53.32 191 ILE A N 5
ATOM 6609 C CA . ILE A 1 51 ? 1.980 -12.287 4.838 1.00 23.44 191 ILE A CA 5
ATOM 6610 C C . ILE A 1 51 ? 1.446 -10.848 4.868 1.00 62.22 191 ILE A C 5
ATOM 6611 O O . ILE A 1 51 ? 0.294 -10.596 4.471 1.00 20.44 191 ILE A O 5
ATOM 6627 N N . THR A 1 52 ? 2.240 -9.945 5.375 1.00 54.24 192 THR A N 5
ATOM 6628 C CA . THR A 1 52 ? 1.859 -8.572 5.512 1.00 72.22 192 THR A CA 5
ATOM 6629 C C . THR A 1 52 ? 2.621 -7.713 4.519 1.00 72.40 192 THR A C 5
ATOM 6630 O O . THR A 1 52 ? 3.851 -7.779 4.428 1.00 73.11 192 THR A O 5
ATOM 6641 N N . LEU A 1 53 ? 1.895 -6.938 3.778 1.00 11.25 193 LEU A N 5
ATOM 6642 C CA . LEU A 1 53 ? 2.471 -6.019 2.846 1.00 73.20 193 LEU A CA 5
ATOM 6643 C C . LEU A 1 53 ? 2.296 -4.633 3.401 1.00 12.23 193 LEU A C 5
ATOM 6644 O O . LEU A 1 53 ? 1.180 -4.235 3.745 1.00 2.02 193 LEU A O 5
ATOM 6660 N N . THR A 1 54 ? 3.364 -3.933 3.558 1.00 4.40 194 THR A N 5
ATOM 6661 C CA . THR A 1 54 ? 3.295 -2.569 3.941 1.00 23.43 194 THR A CA 5
ATOM 6662 C C . THR A 1 54 ? 3.651 -1.752 2.713 1.00 54.14 194 THR A C 5
ATOM 6663 O O . THR A 1 54 ? 4.812 -1.723 2.288 1.00 73.32 194 THR A O 5
ATOM 6674 N N . ALA A 1 55 ? 2.668 -1.157 2.119 1.00 3.12 195 ALA A N 5
ATOM 6675 C CA . ALA A 1 55 ? 2.877 -0.365 0.942 1.00 60.11 195 ALA A CA 5
ATOM 6676 C C . ALA A 1 55 ? 2.941 1.077 1.341 1.00 42.32 195 ALA A C 5
ATOM 6677 O O . ALA A 1 55 ? 1.959 1.629 1.840 1.00 30.24 195 ALA A O 5
ATOM 6684 N N . HIS A 1 56 ? 4.075 1.674 1.151 1.00 74.25 196 HIS A N 5
ATOM 6685 C CA . HIS A 1 56 ? 4.266 3.031 1.518 1.00 41.45 196 HIS A CA 5
ATOM 6686 C C . HIS A 1 56 ? 3.978 3.837 0.263 1.00 52.11 196 HIS A C 5
ATOM 6687 O O . HIS A 1 56 ? 4.546 3.576 -0.795 1.00 63.34 196 HIS A O 5
ATOM 6701 N N . LEU A 1 57 ? 3.097 4.762 0.376 1.00 43.32 197 LEU A N 5
ATOM 6702 C CA . LEU A 1 57 ? 2.584 5.511 -0.735 1.00 62.40 197 LEU A CA 5
ATOM 6703 C C . LEU A 1 57 ? 2.960 6.976 -0.597 1.00 61.14 197 LEU A C 5
ATOM 6704 O O . LEU A 1 57 ? 3.375 7.420 0.467 1.00 14.23 197 LEU A O 5
ATOM 6720 N N . LEU A 1 58 ? 2.822 7.686 -1.669 1.00 53.42 198 LEU A N 5
ATOM 6721 C CA . LEU A 1 58 ? 2.977 9.122 -1.744 1.00 3.42 198 LEU A CA 5
ATOM 6722 C C . LEU A 1 58 ? 1.845 9.644 -2.608 1.00 60.41 198 LEU A C 5
ATOM 6723 O O . LEU A 1 58 ? 1.763 9.300 -3.788 1.00 22.22 198 LEU A O 5
ATOM 6739 N N . MET A 1 59 ? 0.965 10.421 -2.053 1.00 10.34 199 MET A N 5
ATOM 6740 C CA . MET A 1 59 ? -0.155 10.921 -2.832 1.00 63.33 199 MET A CA 5
ATOM 6741 C C . MET A 1 59 ? -0.110 12.431 -2.952 1.00 21.25 199 MET A C 5
ATOM 6742 O O . MET A 1 59 ? 0.285 13.120 -2.009 1.00 21.40 199 MET A O 5
ATOM 6756 N N . VAL A 1 60 ? -0.459 12.934 -4.129 1.00 71.53 200 VAL A N 5
ATOM 6757 C CA . VAL A 1 60 ? -0.529 14.370 -4.368 1.00 33.11 200 VAL A CA 5
ATOM 6758 C C . VAL A 1 60 ? -1.722 14.894 -3.596 1.00 65.03 200 VAL A C 5
ATOM 6759 O O . VAL A 1 60 ? -2.851 14.436 -3.822 1.00 25.14 200 VAL A O 5
ATOM 6772 N N . GLY A 1 61 ? -1.482 15.820 -2.718 1.00 34.14 201 GLY A N 5
ATOM 6773 C CA . GLY A 1 61 ? -2.513 16.325 -1.873 1.00 20.21 201 GLY A CA 5
ATOM 6774 C C . GLY A 1 61 ? -3.051 15.244 -0.979 1.00 70.32 201 GLY A C 5
ATOM 6775 O O . GLY A 1 61 ? -2.302 14.584 -0.257 1.00 12.14 201 GLY A O 5
ATOM 6779 N N . HIS A 1 62 ? -4.329 15.053 -1.079 1.00 24.21 202 HIS A N 5
ATOM 6780 C CA . HIS A 1 62 ? -5.069 14.051 -0.366 1.00 65.44 202 HIS A CA 5
ATOM 6781 C C . HIS A 1 62 ? -6.501 14.170 -0.779 1.00 22.02 202 HIS A C 5
ATOM 6782 O O . HIS A 1 62 ? -7.192 15.124 -0.411 1.00 11.23 202 HIS A O 5
ATOM 6796 N N . THR A 1 63 ? -6.907 13.255 -1.585 1.00 54.25 203 THR A N 5
ATOM 6797 C CA . THR A 1 63 ? -8.238 13.138 -2.022 1.00 50.25 203 THR A CA 5
ATOM 6798 C C . THR A 1 63 ? -8.786 11.853 -1.394 1.00 5.04 203 THR A C 5
ATOM 6799 O O . THR A 1 63 ? -8.553 10.755 -1.922 1.00 12.34 203 THR A O 5
ATOM 6810 N N . PRO A 1 64 ? -9.414 11.990 -0.212 1.00 54.31 204 PRO A N 5
ATOM 6811 C CA . PRO A 1 64 ? -9.957 10.893 0.600 1.00 42.33 204 PRO A CA 5
ATOM 6812 C C . PRO A 1 64 ? -10.581 9.763 -0.190 1.00 41.34 204 PRO A C 5
ATOM 6813 O O . PRO A 1 64 ? -10.192 8.618 -0.038 1.00 44.33 204 PRO A O 5
ATOM 6824 N N . ALA A 1 65 ? -11.493 10.105 -1.061 1.00 45.43 205 ALA A N 5
ATOM 6825 C CA . ALA A 1 65 ? -12.237 9.126 -1.849 1.00 51.04 205 ALA A CA 5
ATOM 6826 C C . ALA A 1 65 ? -11.334 8.275 -2.739 1.00 40.11 205 ALA A C 5
ATOM 6827 O O . ALA A 1 65 ? -11.573 7.093 -2.917 1.00 21.02 205 ALA A O 5
ATOM 6834 N N . LYS A 1 66 ? -10.273 8.865 -3.248 1.00 23.12 206 LYS A N 5
ATOM 6835 C CA . LYS A 1 66 ? -9.356 8.161 -4.129 1.00 42.15 206 LYS A CA 5
ATOM 6836 C C . LYS A 1 66 ? -8.543 7.157 -3.339 1.00 61.14 206 LYS A C 5
ATOM 6837 O O . LYS A 1 66 ? -8.329 6.023 -3.784 1.00 41.33 206 LYS A O 5
ATOM 6856 N N . LEU A 1 67 ? -8.129 7.563 -2.162 1.00 71.23 207 LEU A N 5
ATOM 6857 C CA . LEU A 1 67 ? -7.346 6.714 -1.305 1.00 63.53 207 LEU A CA 5
ATOM 6858 C C . LEU A 1 67 ? -8.241 5.641 -0.703 1.00 1.33 207 LEU A C 5
ATOM 6859 O O . LEU A 1 67 ? -7.875 4.472 -0.637 1.00 52.42 207 LEU A O 5
ATOM 6875 N N . GLU A 1 68 ? -9.438 6.040 -0.336 1.00 45.41 208 GLU A N 5
ATOM 6876 C CA . GLU A 1 68 ? -10.399 5.149 0.263 1.00 52.44 208 GLU A CA 5
ATOM 6877 C C . GLU A 1 68 ? -10.846 4.096 -0.734 1.00 11.44 208 GLU A C 5
ATOM 6878 O O . GLU A 1 68 ? -10.968 2.939 -0.391 1.00 43.54 208 GLU A O 5
ATOM 6890 N N . ARG A 1 69 ? -11.050 4.493 -1.984 1.00 22.55 209 ARG A N 5
ATOM 6891 C CA . ARG A 1 69 ? -11.494 3.554 -3.001 1.00 20.33 209 ARG A CA 5
ATOM 6892 C C . ARG A 1 69 ? -10.372 2.568 -3.325 1.00 15.35 209 ARG A C 5
ATOM 6893 O O . ARG A 1 69 ? -10.618 1.412 -3.658 1.00 25.24 209 ARG A O 5
ATOM 6914 N N . LEU A 1 70 ? -9.148 3.036 -3.171 1.00 34.43 210 LEU A N 5
ATOM 6915 C CA . LEU A 1 70 ? -7.967 2.206 -3.314 1.00 62.22 210 LEU A CA 5
ATOM 6916 C C . LEU A 1 70 ? -7.965 1.165 -2.204 1.00 62.40 210 LEU A C 5
ATOM 6917 O O . LEU A 1 70 ? -7.866 -0.034 -2.465 1.00 3.44 210 LEU A O 5
ATOM 6933 N N . VAL A 1 71 ? -8.128 1.625 -0.980 1.00 14.10 211 VAL A N 5
ATOM 6934 C CA . VAL A 1 71 ? -8.130 0.743 0.167 1.00 43.22 211 VAL A CA 5
ATOM 6935 C C . VAL A 1 71 ? -9.331 -0.202 0.118 1.00 60.33 211 VAL A C 5
ATOM 6936 O O . VAL A 1 71 ? -9.214 -1.353 0.453 1.00 24.11 211 VAL A O 5
ATOM 6949 N N . ALA A 1 72 ? -10.459 0.293 -0.355 1.00 32.12 212 ALA A N 5
ATOM 6950 C CA . ALA A 1 72 ? -11.679 -0.500 -0.466 1.00 10.12 212 ALA A CA 5
ATOM 6951 C C . ALA A 1 72 ? -11.541 -1.631 -1.482 1.00 44.21 212 ALA A C 5
ATOM 6952 O O . ALA A 1 72 ? -12.126 -2.698 -1.315 1.00 24.45 212 ALA A O 5
ATOM 6959 N N . GLU A 1 73 ? -10.783 -1.413 -2.535 1.00 32.11 213 GLU A N 5
ATOM 6960 C CA . GLU A 1 73 ? -10.601 -2.449 -3.520 1.00 40.21 213 GLU A CA 5
ATOM 6961 C C . GLU A 1 73 ? -9.538 -3.417 -3.044 1.00 34.44 213 GLU A C 5
ATOM 6962 O O . GLU A 1 73 ? -9.600 -4.626 -3.315 1.00 72.50 213 GLU A O 5
ATOM 6974 N N . LEU A 1 74 ? -8.602 -2.896 -2.300 1.00 13.31 214 LEU A N 5
ATOM 6975 C CA . LEU A 1 74 ? -7.533 -3.690 -1.778 1.00 44.14 214 LEU A CA 5
ATOM 6976 C C . LEU A 1 74 ? -8.034 -4.547 -0.596 1.00 41.13 214 LEU A C 5
ATOM 6977 O O . LEU A 1 74 ? -7.658 -5.696 -0.461 1.00 61.45 214 LEU A O 5
ATOM 6993 N N . SER A 1 75 ? -8.904 -3.998 0.219 1.00 23.11 215 SER A N 5
ATOM 6994 C CA . SER A 1 75 ? -9.418 -4.710 1.369 1.00 32.33 215 SER A CA 5
ATOM 6995 C C . SER A 1 75 ? -10.393 -5.813 0.949 1.00 51.22 215 SER A C 5
ATOM 6996 O O . SER A 1 75 ? -10.440 -6.892 1.555 1.00 60.50 215 SER A O 5
ATOM 7004 N N . LEU A 1 76 ? -11.171 -5.545 -0.092 1.00 40.33 216 LEU A N 5
ATOM 7005 C CA . LEU A 1 76 ? -12.142 -6.470 -0.571 1.00 32.12 216 LEU A CA 5
ATOM 7006 C C . LEU A 1 76 ? -11.545 -7.460 -1.556 1.00 53.43 216 LEU A C 5
ATOM 7007 O O . LEU A 1 76 ? -12.237 -8.342 -2.044 1.00 14.15 216 LEU A O 5
ATOM 7023 N N . GLN A 1 77 ? -10.270 -7.285 -1.853 1.00 12.12 217 GLN A N 5
ATOM 7024 C CA . GLN A 1 77 ? -9.507 -8.201 -2.671 1.00 14.42 217 GLN A CA 5
ATOM 7025 C C . GLN A 1 77 ? -9.458 -9.561 -1.958 1.00 41.32 217 GLN A C 5
ATOM 7026 O O . GLN A 1 77 ? -8.945 -9.660 -0.829 1.00 20.54 217 GLN A O 5
ATOM 7040 N N . PRO A 1 78 ? -10.076 -10.585 -2.556 1.00 64.33 218 PRO A N 5
ATOM 7041 C CA . PRO A 1 78 ? -10.135 -11.939 -1.999 1.00 45.03 218 PRO A CA 5
ATOM 7042 C C . PRO A 1 78 ? -8.777 -12.481 -1.549 1.00 63.34 218 PRO A C 5
ATOM 7043 O O . PRO A 1 78 ? -7.882 -12.723 -2.356 1.00 1.01 218 PRO A O 5
ATOM 7054 N N . GLY A 1 79 ? -8.631 -12.628 -0.258 1.00 64.04 219 GLY A N 5
ATOM 7055 C CA . GLY A 1 79 ? -7.418 -13.200 0.292 1.00 42.03 219 GLY A CA 5
ATOM 7056 C C . GLY A 1 79 ? -6.880 -12.405 1.460 1.00 13.33 219 GLY A C 5
ATOM 7057 O O . GLY A 1 79 ? -5.975 -12.859 2.176 1.00 75.54 219 GLY A O 5
ATOM 7061 N N . VAL A 1 80 ? -7.409 -11.221 1.641 1.00 52.14 220 VAL A N 5
ATOM 7062 C CA . VAL A 1 80 ? -7.006 -10.343 2.723 1.00 3.22 220 VAL A CA 5
ATOM 7063 C C . VAL A 1 80 ? -7.612 -10.776 4.071 1.00 12.23 220 VAL A C 5
ATOM 7064 O O . VAL A 1 80 ? -8.802 -11.114 4.168 1.00 74.54 220 VAL A O 5
ATOM 7077 N N . TYR A 1 81 ? -6.774 -10.795 5.085 1.00 3.23 221 TYR A N 5
ATOM 7078 C CA . TYR A 1 81 ? -7.190 -11.062 6.447 1.00 14.13 221 TYR A CA 5
ATOM 7079 C C . TYR A 1 81 ? -7.573 -9.760 7.095 1.00 10.13 221 TYR A C 5
ATOM 7080 O O . TYR A 1 81 ? -8.694 -9.580 7.545 1.00 14.25 221 TYR A O 5
ATOM 7098 N N . ALA A 1 82 ? -6.641 -8.841 7.092 1.00 64.01 222 ALA A N 5
ATOM 7099 C CA . ALA A 1 82 ? -6.802 -7.560 7.753 1.00 42.02 222 ALA A CA 5
ATOM 7100 C C . ALA A 1 82 ? -6.031 -6.521 6.990 1.00 65.14 222 ALA A C 5
ATOM 7101 O O . ALA A 1 82 ? -5.065 -6.855 6.310 1.00 33.01 222 ALA A O 5
ATOM 7108 N N . VAL A 1 83 ? -6.445 -5.288 7.083 1.00 71.21 223 VAL A N 5
ATOM 7109 C CA . VAL A 1 83 ? -5.810 -4.203 6.365 1.00 44.03 223 VAL A CA 5
ATOM 7110 C C . VAL A 1 83 ? -6.182 -2.876 6.995 1.00 22.11 223 VAL A C 5
ATOM 7111 O O . VAL A 1 83 ? -7.330 -2.666 7.383 1.00 35.21 223 VAL A O 5
ATOM 7124 N N . HIS A 1 84 ? -5.229 -2.010 7.135 1.00 73.23 224 HIS A N 5
ATOM 7125 C CA . HIS A 1 84 ? -5.483 -0.696 7.688 1.00 33.14 224 HIS A CA 5
ATOM 7126 C C . HIS A 1 84 ? -4.451 0.253 7.119 1.00 24.14 224 HIS A C 5
ATOM 7127 O O . HIS A 1 84 ? -3.306 -0.156 6.871 1.00 4.54 224 HIS A O 5
ATOM 7141 N N . TRP A 1 85 ? -4.836 1.479 6.864 1.00 1.15 225 TRP A N 5
ATOM 7142 C CA . TRP A 1 85 ? -3.901 2.423 6.328 1.00 74.44 225 TRP A CA 5
ATOM 7143 C C . TRP A 1 85 ? -3.578 3.476 7.338 1.00 20.32 225 TRP A C 5
ATOM 7144 O O . TRP A 1 85 ? -4.343 3.730 8.265 1.00 41.10 225 TRP A O 5
ATOM 7165 N N . TYR A 1 86 ? -2.455 4.064 7.163 1.00 50.32 226 TYR A N 5
ATOM 7166 C CA . TYR A 1 86 ? -1.964 5.097 8.027 1.00 15.43 226 TYR A CA 5
ATOM 7167 C C . TYR A 1 86 ? -1.267 6.102 7.157 1.00 61.22 226 TYR A C 5
ATOM 7168 O O . TYR A 1 86 ? -1.044 5.843 5.972 1.00 40.12 226 TYR A O 5
ATOM 7186 N N . ALA A 1 87 ? -0.925 7.226 7.712 1.00 33.25 227 ALA A N 5
ATOM 7187 C CA . ALA A 1 87 ? -0.088 8.154 7.014 1.00 24.03 227 ALA A CA 5
ATOM 7188 C C . ALA A 1 87 ? 1.332 7.624 7.092 1.00 52.15 227 ALA A C 5
ATOM 7189 O O . ALA A 1 87 ? 1.732 7.019 8.126 1.00 61.34 227 ALA A O 5
ATOM 7196 N N . GLY A 1 88 ? 2.079 7.834 6.047 1.00 60.15 228 GLY A N 5
ATOM 7197 C CA . GLY A 1 88 ? 3.376 7.202 5.895 1.00 43.11 228 GLY A CA 5
ATOM 7198 C C . GLY A 1 88 ? 4.390 7.718 6.848 1.00 11.02 228 GLY A C 5
ATOM 7199 O O . GLY A 1 88 ? 4.660 8.908 6.867 1.00 73.22 228 GLY A O 5
ATOM 7203 N N . GLU A 1 89 ? 4.905 6.818 7.683 1.00 61.21 229 GLU A N 5
ATOM 7204 C CA . GLU A 1 89 ? 5.929 7.123 8.695 1.00 62.23 229 GLU A CA 5
ATOM 7205 C C . GLU A 1 89 ? 5.340 8.011 9.823 1.00 54.24 229 GLU A C 5
ATOM 7206 O O . GLU A 1 89 ? 6.046 8.589 10.651 1.00 24.42 229 GLU A O 5
ATOM 7218 N N . HIS A 1 90 ? 4.026 8.069 9.847 1.00 14.31 230 HIS A N 5
ATOM 7219 C CA . HIS A 1 90 ? 3.278 8.792 10.863 1.00 11.42 230 HIS A CA 5
ATOM 7220 C C . HIS A 1 90 ? 2.665 7.793 11.811 1.00 10.32 230 HIS A C 5
ATOM 7221 O O . HIS A 1 90 ? 2.947 7.796 13.001 1.00 22.32 230 HIS A O 5
ATOM 7235 N N . ALA A 1 91 ? 1.845 6.919 11.236 1.00 1.13 231 ALA A N 5
ATOM 7236 C CA . ALA A 1 91 ? 1.147 5.846 11.947 1.00 73.31 231 ALA A CA 5
ATOM 7237 C C . ALA A 1 91 ? 0.230 6.362 13.049 1.00 44.33 231 ALA A C 5
ATOM 7238 O O . ALA A 1 91 ? 0.640 6.512 14.201 1.00 31.44 231 ALA A O 5
ATOM 7245 N N . GLN A 1 92 ? -0.994 6.683 12.653 1.00 42.03 232 GLN A N 5
ATOM 7246 C CA . GLN A 1 92 ? -2.070 7.149 13.553 1.00 15.43 232 GLN A CA 5
ATOM 7247 C C . GLN A 1 92 ? -1.776 8.541 14.093 1.00 22.44 232 GLN A C 5
ATOM 7248 O O . GLN A 1 92 ? -2.049 8.867 15.249 1.00 20.44 232 GLN A O 5
ATOM 7262 N N . ALA A 1 93 ? -1.243 9.348 13.225 1.00 23.43 233 ALA A N 5
ATOM 7263 C CA . ALA A 1 93 ? -0.973 10.730 13.493 1.00 43.12 233 ALA A CA 5
ATOM 7264 C C . ALA A 1 93 ? -1.538 11.530 12.347 1.00 1.51 233 ALA A C 5
ATOM 7265 O O . ALA A 1 93 ? -1.253 11.229 11.169 1.00 32.22 233 ALA A O 5
ATOM 7272 N N . GLU A 1 94 ? -2.372 12.478 12.656 1.00 32.24 234 GLU A N 5
ATOM 7273 C CA . GLU A 1 94 ? -3.001 13.289 11.652 1.00 60.11 234 GLU A CA 5
ATOM 7274 C C . GLU A 1 94 ? -3.110 14.708 12.194 1.00 61.34 234 GLU A C 5
ATOM 7286 N N . VAL A 1 1 ? 12.791 16.186 5.234 1.00 3.00 141 VAL A N 6
ATOM 7287 C CA . VAL A 1 1 ? 12.435 16.677 3.899 1.00 12.15 141 VAL A CA 6
ATOM 7288 C C . VAL A 1 1 ? 12.632 15.601 2.839 1.00 70.51 141 VAL A C 6
ATOM 7289 O O . VAL A 1 1 ? 13.754 15.256 2.466 1.00 44.20 141 VAL A O 6
ATOM 7301 N N . GLU A 1 2 ? 11.525 15.094 2.370 1.00 52.51 142 GLU A N 6
ATOM 7302 C CA . GLU A 1 2 ? 11.464 13.994 1.411 1.00 3.24 142 GLU A CA 6
ATOM 7303 C C . GLU A 1 2 ? 10.188 14.077 0.616 1.00 31.41 142 GLU A C 6
ATOM 7304 O O . GLU A 1 2 ? 9.140 13.610 1.075 1.00 75.43 142 GLU A O 6
ATOM 7316 N N . ASP A 1 3 ? 10.278 14.692 -0.552 1.00 40.03 143 ASP A N 6
ATOM 7317 C CA . ASP A 1 3 ? 9.154 14.870 -1.467 1.00 24.13 143 ASP A CA 6
ATOM 7318 C C . ASP A 1 3 ? 8.013 15.614 -0.781 1.00 55.52 143 ASP A C 6
ATOM 7319 O O . ASP A 1 3 ? 6.914 15.071 -0.572 1.00 32.10 143 ASP A O 6
ATOM 7328 N N . GLU A 1 4 ? 8.281 16.866 -0.438 1.00 71.34 144 GLU A N 6
ATOM 7329 C CA . GLU A 1 4 ? 7.371 17.713 0.336 1.00 11.50 144 GLU A CA 6
ATOM 7330 C C . GLU A 1 4 ? 6.224 18.252 -0.521 1.00 70.10 144 GLU A C 6
ATOM 7331 O O . GLU A 1 4 ? 6.005 19.470 -0.636 1.00 44.52 144 GLU A O 6
ATOM 7343 N N . GLY A 1 5 ? 5.516 17.358 -1.099 1.00 24.11 145 GLY A N 6
ATOM 7344 C CA . GLY A 1 5 ? 4.411 17.683 -1.923 1.00 14.32 145 GLY A CA 6
ATOM 7345 C C . GLY A 1 5 ? 3.355 16.647 -1.814 1.00 54.12 145 GLY A C 6
ATOM 7346 O O . GLY A 1 5 ? 2.159 16.947 -1.760 1.00 11.32 145 GLY A O 6
ATOM 7350 N N . LEU A 1 6 ? 3.792 15.427 -1.754 1.00 72.34 146 LEU A N 6
ATOM 7351 C CA . LEU A 1 6 ? 2.939 14.320 -1.653 1.00 44.32 146 LEU A CA 6
ATOM 7352 C C . LEU A 1 6 ? 3.089 13.788 -0.254 1.00 24.31 146 LEU A C 6
ATOM 7353 O O . LEU A 1 6 ? 4.164 13.868 0.323 1.00 24.34 146 LEU A O 6
ATOM 7369 N N . GLN A 1 7 ? 2.029 13.300 0.302 1.00 33.22 147 GLN A N 6
ATOM 7370 C CA . GLN A 1 7 ? 2.041 12.822 1.649 1.00 14.44 147 GLN A CA 6
ATOM 7371 C C . GLN A 1 7 ? 2.368 11.364 1.649 1.00 62.22 147 GLN A C 6
ATOM 7372 O O . GLN A 1 7 ? 1.729 10.588 0.933 1.00 2.52 147 GLN A O 6
ATOM 7386 N N . PRO A 1 8 ? 3.432 10.982 2.354 1.00 13.50 148 PRO A N 6
ATOM 7387 C CA . PRO A 1 8 ? 3.786 9.597 2.523 1.00 5.42 148 PRO A CA 6
ATOM 7388 C C . PRO A 1 8 ? 2.713 8.856 3.312 1.00 23.34 148 PRO A C 6
ATOM 7389 O O . PRO A 1 8 ? 2.373 9.236 4.439 1.00 63.05 148 PRO A O 6
ATOM 7400 N N . TYR A 1 9 ? 2.151 7.876 2.693 1.00 41.03 149 TYR A N 6
ATOM 7401 C CA . TYR A 1 9 ? 1.162 7.005 3.308 1.00 50.31 149 TYR A CA 6
ATOM 7402 C C . TYR A 1 9 ? 1.663 5.599 3.274 1.00 62.13 149 TYR A C 6
ATOM 7403 O O . TYR A 1 9 ? 2.513 5.266 2.464 1.00 20.31 149 TYR A O 6
ATOM 7421 N N . GLN A 1 10 ? 1.204 4.798 4.161 1.00 61.14 150 GLN A N 6
ATOM 7422 C CA . GLN A 1 10 ? 1.579 3.416 4.194 1.00 31.04 150 GLN A CA 6
ATOM 7423 C C . GLN A 1 10 ? 0.322 2.607 4.273 1.00 2.11 150 GLN A C 6
ATOM 7424 O O . GLN A 1 10 ? -0.465 2.780 5.186 1.00 63.02 150 GLN A O 6
ATOM 7438 N N . VAL A 1 11 ? 0.121 1.771 3.330 1.00 22.42 151 VAL A N 6
ATOM 7439 C CA . VAL A 1 11 ? -1.035 0.909 3.326 1.00 61.13 151 VAL A CA 6
ATOM 7440 C C . VAL A 1 11 ? -0.548 -0.476 3.643 1.00 43.43 151 VAL A C 6
ATOM 7441 O O . VAL A 1 11 ? 0.277 -1.029 2.922 1.00 51.44 151 VAL A O 6
ATOM 7454 N N . ARG A 1 12 ? -0.997 -1.002 4.730 1.00 50.31 152 ARG A N 6
ATOM 7455 C CA . ARG A 1 12 ? -0.536 -2.262 5.200 1.00 53.01 152 ARG A CA 6
ATOM 7456 C C . ARG A 1 12 ? -1.677 -3.266 5.183 1.00 51.25 152 ARG A C 6
ATOM 7457 O O . ARG A 1 12 ? -2.692 -3.075 5.839 1.00 43.34 152 ARG A O 6
ATOM 7478 N N . VAL A 1 13 ? -1.511 -4.302 4.408 1.00 63.14 153 VAL A N 6
ATOM 7479 C CA . VAL A 1 13 ? -2.529 -5.309 4.223 1.00 44.20 153 VAL A CA 6
ATOM 7480 C C . VAL A 1 13 ? -2.002 -6.679 4.633 1.00 14.52 153 VAL A C 6
ATOM 7481 O O . VAL A 1 13 ? -0.871 -7.049 4.306 1.00 11.23 153 VAL A O 6
ATOM 7494 N N . ILE A 1 14 ? -2.796 -7.398 5.361 1.00 22.32 154 ILE A N 6
ATOM 7495 C CA . ILE A 1 14 ? -2.465 -8.730 5.761 1.00 2.20 154 ILE A CA 6
ATOM 7496 C C . ILE A 1 14 ? -3.307 -9.669 4.915 1.00 35.52 154 ILE A C 6
ATOM 7497 O O . ILE A 1 14 ? -4.539 -9.625 4.980 1.00 31.53 154 ILE A O 6
ATOM 7513 N N . CYS A 1 15 ? -2.675 -10.484 4.125 1.00 33.22 155 CYS A N 6
ATOM 7514 C CA . CYS A 1 15 ? -3.373 -11.369 3.248 1.00 55.34 155 CYS A CA 6
ATOM 7515 C C . CYS A 1 15 ? -2.640 -12.673 3.185 1.00 51.05 155 CYS A C 6
ATOM 7516 O O . CYS A 1 15 ? -1.568 -12.801 3.758 1.00 24.53 155 CYS A O 6
ATOM 7524 N N . ARG A 1 16 ? -3.234 -13.642 2.574 1.00 64.21 156 ARG A N 6
ATOM 7525 C CA . ARG A 1 16 ? -2.584 -14.935 2.395 1.00 71.45 156 ARG A CA 6
ATOM 7526 C C . ARG A 1 16 ? -1.463 -14.831 1.333 1.00 50.33 156 ARG A C 6
ATOM 7527 O O . ARG A 1 16 ? -1.547 -13.999 0.434 1.00 54.01 156 ARG A O 6
ATOM 7548 N N . PRO A 1 17 ? -0.393 -15.646 1.443 1.00 71.24 157 PRO A N 6
ATOM 7549 C CA . PRO A 1 17 ? 0.776 -15.595 0.524 1.00 31.35 157 PRO A CA 6
ATOM 7550 C C . PRO A 1 17 ? 0.450 -15.683 -0.973 1.00 12.05 157 PRO A C 6
ATOM 7551 O O . PRO A 1 17 ? 1.061 -14.984 -1.777 1.00 55.24 157 PRO A O 6
ATOM 7562 N N . LYS A 1 18 ? -0.524 -16.496 -1.343 1.00 52.51 158 LYS A N 6
ATOM 7563 C CA . LYS A 1 18 ? -0.929 -16.601 -2.746 1.00 23.15 158 LYS A CA 6
ATOM 7564 C C . LYS A 1 18 ? -1.556 -15.308 -3.225 1.00 30.43 158 LYS A C 6
ATOM 7565 O O . LYS A 1 18 ? -1.561 -15.009 -4.424 1.00 12.15 158 LYS A O 6
ATOM 7584 N N . ALA A 1 19 ? -2.021 -14.514 -2.281 1.00 3.51 159 ALA A N 6
ATOM 7585 C CA . ALA A 1 19 ? -2.687 -13.301 -2.605 1.00 2.13 159 ALA A CA 6
ATOM 7586 C C . ALA A 1 19 ? -1.677 -12.202 -2.771 1.00 63.23 159 ALA A C 6
ATOM 7587 O O . ALA A 1 19 ? -1.810 -11.394 -3.665 1.00 22.30 159 ALA A O 6
ATOM 7594 N N . GLU A 1 20 ? -0.629 -12.242 -1.936 1.00 34.12 160 GLU A N 6
ATOM 7595 C CA . GLU A 1 20 ? 0.485 -11.262 -1.908 1.00 5.34 160 GLU A CA 6
ATOM 7596 C C . GLU A 1 20 ? 0.951 -10.940 -3.302 1.00 23.24 160 GLU A C 6
ATOM 7597 O O . GLU A 1 20 ? 1.007 -9.774 -3.703 1.00 50.12 160 GLU A O 6
ATOM 7609 N N . THR A 1 21 ? 1.196 -11.971 -4.036 1.00 50.44 161 THR A N 6
ATOM 7610 C CA . THR A 1 21 ? 1.762 -11.873 -5.335 1.00 53.35 161 THR A CA 6
ATOM 7611 C C . THR A 1 21 ? 0.854 -11.081 -6.317 1.00 64.41 161 THR A C 6
ATOM 7612 O O . THR A 1 21 ? 1.344 -10.247 -7.094 1.00 42.21 161 THR A O 6
ATOM 7623 N N . TYR A 1 22 ? -0.456 -11.295 -6.267 1.00 74.14 162 TYR A N 6
ATOM 7624 C CA . TYR A 1 22 ? -1.321 -10.506 -7.113 1.00 23.12 162 TYR A CA 6
ATOM 7625 C C . TYR A 1 22 ? -1.742 -9.200 -6.457 1.00 25.51 162 TYR A C 6
ATOM 7626 O O . TYR A 1 22 ? -2.040 -8.238 -7.137 1.00 74.24 162 TYR A O 6
ATOM 7644 N N . VAL A 1 23 ? -1.727 -9.154 -5.129 1.00 54.12 163 VAL A N 6
ATOM 7645 C CA . VAL A 1 23 ? -2.077 -7.941 -4.409 1.00 23.14 163 VAL A CA 6
ATOM 7646 C C . VAL A 1 23 ? -1.034 -6.872 -4.684 1.00 1.05 163 VAL A C 6
ATOM 7647 O O . VAL A 1 23 ? -1.370 -5.740 -4.959 1.00 41.24 163 VAL A O 6
ATOM 7660 N N . ARG A 1 24 ? 0.219 -7.278 -4.678 1.00 35.15 164 ARG A N 6
ATOM 7661 C CA . ARG A 1 24 ? 1.339 -6.389 -4.963 1.00 25.43 164 ARG A CA 6
ATOM 7662 C C . ARG A 1 24 ? 1.211 -5.801 -6.373 1.00 11.10 164 ARG A C 6
ATOM 7663 O O . ARG A 1 24 ? 1.374 -4.590 -6.578 1.00 51.01 164 ARG A O 6
ATOM 7684 N N . ALA A 1 25 ? 0.877 -6.662 -7.325 1.00 4.03 165 ALA A N 6
ATOM 7685 C CA . ALA A 1 25 ? 0.695 -6.261 -8.708 1.00 55.01 165 ALA A CA 6
ATOM 7686 C C . ALA A 1 25 ? -0.505 -5.341 -8.840 1.00 20.03 165 ALA A C 6
ATOM 7687 O O . ALA A 1 25 ? -0.475 -4.366 -9.591 1.00 41.44 165 ALA A O 6
ATOM 7694 N N . HIS A 1 26 ? -1.532 -5.632 -8.080 1.00 34.32 166 HIS A N 6
ATOM 7695 C CA . HIS A 1 26 ? -2.732 -4.831 -8.061 1.00 65.54 166 HIS A CA 6
ATOM 7696 C C . HIS A 1 26 ? -2.419 -3.460 -7.491 1.00 31.43 166 HIS A C 6
ATOM 7697 O O . HIS A 1 26 ? -2.800 -2.450 -8.070 1.00 20.01 166 HIS A O 6
ATOM 7711 N N . ILE A 1 27 ? -1.669 -3.435 -6.393 1.00 2.31 167 ILE A N 6
ATOM 7712 C CA . ILE A 1 27 ? -1.290 -2.186 -5.744 1.00 10.24 167 ILE A CA 6
ATOM 7713 C C . ILE A 1 27 ? -0.554 -1.296 -6.709 1.00 54.12 167 ILE A C 6
ATOM 7714 O O . ILE A 1 27 ? -0.925 -0.151 -6.884 1.00 63.31 167 ILE A O 6
ATOM 7730 N N . VAL A 1 28 ? 0.430 -1.842 -7.386 1.00 20.34 168 VAL A N 6
ATOM 7731 C CA . VAL A 1 28 ? 1.273 -1.038 -8.250 1.00 14.32 168 VAL A CA 6
ATOM 7732 C C . VAL A 1 28 ? 0.493 -0.489 -9.455 1.00 11.03 168 VAL A C 6
ATOM 7733 O O . VAL A 1 28 ? 0.748 0.629 -9.920 1.00 64.01 168 VAL A O 6
ATOM 7746 N N . GLN A 1 29 ? -0.490 -1.237 -9.918 1.00 72.52 169 GLN A N 6
ATOM 7747 C CA . GLN A 1 29 ? -1.300 -0.767 -11.013 1.00 71.33 169 GLN A CA 6
ATOM 7748 C C . GLN A 1 29 ? -2.330 0.242 -10.532 1.00 15.45 169 GLN A C 6
ATOM 7749 O O . GLN A 1 29 ? -2.521 1.294 -11.151 1.00 53.45 169 GLN A O 6
ATOM 7763 N N . ARG A 1 30 ? -2.952 -0.041 -9.410 1.00 35.01 170 ARG A N 6
ATOM 7764 C CA . ARG A 1 30 ? -4.020 0.795 -8.938 1.00 50.15 170 ARG A CA 6
ATOM 7765 C C . ARG A 1 30 ? -3.496 2.090 -8.352 1.00 21.41 170 ARG A C 6
ATOM 7766 O O . ARG A 1 30 ? -4.166 3.108 -8.426 1.00 33.31 170 ARG A O 6
ATOM 7787 N N . THR A 1 31 ? -2.285 2.077 -7.822 1.00 73.40 171 THR A N 6
ATOM 7788 C CA . THR A 1 31 ? -1.704 3.292 -7.320 1.00 53.43 171 THR A CA 6
ATOM 7789 C C . THR A 1 31 ? -1.329 4.208 -8.469 1.00 62.35 171 THR A C 6
ATOM 7790 O O . THR A 1 31 ? -1.601 5.405 -8.417 1.00 23.35 171 THR A O 6
ATOM 7801 N N . SER A 1 32 ? -0.783 3.622 -9.548 1.00 21.13 172 SER A N 6
ATOM 7802 C CA . SER A 1 32 ? -0.401 4.395 -10.703 1.00 54.04 172 SER A CA 6
ATOM 7803 C C . SER A 1 32 ? -1.655 5.019 -11.335 1.00 13.33 172 SER A C 6
ATOM 7804 O O . SER A 1 32 ? -1.644 6.180 -11.782 1.00 34.23 172 SER A O 6
ATOM 7812 N N . SER A 1 33 ? -2.737 4.260 -11.320 1.00 72.41 173 SER A N 6
ATOM 7813 C CA . SER A 1 33 ? -4.005 4.688 -11.852 1.00 5.20 173 SER A CA 6
ATOM 7814 C C . SER A 1 33 ? -4.612 5.814 -10.968 1.00 34.10 173 SER A C 6
ATOM 7815 O O . SER A 1 33 ? -5.155 6.793 -11.481 1.00 24.23 173 SER A O 6
ATOM 7823 N N . ASN A 1 34 ? -4.457 5.683 -9.642 1.00 43.33 174 ASN A N 6
ATOM 7824 C CA . ASN A 1 34 ? -5.037 6.621 -8.667 1.00 34.04 174 ASN A CA 6
ATOM 7825 C C . ASN A 1 34 ? -4.079 7.812 -8.395 1.00 73.44 174 ASN A C 6
ATOM 7826 O O . ASN A 1 34 ? -4.207 8.530 -7.406 1.00 45.31 174 ASN A O 6
ATOM 7837 N N . ASP A 1 35 ? -3.123 7.995 -9.303 1.00 42.34 175 ASP A N 6
ATOM 7838 C CA . ASP A 1 35 ? -2.158 9.137 -9.331 1.00 12.24 175 ASP A CA 6
ATOM 7839 C C . ASP A 1 35 ? -1.123 9.068 -8.212 1.00 74.31 175 ASP A C 6
ATOM 7840 O O . ASP A 1 35 ? -0.347 10.009 -8.025 1.00 44.34 175 ASP A O 6
ATOM 7849 N N . ILE A 1 36 ? -1.070 7.963 -7.520 1.00 31.34 176 ILE A N 6
ATOM 7850 C CA . ILE A 1 36 ? -0.215 7.802 -6.359 1.00 74.55 176 ILE A CA 6
ATOM 7851 C C . ILE A 1 36 ? 1.204 7.390 -6.788 1.00 12.45 176 ILE A C 6
ATOM 7852 O O . ILE A 1 36 ? 1.378 6.592 -7.705 1.00 41.20 176 ILE A O 6
ATOM 7868 N N . THR A 1 37 ? 2.190 7.956 -6.140 1.00 54.41 177 THR A N 6
ATOM 7869 C CA . THR A 1 37 ? 3.575 7.657 -6.398 1.00 24.34 177 THR A CA 6
ATOM 7870 C C . THR A 1 37 ? 4.061 6.658 -5.328 1.00 55.44 177 THR A C 6
ATOM 7871 O O . THR A 1 37 ? 3.559 6.666 -4.205 1.00 74.43 177 THR A O 6
ATOM 7882 N N . LEU A 1 38 ? 4.983 5.796 -5.668 1.00 23.11 178 LEU A N 6
ATOM 7883 C CA . LEU A 1 38 ? 5.376 4.718 -4.771 1.00 62.23 178 LEU A CA 6
ATOM 7884 C C . LEU A 1 38 ? 6.782 4.898 -4.229 1.00 10.25 178 LEU A C 6
ATOM 7885 O O . LEU A 1 38 ? 7.669 5.423 -4.916 1.00 24.01 178 LEU A O 6
ATOM 7901 N N . ARG A 1 39 ? 6.966 4.513 -2.985 1.00 3.22 179 ARG A N 6
ATOM 7902 C CA . ARG A 1 39 ? 8.289 4.377 -2.419 1.00 5.33 179 ARG A CA 6
ATOM 7903 C C . ARG A 1 39 ? 8.744 2.966 -2.678 1.00 34.23 179 ARG A C 6
ATOM 7904 O O . ARG A 1 39 ? 9.770 2.720 -3.315 1.00 2.52 179 ARG A O 6
ATOM 7925 N N . GLY A 1 40 ? 7.932 2.058 -2.215 1.00 55.50 180 GLY A N 6
ATOM 7926 C CA . GLY A 1 40 ? 8.184 0.654 -2.331 1.00 32.13 180 GLY A CA 6
ATOM 7927 C C . GLY A 1 40 ? 7.166 -0.120 -1.537 1.00 10.41 180 GLY A C 6
ATOM 7928 O O . GLY A 1 40 ? 6.303 0.486 -0.877 1.00 14.12 180 GLY A O 6
ATOM 7932 N N . ILE A 1 41 ? 7.240 -1.421 -1.600 1.00 54.44 181 ILE A N 6
ATOM 7933 C CA . ILE A 1 41 ? 6.324 -2.287 -0.899 1.00 13.23 181 ILE A CA 6
ATOM 7934 C C . ILE A 1 41 ? 7.127 -3.288 -0.080 1.00 24.32 181 ILE A C 6
ATOM 7935 O O . ILE A 1 41 ? 7.937 -4.039 -0.630 1.00 32.11 181 ILE A O 6
ATOM 7951 N N . ARG A 1 42 ? 6.921 -3.284 1.212 1.00 73.23 182 ARG A N 6
ATOM 7952 C CA . ARG A 1 42 ? 7.608 -4.191 2.098 1.00 31.33 182 ARG A CA 6
ATOM 7953 C C . ARG A 1 42 ? 6.684 -5.361 2.399 1.00 54.22 182 ARG A C 6
ATOM 7954 O O . ARG A 1 42 ? 5.533 -5.169 2.782 1.00 33.42 182 ARG A O 6
ATOM 7975 N N . THR A 1 43 ? 7.178 -6.547 2.210 1.00 44.11 183 THR A N 6
ATOM 7976 C CA . THR A 1 43 ? 6.401 -7.747 2.394 1.00 11.14 183 THR A CA 6
ATOM 7977 C C . THR A 1 43 ? 7.064 -8.661 3.458 1.00 41.23 183 THR A C 6
ATOM 7978 O O . THR A 1 43 ? 8.259 -8.998 3.358 1.00 11.01 183 THR A O 6
ATOM 7989 N N . GLY A 1 44 ? 6.317 -8.997 4.493 1.00 33.02 184 GLY A N 6
ATOM 7990 C CA . GLY A 1 44 ? 6.831 -9.839 5.561 1.00 50.00 184 GLY A CA 6
ATOM 7991 C C . GLY A 1 44 ? 5.747 -10.734 6.136 1.00 24.24 184 GLY A C 6
ATOM 7992 O O . GLY A 1 44 ? 4.603 -10.303 6.223 1.00 61.41 184 GLY A O 6
ATOM 7996 N N . PRO A 1 45 ? 6.069 -11.991 6.521 1.00 23.41 185 PRO A N 6
ATOM 7997 C CA . PRO A 1 45 ? 5.086 -12.961 7.071 1.00 24.21 185 PRO A CA 6
ATOM 7998 C C . PRO A 1 45 ? 4.357 -12.412 8.301 1.00 53.41 185 PRO A C 6
ATOM 7999 O O . PRO A 1 45 ? 4.981 -11.831 9.191 1.00 44.43 185 PRO A O 6
ATOM 8010 N N . ALA A 1 46 ? 3.049 -12.611 8.361 1.00 22.31 186 ALA A N 6
ATOM 8011 C CA . ALA A 1 46 ? 2.249 -12.036 9.438 1.00 73.43 186 ALA A CA 6
ATOM 8012 C C . ALA A 1 46 ? 2.098 -12.983 10.606 1.00 70.12 186 ALA A C 6
ATOM 8013 O O . ALA A 1 46 ? 1.808 -12.565 11.727 1.00 1.33 186 ALA A O 6
ATOM 8020 N N . GLY A 1 47 ? 2.322 -14.237 10.365 1.00 73.40 187 GLY A N 6
ATOM 8021 C CA . GLY A 1 47 ? 2.130 -15.189 11.385 1.00 43.32 187 GLY A CA 6
ATOM 8022 C C . GLY A 1 47 ? 2.093 -16.594 10.893 1.00 54.35 187 GLY A C 6
ATOM 8023 O O . GLY A 1 47 ? 3.112 -17.281 10.896 1.00 4.21 187 GLY A O 6
ATOM 8027 N N . ASP A 1 48 ? 0.953 -17.029 10.447 1.00 14.13 188 ASP A N 6
ATOM 8028 C CA . ASP A 1 48 ? 0.805 -18.435 10.079 1.00 2.32 188 ASP A CA 6
ATOM 8029 C C . ASP A 1 48 ? 0.619 -18.609 8.603 1.00 10.53 188 ASP A C 6
ATOM 8030 O O . ASP A 1 48 ? 1.523 -19.025 7.895 1.00 65.15 188 ASP A O 6
ATOM 8039 N N . ASP A 1 49 ? -0.536 -18.231 8.139 1.00 71.41 189 ASP A N 6
ATOM 8040 C CA . ASP A 1 49 ? -0.950 -18.481 6.772 1.00 64.22 189 ASP A CA 6
ATOM 8041 C C . ASP A 1 49 ? -1.328 -17.156 6.140 1.00 73.33 189 ASP A C 6
ATOM 8042 O O . ASP A 1 49 ? -2.205 -17.036 5.285 1.00 34.03 189 ASP A O 6
ATOM 8051 N N . ASN A 1 50 ? -0.610 -16.178 6.565 1.00 64.00 190 ASN A N 6
ATOM 8052 C CA . ASN A 1 50 ? -0.746 -14.818 6.158 1.00 13.24 190 ASN A CA 6
ATOM 8053 C C . ASN A 1 50 ? 0.579 -14.147 6.066 1.00 54.11 190 ASN A C 6
ATOM 8054 O O . ASN A 1 50 ? 1.576 -14.580 6.661 1.00 42.05 190 ASN A O 6
ATOM 8065 N N . ILE A 1 51 ? 0.563 -13.078 5.377 1.00 53.23 191 ILE A N 6
ATOM 8066 C CA . ILE A 1 51 ? 1.714 -12.272 5.127 1.00 73.11 191 ILE A CA 6
ATOM 8067 C C . ILE A 1 51 ? 1.253 -10.813 5.028 1.00 22.22 191 ILE A C 6
ATOM 8068 O O . ILE A 1 51 ? 0.117 -10.545 4.628 1.00 65.53 191 ILE A O 6
ATOM 8084 N N . THR A 1 52 ? 2.068 -9.906 5.452 1.00 63.04 192 THR A N 6
ATOM 8085 C CA . THR A 1 52 ? 1.719 -8.527 5.443 1.00 63.14 192 THR A CA 6
ATOM 8086 C C . THR A 1 52 ? 2.493 -7.790 4.360 1.00 21.24 192 THR A C 6
ATOM 8087 O O . THR A 1 52 ? 3.713 -7.937 4.240 1.00 70.13 192 THR A O 6
ATOM 8098 N N . LEU A 1 53 ? 1.784 -7.036 3.579 1.00 32.21 193 LEU A N 6
ATOM 8099 C CA . LEU A 1 53 ? 2.377 -6.200 2.568 1.00 31.20 193 LEU A CA 6
ATOM 8100 C C . LEU A 1 53 ? 2.112 -4.782 2.954 1.00 11.52 193 LEU A C 6
ATOM 8101 O O . LEU A 1 53 ? 0.982 -4.434 3.276 1.00 43.44 193 LEU A O 6
ATOM 8117 N N . THR A 1 54 ? 3.105 -3.982 2.970 1.00 71.34 194 THR A N 6
ATOM 8118 C CA . THR A 1 54 ? 2.901 -2.613 3.240 1.00 22.43 194 THR A CA 6
ATOM 8119 C C . THR A 1 54 ? 3.466 -1.780 2.105 1.00 75.42 194 THR A C 6
ATOM 8120 O O . THR A 1 54 ? 4.657 -1.827 1.793 1.00 51.44 194 THR A O 6
ATOM 8131 N N . ALA A 1 55 ? 2.597 -1.096 1.448 1.00 52.21 195 ALA A N 6
ATOM 8132 C CA . ALA A 1 55 ? 2.964 -0.263 0.364 1.00 72.25 195 ALA A CA 6
ATOM 8133 C C . ALA A 1 55 ? 3.131 1.138 0.872 1.00 23.23 195 ALA A C 6
ATOM 8134 O O . ALA A 1 55 ? 2.196 1.714 1.446 1.00 51.12 195 ALA A O 6
ATOM 8141 N N . HIS A 1 56 ? 4.305 1.663 0.724 1.00 53.05 196 HIS A N 6
ATOM 8142 C CA . HIS A 1 56 ? 4.574 2.994 1.154 1.00 71.11 196 HIS A CA 6
ATOM 8143 C C . HIS A 1 56 ? 4.431 3.902 -0.052 1.00 62.11 196 HIS A C 6
ATOM 8144 O O . HIS A 1 56 ? 5.149 3.763 -1.053 1.00 32.24 196 HIS A O 6
ATOM 8158 N N . LEU A 1 57 ? 3.495 4.792 0.034 1.00 34.15 197 LEU A N 6
ATOM 8159 C CA . LEU A 1 57 ? 3.063 5.587 -1.080 1.00 3.11 197 LEU A CA 6
ATOM 8160 C C . LEU A 1 57 ? 3.277 7.069 -0.796 1.00 1.34 197 LEU A C 6
ATOM 8161 O O . LEU A 1 57 ? 3.547 7.466 0.334 1.00 22.10 197 LEU A O 6
ATOM 8177 N N . LEU A 1 58 ? 3.147 7.853 -1.828 1.00 22.32 198 LEU A N 6
ATOM 8178 C CA . LEU A 1 58 ? 3.135 9.296 -1.768 1.00 65.53 198 LEU A CA 6
ATOM 8179 C C . LEU A 1 58 ? 1.950 9.747 -2.591 1.00 15.25 198 LEU A C 6
ATOM 8180 O O . LEU A 1 58 ? 1.892 9.483 -3.799 1.00 2.00 198 LEU A O 6
ATOM 8196 N N . MET A 1 59 ? 1.001 10.369 -1.963 1.00 71.25 199 MET A N 6
ATOM 8197 C CA . MET A 1 59 ? -0.197 10.820 -2.652 1.00 23.41 199 MET A CA 6
ATOM 8198 C C . MET A 1 59 ? -0.382 12.311 -2.463 1.00 10.43 199 MET A C 6
ATOM 8199 O O . MET A 1 59 ? -0.026 12.854 -1.409 1.00 20.02 199 MET A O 6
ATOM 8213 N N . VAL A 1 60 ? -0.893 12.972 -3.485 1.00 54.13 200 VAL A N 6
ATOM 8214 C CA . VAL A 1 60 ? -1.124 14.400 -3.441 1.00 60.43 200 VAL A CA 6
ATOM 8215 C C . VAL A 1 60 ? -2.237 14.752 -2.479 1.00 51.11 200 VAL A C 6
ATOM 8216 O O . VAL A 1 60 ? -3.348 14.207 -2.550 1.00 30.33 200 VAL A O 6
ATOM 8229 N N . GLY A 1 61 ? -1.905 15.662 -1.583 1.00 43.53 201 GLY A N 6
ATOM 8230 C CA . GLY A 1 61 ? -2.785 16.088 -0.530 1.00 13.13 201 GLY A CA 6
ATOM 8231 C C . GLY A 1 61 ? -3.297 14.929 0.271 1.00 35.31 201 GLY A C 6
ATOM 8232 O O . GLY A 1 61 ? -2.536 14.198 0.925 1.00 41.14 201 GLY A O 6
ATOM 8236 N N . HIS A 1 62 ? -4.564 14.758 0.176 1.00 75.40 202 HIS A N 6
ATOM 8237 C CA . HIS A 1 62 ? -5.287 13.703 0.787 1.00 33.51 202 HIS A CA 6
ATOM 8238 C C . HIS A 1 62 ? -6.677 13.763 0.251 1.00 55.04 202 HIS A C 6
ATOM 8239 O O . HIS A 1 62 ? -7.441 14.663 0.582 1.00 43.31 202 HIS A O 6
ATOM 8253 N N . THR A 1 63 ? -6.970 12.877 -0.635 1.00 14.53 203 THR A N 6
ATOM 8254 C CA . THR A 1 63 ? -8.259 12.746 -1.188 1.00 72.02 203 THR A CA 6
ATOM 8255 C C . THR A 1 63 ? -8.891 11.470 -0.596 1.00 54.12 203 THR A C 6
ATOM 8256 O O . THR A 1 63 ? -8.694 10.364 -1.137 1.00 75.10 203 THR A O 6
ATOM 8267 N N . PRO A 1 64 ? -9.565 11.616 0.574 1.00 1.20 204 PRO A N 6
ATOM 8268 C CA . PRO A 1 64 ? -10.174 10.520 1.333 1.00 12.20 204 PRO A CA 6
ATOM 8269 C C . PRO A 1 64 ? -10.901 9.506 0.484 1.00 32.15 204 PRO A C 6
ATOM 8270 O O . PRO A 1 64 ? -10.601 8.330 0.548 1.00 43.34 204 PRO A O 6
ATOM 8281 N N . ALA A 1 65 ? -11.785 9.979 -0.351 1.00 3.11 205 ALA A N 6
ATOM 8282 C CA . ALA A 1 65 ? -12.637 9.117 -1.168 1.00 53.54 205 ALA A CA 6
ATOM 8283 C C . ALA A 1 65 ? -11.835 8.203 -2.085 1.00 43.41 205 ALA A C 6
ATOM 8284 O O . ALA A 1 65 ? -12.147 7.024 -2.220 1.00 55.04 205 ALA A O 6
ATOM 8291 N N . LYS A 1 66 ? -10.779 8.724 -2.669 1.00 60.32 206 LYS A N 6
ATOM 8292 C CA . LYS A 1 66 ? -9.979 7.940 -3.583 1.00 74.41 206 LYS A CA 6
ATOM 8293 C C . LYS A 1 66 ? -9.142 6.923 -2.840 1.00 20.54 206 LYS A C 6
ATOM 8294 O O . LYS A 1 66 ? -9.000 5.782 -3.284 1.00 21.13 206 LYS A O 6
ATOM 8313 N N . LEU A 1 67 ? -8.647 7.316 -1.694 1.00 2.33 207 LEU A N 6
ATOM 8314 C CA . LEU A 1 67 ? -7.811 6.453 -0.891 1.00 34.41 207 LEU A CA 6
ATOM 8315 C C . LEU A 1 67 ? -8.674 5.361 -0.256 1.00 40.41 207 LEU A C 6
ATOM 8316 O O . LEU A 1 67 ? -8.335 4.173 -0.300 1.00 25.53 207 LEU A O 6
ATOM 8332 N N . GLU A 1 68 ? -9.820 5.756 0.252 1.00 31.40 208 GLU A N 6
ATOM 8333 C CA . GLU A 1 68 ? -10.695 4.843 0.941 1.00 52.55 208 GLU A CA 6
ATOM 8334 C C . GLU A 1 68 ? -11.362 3.865 0.000 1.00 51.21 208 GLU A C 6
ATOM 8335 O O . GLU A 1 68 ? -11.595 2.704 0.364 1.00 33.20 208 GLU A O 6
ATOM 8347 N N . ARG A 1 69 ? -11.627 4.295 -1.222 1.00 32.44 209 ARG A N 6
ATOM 8348 C CA . ARG A 1 69 ? -12.217 3.398 -2.184 1.00 40.44 209 ARG A CA 6
ATOM 8349 C C . ARG A 1 69 ? -11.139 2.412 -2.642 1.00 43.31 209 ARG A C 6
ATOM 8350 O O . ARG A 1 69 ? -11.418 1.231 -2.874 1.00 61.43 209 ARG A O 6
ATOM 8371 N N . LEU A 1 70 ? -9.904 2.884 -2.689 1.00 30.22 210 LEU A N 6
ATOM 8372 C CA . LEU A 1 70 ? -8.790 2.053 -3.092 1.00 13.43 210 LEU A CA 6
ATOM 8373 C C . LEU A 1 70 ? -8.537 0.959 -2.065 1.00 0.52 210 LEU A C 6
ATOM 8374 O O . LEU A 1 70 ? -8.394 -0.199 -2.420 1.00 42.22 210 LEU A O 6
ATOM 8390 N N . VAL A 1 71 ? -8.541 1.317 -0.788 1.00 61.13 211 VAL A N 6
ATOM 8391 C CA . VAL A 1 71 ? -8.270 0.337 0.258 1.00 35.22 211 VAL A CA 6
ATOM 8392 C C . VAL A 1 71 ? -9.418 -0.656 0.411 1.00 41.40 211 VAL A C 6
ATOM 8393 O O . VAL A 1 71 ? -9.217 -1.779 0.870 1.00 60.05 211 VAL A O 6
ATOM 8406 N N . ALA A 1 72 ? -10.617 -0.250 0.006 1.00 72.11 212 ALA A N 6
ATOM 8407 C CA . ALA A 1 72 ? -11.762 -1.138 0.015 1.00 21.32 212 ALA A CA 6
ATOM 8408 C C . ALA A 1 72 ? -11.565 -2.207 -1.042 1.00 1.13 212 ALA A C 6
ATOM 8409 O O . ALA A 1 72 ? -11.749 -3.381 -0.779 1.00 53.53 212 ALA A O 6
ATOM 8416 N N . GLU A 1 73 ? -11.127 -1.785 -2.206 1.00 5.44 213 GLU A N 6
ATOM 8417 C CA . GLU A 1 73 ? -10.832 -2.671 -3.321 1.00 21.45 213 GLU A CA 6
ATOM 8418 C C . GLU A 1 73 ? -9.630 -3.537 -3.004 1.00 0.12 213 GLU A C 6
ATOM 8419 O O . GLU A 1 73 ? -9.615 -4.730 -3.305 1.00 22.33 213 GLU A O 6
ATOM 8431 N N . LEU A 1 74 ? -8.675 -2.953 -2.345 1.00 43.01 214 LEU A N 6
ATOM 8432 C CA . LEU A 1 74 ? -7.482 -3.646 -1.950 1.00 44.25 214 LEU A CA 6
ATOM 8433 C C . LEU A 1 74 ? -7.815 -4.721 -0.900 1.00 22.24 214 LEU A C 6
ATOM 8434 O O . LEU A 1 74 ? -7.228 -5.787 -0.904 1.00 54.34 214 LEU A O 6
ATOM 8450 N N . SER A 1 75 ? -8.774 -4.457 -0.034 1.00 34.45 215 SER A N 6
ATOM 8451 C CA . SER A 1 75 ? -9.169 -5.462 0.918 1.00 14.55 215 SER A CA 6
ATOM 8452 C C . SER A 1 75 ? -10.182 -6.461 0.306 1.00 5.42 215 SER A C 6
ATOM 8453 O O . SER A 1 75 ? -10.382 -7.561 0.828 1.00 73.23 215 SER A O 6
ATOM 8461 N N . LEU A 1 76 ? -10.822 -6.056 -0.809 1.00 34.24 216 LEU A N 6
ATOM 8462 C CA . LEU A 1 76 ? -11.729 -6.919 -1.548 1.00 24.45 216 LEU A CA 6
ATOM 8463 C C . LEU A 1 76 ? -10.972 -8.020 -2.254 1.00 71.02 216 LEU A C 6
ATOM 8464 O O . LEU A 1 76 ? -11.570 -9.032 -2.644 1.00 14.23 216 LEU A O 6
ATOM 8480 N N . GLN A 1 77 ? -9.679 -7.786 -2.480 1.00 42.04 217 GLN A N 6
ATOM 8481 C CA . GLN A 1 77 ? -8.777 -8.813 -3.016 1.00 10.13 217 GLN A CA 6
ATOM 8482 C C . GLN A 1 77 ? -8.935 -10.117 -2.215 1.00 2.51 217 GLN A C 6
ATOM 8483 O O . GLN A 1 77 ? -8.669 -10.146 -1.007 1.00 11.15 217 GLN A O 6
ATOM 8497 N N . PRO A 1 78 ? -9.385 -11.200 -2.880 1.00 50.12 218 PRO A N 6
ATOM 8498 C CA . PRO A 1 78 ? -9.719 -12.468 -2.225 1.00 70.54 218 PRO A CA 6
ATOM 8499 C C . PRO A 1 78 ? -8.558 -13.124 -1.485 1.00 5.43 218 PRO A C 6
ATOM 8500 O O . PRO A 1 78 ? -7.682 -13.778 -2.071 1.00 72.32 218 PRO A O 6
ATOM 8511 N N . GLY A 1 79 ? -8.556 -12.950 -0.206 1.00 40.22 219 GLY A N 6
ATOM 8512 C CA . GLY A 1 79 ? -7.507 -13.513 0.595 1.00 61.22 219 GLY A CA 6
ATOM 8513 C C . GLY A 1 79 ? -6.974 -12.549 1.609 1.00 13.12 219 GLY A C 6
ATOM 8514 O O . GLY A 1 79 ? -6.113 -12.909 2.422 1.00 34.42 219 GLY A O 6
ATOM 8518 N N . VAL A 1 80 ? -7.423 -11.312 1.531 1.00 74.00 220 VAL A N 6
ATOM 8519 C CA . VAL A 1 80 ? -7.084 -10.317 2.517 1.00 13.10 220 VAL A CA 6
ATOM 8520 C C . VAL A 1 80 ? -7.811 -10.608 3.825 1.00 22.11 220 VAL A C 6
ATOM 8521 O O . VAL A 1 80 ? -9.017 -10.842 3.836 1.00 24.51 220 VAL A O 6
ATOM 8534 N N . TYR A 1 81 ? -7.070 -10.628 4.902 1.00 11.12 221 TYR A N 6
ATOM 8535 C CA . TYR A 1 81 ? -7.629 -10.841 6.211 1.00 13.23 221 TYR A CA 6
ATOM 8536 C C . TYR A 1 81 ? -8.001 -9.504 6.798 1.00 2.44 221 TYR A C 6
ATOM 8537 O O . TYR A 1 81 ? -9.072 -9.340 7.370 1.00 40.41 221 TYR A O 6
ATOM 8555 N N . ALA A 1 82 ? -7.111 -8.537 6.620 1.00 73.44 222 ALA A N 6
ATOM 8556 C CA . ALA A 1 82 ? -7.287 -7.200 7.181 1.00 72.22 222 ALA A CA 6
ATOM 8557 C C . ALA A 1 82 ? -6.374 -6.207 6.479 1.00 21.35 222 ALA A C 6
ATOM 8558 O O . ALA A 1 82 ? -5.425 -6.612 5.793 1.00 72.41 222 ALA A O 6
ATOM 8565 N N . VAL A 1 83 ? -6.658 -4.930 6.643 1.00 10.10 223 VAL A N 6
ATOM 8566 C CA . VAL A 1 83 ? -5.866 -3.867 6.057 1.00 43.33 223 VAL A CA 6
ATOM 8567 C C . VAL A 1 83 ? -5.941 -2.634 6.967 1.00 30.23 223 VAL A C 6
ATOM 8568 O O . VAL A 1 83 ? -6.956 -2.414 7.635 1.00 50.51 223 VAL A O 6
ATOM 8581 N N . HIS A 1 84 ? -4.878 -1.887 7.035 1.00 11.35 224 HIS A N 6
ATOM 8582 C CA . HIS A 1 84 ? -4.824 -0.668 7.812 1.00 14.33 224 HIS A CA 6
ATOM 8583 C C . HIS A 1 84 ? -3.873 0.300 7.112 1.00 61.45 224 HIS A C 6
ATOM 8584 O O . HIS A 1 84 ? -2.854 -0.123 6.567 1.00 61.23 224 HIS A O 6
ATOM 8598 N N . TRP A 1 85 ? -4.193 1.563 7.099 1.00 23.15 225 TRP A N 6
ATOM 8599 C CA . TRP A 1 85 ? -3.312 2.532 6.490 1.00 23.52 225 TRP A CA 6
ATOM 8600 C C . TRP A 1 85 ? -2.812 3.516 7.510 1.00 71.11 225 TRP A C 6
ATOM 8601 O O . TRP A 1 85 ? -3.486 3.815 8.493 1.00 64.40 225 TRP A O 6
ATOM 8622 N N . TYR A 1 86 ? -1.646 3.993 7.285 1.00 21.11 226 TYR A N 6
ATOM 8623 C CA . TYR A 1 86 ? -0.985 4.894 8.193 1.00 1.13 226 TYR A CA 6
ATOM 8624 C C . TYR A 1 86 ? -0.450 6.083 7.408 1.00 0.22 226 TYR A C 6
ATOM 8625 O O . TYR A 1 86 ? -0.022 5.929 6.269 1.00 50.23 226 TYR A O 6
ATOM 8643 N N . ALA A 1 87 ? -0.513 7.251 7.984 1.00 71.45 227 ALA A N 6
ATOM 8644 C CA . ALA A 1 87 ? 0.005 8.445 7.353 1.00 12.32 227 ALA A CA 6
ATOM 8645 C C . ALA A 1 87 ? 1.346 8.790 7.968 1.00 63.24 227 ALA A C 6
ATOM 8646 O O . ALA A 1 87 ? 1.474 8.845 9.193 1.00 40.13 227 ALA A O 6
ATOM 8653 N N . GLY A 1 88 ? 2.327 9.024 7.146 1.00 23.22 228 GLY A N 6
ATOM 8654 C CA . GLY A 1 88 ? 3.642 9.305 7.648 1.00 31.14 228 GLY A CA 6
ATOM 8655 C C . GLY A 1 88 ? 4.690 8.453 6.978 1.00 54.14 228 GLY A C 6
ATOM 8656 O O . GLY A 1 88 ? 4.385 7.385 6.438 1.00 44.11 228 GLY A O 6
ATOM 8660 N N . GLU A 1 89 ? 5.917 8.902 7.025 1.00 1.41 229 GLU A N 6
ATOM 8661 C CA . GLU A 1 89 ? 7.016 8.209 6.376 1.00 72.21 229 GLU A CA 6
ATOM 8662 C C . GLU A 1 89 ? 7.843 7.448 7.386 1.00 62.44 229 GLU A C 6
ATOM 8663 O O . GLU A 1 89 ? 8.151 6.264 7.212 1.00 14.31 229 GLU A O 6
ATOM 8675 N N . HIS A 1 90 ? 8.168 8.113 8.439 1.00 0.12 230 HIS A N 6
ATOM 8676 C CA . HIS A 1 90 ? 8.979 7.549 9.476 1.00 15.25 230 HIS A CA 6
ATOM 8677 C C . HIS A 1 90 ? 8.081 6.797 10.428 1.00 42.33 230 HIS A C 6
ATOM 8678 O O . HIS A 1 90 ? 8.096 5.572 10.480 1.00 22.31 230 HIS A O 6
ATOM 8692 N N . ALA A 1 91 ? 7.239 7.553 11.080 1.00 3.25 231 ALA A N 6
ATOM 8693 C CA . ALA A 1 91 ? 6.310 7.076 12.109 1.00 13.33 231 ALA A CA 6
ATOM 8694 C C . ALA A 1 91 ? 5.644 8.286 12.694 1.00 65.22 231 ALA A C 6
ATOM 8695 O O . ALA A 1 91 ? 5.562 8.466 13.909 1.00 30.51 231 ALA A O 6
ATOM 8702 N N . GLN A 1 92 ? 5.163 9.102 11.814 1.00 51.43 232 GLN A N 6
ATOM 8703 C CA . GLN A 1 92 ? 4.565 10.363 12.175 1.00 44.42 232 GLN A CA 6
ATOM 8704 C C . GLN A 1 92 ? 3.263 10.208 12.919 1.00 2.34 232 GLN A C 6
ATOM 8705 O O . GLN A 1 92 ? 2.290 9.656 12.404 1.00 62.13 232 GLN A O 6
ATOM 8719 N N . ALA A 1 93 ? 3.290 10.614 14.136 1.00 33.03 233 ALA A N 6
ATOM 8720 C CA . ALA A 1 93 ? 2.119 10.774 14.933 1.00 53.22 233 ALA A CA 6
ATOM 8721 C C . ALA A 1 93 ? 2.189 12.193 15.412 1.00 63.24 233 ALA A C 6
ATOM 8722 O O . ALA A 1 93 ? 2.801 12.495 16.435 1.00 34.14 233 ALA A O 6
ATOM 8729 N N . GLU A 1 94 ? 1.701 13.064 14.594 1.00 60.35 234 GLU A N 6
ATOM 8730 C CA . GLU A 1 94 ? 1.851 14.468 14.798 1.00 41.12 234 GLU A CA 6
ATOM 8731 C C . GLU A 1 94 ? 0.543 15.047 15.265 1.00 40.22 234 GLU A C 6
ATOM 8743 N N . VAL A 1 1 ? 16.521 14.041 2.448 1.00 3.00 141 VAL A N 7
ATOM 8744 C CA . VAL A 1 1 ? 15.899 13.152 1.473 1.00 12.15 141 VAL A CA 7
ATOM 8745 C C . VAL A 1 1 ? 14.618 12.579 2.048 1.00 22.35 141 VAL A C 7
ATOM 8746 O O . VAL A 1 1 ? 14.624 11.706 2.918 1.00 4.12 141 VAL A O 7
ATOM 8758 N N . GLU A 1 2 ? 13.522 13.093 1.571 1.00 51.31 142 GLU A N 7
ATOM 8759 C CA . GLU A 1 2 ? 12.227 12.815 2.109 1.00 70.23 142 GLU A CA 7
ATOM 8760 C C . GLU A 1 2 ? 11.193 13.049 1.044 1.00 53.42 142 GLU A C 7
ATOM 8761 O O . GLU A 1 2 ? 11.460 13.726 0.062 1.00 75.20 142 GLU A O 7
ATOM 8773 N N . ASP A 1 3 ? 10.020 12.519 1.244 1.00 51.12 143 ASP A N 7
ATOM 8774 C CA . ASP A 1 3 ? 8.969 12.570 0.231 1.00 3.03 143 ASP A CA 7
ATOM 8775 C C . ASP A 1 3 ? 7.959 13.603 0.594 1.00 72.20 143 ASP A C 7
ATOM 8776 O O . ASP A 1 3 ? 6.755 13.442 0.373 1.00 3.33 143 ASP A O 7
ATOM 8785 N N . GLU A 1 4 ? 8.448 14.688 1.063 1.00 13.52 144 GLU A N 7
ATOM 8786 C CA . GLU A 1 4 ? 7.606 15.782 1.491 1.00 65.50 144 GLU A CA 7
ATOM 8787 C C . GLU A 1 4 ? 7.254 16.690 0.329 1.00 73.22 144 GLU A C 7
ATOM 8788 O O . GLU A 1 4 ? 7.763 17.798 0.173 1.00 32.32 144 GLU A O 7
ATOM 8800 N N . GLY A 1 5 ? 6.460 16.127 -0.517 1.00 12.44 145 GLY A N 7
ATOM 8801 C CA . GLY A 1 5 ? 5.944 16.745 -1.694 1.00 13.52 145 GLY A CA 7
ATOM 8802 C C . GLY A 1 5 ? 4.578 16.208 -1.930 1.00 12.44 145 GLY A C 7
ATOM 8803 O O . GLY A 1 5 ? 3.643 16.923 -2.299 1.00 3.15 145 GLY A O 7
ATOM 8807 N N . LEU A 1 6 ? 4.474 14.929 -1.711 1.00 62.22 146 LEU A N 7
ATOM 8808 C CA . LEU A 1 6 ? 3.240 14.233 -1.695 1.00 53.51 146 LEU A CA 7
ATOM 8809 C C . LEU A 1 6 ? 3.030 13.890 -0.250 1.00 21.34 146 LEU A C 7
ATOM 8810 O O . LEU A 1 6 ? 3.783 14.359 0.611 1.00 21.51 146 LEU A O 7
ATOM 8826 N N . GLN A 1 7 ? 2.069 13.123 0.037 1.00 35.25 147 GLN A N 7
ATOM 8827 C CA . GLN A 1 7 ? 1.827 12.706 1.370 1.00 14.32 147 GLN A CA 7
ATOM 8828 C C . GLN A 1 7 ? 2.027 11.231 1.467 1.00 23.12 147 GLN A C 7
ATOM 8829 O O . GLN A 1 7 ? 1.396 10.467 0.729 1.00 53.24 147 GLN A O 7
ATOM 8843 N N . PRO A 1 8 ? 2.977 10.804 2.286 1.00 44.03 148 PRO A N 7
ATOM 8844 C CA . PRO A 1 8 ? 3.235 9.408 2.486 1.00 11.12 148 PRO A CA 7
ATOM 8845 C C . PRO A 1 8 ? 2.167 8.758 3.342 1.00 52.14 148 PRO A C 7
ATOM 8846 O O . PRO A 1 8 ? 1.777 9.276 4.379 1.00 24.13 148 PRO A O 7
ATOM 8857 N N . TYR A 1 9 ? 1.662 7.692 2.869 1.00 25.12 149 TYR A N 7
ATOM 8858 C CA . TYR A 1 9 ? 0.729 6.874 3.608 1.00 40.23 149 TYR A CA 7
ATOM 8859 C C . TYR A 1 9 ? 1.299 5.479 3.664 1.00 13.14 149 TYR A C 7
ATOM 8860 O O . TYR A 1 9 ? 1.842 5.003 2.678 1.00 72.30 149 TYR A O 7
ATOM 8878 N N . GLN A 1 10 ? 1.213 4.840 4.784 1.00 74.20 150 GLN A N 7
ATOM 8879 C CA . GLN A 1 10 ? 1.766 3.511 4.912 1.00 74.10 150 GLN A CA 7
ATOM 8880 C C . GLN A 1 10 ? 0.628 2.558 5.067 1.00 42.11 150 GLN A C 7
ATOM 8881 O O . GLN A 1 10 ? -0.092 2.602 6.045 1.00 23.10 150 GLN A O 7
ATOM 8895 N N . VAL A 1 11 ? 0.471 1.718 4.132 1.00 51.34 151 VAL A N 7
ATOM 8896 C CA . VAL A 1 11 ? -0.629 0.796 4.109 1.00 41.52 151 VAL A CA 7
ATOM 8897 C C . VAL A 1 11 ? -0.138 -0.597 4.404 1.00 43.31 151 VAL A C 7
ATOM 8898 O O . VAL A 1 11 ? 0.619 -1.158 3.629 1.00 31.23 151 VAL A O 7
ATOM 8911 N N . ARG A 1 12 ? -0.526 -1.144 5.529 1.00 20.03 152 ARG A N 7
ATOM 8912 C CA . ARG A 1 12 ? -0.174 -2.503 5.820 1.00 34.21 152 ARG A CA 7
ATOM 8913 C C . ARG A 1 12 ? -1.342 -3.398 5.437 1.00 35.54 152 ARG A C 7
ATOM 8914 O O . ARG A 1 12 ? -2.455 -3.265 5.970 1.00 31.20 152 ARG A O 7
ATOM 8935 N N . VAL A 1 13 ? -1.127 -4.235 4.488 1.00 61.31 153 VAL A N 7
ATOM 8936 C CA . VAL A 1 13 ? -2.130 -5.177 4.097 1.00 1.11 153 VAL A CA 7
ATOM 8937 C C . VAL A 1 13 ? -1.679 -6.570 4.449 1.00 11.51 153 VAL A C 7
ATOM 8938 O O . VAL A 1 13 ? -0.600 -7.017 4.044 1.00 14.33 153 VAL A O 7
ATOM 8951 N N . ILE A 1 14 ? -2.466 -7.220 5.232 1.00 34.25 154 ILE A N 7
ATOM 8952 C CA . ILE A 1 14 ? -2.179 -8.540 5.659 1.00 55.34 154 ILE A CA 7
ATOM 8953 C C . ILE A 1 14 ? -2.972 -9.472 4.764 1.00 45.11 154 ILE A C 7
ATOM 8954 O O . ILE A 1 14 ? -4.200 -9.395 4.736 1.00 14.22 154 ILE A O 7
ATOM 8970 N N . CYS A 1 15 ? -2.314 -10.318 4.039 1.00 72.23 155 CYS A N 7
ATOM 8971 C CA . CYS A 1 15 ? -2.989 -11.218 3.163 1.00 63.21 155 CYS A CA 7
ATOM 8972 C C . CYS A 1 15 ? -2.254 -12.516 3.113 1.00 71.52 155 CYS A C 7
ATOM 8973 O O . CYS A 1 15 ? -1.124 -12.614 3.591 1.00 40.44 155 CYS A O 7
ATOM 8981 N N . ARG A 1 16 ? -2.915 -13.509 2.613 1.00 20.42 156 ARG A N 7
ATOM 8982 C CA . ARG A 1 16 ? -2.302 -14.818 2.406 1.00 63.41 156 ARG A CA 7
ATOM 8983 C C . ARG A 1 16 ? -1.254 -14.719 1.274 1.00 70.02 156 ARG A C 7
ATOM 8984 O O . ARG A 1 16 ? -1.420 -13.910 0.364 1.00 65.43 156 ARG A O 7
ATOM 9005 N N . PRO A 1 17 ? -0.158 -15.514 1.310 1.00 22.34 157 PRO A N 7
ATOM 9006 C CA . PRO A 1 17 ? 0.909 -15.463 0.282 1.00 21.43 157 PRO A CA 7
ATOM 9007 C C . PRO A 1 17 ? 0.410 -15.672 -1.152 1.00 74.13 157 PRO A C 7
ATOM 9008 O O . PRO A 1 17 ? 0.991 -15.136 -2.103 1.00 12.11 157 PRO A O 7
ATOM 9019 N N . LYS A 1 18 ? -0.654 -16.432 -1.302 1.00 72.42 158 LYS A N 7
ATOM 9020 C CA . LYS A 1 18 ? -1.271 -16.640 -2.600 1.00 62.41 158 LYS A CA 7
ATOM 9021 C C . LYS A 1 18 ? -1.909 -15.349 -3.087 1.00 21.44 158 LYS A C 7
ATOM 9022 O O . LYS A 1 18 ? -1.976 -15.091 -4.279 1.00 21.23 158 LYS A O 7
ATOM 9041 N N . ALA A 1 19 ? -2.273 -14.511 -2.154 1.00 30.34 159 ALA A N 7
ATOM 9042 C CA . ALA A 1 19 ? -2.976 -13.305 -2.461 1.00 3.02 159 ALA A CA 7
ATOM 9043 C C . ALA A 1 19 ? -2.006 -12.205 -2.754 1.00 60.13 159 ALA A C 7
ATOM 9044 O O . ALA A 1 19 ? -2.222 -11.414 -3.652 1.00 51.42 159 ALA A O 7
ATOM 9051 N N . GLU A 1 20 ? -0.903 -12.226 -2.025 1.00 13.41 160 GLU A N 7
ATOM 9052 C CA . GLU A 1 20 ? 0.190 -11.241 -2.088 1.00 43.54 160 GLU A CA 7
ATOM 9053 C C . GLU A 1 20 ? 0.591 -10.933 -3.535 1.00 3.24 160 GLU A C 7
ATOM 9054 O O . GLU A 1 20 ? 0.851 -9.777 -3.887 1.00 74.31 160 GLU A O 7
ATOM 9066 N N . THR A 1 21 ? 0.545 -11.950 -4.363 1.00 14.10 161 THR A N 7
ATOM 9067 C CA . THR A 1 21 ? 0.897 -11.839 -5.760 1.00 51.51 161 THR A CA 7
ATOM 9068 C C . THR A 1 21 ? -0.036 -10.872 -6.512 1.00 63.44 161 THR A C 7
ATOM 9069 O O . THR A 1 21 ? 0.425 -9.942 -7.192 1.00 12.25 161 THR A O 7
ATOM 9080 N N . TYR A 1 22 ? -1.334 -11.066 -6.369 1.00 23.21 162 TYR A N 7
ATOM 9081 C CA . TYR A 1 22 ? -2.278 -10.229 -7.055 1.00 32.21 162 TYR A CA 7
ATOM 9082 C C . TYR A 1 22 ? -2.550 -8.962 -6.290 1.00 54.33 162 TYR A C 7
ATOM 9083 O O . TYR A 1 22 ? -2.917 -7.956 -6.875 1.00 1.25 162 TYR A O 7
ATOM 9101 N N . VAL A 1 23 ? -2.320 -9.005 -4.996 1.00 4.45 163 VAL A N 7
ATOM 9102 C CA . VAL A 1 23 ? -2.487 -7.846 -4.156 1.00 51.01 163 VAL A CA 7
ATOM 9103 C C . VAL A 1 23 ? -1.453 -6.798 -4.521 1.00 65.11 163 VAL A C 7
ATOM 9104 O O . VAL A 1 23 ? -1.806 -5.662 -4.827 1.00 22.32 163 VAL A O 7
ATOM 9117 N N . ARG A 1 24 ? -0.179 -7.192 -4.578 1.00 75.10 164 ARG A N 7
ATOM 9118 C CA . ARG A 1 24 ? 0.858 -6.214 -4.857 1.00 53.55 164 ARG A CA 7
ATOM 9119 C C . ARG A 1 24 ? 0.755 -5.701 -6.288 1.00 11.02 164 ARG A C 7
ATOM 9120 O O . ARG A 1 24 ? 1.016 -4.530 -6.552 1.00 20.11 164 ARG A O 7
ATOM 9141 N N . ALA A 1 25 ? 0.321 -6.574 -7.190 1.00 43.12 165 ALA A N 7
ATOM 9142 C CA . ALA A 1 25 ? 0.124 -6.208 -8.575 1.00 21.04 165 ALA A CA 7
ATOM 9143 C C . ALA A 1 25 ? -0.993 -5.185 -8.683 1.00 13.34 165 ALA A C 7
ATOM 9144 O O . ALA A 1 25 ? -0.837 -4.149 -9.330 1.00 50.21 165 ALA A O 7
ATOM 9151 N N . HIS A 1 26 ? -2.092 -5.451 -7.984 1.00 13.30 166 HIS A N 7
ATOM 9152 C CA . HIS A 1 26 ? -3.247 -4.577 -7.999 1.00 73.41 166 HIS A CA 7
ATOM 9153 C C . HIS A 1 26 ? -2.878 -3.217 -7.413 1.00 50.23 166 HIS A C 7
ATOM 9154 O O . HIS A 1 26 ? -3.316 -2.187 -7.911 1.00 10.32 166 HIS A O 7
ATOM 9168 N N . ILE A 1 27 ? -2.037 -3.222 -6.382 1.00 4.43 167 ILE A N 7
ATOM 9169 C CA . ILE A 1 27 ? -1.559 -1.985 -5.779 1.00 13.35 167 ILE A CA 7
ATOM 9170 C C . ILE A 1 27 ? -0.808 -1.154 -6.813 1.00 72.23 167 ILE A C 7
ATOM 9171 O O . ILE A 1 27 ? -1.063 0.030 -6.957 1.00 3.11 167 ILE A O 7
ATOM 9187 N N . VAL A 1 28 ? 0.074 -1.785 -7.559 1.00 63.54 168 VAL A N 7
ATOM 9188 C CA . VAL A 1 28 ? 0.860 -1.080 -8.564 1.00 31.13 168 VAL A CA 7
ATOM 9189 C C . VAL A 1 28 ? -0.038 -0.514 -9.661 1.00 60.35 168 VAL A C 7
ATOM 9190 O O . VAL A 1 28 ? 0.108 0.644 -10.078 1.00 40.23 168 VAL A O 7
ATOM 9203 N N . GLN A 1 29 ? -0.989 -1.301 -10.072 1.00 72.53 169 GLN A N 7
ATOM 9204 C CA . GLN A 1 29 ? -1.901 -0.903 -11.115 1.00 50.45 169 GLN A CA 7
ATOM 9205 C C . GLN A 1 29 ? -2.789 0.211 -10.635 1.00 33.54 169 GLN A C 7
ATOM 9206 O O . GLN A 1 29 ? -2.956 1.217 -11.332 1.00 41.22 169 GLN A O 7
ATOM 9220 N N . ARG A 1 30 ? -3.298 0.078 -9.439 1.00 33.11 170 ARG A N 7
ATOM 9221 C CA . ARG A 1 30 ? -4.174 1.078 -8.924 1.00 23.35 170 ARG A CA 7
ATOM 9222 C C . ARG A 1 30 ? -3.445 2.340 -8.590 1.00 73.45 170 ARG A C 7
ATOM 9223 O O . ARG A 1 30 ? -3.960 3.385 -8.809 1.00 51.12 170 ARG A O 7
ATOM 9244 N N . THR A 1 31 ? -2.229 2.248 -8.101 1.00 31.44 171 THR A N 7
ATOM 9245 C CA . THR A 1 31 ? -1.491 3.449 -7.776 1.00 14.43 171 THR A CA 7
ATOM 9246 C C . THR A 1 31 ? -1.190 4.256 -9.037 1.00 34.41 171 THR A C 7
ATOM 9247 O O . THR A 1 31 ? -1.361 5.484 -9.046 1.00 4.25 171 THR A O 7
ATOM 9258 N N . SER A 1 32 ? -0.854 3.549 -10.127 1.00 33.15 172 SER A N 7
ATOM 9259 C CA . SER A 1 32 ? -0.566 4.194 -11.385 1.00 65.41 172 SER A CA 7
ATOM 9260 C C . SER A 1 32 ? -1.805 4.989 -11.872 1.00 14.51 172 SER A C 7
ATOM 9261 O O . SER A 1 32 ? -1.700 6.169 -12.256 1.00 45.33 172 SER A O 7
ATOM 9269 N N . SER A 1 33 ? -2.971 4.369 -11.784 1.00 2.51 173 SER A N 7
ATOM 9270 C CA . SER A 1 33 ? -4.190 4.998 -12.238 1.00 24.44 173 SER A CA 7
ATOM 9271 C C . SER A 1 33 ? -4.776 6.019 -11.226 1.00 1.50 173 SER A C 7
ATOM 9272 O O . SER A 1 33 ? -5.328 7.042 -11.619 1.00 72.23 173 SER A O 7
ATOM 9280 N N . ASN A 1 34 ? -4.602 5.754 -9.945 1.00 2.52 174 ASN A N 7
ATOM 9281 C CA . ASN A 1 34 ? -5.271 6.493 -8.871 1.00 72.34 174 ASN A CA 7
ATOM 9282 C C . ASN A 1 34 ? -4.420 7.658 -8.318 1.00 62.41 174 ASN A C 7
ATOM 9283 O O . ASN A 1 34 ? -4.702 8.186 -7.244 1.00 10.44 174 ASN A O 7
ATOM 9294 N N . ASP A 1 35 ? -3.385 8.050 -9.068 1.00 73.31 175 ASP A N 7
ATOM 9295 C CA . ASP A 1 35 ? -2.518 9.233 -8.730 1.00 23.34 175 ASP A CA 7
ATOM 9296 C C . ASP A 1 35 ? -1.655 8.993 -7.503 1.00 13.24 175 ASP A C 7
ATOM 9297 O O . ASP A 1 35 ? -1.246 9.939 -6.816 1.00 52.23 175 ASP A O 7
ATOM 9306 N N . ILE A 1 36 ? -1.329 7.764 -7.250 1.00 11.41 176 ILE A N 7
ATOM 9307 C CA . ILE A 1 36 ? -0.535 7.442 -6.098 1.00 72.50 176 ILE A CA 7
ATOM 9308 C C . ILE A 1 36 ? 0.809 6.892 -6.548 1.00 73.54 176 ILE A C 7
ATOM 9309 O O . ILE A 1 36 ? 0.870 6.019 -7.387 1.00 22.54 176 ILE A O 7
ATOM 9325 N N . THR A 1 37 ? 1.867 7.409 -6.012 1.00 21.33 177 THR A N 7
ATOM 9326 C CA . THR A 1 37 ? 3.167 6.906 -6.334 1.00 61.01 177 THR A CA 7
ATOM 9327 C C . THR A 1 37 ? 3.591 5.954 -5.220 1.00 64.03 177 THR A C 7
ATOM 9328 O O . THR A 1 37 ? 3.341 6.227 -4.057 1.00 23.45 177 THR A O 7
ATOM 9339 N N . LEU A 1 38 ? 4.151 4.841 -5.559 1.00 65.42 178 LEU A N 7
ATOM 9340 C CA . LEU A 1 38 ? 4.673 3.942 -4.552 1.00 2.35 178 LEU A CA 7
ATOM 9341 C C . LEU A 1 38 ? 6.028 4.453 -4.113 1.00 70.33 178 LEU A C 7
ATOM 9342 O O . LEU A 1 38 ? 6.818 4.917 -4.937 1.00 63.21 178 LEU A O 7
ATOM 9358 N N . ARG A 1 39 ? 6.285 4.403 -2.842 1.00 50.24 179 ARG A N 7
ATOM 9359 C CA . ARG A 1 39 ? 7.584 4.750 -2.328 1.00 70.55 179 ARG A CA 7
ATOM 9360 C C . ARG A 1 39 ? 8.398 3.472 -2.228 1.00 34.25 179 ARG A C 7
ATOM 9361 O O . ARG A 1 39 ? 9.578 3.428 -2.554 1.00 73.15 179 ARG A O 7
ATOM 9382 N N . GLY A 1 40 ? 7.729 2.446 -1.794 1.00 62.21 180 GLY A N 7
ATOM 9383 C CA . GLY A 1 40 ? 8.304 1.141 -1.649 1.00 23.11 180 GLY A CA 7
ATOM 9384 C C . GLY A 1 40 ? 7.326 0.251 -0.959 1.00 4.11 180 GLY A C 7
ATOM 9385 O O . GLY A 1 40 ? 6.372 0.746 -0.339 1.00 71.41 180 GLY A O 7
ATOM 9389 N N . ILE A 1 41 ? 7.528 -1.024 -1.057 1.00 60.45 181 ILE A N 7
ATOM 9390 C CA . ILE A 1 41 ? 6.624 -1.994 -0.469 1.00 41.54 181 ILE A CA 7
ATOM 9391 C C . ILE A 1 41 ? 7.428 -3.066 0.245 1.00 64.12 181 ILE A C 7
ATOM 9392 O O . ILE A 1 41 ? 8.226 -3.772 -0.379 1.00 61.33 181 ILE A O 7
ATOM 9408 N N . ARG A 1 42 ? 7.245 -3.181 1.534 1.00 73.41 182 ARG A N 7
ATOM 9409 C CA . ARG A 1 42 ? 7.898 -4.220 2.284 1.00 61.22 182 ARG A CA 7
ATOM 9410 C C . ARG A 1 42 ? 6.915 -5.361 2.439 1.00 64.44 182 ARG A C 7
ATOM 9411 O O . ARG A 1 42 ? 5.920 -5.234 3.133 1.00 1.02 182 ARG A O 7
ATOM 9432 N N . THR A 1 43 ? 7.195 -6.449 1.811 1.00 5.01 183 THR A N 7
ATOM 9433 C CA . THR A 1 43 ? 6.313 -7.576 1.807 1.00 60.32 183 THR A CA 7
ATOM 9434 C C . THR A 1 43 ? 7.007 -8.789 2.416 1.00 45.41 183 THR A C 7
ATOM 9435 O O . THR A 1 43 ? 7.960 -9.326 1.847 1.00 1.54 183 THR A O 7
ATOM 9446 N N . GLY A 1 44 ? 6.570 -9.180 3.596 1.00 64.24 184 GLY A N 7
ATOM 9447 C CA . GLY A 1 44 ? 7.184 -10.290 4.271 1.00 33.23 184 GLY A CA 7
ATOM 9448 C C . GLY A 1 44 ? 6.188 -11.096 5.079 1.00 24.04 184 GLY A C 7
ATOM 9449 O O . GLY A 1 44 ? 5.104 -10.578 5.412 1.00 55.30 184 GLY A O 7
ATOM 9453 N N . PRO A 1 45 ? 6.514 -12.378 5.382 1.00 62.13 185 PRO A N 7
ATOM 9454 C CA . PRO A 1 45 ? 5.669 -13.277 6.193 1.00 3.41 185 PRO A CA 7
ATOM 9455 C C . PRO A 1 45 ? 5.300 -12.651 7.531 1.00 0.41 185 PRO A C 7
ATOM 9456 O O . PRO A 1 45 ? 6.139 -12.038 8.191 1.00 52.45 185 PRO A O 7
ATOM 9467 N N . ALA A 1 46 ? 4.063 -12.803 7.930 1.00 1.01 186 ALA A N 7
ATOM 9468 C CA . ALA A 1 46 ? 3.592 -12.148 9.127 1.00 2.45 186 ALA A CA 7
ATOM 9469 C C . ALA A 1 46 ? 3.222 -13.110 10.236 1.00 15.50 186 ALA A C 7
ATOM 9470 O O . ALA A 1 46 ? 2.747 -12.680 11.287 1.00 64.21 186 ALA A O 7
ATOM 9477 N N . GLY A 1 47 ? 3.422 -14.393 10.037 1.00 52.12 187 GLY A N 7
ATOM 9478 C CA . GLY A 1 47 ? 3.085 -15.292 11.084 1.00 72.33 187 GLY A CA 7
ATOM 9479 C C . GLY A 1 47 ? 2.742 -16.676 10.657 1.00 62.31 187 GLY A C 7
ATOM 9480 O O . GLY A 1 47 ? 3.599 -17.557 10.642 1.00 43.55 187 GLY A O 7
ATOM 9484 N N . ASP A 1 48 ? 1.514 -16.882 10.299 1.00 2.41 188 ASP A N 7
ATOM 9485 C CA . ASP A 1 48 ? 1.051 -18.229 10.048 1.00 52.33 188 ASP A CA 7
ATOM 9486 C C . ASP A 1 48 ? 0.896 -18.501 8.588 1.00 4.21 188 ASP A C 7
ATOM 9487 O O . ASP A 1 48 ? 1.715 -19.186 7.980 1.00 32.31 188 ASP A O 7
ATOM 9496 N N . ASP A 1 49 ? -0.107 -17.924 8.016 1.00 2.34 189 ASP A N 7
ATOM 9497 C CA . ASP A 1 49 ? -0.418 -18.137 6.618 1.00 33.43 189 ASP A CA 7
ATOM 9498 C C . ASP A 1 49 ? -0.634 -16.791 5.977 1.00 33.32 189 ASP A C 7
ATOM 9499 O O . ASP A 1 49 ? -1.317 -16.625 4.980 1.00 3.33 189 ASP A O 7
ATOM 9508 N N . ASN A 1 50 ? 0.014 -15.836 6.552 1.00 12.34 190 ASN A N 7
ATOM 9509 C CA . ASN A 1 50 ? -0.082 -14.483 6.141 1.00 14.44 190 ASN A CA 7
ATOM 9510 C C . ASN A 1 50 ? 1.223 -13.845 5.898 1.00 61.24 190 ASN A C 7
ATOM 9511 O O . ASN A 1 50 ? 2.274 -14.256 6.407 1.00 1.13 190 ASN A O 7
ATOM 9522 N N . ILE A 1 51 ? 1.120 -12.812 5.164 1.00 22.14 191 ILE A N 7
ATOM 9523 C CA . ILE A 1 51 ? 2.191 -11.947 4.791 1.00 11.51 191 ILE A CA 7
ATOM 9524 C C . ILE A 1 51 ? 1.638 -10.536 4.933 1.00 32.14 191 ILE A C 7
ATOM 9525 O O . ILE A 1 51 ? 0.452 -10.312 4.680 1.00 1.41 191 ILE A O 7
ATOM 9541 N N . THR A 1 52 ? 2.422 -9.627 5.405 1.00 13.51 192 THR A N 7
ATOM 9542 C CA . THR A 1 52 ? 1.976 -8.277 5.512 1.00 70.31 192 THR A CA 7
ATOM 9543 C C . THR A 1 52 ? 2.813 -7.394 4.631 1.00 11.13 192 THR A C 7
ATOM 9544 O O . THR A 1 52 ? 4.050 -7.333 4.765 1.00 21.24 192 THR A O 7
ATOM 9555 N N . LEU A 1 53 ? 2.155 -6.772 3.706 1.00 74.13 193 LEU A N 7
ATOM 9556 C CA . LEU A 1 53 ? 2.796 -5.872 2.800 1.00 34.12 193 LEU A CA 7
ATOM 9557 C C . LEU A 1 53 ? 2.616 -4.489 3.330 1.00 71.53 193 LEU A C 7
ATOM 9558 O O . LEU A 1 53 ? 1.488 -4.012 3.444 1.00 1.11 193 LEU A O 7
ATOM 9574 N N . THR A 1 54 ? 3.679 -3.877 3.715 1.00 52.43 194 THR A N 7
ATOM 9575 C CA . THR A 1 54 ? 3.625 -2.531 4.141 1.00 42.03 194 THR A CA 7
ATOM 9576 C C . THR A 1 54 ? 3.992 -1.688 2.928 1.00 50.23 194 THR A C 7
ATOM 9577 O O . THR A 1 54 ? 5.157 -1.644 2.506 1.00 33.32 194 THR A O 7
ATOM 9588 N N . ALA A 1 55 ? 3.008 -1.080 2.355 1.00 10.43 195 ALA A N 7
ATOM 9589 C CA . ALA A 1 55 ? 3.178 -0.309 1.171 1.00 24.52 195 ALA A CA 7
ATOM 9590 C C . ALA A 1 55 ? 3.206 1.149 1.509 1.00 50.13 195 ALA A C 7
ATOM 9591 O O . ALA A 1 55 ? 2.244 1.691 2.048 1.00 23.22 195 ALA A O 7
ATOM 9598 N N . HIS A 1 56 ? 4.307 1.769 1.235 1.00 73.51 196 HIS A N 7
ATOM 9599 C CA . HIS A 1 56 ? 4.449 3.172 1.447 1.00 72.32 196 HIS A CA 7
ATOM 9600 C C . HIS A 1 56 ? 4.002 3.851 0.187 1.00 62.10 196 HIS A C 7
ATOM 9601 O O . HIS A 1 56 ? 4.630 3.702 -0.861 1.00 41.35 196 HIS A O 7
ATOM 9615 N N . LEU A 1 57 ? 2.913 4.522 0.264 1.00 64.15 197 LEU A N 7
ATOM 9616 C CA . LEU A 1 57 ? 2.340 5.185 -0.869 1.00 63.41 197 LEU A CA 7
ATOM 9617 C C . LEU A 1 57 ? 2.567 6.669 -0.704 1.00 50.33 197 LEU A C 7
ATOM 9618 O O . LEU A 1 57 ? 2.696 7.158 0.411 1.00 5.23 197 LEU A O 7
ATOM 9634 N N . LEU A 1 58 ? 2.630 7.359 -1.782 1.00 73.50 198 LEU A N 7
ATOM 9635 C CA . LEU A 1 58 ? 2.766 8.796 -1.783 1.00 25.14 198 LEU A CA 7
ATOM 9636 C C . LEU A 1 58 ? 1.620 9.354 -2.615 1.00 51.12 198 LEU A C 7
ATOM 9637 O O . LEU A 1 58 ? 1.514 9.044 -3.808 1.00 51.12 198 LEU A O 7
ATOM 9653 N N . MET A 1 59 ? 0.764 10.133 -2.018 1.00 54.11 199 MET A N 7
ATOM 9654 C CA . MET A 1 59 ? -0.391 10.665 -2.732 1.00 43.31 199 MET A CA 7
ATOM 9655 C C . MET A 1 59 ? -0.418 12.184 -2.596 1.00 3.43 199 MET A C 7
ATOM 9656 O O . MET A 1 59 ? -0.054 12.708 -1.558 1.00 31.13 199 MET A O 7
ATOM 9670 N N . VAL A 1 60 ? -0.779 12.873 -3.670 1.00 5.03 200 VAL A N 7
ATOM 9671 C CA . VAL A 1 60 ? -0.772 14.345 -3.709 1.00 74.33 200 VAL A CA 7
ATOM 9672 C C . VAL A 1 60 ? -1.911 14.907 -2.869 1.00 31.31 200 VAL A C 7
ATOM 9673 O O . VAL A 1 60 ? -3.087 14.703 -3.196 1.00 12.54 200 VAL A O 7
ATOM 9686 N N . GLY A 1 61 ? -1.568 15.661 -1.846 1.00 54.31 201 GLY A N 7
ATOM 9687 C CA . GLY A 1 61 ? -2.550 16.166 -0.931 1.00 55.51 201 GLY A CA 7
ATOM 9688 C C . GLY A 1 61 ? -3.241 15.043 -0.209 1.00 22.25 201 GLY A C 7
ATOM 9689 O O . GLY A 1 61 ? -2.609 14.268 0.511 1.00 63.22 201 GLY A O 7
ATOM 9693 N N . HIS A 1 62 ? -4.523 14.945 -0.432 1.00 42.20 202 HIS A N 7
ATOM 9694 C CA . HIS A 1 62 ? -5.343 13.922 0.142 1.00 14.43 202 HIS A CA 7
ATOM 9695 C C . HIS A 1 62 ? -6.722 14.002 -0.460 1.00 4.01 202 HIS A C 7
ATOM 9696 O O . HIS A 1 62 ? -7.500 14.905 -0.153 1.00 23.10 202 HIS A O 7
ATOM 9710 N N . THR A 1 63 ? -6.981 13.124 -1.368 1.00 73.24 203 THR A N 7
ATOM 9711 C CA . THR A 1 63 ? -8.276 12.955 -1.921 1.00 50.32 203 THR A CA 7
ATOM 9712 C C . THR A 1 63 ? -8.836 11.617 -1.393 1.00 44.22 203 THR A C 7
ATOM 9713 O O . THR A 1 63 ? -8.593 10.550 -1.995 1.00 61.32 203 THR A O 7
ATOM 9724 N N . PRO A 1 64 ? -9.499 11.659 -0.207 1.00 11.22 204 PRO A N 7
ATOM 9725 C CA . PRO A 1 64 ? -10.060 10.490 0.482 1.00 71.32 204 PRO A CA 7
ATOM 9726 C C . PRO A 1 64 ? -10.813 9.533 -0.415 1.00 61.42 204 PRO A C 7
ATOM 9727 O O . PRO A 1 64 ? -10.684 8.342 -0.266 1.00 1.51 204 PRO A O 7
ATOM 9738 N N . ALA A 1 65 ? -11.555 10.067 -1.354 1.00 53.13 205 ALA A N 7
ATOM 9739 C CA . ALA A 1 65 ? -12.375 9.263 -2.251 1.00 2.52 205 ALA A CA 7
ATOM 9740 C C . ALA A 1 65 ? -11.536 8.260 -3.021 1.00 0.15 205 ALA A C 7
ATOM 9741 O O . ALA A 1 65 ? -11.794 7.060 -2.977 1.00 0.12 205 ALA A O 7
ATOM 9748 N N . LYS A 1 66 ? -10.495 8.745 -3.666 1.00 33.02 206 LYS A N 7
ATOM 9749 C CA . LYS A 1 66 ? -9.639 7.887 -4.453 1.00 15.03 206 LYS A CA 7
ATOM 9750 C C . LYS A 1 66 ? -8.796 6.980 -3.570 1.00 3.12 206 LYS A C 7
ATOM 9751 O O . LYS A 1 66 ? -8.477 5.863 -3.945 1.00 24.45 206 LYS A O 7
ATOM 9770 N N . LEU A 1 67 ? -8.462 7.445 -2.385 1.00 42.00 207 LEU A N 7
ATOM 9771 C CA . LEU A 1 67 ? -7.703 6.629 -1.457 1.00 44.21 207 LEU A CA 7
ATOM 9772 C C . LEU A 1 67 ? -8.583 5.485 -0.949 1.00 30.14 207 LEU A C 7
ATOM 9773 O O . LEU A 1 67 ? -8.156 4.337 -0.900 1.00 11.52 207 LEU A O 7
ATOM 9789 N N . GLU A 1 68 ? -9.831 5.809 -0.660 1.00 2.52 208 GLU A N 7
ATOM 9790 C CA . GLU A 1 68 ? -10.798 4.862 -0.163 1.00 24.22 208 GLU A CA 7
ATOM 9791 C C . GLU A 1 68 ? -11.103 3.825 -1.232 1.00 41.43 208 GLU A C 7
ATOM 9792 O O . GLU A 1 68 ? -11.317 2.669 -0.923 1.00 44.35 208 GLU A O 7
ATOM 9804 N N . ARG A 1 69 ? -11.100 4.251 -2.490 1.00 73.42 209 ARG A N 7
ATOM 9805 C CA . ARG A 1 69 ? -11.303 3.337 -3.616 1.00 51.12 209 ARG A CA 7
ATOM 9806 C C . ARG A 1 69 ? -10.251 2.257 -3.617 1.00 44.42 209 ARG A C 7
ATOM 9807 O O . ARG A 1 69 ? -10.569 1.066 -3.683 1.00 74.33 209 ARG A O 7
ATOM 9828 N N . LEU A 1 70 ? -9.014 2.676 -3.479 1.00 24.30 210 LEU A N 7
ATOM 9829 C CA . LEU A 1 70 ? -7.897 1.759 -3.463 1.00 11.12 210 LEU A CA 7
ATOM 9830 C C . LEU A 1 70 ? -7.975 0.863 -2.246 1.00 54.11 210 LEU A C 7
ATOM 9831 O O . LEU A 1 70 ? -7.816 -0.349 -2.353 1.00 60.11 210 LEU A O 7
ATOM 9847 N N . VAL A 1 71 ? -8.289 1.445 -1.120 1.00 42.32 211 VAL A N 7
ATOM 9848 C CA . VAL A 1 71 ? -8.330 0.695 0.108 1.00 71.45 211 VAL A CA 7
ATOM 9849 C C . VAL A 1 71 ? -9.482 -0.304 0.100 1.00 30.12 211 VAL A C 7
ATOM 9850 O O . VAL A 1 71 ? -9.317 -1.434 0.540 1.00 24.25 211 VAL A O 7
ATOM 9863 N N . ALA A 1 72 ? -10.613 0.085 -0.462 1.00 21.15 212 ALA A N 7
ATOM 9864 C CA . ALA A 1 72 ? -11.760 -0.788 -0.492 1.00 50.21 212 ALA A CA 7
ATOM 9865 C C . ALA A 1 72 ? -11.526 -1.987 -1.379 1.00 10.42 212 ALA A C 7
ATOM 9866 O O . ALA A 1 72 ? -11.835 -3.103 -0.988 1.00 55.34 212 ALA A O 7
ATOM 9873 N N . GLU A 1 73 ? -10.917 -1.790 -2.540 1.00 2.15 213 GLU A N 7
ATOM 9874 C CA . GLU A 1 73 ? -10.712 -2.921 -3.421 1.00 64.34 213 GLU A CA 7
ATOM 9875 C C . GLU A 1 73 ? -9.635 -3.816 -2.915 1.00 23.23 213 GLU A C 7
ATOM 9876 O O . GLU A 1 73 ? -9.762 -5.043 -2.979 1.00 25.33 213 GLU A O 7
ATOM 9888 N N . LEU A 1 74 ? -8.622 -3.221 -2.363 1.00 50.43 214 LEU A N 7
ATOM 9889 C CA . LEU A 1 74 ? -7.487 -3.952 -1.913 1.00 52.33 214 LEU A CA 7
ATOM 9890 C C . LEU A 1 74 ? -7.845 -4.730 -0.643 1.00 52.11 214 LEU A C 7
ATOM 9891 O O . LEU A 1 74 ? -7.425 -5.859 -0.471 1.00 20.41 214 LEU A O 7
ATOM 9907 N N . SER A 1 75 ? -8.670 -4.150 0.208 1.00 42.11 215 SER A N 7
ATOM 9908 C CA . SER A 1 75 ? -9.051 -4.818 1.427 1.00 15.20 215 SER A CA 7
ATOM 9909 C C . SER A 1 75 ? -10.077 -5.929 1.127 1.00 52.15 215 SER A C 7
ATOM 9910 O O . SER A 1 75 ? -10.091 -6.984 1.778 1.00 51.34 215 SER A O 7
ATOM 9918 N N . LEU A 1 76 ? -10.911 -5.701 0.120 1.00 40.41 216 LEU A N 7
ATOM 9919 C CA . LEU A 1 76 ? -11.977 -6.617 -0.197 1.00 61.52 216 LEU A CA 7
ATOM 9920 C C . LEU A 1 76 ? -11.506 -7.767 -1.103 1.00 72.15 216 LEU A C 7
ATOM 9921 O O . LEU A 1 76 ? -12.266 -8.708 -1.358 1.00 12.33 216 LEU A O 7
ATOM 9937 N N . GLN A 1 77 ? -10.270 -7.694 -1.612 1.00 73.34 217 GLN A N 7
ATOM 9938 C CA . GLN A 1 77 ? -9.724 -8.801 -2.406 1.00 31.04 217 GLN A CA 7
ATOM 9939 C C . GLN A 1 77 ? -9.714 -10.095 -1.606 1.00 24.44 217 GLN A C 7
ATOM 9940 O O . GLN A 1 77 ? -9.235 -10.122 -0.460 1.00 61.40 217 GLN A O 7
ATOM 9954 N N . PRO A 1 78 ? -10.269 -11.172 -2.174 1.00 32.11 218 PRO A N 7
ATOM 9955 C CA . PRO A 1 78 ? -10.347 -12.457 -1.507 1.00 33.23 218 PRO A CA 7
ATOM 9956 C C . PRO A 1 78 ? -8.967 -13.024 -1.205 1.00 63.11 218 PRO A C 7
ATOM 9957 O O . PRO A 1 78 ? -8.228 -13.420 -2.107 1.00 31.22 218 PRO A O 7
ATOM 9968 N N . GLY A 1 79 ? -8.616 -12.995 0.044 1.00 1.41 219 GLY A N 7
ATOM 9969 C CA . GLY A 1 79 ? -7.337 -13.501 0.479 1.00 71.42 219 GLY A CA 7
ATOM 9970 C C . GLY A 1 79 ? -6.700 -12.573 1.477 1.00 63.32 219 GLY A C 7
ATOM 9971 O O . GLY A 1 79 ? -5.761 -12.943 2.196 1.00 74.34 219 GLY A O 7
ATOM 9975 N N . VAL A 1 80 ? -7.186 -11.355 1.491 1.00 44.44 220 VAL A N 7
ATOM 9976 C CA . VAL A 1 80 ? -6.748 -10.347 2.421 1.00 52.13 220 VAL A CA 7
ATOM 9977 C C . VAL A 1 80 ? -7.453 -10.532 3.765 1.00 34.21 220 VAL A C 7
ATOM 9978 O O . VAL A 1 80 ? -8.651 -10.815 3.816 1.00 70.31 220 VAL A O 7
ATOM 9991 N N . TYR A 1 81 ? -6.696 -10.415 4.834 1.00 20.54 221 TYR A N 7
ATOM 9992 C CA . TYR A 1 81 ? -7.231 -10.492 6.172 1.00 1.32 221 TYR A CA 7
ATOM 9993 C C . TYR A 1 81 ? -7.745 -9.135 6.545 1.00 51.42 221 TYR A C 7
ATOM 9994 O O . TYR A 1 81 ? -8.913 -8.965 6.890 1.00 1.34 221 TYR A O 7
ATOM 10012 N N . ALA A 1 82 ? -6.876 -8.159 6.412 1.00 42.31 222 ALA A N 7
ATOM 10013 C CA . ALA A 1 82 ? -7.184 -6.801 6.816 1.00 35.44 222 ALA A CA 7
ATOM 10014 C C . ALA A 1 82 ? -6.176 -5.835 6.237 1.00 50.54 222 ALA A C 7
ATOM 10015 O O . ALA A 1 82 ? -5.058 -6.235 5.857 1.00 72.34 222 ALA A O 7
ATOM 10022 N N . VAL A 1 83 ? -6.568 -4.587 6.166 1.00 72.32 223 VAL A N 7
ATOM 10023 C CA . VAL A 1 83 ? -5.743 -3.507 5.678 1.00 0.21 223 VAL A CA 7
ATOM 10024 C C . VAL A 1 83 ? -5.821 -2.362 6.671 1.00 23.31 223 VAL A C 7
ATOM 10025 O O . VAL A 1 83 ? -6.909 -1.970 7.079 1.00 63.43 223 VAL A O 7
ATOM 10038 N N . HIS A 1 84 ? -4.695 -1.864 7.076 1.00 74.42 224 HIS A N 7
ATOM 10039 C CA . HIS A 1 84 ? -4.645 -0.739 7.997 1.00 51.52 224 HIS A CA 7
ATOM 10040 C C . HIS A 1 84 ? -3.633 0.259 7.472 1.00 72.43 224 HIS A C 7
ATOM 10041 O O . HIS A 1 84 ? -2.502 -0.116 7.161 1.00 70.35 224 HIS A O 7
ATOM 10055 N N . TRP A 1 85 ? -4.016 1.502 7.350 1.00 21.41 225 TRP A N 7
ATOM 10056 C CA . TRP A 1 85 ? -3.099 2.485 6.843 1.00 20.35 225 TRP A CA 7
ATOM 10057 C C . TRP A 1 85 ? -2.775 3.558 7.847 1.00 74.42 225 TRP A C 7
ATOM 10058 O O . TRP A 1 85 ? -3.602 3.936 8.683 1.00 61.31 225 TRP A O 7
ATOM 10079 N N . TYR A 1 86 ? -1.578 4.014 7.754 1.00 21.11 226 TYR A N 7
ATOM 10080 C CA . TYR A 1 86 ? -1.034 5.050 8.585 1.00 63.34 226 TYR A CA 7
ATOM 10081 C C . TYR A 1 86 ? -0.798 6.246 7.704 1.00 43.43 226 TYR A C 7
ATOM 10082 O O . TYR A 1 86 ? -0.534 6.088 6.511 1.00 4.52 226 TYR A O 7
ATOM 10100 N N . ALA A 1 87 ? -0.883 7.407 8.249 1.00 51.04 227 ALA A N 7
ATOM 10101 C CA . ALA A 1 87 ? -0.638 8.597 7.493 1.00 2.15 227 ALA A CA 7
ATOM 10102 C C . ALA A 1 87 ? 0.656 9.212 7.951 1.00 5.44 227 ALA A C 7
ATOM 10103 O O . ALA A 1 87 ? 0.937 9.278 9.154 1.00 21.32 227 ALA A O 7
ATOM 10110 N N . GLY A 1 88 ? 1.450 9.604 7.011 1.00 75.50 228 GLY A N 7
ATOM 10111 C CA . GLY A 1 88 ? 2.678 10.239 7.300 1.00 32.22 228 GLY A CA 7
ATOM 10112 C C . GLY A 1 88 ? 3.789 9.252 7.484 1.00 2.14 228 GLY A C 7
ATOM 10113 O O . GLY A 1 88 ? 3.743 8.114 6.978 1.00 12.51 228 GLY A O 7
ATOM 10117 N N . GLU A 1 89 ? 4.783 9.668 8.190 1.00 4.45 229 GLU A N 7
ATOM 10118 C CA . GLU A 1 89 ? 5.894 8.828 8.501 1.00 31.45 229 GLU A CA 7
ATOM 10119 C C . GLU A 1 89 ? 5.852 8.395 9.954 1.00 12.34 229 GLU A C 7
ATOM 10120 O O . GLU A 1 89 ? 6.777 7.766 10.464 1.00 64.35 229 GLU A O 7
ATOM 10132 N N . HIS A 1 90 ? 4.730 8.682 10.590 1.00 21.21 230 HIS A N 7
ATOM 10133 C CA . HIS A 1 90 ? 4.487 8.265 11.949 1.00 44.41 230 HIS A CA 7
ATOM 10134 C C . HIS A 1 90 ? 3.851 6.898 11.927 1.00 23.23 230 HIS A C 7
ATOM 10135 O O . HIS A 1 90 ? 2.658 6.762 11.615 1.00 44.53 230 HIS A O 7
ATOM 10149 N N . ALA A 1 91 ? 4.620 5.886 12.215 1.00 52.03 231 ALA A N 7
ATOM 10150 C CA . ALA A 1 91 ? 4.094 4.541 12.240 1.00 10.01 231 ALA A CA 7
ATOM 10151 C C . ALA A 1 91 ? 3.532 4.252 13.618 1.00 30.45 231 ALA A C 7
ATOM 10152 O O . ALA A 1 91 ? 4.134 3.535 14.429 1.00 10.53 231 ALA A O 7
ATOM 10159 N N . GLN A 1 92 ? 2.411 4.860 13.890 1.00 11.40 232 GLN A N 7
ATOM 10160 C CA . GLN A 1 92 ? 1.784 4.802 15.180 1.00 31.51 232 GLN A CA 7
ATOM 10161 C C . GLN A 1 92 ? 0.662 3.771 15.174 1.00 52.33 232 GLN A C 7
ATOM 10162 O O . GLN A 1 92 ? -0.352 3.945 14.484 1.00 72.24 232 GLN A O 7
ATOM 10176 N N . ALA A 1 93 ? 0.851 2.697 15.910 1.00 0.24 233 ALA A N 7
ATOM 10177 C CA . ALA A 1 93 ? -0.123 1.632 15.985 1.00 20.01 233 ALA A CA 7
ATOM 10178 C C . ALA A 1 93 ? -0.340 1.188 17.419 1.00 61.44 233 ALA A C 7
ATOM 10179 O O . ALA A 1 93 ? 0.594 0.710 18.079 1.00 74.44 233 ALA A O 7
ATOM 10186 N N . GLU A 1 94 ? -1.552 1.378 17.893 1.00 74.41 234 GLU A N 7
ATOM 10187 C CA . GLU A 1 94 ? -1.989 0.939 19.202 1.00 42.11 234 GLU A CA 7
ATOM 10188 C C . GLU A 1 94 ? -3.486 1.125 19.266 1.00 70.35 234 GLU A C 7
ATOM 10200 N N . VAL A 1 1 ? 15.135 15.256 0.621 1.00 3.00 141 VAL A N 8
ATOM 10201 C CA . VAL A 1 1 ? 13.941 16.033 0.265 1.00 12.15 141 VAL A CA 8
ATOM 10202 C C . VAL A 1 1 ? 12.804 15.697 1.214 1.00 42.12 141 VAL A C 8
ATOM 10203 O O . VAL A 1 1 ? 12.815 14.636 1.842 1.00 75.21 141 VAL A O 8
ATOM 10215 N N . GLU A 1 2 ? 11.832 16.581 1.318 1.00 14.40 142 GLU A N 8
ATOM 10216 C CA . GLU A 1 2 ? 10.699 16.360 2.196 1.00 42.31 142 GLU A CA 8
ATOM 10217 C C . GLU A 1 2 ? 9.610 15.693 1.394 1.00 41.22 142 GLU A C 8
ATOM 10218 O O . GLU A 1 2 ? 9.278 16.161 0.288 1.00 14.04 142 GLU A O 8
ATOM 10230 N N . ASP A 1 3 ? 9.048 14.630 1.894 1.00 11.10 143 ASP A N 8
ATOM 10231 C CA . ASP A 1 3 ? 7.948 14.008 1.194 1.00 74.02 143 ASP A CA 8
ATOM 10232 C C . ASP A 1 3 ? 6.630 14.590 1.651 1.00 20.20 143 ASP A C 8
ATOM 10233 O O . ASP A 1 3 ? 5.898 13.985 2.417 1.00 72.11 143 ASP A O 8
ATOM 10242 N N . GLU A 1 4 ? 6.387 15.830 1.253 1.00 64.40 144 GLU A N 8
ATOM 10243 C CA . GLU A 1 4 ? 5.127 16.507 1.568 1.00 63.24 144 GLU A CA 8
ATOM 10244 C C . GLU A 1 4 ? 4.562 17.177 0.361 1.00 51.33 144 GLU A C 8
ATOM 10245 O O . GLU A 1 4 ? 3.747 18.096 0.435 1.00 1.33 144 GLU A O 8
ATOM 10257 N N . GLY A 1 5 ? 4.949 16.645 -0.723 1.00 41.14 145 GLY A N 8
ATOM 10258 C CA . GLY A 1 5 ? 4.439 17.040 -1.991 1.00 32.34 145 GLY A CA 8
ATOM 10259 C C . GLY A 1 5 ? 3.370 16.060 -2.338 1.00 2.42 145 GLY A C 8
ATOM 10260 O O . GLY A 1 5 ? 2.286 16.393 -2.852 1.00 61.42 145 GLY A O 8
ATOM 10264 N N . LEU A 1 6 ? 3.698 14.847 -2.030 1.00 1.13 146 LEU A N 8
ATOM 10265 C CA . LEU A 1 6 ? 2.851 13.729 -2.078 1.00 61.34 146 LEU A CA 8
ATOM 10266 C C . LEU A 1 6 ? 3.041 13.096 -0.731 1.00 71.21 146 LEU A C 8
ATOM 10267 O O . LEU A 1 6 ? 4.184 12.904 -0.312 1.00 51.14 146 LEU A O 8
ATOM 10283 N N . GLN A 1 7 ? 1.977 12.824 -0.045 1.00 41.52 147 GLN A N 8
ATOM 10284 C CA . GLN A 1 7 ? 2.068 12.336 1.305 1.00 72.35 147 GLN A CA 8
ATOM 10285 C C . GLN A 1 7 ? 2.358 10.847 1.286 1.00 10.04 147 GLN A C 8
ATOM 10286 O O . GLN A 1 7 ? 1.659 10.092 0.596 1.00 13.53 147 GLN A O 8
ATOM 10300 N N . PRO A 1 8 ? 3.427 10.411 1.980 1.00 3.44 148 PRO A N 8
ATOM 10301 C CA . PRO A 1 8 ? 3.775 9.016 2.059 1.00 74.53 148 PRO A CA 8
ATOM 10302 C C . PRO A 1 8 ? 2.875 8.260 3.018 1.00 4.13 148 PRO A C 8
ATOM 10303 O O . PRO A 1 8 ? 3.010 8.353 4.227 1.00 44.23 148 PRO A O 8
ATOM 10314 N N . TYR A 1 9 ? 1.933 7.579 2.476 1.00 33.12 149 TYR A N 8
ATOM 10315 C CA . TYR A 1 9 ? 1.046 6.765 3.244 1.00 74.41 149 TYR A CA 8
ATOM 10316 C C . TYR A 1 9 ? 1.592 5.378 3.319 1.00 63.24 149 TYR A C 8
ATOM 10317 O O . TYR A 1 9 ? 2.277 4.928 2.411 1.00 14.02 149 TYR A O 8
ATOM 10335 N N . GLN A 1 10 ? 1.322 4.723 4.383 1.00 4.14 150 GLN A N 8
ATOM 10336 C CA . GLN A 1 10 ? 1.758 3.386 4.581 1.00 14.44 150 GLN A CA 8
ATOM 10337 C C . GLN A 1 10 ? 0.544 2.507 4.763 1.00 0.20 150 GLN A C 8
ATOM 10338 O O . GLN A 1 10 ? -0.229 2.666 5.711 1.00 62.21 150 GLN A O 8
ATOM 10352 N N . VAL A 1 11 ? 0.358 1.623 3.837 1.00 53.31 151 VAL A N 8
ATOM 10353 C CA . VAL A 1 11 ? -0.781 0.749 3.821 1.00 30.45 151 VAL A CA 8
ATOM 10354 C C . VAL A 1 11 ? -0.332 -0.651 4.185 1.00 55.24 151 VAL A C 8
ATOM 10355 O O . VAL A 1 11 ? 0.441 -1.270 3.463 1.00 41.24 151 VAL A O 8
ATOM 10368 N N . ARG A 1 12 ? -0.791 -1.113 5.307 1.00 1.21 152 ARG A N 8
ATOM 10369 C CA . ARG A 1 12 ? -0.443 -2.413 5.831 1.00 33.53 152 ARG A CA 8
ATOM 10370 C C . ARG A 1 12 ? -1.565 -3.397 5.494 1.00 43.22 152 ARG A C 8
ATOM 10371 O O . ARG A 1 12 ? -2.616 -3.370 6.121 1.00 22.54 152 ARG A O 8
ATOM 10392 N N . VAL A 1 13 ? -1.359 -4.230 4.515 1.00 52.53 153 VAL A N 8
ATOM 10393 C CA . VAL A 1 13 ? -2.357 -5.221 4.144 1.00 63.13 153 VAL A CA 8
ATOM 10394 C C . VAL A 1 13 ? -1.884 -6.618 4.496 1.00 51.42 153 VAL A C 8
ATOM 10395 O O . VAL A 1 13 ? -0.816 -7.062 4.069 1.00 55.34 153 VAL A O 8
ATOM 10408 N N . ILE A 1 14 ? -2.665 -7.279 5.295 1.00 55.01 154 ILE A N 8
ATOM 10409 C CA . ILE A 1 14 ? -2.376 -8.602 5.743 1.00 22.31 154 ILE A CA 8
ATOM 10410 C C . ILE A 1 14 ? -3.200 -9.537 4.878 1.00 3.33 154 ILE A C 8
ATOM 10411 O O . ILE A 1 14 ? -4.434 -9.454 4.881 1.00 2.23 154 ILE A O 8
ATOM 10427 N N . CYS A 1 15 ? -2.561 -10.385 4.140 1.00 14.42 155 CYS A N 8
ATOM 10428 C CA . CYS A 1 15 ? -3.252 -11.262 3.251 1.00 65.35 155 CYS A CA 8
ATOM 10429 C C . CYS A 1 15 ? -2.546 -12.592 3.202 1.00 53.11 155 CYS A C 8
ATOM 10430 O O . CYS A 1 15 ? -1.515 -12.762 3.832 1.00 51.21 155 CYS A O 8
ATOM 10438 N N . ARG A 1 16 ? -3.131 -13.531 2.525 1.00 15.44 156 ARG A N 8
ATOM 10439 C CA . ARG A 1 16 ? -2.499 -14.835 2.276 1.00 62.02 156 ARG A CA 8
ATOM 10440 C C . ARG A 1 16 ? -1.213 -14.663 1.428 1.00 15.04 156 ARG A C 8
ATOM 10441 O O . ARG A 1 16 ? -1.146 -13.771 0.594 1.00 62.32 156 ARG A O 8
ATOM 10462 N N . PRO A 1 17 ? -0.163 -15.481 1.655 1.00 74.22 157 PRO A N 8
ATOM 10463 C CA . PRO A 1 17 ? 1.078 -15.439 0.851 1.00 11.12 157 PRO A CA 8
ATOM 10464 C C . PRO A 1 17 ? 0.848 -15.612 -0.651 1.00 24.12 157 PRO A C 8
ATOM 10465 O O . PRO A 1 17 ? 1.584 -15.049 -1.463 1.00 23.14 157 PRO A O 8
ATOM 10476 N N . LYS A 1 18 ? -0.160 -16.379 -1.018 1.00 3.52 158 LYS A N 8
ATOM 10477 C CA . LYS A 1 18 ? -0.520 -16.554 -2.412 1.00 22.54 158 LYS A CA 8
ATOM 10478 C C . LYS A 1 18 ? -1.382 -15.412 -2.902 1.00 63.43 158 LYS A C 8
ATOM 10479 O O . LYS A 1 18 ? -1.735 -15.347 -4.073 1.00 54.23 158 LYS A O 8
ATOM 10498 N N . ALA A 1 19 ? -1.745 -14.532 -2.000 1.00 32.15 159 ALA A N 8
ATOM 10499 C CA . ALA A 1 19 ? -2.542 -13.396 -2.344 1.00 71.11 159 ALA A CA 8
ATOM 10500 C C . ALA A 1 19 ? -1.646 -12.235 -2.660 1.00 61.52 159 ALA A C 8
ATOM 10501 O O . ALA A 1 19 ? -1.925 -11.470 -3.571 1.00 62.10 159 ALA A O 8
ATOM 10508 N N . GLU A 1 20 ? -0.535 -12.163 -1.931 1.00 34.13 160 GLU A N 8
ATOM 10509 C CA . GLU A 1 20 ? 0.488 -11.121 -2.056 1.00 15.21 160 GLU A CA 8
ATOM 10510 C C . GLU A 1 20 ? 0.875 -10.882 -3.510 1.00 5.12 160 GLU A C 8
ATOM 10511 O O . GLU A 1 20 ? 1.017 -9.736 -3.940 1.00 15.53 160 GLU A O 8
ATOM 10523 N N . THR A 1 21 ? 0.936 -11.950 -4.263 1.00 54.22 161 THR A N 8
ATOM 10524 C CA . THR A 1 21 ? 1.309 -11.906 -5.654 1.00 3.31 161 THR A CA 8
ATOM 10525 C C . THR A 1 21 ? 0.340 -11.053 -6.493 1.00 63.12 161 THR A C 8
ATOM 10526 O O . THR A 1 21 ? 0.766 -10.168 -7.246 1.00 41.01 161 THR A O 8
ATOM 10537 N N . TYR A 1 22 ? -0.947 -11.279 -6.347 1.00 3.33 162 TYR A N 8
ATOM 10538 C CA . TYR A 1 22 ? -1.901 -10.507 -7.098 1.00 41.53 162 TYR A CA 8
ATOM 10539 C C . TYR A 1 22 ? -2.230 -9.203 -6.412 1.00 74.02 162 TYR A C 8
ATOM 10540 O O . TYR A 1 22 ? -2.555 -8.226 -7.065 1.00 3.52 162 TYR A O 8
ATOM 10558 N N . VAL A 1 23 ? -2.086 -9.181 -5.103 1.00 0.21 163 VAL A N 8
ATOM 10559 C CA . VAL A 1 23 ? -2.345 -7.984 -4.323 1.00 3.14 163 VAL A CA 8
ATOM 10560 C C . VAL A 1 23 ? -1.333 -6.906 -4.664 1.00 13.21 163 VAL A C 8
ATOM 10561 O O . VAL A 1 23 ? -1.711 -5.795 -5.006 1.00 71.24 163 VAL A O 8
ATOM 10574 N N . ARG A 1 24 ? -0.062 -7.264 -4.655 1.00 25.25 164 ARG A N 8
ATOM 10575 C CA . ARG A 1 24 ? 1.003 -6.318 -4.941 1.00 34.32 164 ARG A CA 8
ATOM 10576 C C . ARG A 1 24 ? 0.892 -5.780 -6.366 1.00 61.41 164 ARG A C 8
ATOM 10577 O O . ARG A 1 24 ? 1.049 -4.582 -6.597 1.00 33.00 164 ARG A O 8
ATOM 10598 N N . ALA A 1 25 ? 0.555 -6.655 -7.294 1.00 3.45 165 ALA A N 8
ATOM 10599 C CA . ALA A 1 25 ? 0.399 -6.271 -8.682 1.00 12.11 165 ALA A CA 8
ATOM 10600 C C . ALA A 1 25 ? -0.808 -5.359 -8.846 1.00 0.41 165 ALA A C 8
ATOM 10601 O O . ALA A 1 25 ? -0.762 -4.369 -9.579 1.00 1.44 165 ALA A O 8
ATOM 10608 N N . HIS A 1 26 ? -1.869 -5.676 -8.130 1.00 5.31 166 HIS A N 8
ATOM 10609 C CA . HIS A 1 26 ? -3.086 -4.902 -8.179 1.00 11.33 166 HIS A CA 8
ATOM 10610 C C . HIS A 1 26 ? -2.844 -3.517 -7.567 1.00 71.15 166 HIS A C 8
ATOM 10611 O O . HIS A 1 26 ? -3.367 -2.518 -8.061 1.00 44.44 166 HIS A O 8
ATOM 10625 N N . ILE A 1 27 ? -2.020 -3.464 -6.513 1.00 74.53 167 ILE A N 8
ATOM 10626 C CA . ILE A 1 27 ? -1.637 -2.194 -5.893 1.00 53.41 167 ILE A CA 8
ATOM 10627 C C . ILE A 1 27 ? -0.956 -1.311 -6.920 1.00 13.11 167 ILE A C 8
ATOM 10628 O O . ILE A 1 27 ? -1.317 -0.143 -7.078 1.00 32.05 167 ILE A O 8
ATOM 10644 N N . VAL A 1 28 ? -0.007 -1.883 -7.643 1.00 24.51 168 VAL A N 8
ATOM 10645 C CA . VAL A 1 28 ? 0.734 -1.146 -8.662 1.00 12.25 168 VAL A CA 8
ATOM 10646 C C . VAL A 1 28 ? -0.213 -0.638 -9.748 1.00 1.13 168 VAL A C 8
ATOM 10647 O O . VAL A 1 28 ? -0.128 0.509 -10.171 1.00 21.50 168 VAL A O 8
ATOM 10660 N N . GLN A 1 29 ? -1.145 -1.468 -10.147 1.00 42.12 169 GLN A N 8
ATOM 10661 C CA . GLN A 1 29 ? -2.110 -1.086 -11.170 1.00 31.43 169 GLN A CA 8
ATOM 10662 C C . GLN A 1 29 ? -3.023 0.027 -10.690 1.00 23.32 169 GLN A C 8
ATOM 10663 O O . GLN A 1 29 ? -3.287 0.989 -11.423 1.00 45.25 169 GLN A O 8
ATOM 10677 N N . ARG A 1 30 ? -3.470 -0.080 -9.463 1.00 63.33 170 ARG A N 8
ATOM 10678 C CA . ARG A 1 30 ? -4.363 0.902 -8.903 1.00 5.01 170 ARG A CA 8
ATOM 10679 C C . ARG A 1 30 ? -3.672 2.221 -8.705 1.00 13.11 170 ARG A C 8
ATOM 10680 O O . ARG A 1 30 ? -4.232 3.257 -8.998 1.00 63.04 170 ARG A O 8
ATOM 10701 N N . THR A 1 31 ? -2.457 2.184 -8.261 1.00 11.13 171 THR A N 8
ATOM 10702 C CA . THR A 1 31 ? -1.735 3.391 -8.015 1.00 22.41 171 THR A CA 8
ATOM 10703 C C . THR A 1 31 ? -1.365 4.087 -9.324 1.00 64.43 171 THR A C 8
ATOM 10704 O O . THR A 1 31 ? -1.552 5.311 -9.466 1.00 20.04 171 THR A O 8
ATOM 10715 N N . SER A 1 32 ? -0.960 3.295 -10.317 1.00 12.45 172 SER A N 8
ATOM 10716 C CA . SER A 1 32 ? -0.536 3.832 -11.587 1.00 44.33 172 SER A CA 8
ATOM 10717 C C . SER A 1 32 ? -1.704 4.475 -12.356 1.00 15.21 172 SER A C 8
ATOM 10718 O O . SER A 1 32 ? -1.495 5.362 -13.201 1.00 20.31 172 SER A O 8
ATOM 10726 N N . SER A 1 33 ? -2.916 4.044 -12.083 1.00 24.31 173 SER A N 8
ATOM 10727 C CA . SER A 1 33 ? -4.045 4.651 -12.716 1.00 0.43 173 SER A CA 8
ATOM 10728 C C . SER A 1 33 ? -4.718 5.726 -11.835 1.00 32.24 173 SER A C 8
ATOM 10729 O O . SER A 1 33 ? -5.142 6.784 -12.334 1.00 3.33 173 SER A O 8
ATOM 10737 N N . ASN A 1 34 ? -4.758 5.500 -10.535 1.00 63.10 174 ASN A N 8
ATOM 10738 C CA . ASN A 1 34 ? -5.566 6.327 -9.655 1.00 62.21 174 ASN A CA 8
ATOM 10739 C C . ASN A 1 34 ? -4.800 7.418 -8.911 1.00 72.53 174 ASN A C 8
ATOM 10740 O O . ASN A 1 34 ? -5.192 7.810 -7.814 1.00 62.11 174 ASN A O 8
ATOM 10751 N N . ASP A 1 35 ? -3.727 7.910 -9.532 1.00 31.20 175 ASP A N 8
ATOM 10752 C CA . ASP A 1 35 ? -2.993 9.140 -9.083 1.00 70.35 175 ASP A CA 8
ATOM 10753 C C . ASP A 1 35 ? -2.101 8.946 -7.868 1.00 13.44 175 ASP A C 8
ATOM 10754 O O . ASP A 1 35 ? -1.739 9.925 -7.196 1.00 64.53 175 ASP A O 8
ATOM 10763 N N . ILE A 1 36 ? -1.681 7.747 -7.607 1.00 42.15 176 ILE A N 8
ATOM 10764 C CA . ILE A 1 36 ? -0.801 7.515 -6.477 1.00 35.31 176 ILE A CA 8
ATOM 10765 C C . ILE A 1 36 ? 0.557 6.965 -6.970 1.00 41.44 176 ILE A C 8
ATOM 10766 O O . ILE A 1 36 ? 0.605 6.136 -7.862 1.00 21.32 176 ILE A O 8
ATOM 10782 N N . THR A 1 37 ? 1.633 7.472 -6.427 1.00 52.22 177 THR A N 8
ATOM 10783 C CA . THR A 1 37 ? 2.973 7.041 -6.784 1.00 33.31 177 THR A CA 8
ATOM 10784 C C . THR A 1 37 ? 3.466 6.081 -5.686 1.00 10.45 177 THR A C 8
ATOM 10785 O O . THR A 1 37 ? 3.037 6.194 -4.552 1.00 31.54 177 THR A O 8
ATOM 10796 N N . LEU A 1 38 ? 4.288 5.124 -6.012 1.00 52.45 178 LEU A N 8
ATOM 10797 C CA . LEU A 1 38 ? 4.762 4.182 -5.014 1.00 2.05 178 LEU A CA 8
ATOM 10798 C C . LEU A 1 38 ? 6.109 4.642 -4.473 1.00 61.11 178 LEU A C 8
ATOM 10799 O O . LEU A 1 38 ? 6.966 5.085 -5.231 1.00 3.24 178 LEU A O 8
ATOM 10815 N N . ARG A 1 39 ? 6.277 4.574 -3.172 1.00 61.20 179 ARG A N 8
ATOM 10816 C CA . ARG A 1 39 ? 7.536 4.937 -2.545 1.00 61.34 179 ARG A CA 8
ATOM 10817 C C . ARG A 1 39 ? 8.340 3.662 -2.369 1.00 13.24 179 ARG A C 8
ATOM 10818 O O . ARG A 1 39 ? 9.568 3.645 -2.514 1.00 15.24 179 ARG A O 8
ATOM 10839 N N . GLY A 1 40 ? 7.626 2.604 -2.059 1.00 42.33 180 GLY A N 8
ATOM 10840 C CA . GLY A 1 40 ? 8.203 1.296 -1.913 1.00 63.30 180 GLY A CA 8
ATOM 10841 C C . GLY A 1 40 ? 7.200 0.343 -1.334 1.00 22.02 180 GLY A C 8
ATOM 10842 O O . GLY A 1 40 ? 6.161 0.772 -0.823 1.00 34.13 180 GLY A O 8
ATOM 10846 N N . ILE A 1 41 ? 7.490 -0.923 -1.408 1.00 53.51 181 ILE A N 8
ATOM 10847 C CA . ILE A 1 41 ? 6.615 -1.953 -0.893 1.00 21.01 181 ILE A CA 8
ATOM 10848 C C . ILE A 1 41 ? 7.436 -2.942 -0.087 1.00 32.31 181 ILE A C 8
ATOM 10849 O O . ILE A 1 41 ? 8.366 -3.576 -0.605 1.00 73.32 181 ILE A O 8
ATOM 10865 N N . ARG A 1 42 ? 7.119 -3.048 1.153 1.00 22.52 182 ARG A N 8
ATOM 10866 C CA . ARG A 1 42 ? 7.770 -3.961 2.039 1.00 2.43 182 ARG A CA 8
ATOM 10867 C C . ARG A 1 42 ? 6.813 -5.105 2.303 1.00 33.21 182 ARG A C 8
ATOM 10868 O O . ARG A 1 42 ? 5.626 -4.883 2.437 1.00 74.51 182 ARG A O 8
ATOM 10889 N N . THR A 1 43 ? 7.294 -6.301 2.325 1.00 4.20 183 THR A N 8
ATOM 10890 C CA . THR A 1 43 ? 6.451 -7.421 2.575 1.00 34.21 183 THR A CA 8
ATOM 10891 C C . THR A 1 43 ? 7.133 -8.364 3.567 1.00 63.43 183 THR A C 8
ATOM 10892 O O . THR A 1 43 ? 8.343 -8.592 3.492 1.00 70.13 183 THR A O 8
ATOM 10903 N N . GLY A 1 44 ? 6.386 -8.829 4.540 1.00 10.14 184 GLY A N 8
ATOM 10904 C CA . GLY A 1 44 ? 6.935 -9.704 5.533 1.00 41.12 184 GLY A CA 8
ATOM 10905 C C . GLY A 1 44 ? 5.922 -10.717 6.001 1.00 1.23 184 GLY A C 8
ATOM 10906 O O . GLY A 1 44 ? 4.731 -10.391 6.109 1.00 21.51 184 GLY A O 8
ATOM 10910 N N . PRO A 1 45 ? 6.345 -11.967 6.261 1.00 44.42 185 PRO A N 8
ATOM 10911 C CA . PRO A 1 45 ? 5.456 -13.026 6.746 1.00 74.12 185 PRO A CA 8
ATOM 10912 C C . PRO A 1 45 ? 4.843 -12.653 8.102 1.00 54.32 185 PRO A C 8
ATOM 10913 O O . PRO A 1 45 ? 5.544 -12.203 9.012 1.00 44.44 185 PRO A O 8
ATOM 10924 N N . ALA A 1 46 ? 3.546 -12.850 8.229 1.00 65.11 186 ALA A N 8
ATOM 10925 C CA . ALA A 1 46 ? 2.821 -12.457 9.429 1.00 13.05 186 ALA A CA 8
ATOM 10926 C C . ALA A 1 46 ? 2.635 -13.632 10.373 1.00 64.42 186 ALA A C 8
ATOM 10927 O O . ALA A 1 46 ? 1.859 -13.562 11.325 1.00 4.55 186 ALA A O 8
ATOM 10934 N N . GLY A 1 47 ? 3.306 -14.703 10.091 1.00 73.42 187 GLY A N 8
ATOM 10935 C CA . GLY A 1 47 ? 3.285 -15.810 10.956 1.00 52.42 187 GLY A CA 8
ATOM 10936 C C . GLY A 1 47 ? 2.798 -17.031 10.298 1.00 13.11 187 GLY A C 8
ATOM 10937 O O . GLY A 1 47 ? 3.462 -17.557 9.404 1.00 3.24 187 GLY A O 8
ATOM 10941 N N . ASP A 1 48 ? 1.619 -17.436 10.702 1.00 53.23 188 ASP A N 8
ATOM 10942 C CA . ASP A 1 48 ? 0.968 -18.667 10.267 1.00 52.53 188 ASP A CA 8
ATOM 10943 C C . ASP A 1 48 ? 0.932 -18.837 8.761 1.00 12.11 188 ASP A C 8
ATOM 10944 O O . ASP A 1 48 ? 1.793 -19.521 8.181 1.00 22.10 188 ASP A O 8
ATOM 10953 N N . ASP A 1 49 ? -0.003 -18.231 8.134 1.00 43.45 189 ASP A N 8
ATOM 10954 C CA . ASP A 1 49 ? -0.115 -18.309 6.724 1.00 11.12 189 ASP A CA 8
ATOM 10955 C C . ASP A 1 49 ? -0.706 -17.034 6.205 1.00 41.43 189 ASP A C 8
ATOM 10956 O O . ASP A 1 49 ? -1.519 -17.003 5.295 1.00 24.41 189 ASP A O 8
ATOM 10965 N N . ASN A 1 50 ? -0.284 -15.963 6.818 1.00 72.14 190 ASN A N 8
ATOM 10966 C CA . ASN A 1 50 ? -0.602 -14.642 6.351 1.00 51.33 190 ASN A CA 8
ATOM 10967 C C . ASN A 1 50 ? 0.705 -13.916 6.125 1.00 21.04 190 ASN A C 8
ATOM 10968 O O . ASN A 1 50 ? 1.744 -14.308 6.683 1.00 50.25 190 ASN A O 8
ATOM 10979 N N . ILE A 1 51 ? 0.677 -12.911 5.320 1.00 75.22 191 ILE A N 8
ATOM 10980 C CA . ILE A 1 51 ? 1.820 -12.094 5.029 1.00 61.24 191 ILE A CA 8
ATOM 10981 C C . ILE A 1 51 ? 1.336 -10.642 5.006 1.00 75.01 191 ILE A C 8
ATOM 10982 O O . ILE A 1 51 ? 0.194 -10.376 4.618 1.00 43.13 191 ILE A O 8
ATOM 10998 N N . THR A 1 52 ? 2.128 -9.734 5.485 1.00 35.30 192 THR A N 8
ATOM 10999 C CA . THR A 1 52 ? 1.717 -8.362 5.529 1.00 71.12 192 THR A CA 8
ATOM 11000 C C . THR A 1 52 ? 2.564 -7.523 4.607 1.00 22.33 192 THR A C 8
ATOM 11001 O O . THR A 1 52 ? 3.802 -7.561 4.664 1.00 4.54 192 THR A O 8
ATOM 11012 N N . LEU A 1 53 ? 1.911 -6.807 3.754 1.00 2.32 193 LEU A N 8
ATOM 11013 C CA . LEU A 1 53 ? 2.569 -5.901 2.855 1.00 51.22 193 LEU A CA 8
ATOM 11014 C C . LEU A 1 53 ? 2.405 -4.508 3.387 1.00 53.55 193 LEU A C 8
ATOM 11015 O O . LEU A 1 53 ? 1.305 -4.118 3.758 1.00 33.30 193 LEU A O 8
ATOM 11031 N N . THR A 1 54 ? 3.468 -3.793 3.463 1.00 5.31 194 THR A N 8
ATOM 11032 C CA . THR A 1 54 ? 3.422 -2.427 3.814 1.00 5.34 194 THR A CA 8
ATOM 11033 C C . THR A 1 54 ? 3.735 -1.667 2.542 1.00 52.31 194 THR A C 8
ATOM 11034 O O . THR A 1 54 ? 4.879 -1.675 2.057 1.00 60.01 194 THR A O 8
ATOM 11045 N N . ALA A 1 55 ? 2.739 -1.091 1.973 1.00 63.20 195 ALA A N 8
ATOM 11046 C CA . ALA A 1 55 ? 2.899 -0.347 0.765 1.00 73.43 195 ALA A CA 8
ATOM 11047 C C . ALA A 1 55 ? 3.008 1.107 1.107 1.00 64.42 195 ALA A C 8
ATOM 11048 O O . ALA A 1 55 ? 2.091 1.681 1.691 1.00 72.15 195 ALA A O 8
ATOM 11055 N N . HIS A 1 56 ? 4.124 1.687 0.798 1.00 65.23 196 HIS A N 8
ATOM 11056 C CA . HIS A 1 56 ? 4.339 3.070 1.060 1.00 53.24 196 HIS A CA 8
ATOM 11057 C C . HIS A 1 56 ? 4.016 3.794 -0.211 1.00 24.20 196 HIS A C 8
ATOM 11058 O O . HIS A 1 56 ? 4.700 3.624 -1.221 1.00 3.11 196 HIS A O 8
ATOM 11072 N N . LEU A 1 57 ? 2.978 4.539 -0.184 1.00 31.30 197 LEU A N 8
ATOM 11073 C CA . LEU A 1 57 ? 2.472 5.191 -1.354 1.00 53.25 197 LEU A CA 8
ATOM 11074 C C . LEU A 1 57 ? 2.540 6.691 -1.178 1.00 30.32 197 LEU A C 8
ATOM 11075 O O . LEU A 1 57 ? 2.501 7.183 -0.081 1.00 3.43 197 LEU A O 8
ATOM 11091 N N . LEU A 1 58 ? 2.667 7.385 -2.249 1.00 43.34 198 LEU A N 8
ATOM 11092 C CA . LEU A 1 58 ? 2.739 8.819 -2.255 1.00 0.03 198 LEU A CA 8
ATOM 11093 C C . LEU A 1 58 ? 1.552 9.351 -3.046 1.00 52.32 198 LEU A C 8
ATOM 11094 O O . LEU A 1 58 ? 1.446 9.104 -4.250 1.00 42.33 198 LEU A O 8
ATOM 11110 N N . MET A 1 59 ? 0.665 10.038 -2.398 1.00 42.52 199 MET A N 8
ATOM 11111 C CA . MET A 1 59 ? -0.491 10.601 -3.082 1.00 24.33 199 MET A CA 8
ATOM 11112 C C . MET A 1 59 ? -0.423 12.116 -3.043 1.00 74.44 199 MET A C 8
ATOM 11113 O O . MET A 1 59 ? -0.017 12.689 -2.033 1.00 30.33 199 MET A O 8
ATOM 11127 N N . VAL A 1 60 ? -0.823 12.751 -4.133 1.00 70.00 200 VAL A N 8
ATOM 11128 C CA . VAL A 1 60 ? -0.679 14.196 -4.307 1.00 31.11 200 VAL A CA 8
ATOM 11129 C C . VAL A 1 60 ? -1.604 14.966 -3.377 1.00 41.41 200 VAL A C 8
ATOM 11130 O O . VAL A 1 60 ? -2.829 14.764 -3.383 1.00 41.22 200 VAL A O 8
ATOM 11143 N N . GLY A 1 61 ? -1.004 15.857 -2.609 1.00 52.45 201 GLY A N 8
ATOM 11144 C CA . GLY A 1 61 ? -1.726 16.672 -1.676 1.00 71.33 201 GLY A CA 8
ATOM 11145 C C . GLY A 1 61 ? -2.303 15.861 -0.548 1.00 60.40 201 GLY A C 8
ATOM 11146 O O . GLY A 1 61 ? -1.562 15.282 0.261 1.00 44.25 201 GLY A O 8
ATOM 11150 N N . HIS A 1 62 ? -3.607 15.814 -0.509 1.00 23.13 202 HIS A N 8
ATOM 11151 C CA . HIS A 1 62 ? -4.352 15.078 0.476 1.00 1.40 202 HIS A CA 8
ATOM 11152 C C . HIS A 1 62 ? -5.784 14.924 0.008 1.00 41.31 202 HIS A C 8
ATOM 11153 O O . HIS A 1 62 ? -6.617 15.816 0.174 1.00 60.21 202 HIS A O 8
ATOM 11167 N N . THR A 1 63 ? -6.036 13.839 -0.638 1.00 23.54 203 THR A N 8
ATOM 11168 C CA . THR A 1 63 ? -7.341 13.492 -1.065 1.00 14.22 203 THR A CA 8
ATOM 11169 C C . THR A 1 63 ? -7.621 12.064 -0.580 1.00 12.32 203 THR A C 8
ATOM 11170 O O . THR A 1 63 ? -7.436 11.094 -1.320 1.00 22.15 203 THR A O 8
ATOM 11181 N N . PRO A 1 64 ? -8.028 11.917 0.702 1.00 33.22 204 PRO A N 8
ATOM 11182 C CA . PRO A 1 64 ? -8.165 10.608 1.355 1.00 51.22 204 PRO A CA 8
ATOM 11183 C C . PRO A 1 64 ? -9.168 9.694 0.682 1.00 23.11 204 PRO A C 8
ATOM 11184 O O . PRO A 1 64 ? -9.066 8.481 0.789 1.00 31.24 204 PRO A O 8
ATOM 11195 N N . ALA A 1 65 ? -10.093 10.283 -0.048 1.00 12.04 205 ALA A N 8
ATOM 11196 C CA . ALA A 1 65 ? -11.118 9.539 -0.754 1.00 21.13 205 ALA A CA 8
ATOM 11197 C C . ALA A 1 65 ? -10.518 8.577 -1.773 1.00 5.13 205 ALA A C 8
ATOM 11198 O O . ALA A 1 65 ? -10.972 7.451 -1.903 1.00 71.23 205 ALA A O 8
ATOM 11205 N N . LYS A 1 66 ? -9.466 9.009 -2.461 1.00 33.13 206 LYS A N 8
ATOM 11206 C CA . LYS A 1 66 ? -8.809 8.159 -3.448 1.00 51.44 206 LYS A CA 8
ATOM 11207 C C . LYS A 1 66 ? -8.165 6.984 -2.776 1.00 23.13 206 LYS A C 8
ATOM 11208 O O . LYS A 1 66 ? -8.348 5.842 -3.193 1.00 31.11 206 LYS A O 8
ATOM 11227 N N . LEU A 1 67 ? -7.477 7.262 -1.699 1.00 71.30 207 LEU A N 8
ATOM 11228 C CA . LEU A 1 67 ? -6.756 6.247 -0.987 1.00 44.12 207 LEU A CA 8
ATOM 11229 C C . LEU A 1 67 ? -7.725 5.257 -0.385 1.00 2.10 207 LEU A C 8
ATOM 11230 O O . LEU A 1 67 ? -7.536 4.058 -0.499 1.00 53.15 207 LEU A O 8
ATOM 11246 N N . GLU A 1 68 ? -8.798 5.771 0.179 1.00 45.03 208 GLU A N 8
ATOM 11247 C CA . GLU A 1 68 ? -9.792 4.949 0.817 1.00 31.13 208 GLU A CA 8
ATOM 11248 C C . GLU A 1 68 ? -10.475 4.033 -0.194 1.00 71.01 208 GLU A C 8
ATOM 11249 O O . GLU A 1 68 ? -10.715 2.859 0.095 1.00 51.52 208 GLU A O 8
ATOM 11261 N N . ARG A 1 69 ? -10.738 4.547 -1.400 1.00 11.01 209 ARG A N 8
ATOM 11262 C CA . ARG A 1 69 ? -11.348 3.719 -2.433 1.00 1.21 209 ARG A CA 8
ATOM 11263 C C . ARG A 1 69 ? -10.426 2.588 -2.835 1.00 11.04 209 ARG A C 8
ATOM 11264 O O . ARG A 1 69 ? -10.864 1.447 -3.017 1.00 62.15 209 ARG A O 8
ATOM 11285 N N . LEU A 1 70 ? -9.148 2.893 -2.959 1.00 53.54 210 LEU A N 8
ATOM 11286 C CA . LEU A 1 70 ? -8.173 1.878 -3.294 1.00 73.31 210 LEU A CA 8
ATOM 11287 C C . LEU A 1 70 ? -8.008 0.875 -2.174 1.00 70.42 210 LEU A C 8
ATOM 11288 O O . LEU A 1 70 ? -7.922 -0.318 -2.428 1.00 51.44 210 LEU A O 8
ATOM 11304 N N . VAL A 1 71 ? -8.002 1.355 -0.941 1.00 3.41 211 VAL A N 8
ATOM 11305 C CA . VAL A 1 71 ? -7.868 0.487 0.219 1.00 72.22 211 VAL A CA 8
ATOM 11306 C C . VAL A 1 71 ? -9.064 -0.460 0.330 1.00 24.35 211 VAL A C 8
ATOM 11307 O O . VAL A 1 71 ? -8.890 -1.648 0.575 1.00 1.11 211 VAL A O 8
ATOM 11320 N N . ALA A 1 72 ? -10.257 0.060 0.088 1.00 14.10 212 ALA A N 8
ATOM 11321 C CA . ALA A 1 72 ? -11.476 -0.739 0.139 1.00 0.15 212 ALA A CA 8
ATOM 11322 C C . ALA A 1 72 ? -11.454 -1.847 -0.904 1.00 60.24 212 ALA A C 8
ATOM 11323 O O . ALA A 1 72 ? -11.798 -2.994 -0.613 1.00 11.44 212 ALA A O 8
ATOM 11330 N N . GLU A 1 73 ? -11.016 -1.505 -2.093 1.00 4.25 213 GLU A N 8
ATOM 11331 C CA . GLU A 1 73 ? -10.922 -2.434 -3.206 1.00 35.10 213 GLU A CA 8
ATOM 11332 C C . GLU A 1 73 ? -9.829 -3.449 -2.943 1.00 63.10 213 GLU A C 8
ATOM 11333 O O . GLU A 1 73 ? -9.984 -4.631 -3.235 1.00 42.43 213 GLU A O 8
ATOM 11345 N N . LEU A 1 74 ? -8.747 -2.989 -2.373 1.00 52.22 214 LEU A N 8
ATOM 11346 C CA . LEU A 1 74 ? -7.629 -3.836 -2.072 1.00 42.54 214 LEU A CA 8
ATOM 11347 C C . LEU A 1 74 ? -8.040 -4.819 -0.973 1.00 55.44 214 LEU A C 8
ATOM 11348 O O . LEU A 1 74 ? -7.736 -5.994 -1.044 1.00 45.31 214 LEU A O 8
ATOM 11364 N N . SER A 1 75 ? -8.775 -4.322 0.003 1.00 51.44 215 SER A N 8
ATOM 11365 C CA . SER A 1 75 ? -9.290 -5.130 1.090 1.00 11.21 215 SER A CA 8
ATOM 11366 C C . SER A 1 75 ? -10.282 -6.190 0.539 1.00 71.11 215 SER A C 8
ATOM 11367 O O . SER A 1 75 ? -10.344 -7.340 1.020 1.00 4.22 215 SER A O 8
ATOM 11375 N N . LEU A 1 76 ? -11.042 -5.779 -0.477 1.00 71.14 216 LEU A N 8
ATOM 11376 C CA . LEU A 1 76 ? -12.092 -6.584 -1.076 1.00 72.31 216 LEU A CA 8
ATOM 11377 C C . LEU A 1 76 ? -11.527 -7.730 -1.907 1.00 34.22 216 LEU A C 8
ATOM 11378 O O . LEU A 1 76 ? -12.226 -8.719 -2.169 1.00 4.12 216 LEU A O 8
ATOM 11394 N N . GLN A 1 77 ? -10.299 -7.582 -2.352 1.00 13.04 217 GLN A N 8
ATOM 11395 C CA . GLN A 1 77 ? -9.616 -8.641 -3.100 1.00 2.33 217 GLN A CA 8
ATOM 11396 C C . GLN A 1 77 ? -9.565 -9.914 -2.260 1.00 32.34 217 GLN A C 8
ATOM 11397 O O . GLN A 1 77 ? -9.039 -9.896 -1.134 1.00 0.23 217 GLN A O 8
ATOM 11411 N N . PRO A 1 78 ? -10.145 -11.024 -2.772 1.00 72.52 218 PRO A N 8
ATOM 11412 C CA . PRO A 1 78 ? -10.248 -12.280 -2.036 1.00 15.32 218 PRO A CA 8
ATOM 11413 C C . PRO A 1 78 ? -8.894 -12.835 -1.661 1.00 51.45 218 PRO A C 8
ATOM 11414 O O . PRO A 1 78 ? -8.138 -13.304 -2.515 1.00 4.41 218 PRO A O 8
ATOM 11425 N N . GLY A 1 79 ? -8.582 -12.731 -0.402 1.00 32.41 219 GLY A N 8
ATOM 11426 C CA . GLY A 1 79 ? -7.322 -13.216 0.107 1.00 72.33 219 GLY A CA 8
ATOM 11427 C C . GLY A 1 79 ? -6.792 -12.326 1.199 1.00 65.43 219 GLY A C 8
ATOM 11428 O O . GLY A 1 79 ? -5.925 -12.730 1.989 1.00 33.23 219 GLY A O 8
ATOM 11432 N N . VAL A 1 80 ? -7.286 -11.106 1.227 1.00 1.31 220 VAL A N 8
ATOM 11433 C CA . VAL A 1 80 ? -6.922 -10.149 2.242 1.00 34.03 220 VAL A CA 8
ATOM 11434 C C . VAL A 1 80 ? -7.695 -10.405 3.537 1.00 4.40 220 VAL A C 8
ATOM 11435 O O . VAL A 1 80 ? -8.916 -10.586 3.515 1.00 14.23 220 VAL A O 8
ATOM 11448 N N . TYR A 1 81 ? -6.976 -10.439 4.641 1.00 62.50 221 TYR A N 8
ATOM 11449 C CA . TYR A 1 81 ? -7.555 -10.594 5.960 1.00 11.15 221 TYR A CA 8
ATOM 11450 C C . TYR A 1 81 ? -7.986 -9.248 6.471 1.00 44.31 221 TYR A C 8
ATOM 11451 O O . TYR A 1 81 ? -9.141 -9.051 6.867 1.00 71.21 221 TYR A O 8
ATOM 11469 N N . ALA A 1 82 ? -7.059 -8.321 6.437 1.00 75.21 222 ALA A N 8
ATOM 11470 C CA . ALA A 1 82 ? -7.275 -6.988 6.962 1.00 31.24 222 ALA A CA 8
ATOM 11471 C C . ALA A 1 82 ? -6.283 -6.036 6.352 1.00 10.14 222 ALA A C 8
ATOM 11472 O O . ALA A 1 82 ? -5.228 -6.464 5.875 1.00 11.32 222 ALA A O 8
ATOM 11479 N N . VAL A 1 83 ? -6.609 -4.774 6.351 1.00 54.43 223 VAL A N 8
ATOM 11480 C CA . VAL A 1 83 ? -5.722 -3.761 5.839 1.00 33.22 223 VAL A CA 8
ATOM 11481 C C . VAL A 1 83 ? -5.847 -2.476 6.664 1.00 45.33 223 VAL A C 8
ATOM 11482 O O . VAL A 1 83 ? -6.952 -1.995 6.938 1.00 63.54 223 VAL A O 8
ATOM 11495 N N . HIS A 1 84 ? -4.734 -1.964 7.098 1.00 42.22 224 HIS A N 8
ATOM 11496 C CA . HIS A 1 84 ? -4.691 -0.748 7.887 1.00 13.04 224 HIS A CA 8
ATOM 11497 C C . HIS A 1 84 ? -3.956 0.286 7.092 1.00 71.21 224 HIS A C 8
ATOM 11498 O O . HIS A 1 84 ? -2.919 -0.018 6.517 1.00 60.13 224 HIS A O 8
ATOM 11512 N N . TRP A 1 85 ? -4.459 1.471 7.025 1.00 31.33 225 TRP A N 8
ATOM 11513 C CA . TRP A 1 85 ? -3.701 2.506 6.406 1.00 45.50 225 TRP A CA 8
ATOM 11514 C C . TRP A 1 85 ? -3.352 3.515 7.420 1.00 35.23 225 TRP A C 8
ATOM 11515 O O . TRP A 1 85 ? -4.112 3.765 8.361 1.00 0.15 225 TRP A O 8
ATOM 11536 N N . TYR A 1 86 ? -2.239 4.071 7.250 1.00 44.24 226 TYR A N 8
ATOM 11537 C CA . TYR A 1 86 ? -1.708 5.003 8.181 1.00 73.31 226 TYR A CA 8
ATOM 11538 C C . TYR A 1 86 ? -0.888 5.988 7.398 1.00 71.25 226 TYR A C 8
ATOM 11539 O O . TYR A 1 86 ? -0.333 5.638 6.354 1.00 40.24 226 TYR A O 8
ATOM 11557 N N . ALA A 1 87 ? -0.864 7.211 7.826 1.00 70.15 227 ALA A N 8
ATOM 11558 C CA . ALA A 1 87 ? -0.056 8.203 7.169 1.00 41.43 227 ALA A CA 8
ATOM 11559 C C . ALA A 1 87 ? 1.385 8.040 7.585 1.00 73.44 227 ALA A C 8
ATOM 11560 O O . ALA A 1 87 ? 1.694 7.253 8.497 1.00 61.41 227 ALA A O 8
ATOM 11567 N N . GLY A 1 88 ? 2.258 8.736 6.906 1.00 72.24 228 GLY A N 8
ATOM 11568 C CA . GLY A 1 88 ? 3.661 8.686 7.211 1.00 71.24 228 GLY A CA 8
ATOM 11569 C C . GLY A 1 88 ? 3.927 9.172 8.587 1.00 33.22 228 GLY A C 8
ATOM 11570 O O . GLY A 1 88 ? 3.673 10.333 8.900 1.00 43.43 228 GLY A O 8
ATOM 11574 N N . GLU A 1 89 ? 4.366 8.270 9.422 1.00 43.31 229 GLU A N 8
ATOM 11575 C CA . GLU A 1 89 ? 4.674 8.585 10.780 1.00 63.23 229 GLU A CA 8
ATOM 11576 C C . GLU A 1 89 ? 5.922 9.456 10.780 1.00 42.25 229 GLU A C 8
ATOM 11577 O O . GLU A 1 89 ? 5.896 10.641 11.115 1.00 33.11 229 GLU A O 8
ATOM 11589 N N . HIS A 1 90 ? 6.986 8.843 10.379 1.00 40.53 230 HIS A N 8
ATOM 11590 C CA . HIS A 1 90 ? 8.239 9.509 10.131 1.00 40.23 230 HIS A CA 8
ATOM 11591 C C . HIS A 1 90 ? 8.670 9.097 8.762 1.00 73.10 230 HIS A C 8
ATOM 11592 O O . HIS A 1 90 ? 8.992 9.930 7.914 1.00 31.41 230 HIS A O 8
ATOM 11606 N N . ALA A 1 91 ? 8.626 7.771 8.553 1.00 52.52 231 ALA A N 8
ATOM 11607 C CA . ALA A 1 91 ? 8.994 7.109 7.285 1.00 33.22 231 ALA A CA 8
ATOM 11608 C C . ALA A 1 91 ? 10.366 7.569 6.854 1.00 44.00 231 ALA A C 8
ATOM 11609 O O . ALA A 1 91 ? 10.672 7.729 5.666 1.00 73.30 231 ALA A O 8
ATOM 11616 N N . GLN A 1 92 ? 11.193 7.677 7.831 1.00 53.14 232 GLN A N 8
ATOM 11617 C CA . GLN A 1 92 ? 12.480 8.249 7.685 1.00 33.23 232 GLN A CA 8
ATOM 11618 C C . GLN A 1 92 ? 13.502 7.159 7.526 1.00 14.40 232 GLN A C 8
ATOM 11619 O O . GLN A 1 92 ? 13.537 6.207 8.310 1.00 22.13 232 GLN A O 8
ATOM 11633 N N . ALA A 1 93 ? 14.309 7.281 6.511 1.00 24.44 233 ALA A N 8
ATOM 11634 C CA . ALA A 1 93 ? 15.343 6.327 6.273 1.00 63.53 233 ALA A CA 8
ATOM 11635 C C . ALA A 1 93 ? 16.559 6.661 7.117 1.00 20.43 233 ALA A C 8
ATOM 11636 O O . ALA A 1 93 ? 17.429 7.436 6.714 1.00 14.34 233 ALA A O 8
ATOM 11643 N N . GLU A 1 94 ? 16.546 6.169 8.321 1.00 4.03 234 GLU A N 8
ATOM 11644 C CA . GLU A 1 94 ? 17.645 6.320 9.223 1.00 51.32 234 GLU A CA 8
ATOM 11645 C C . GLU A 1 94 ? 18.406 5.022 9.228 1.00 41.23 234 GLU A C 8
ATOM 11657 N N . VAL A 1 1 ? 13.482 17.706 2.576 1.00 3.00 141 VAL A N 9
ATOM 11658 C CA . VAL A 1 1 ? 12.125 17.230 2.308 1.00 12.15 141 VAL A CA 9
ATOM 11659 C C . VAL A 1 1 ? 12.151 16.127 1.269 1.00 13.34 141 VAL A C 9
ATOM 11660 O O . VAL A 1 1 ? 12.418 16.347 0.087 1.00 73.40 141 VAL A O 9
ATOM 11672 N N . GLU A 1 2 ? 11.886 14.938 1.712 1.00 4.40 142 GLU A N 9
ATOM 11673 C CA . GLU A 1 2 ? 12.033 13.781 0.880 1.00 64.51 142 GLU A CA 9
ATOM 11674 C C . GLU A 1 2 ? 10.703 13.472 0.220 1.00 43.21 142 GLU A C 9
ATOM 11675 O O . GLU A 1 2 ? 9.926 12.653 0.717 1.00 14.54 142 GLU A O 9
ATOM 11687 N N . ASP A 1 3 ? 10.420 14.221 -0.846 1.00 21.05 143 ASP A N 9
ATOM 11688 C CA . ASP A 1 3 ? 9.163 14.147 -1.621 1.00 22.34 143 ASP A CA 9
ATOM 11689 C C . ASP A 1 3 ? 7.990 14.487 -0.747 1.00 51.41 143 ASP A C 9
ATOM 11690 O O . ASP A 1 3 ? 6.837 14.092 -0.988 1.00 21.23 143 ASP A O 9
ATOM 11699 N N . GLU A 1 4 ? 8.278 15.339 0.178 1.00 3.21 144 GLU A N 9
ATOM 11700 C CA . GLU A 1 4 ? 7.351 15.769 1.182 1.00 72.52 144 GLU A CA 9
ATOM 11701 C C . GLU A 1 4 ? 6.546 16.945 0.674 1.00 1.21 144 GLU A C 9
ATOM 11702 O O . GLU A 1 4 ? 6.787 18.112 0.998 1.00 60.21 144 GLU A O 9
ATOM 11714 N N . GLY A 1 5 ? 5.705 16.602 -0.220 1.00 52.33 145 GLY A N 9
ATOM 11715 C CA . GLY A 1 5 ? 4.777 17.477 -0.860 1.00 31.32 145 GLY A CA 9
ATOM 11716 C C . GLY A 1 5 ? 3.542 16.692 -1.152 1.00 50.32 145 GLY A C 9
ATOM 11717 O O . GLY A 1 5 ? 2.399 17.179 -1.054 1.00 62.24 145 GLY A O 9
ATOM 11721 N N . LEU A 1 6 ? 3.781 15.461 -1.519 1.00 62.22 146 LEU A N 9
ATOM 11722 C CA . LEU A 1 6 ? 2.778 14.484 -1.665 1.00 24.42 146 LEU A CA 9
ATOM 11723 C C . LEU A 1 6 ? 2.492 13.994 -0.262 1.00 43.23 146 LEU A C 9
ATOM 11724 O O . LEU A 1 6 ? 3.380 14.031 0.585 1.00 33.12 146 LEU A O 9
ATOM 11740 N N . GLN A 1 7 ? 1.288 13.583 -0.010 1.00 1.42 147 GLN A N 9
ATOM 11741 C CA . GLN A 1 7 ? 0.888 13.141 1.316 1.00 72.35 147 GLN A CA 9
ATOM 11742 C C . GLN A 1 7 ? 1.388 11.744 1.561 1.00 63.12 147 GLN A C 9
ATOM 11743 O O . GLN A 1 7 ? 0.955 10.802 0.890 1.00 30.24 147 GLN A O 9
ATOM 11757 N N . PRO A 1 8 ? 2.347 11.596 2.482 1.00 52.05 148 PRO A N 9
ATOM 11758 C CA . PRO A 1 8 ? 2.933 10.324 2.781 1.00 0.32 148 PRO A CA 9
ATOM 11759 C C . PRO A 1 8 ? 2.001 9.461 3.593 1.00 11.33 148 PRO A C 9
ATOM 11760 O O . PRO A 1 8 ? 1.386 9.915 4.581 1.00 35.44 148 PRO A O 9
ATOM 11771 N N . TYR A 1 9 ? 1.866 8.262 3.155 1.00 52.13 149 TYR A N 9
ATOM 11772 C CA . TYR A 1 9 ? 1.055 7.257 3.799 1.00 22.23 149 TYR A CA 9
ATOM 11773 C C . TYR A 1 9 ? 1.734 5.910 3.732 1.00 40.32 149 TYR A C 9
ATOM 11774 O O . TYR A 1 9 ? 2.698 5.726 3.010 1.00 75.10 149 TYR A O 9
ATOM 11792 N N . GLN A 1 10 ? 1.251 5.007 4.516 1.00 4.30 150 GLN A N 9
ATOM 11793 C CA . GLN A 1 10 ? 1.656 3.625 4.491 1.00 61.35 150 GLN A CA 9
ATOM 11794 C C . GLN A 1 10 ? 0.424 2.801 4.593 1.00 61.13 150 GLN A C 9
ATOM 11795 O O . GLN A 1 10 ? -0.424 3.056 5.443 1.00 72.13 150 GLN A O 9
ATOM 11809 N N . VAL A 1 11 ? 0.303 1.857 3.743 1.00 72.13 151 VAL A N 9
ATOM 11810 C CA . VAL A 1 11 ? -0.835 0.980 3.744 1.00 2.51 151 VAL A CA 9
ATOM 11811 C C . VAL A 1 11 ? -0.329 -0.442 3.846 1.00 64.31 151 VAL A C 9
ATOM 11812 O O . VAL A 1 11 ? 0.481 -0.871 3.020 1.00 72.22 151 VAL A O 9
ATOM 11825 N N . ARG A 1 12 ? -0.745 -1.154 4.858 1.00 22.23 152 ARG A N 9
ATOM 11826 C CA . ARG A 1 12 ? -0.335 -2.518 5.000 1.00 2.35 152 ARG A CA 9
ATOM 11827 C C . ARG A 1 12 ? -1.542 -3.429 4.919 1.00 21.43 152 ARG A C 9
ATOM 11828 O O . ARG A 1 12 ? -2.575 -3.179 5.548 1.00 35.33 152 ARG A O 9
ATOM 11849 N N . VAL A 1 13 ? -1.428 -4.437 4.126 1.00 42.31 153 VAL A N 9
ATOM 11850 C CA . VAL A 1 13 ? -2.484 -5.400 3.949 1.00 41.34 153 VAL A CA 9
ATOM 11851 C C . VAL A 1 13 ? -1.965 -6.798 4.274 1.00 5.52 153 VAL A C 9
ATOM 11852 O O . VAL A 1 13 ? -0.891 -7.197 3.819 1.00 22.31 153 VAL A O 9
ATOM 11865 N N . ILE A 1 14 ? -2.692 -7.501 5.100 1.00 23.04 154 ILE A N 9
ATOM 11866 C CA . ILE A 1 14 ? -2.343 -8.840 5.495 1.00 41.03 154 ILE A CA 9
ATOM 11867 C C . ILE A 1 14 ? -3.218 -9.789 4.712 1.00 41.41 154 ILE A C 9
ATOM 11868 O O . ILE A 1 14 ? -4.444 -9.781 4.875 1.00 71.33 154 ILE A O 9
ATOM 11884 N N . CYS A 1 15 ? -2.629 -10.586 3.878 1.00 4.24 155 CYS A N 9
ATOM 11885 C CA . CYS A 1 15 ? -3.392 -11.449 3.028 1.00 55.01 155 CYS A CA 9
ATOM 11886 C C . CYS A 1 15 ? -2.710 -12.789 2.856 1.00 43.34 155 CYS A C 9
ATOM 11887 O O . CYS A 1 15 ? -1.618 -13.011 3.395 1.00 24.22 155 CYS A O 9
ATOM 11895 N N . ARG A 1 16 ? -3.400 -13.686 2.179 1.00 35.24 156 ARG A N 9
ATOM 11896 C CA . ARG A 1 16 ? -2.859 -14.997 1.786 1.00 42.52 156 ARG A CA 9
ATOM 11897 C C . ARG A 1 16 ? -1.600 -14.807 0.926 1.00 45.22 156 ARG A C 9
ATOM 11898 O O . ARG A 1 16 ? -1.537 -13.877 0.131 1.00 32.35 156 ARG A O 9
ATOM 11919 N N . PRO A 1 17 ? -0.583 -15.660 1.073 1.00 31.24 157 PRO A N 9
ATOM 11920 C CA . PRO A 1 17 ? 0.642 -15.584 0.252 1.00 12.11 157 PRO A CA 9
ATOM 11921 C C . PRO A 1 17 ? 0.380 -15.637 -1.262 1.00 72.45 157 PRO A C 9
ATOM 11922 O O . PRO A 1 17 ? 1.040 -14.948 -2.031 1.00 23.54 157 PRO A O 9
ATOM 11933 N N . LYS A 1 18 ? -0.604 -16.417 -1.681 1.00 15.13 158 LYS A N 9
ATOM 11934 C CA . LYS A 1 18 ? -0.966 -16.470 -3.089 1.00 5.20 158 LYS A CA 9
ATOM 11935 C C . LYS A 1 18 ? -1.680 -15.190 -3.518 1.00 62.14 158 LYS A C 9
ATOM 11936 O O . LYS A 1 18 ? -1.780 -14.889 -4.709 1.00 31.25 158 LYS A O 9
ATOM 11955 N N . ALA A 1 19 ? -2.145 -14.425 -2.550 1.00 44.11 159 ALA A N 9
ATOM 11956 C CA . ALA A 1 19 ? -2.871 -13.214 -2.840 1.00 73.22 159 ALA A CA 9
ATOM 11957 C C . ALA A 1 19 ? -1.898 -12.092 -3.036 1.00 35.23 159 ALA A C 9
ATOM 11958 O O . ALA A 1 19 ? -2.083 -11.268 -3.915 1.00 55.40 159 ALA A O 9
ATOM 11965 N N . GLU A 1 20 ? -0.812 -12.143 -2.261 1.00 21.41 160 GLU A N 9
ATOM 11966 C CA . GLU A 1 20 ? 0.295 -11.170 -2.273 1.00 11.52 160 GLU A CA 9
ATOM 11967 C C . GLU A 1 20 ? 0.704 -10.831 -3.677 1.00 63.43 160 GLU A C 9
ATOM 11968 O O . GLU A 1 20 ? 0.796 -9.657 -4.046 1.00 30.34 160 GLU A O 9
ATOM 11980 N N . THR A 1 21 ? 0.882 -11.857 -4.455 1.00 64.14 161 THR A N 9
ATOM 11981 C CA . THR A 1 21 ? 1.391 -11.741 -5.777 1.00 55.43 161 THR A CA 9
ATOM 11982 C C . THR A 1 21 ? 0.489 -10.881 -6.674 1.00 12.22 161 THR A C 9
ATOM 11983 O O . THR A 1 21 ? 0.982 -10.030 -7.438 1.00 24.14 161 THR A O 9
ATOM 11994 N N . TYR A 1 22 ? -0.810 -11.032 -6.558 1.00 4.12 162 TYR A N 9
ATOM 11995 C CA . TYR A 1 22 ? -1.658 -10.199 -7.341 1.00 10.13 162 TYR A CA 9
ATOM 11996 C C . TYR A 1 22 ? -1.950 -8.891 -6.632 1.00 33.13 162 TYR A C 9
ATOM 11997 O O . TYR A 1 22 ? -2.097 -7.869 -7.277 1.00 53.34 162 TYR A O 9
ATOM 12015 N N . VAL A 1 23 ? -1.959 -8.929 -5.300 1.00 10.44 163 VAL A N 9
ATOM 12016 C CA . VAL A 1 23 ? -2.244 -7.761 -4.475 1.00 31.35 163 VAL A CA 9
ATOM 12017 C C . VAL A 1 23 ? -1.197 -6.683 -4.675 1.00 70.52 163 VAL A C 9
ATOM 12018 O O . VAL A 1 23 ? -1.536 -5.545 -4.958 1.00 61.24 163 VAL A O 9
ATOM 12031 N N . ARG A 1 24 ? 0.064 -7.063 -4.605 1.00 10.13 164 ARG A N 9
ATOM 12032 C CA . ARG A 1 24 ? 1.156 -6.114 -4.747 1.00 3.50 164 ARG A CA 9
ATOM 12033 C C . ARG A 1 24 ? 1.148 -5.465 -6.126 1.00 72.25 164 ARG A C 9
ATOM 12034 O O . ARG A 1 24 ? 1.337 -4.255 -6.255 1.00 12.14 164 ARG A O 9
ATOM 12055 N N . ALA A 1 25 ? 0.856 -6.257 -7.133 1.00 61.41 165 ALA A N 9
ATOM 12056 C CA . ALA A 1 25 ? 0.792 -5.776 -8.491 1.00 54.13 165 ALA A CA 9
ATOM 12057 C C . ALA A 1 25 ? -0.437 -4.892 -8.688 1.00 21.32 165 ALA A C 9
ATOM 12058 O O . ALA A 1 25 ? -0.383 -3.870 -9.376 1.00 25.53 165 ALA A O 9
ATOM 12065 N N . HIS A 1 26 ? -1.525 -5.271 -8.045 1.00 14.05 166 HIS A N 9
ATOM 12066 C CA . HIS A 1 26 ? -2.765 -4.531 -8.110 1.00 70.03 166 HIS A CA 9
ATOM 12067 C C . HIS A 1 26 ? -2.593 -3.180 -7.414 1.00 10.03 166 HIS A C 9
ATOM 12068 O O . HIS A 1 26 ? -3.094 -2.170 -7.889 1.00 34.02 166 HIS A O 9
ATOM 12082 N N . ILE A 1 27 ? -1.857 -3.172 -6.301 1.00 10.25 167 ILE A N 9
ATOM 12083 C CA . ILE A 1 27 ? -1.544 -1.937 -5.589 1.00 64.42 167 ILE A CA 9
ATOM 12084 C C . ILE A 1 27 ? -0.783 -0.994 -6.505 1.00 60.34 167 ILE A C 9
ATOM 12085 O O . ILE A 1 27 ? -1.111 0.182 -6.594 1.00 54.24 167 ILE A O 9
ATOM 12101 N N . VAL A 1 28 ? 0.200 -1.521 -7.217 1.00 54.13 168 VAL A N 9
ATOM 12102 C CA . VAL A 1 28 ? 0.983 -0.712 -8.154 1.00 72.40 168 VAL A CA 9
ATOM 12103 C C . VAL A 1 28 ? 0.091 -0.143 -9.269 1.00 20.41 168 VAL A C 9
ATOM 12104 O O . VAL A 1 28 ? 0.223 1.024 -9.660 1.00 45.24 168 VAL A O 9
ATOM 12117 N N . GLN A 1 29 ? -0.827 -0.944 -9.757 1.00 75.31 169 GLN A N 9
ATOM 12118 C CA . GLN A 1 29 ? -1.735 -0.477 -10.784 1.00 11.21 169 GLN A CA 9
ATOM 12119 C C . GLN A 1 29 ? -2.710 0.546 -10.249 1.00 33.32 169 GLN A C 9
ATOM 12120 O O . GLN A 1 29 ? -3.002 1.542 -10.920 1.00 12.42 169 GLN A O 9
ATOM 12134 N N . ARG A 1 30 ? -3.189 0.328 -9.052 1.00 24.23 170 ARG A N 9
ATOM 12135 C CA . ARG A 1 30 ? -4.097 1.258 -8.450 1.00 25.21 170 ARG A CA 9
ATOM 12136 C C . ARG A 1 30 ? -3.417 2.556 -8.160 1.00 1.23 170 ARG A C 9
ATOM 12137 O O . ARG A 1 30 ? -3.904 3.580 -8.537 1.00 2.34 170 ARG A O 9
ATOM 12158 N N . THR A 1 31 ? -2.250 2.501 -7.577 1.00 42.21 171 THR A N 9
ATOM 12159 C CA . THR A 1 31 ? -1.544 3.702 -7.199 1.00 72.11 171 THR A CA 9
ATOM 12160 C C . THR A 1 31 ? -1.196 4.567 -8.413 1.00 45.41 171 THR A C 9
ATOM 12161 O O . THR A 1 31 ? -1.419 5.785 -8.396 1.00 71.44 171 THR A O 9
ATOM 12172 N N . SER A 1 32 ? -0.759 3.928 -9.495 1.00 14.11 172 SER A N 9
ATOM 12173 C CA . SER A 1 32 ? -0.389 4.651 -10.692 1.00 61.32 172 SER A CA 9
ATOM 12174 C C . SER A 1 32 ? -1.606 5.321 -11.344 1.00 31.22 172 SER A C 9
ATOM 12175 O O . SER A 1 32 ? -1.485 6.353 -12.002 1.00 21.23 172 SER A O 9
ATOM 12183 N N . SER A 1 33 ? -2.772 4.747 -11.131 1.00 0.34 173 SER A N 9
ATOM 12184 C CA . SER A 1 33 ? -3.989 5.295 -11.651 1.00 62.35 173 SER A CA 9
ATOM 12185 C C . SER A 1 33 ? -4.659 6.278 -10.644 1.00 41.01 173 SER A C 9
ATOM 12186 O O . SER A 1 33 ? -5.267 7.263 -11.046 1.00 62.12 173 SER A O 9
ATOM 12194 N N . ASN A 1 34 ? -4.511 6.016 -9.356 1.00 40.32 174 ASN A N 9
ATOM 12195 C CA . ASN A 1 34 ? -5.190 6.773 -8.296 1.00 72.43 174 ASN A CA 9
ATOM 12196 C C . ASN A 1 34 ? -4.397 7.984 -7.811 1.00 45.51 174 ASN A C 9
ATOM 12197 O O . ASN A 1 34 ? -4.705 8.517 -6.747 1.00 74.01 174 ASN A O 9
ATOM 12208 N N . ASP A 1 35 ? -3.388 8.417 -8.588 1.00 31.20 175 ASP A N 9
ATOM 12209 C CA . ASP A 1 35 ? -2.564 9.633 -8.264 1.00 52.34 175 ASP A CA 9
ATOM 12210 C C . ASP A 1 35 ? -1.630 9.380 -7.076 1.00 74.44 175 ASP A C 9
ATOM 12211 O O . ASP A 1 35 ? -1.230 10.317 -6.357 1.00 44.32 175 ASP A O 9
ATOM 12220 N N . ILE A 1 36 ? -1.237 8.141 -6.892 1.00 65.43 176 ILE A N 9
ATOM 12221 C CA . ILE A 1 36 ? -0.412 7.778 -5.767 1.00 3.54 176 ILE A CA 9
ATOM 12222 C C . ILE A 1 36 ? 0.962 7.276 -6.240 1.00 13.24 176 ILE A C 9
ATOM 12223 O O . ILE A 1 36 ? 1.063 6.412 -7.099 1.00 62.23 176 ILE A O 9
ATOM 12239 N N . THR A 1 37 ? 1.987 7.832 -5.681 1.00 2.33 177 THR A N 9
ATOM 12240 C CA . THR A 1 37 ? 3.347 7.468 -5.967 1.00 4.41 177 THR A CA 9
ATOM 12241 C C . THR A 1 37 ? 3.828 6.559 -4.822 1.00 21.21 177 THR A C 9
ATOM 12242 O O . THR A 1 37 ? 3.362 6.700 -3.693 1.00 21.00 177 THR A O 9
ATOM 12253 N N . LEU A 1 38 ? 4.692 5.627 -5.099 1.00 24.53 178 LEU A N 9
ATOM 12254 C CA . LEU A 1 38 ? 5.126 4.690 -4.087 1.00 62.00 178 LEU A CA 9
ATOM 12255 C C . LEU A 1 38 ? 6.504 5.063 -3.559 1.00 74.41 178 LEU A C 9
ATOM 12256 O O . LEU A 1 38 ? 7.345 5.544 -4.299 1.00 34.52 178 LEU A O 9
ATOM 12272 N N . ARG A 1 39 ? 6.704 4.870 -2.276 1.00 30.43 179 ARG A N 9
ATOM 12273 C CA . ARG A 1 39 ? 7.984 5.123 -1.625 1.00 50.13 179 ARG A CA 9
ATOM 12274 C C . ARG A 1 39 ? 8.690 3.817 -1.290 1.00 14.50 179 ARG A C 9
ATOM 12275 O O . ARG A 1 39 ? 9.830 3.819 -0.820 1.00 42.23 179 ARG A O 9
ATOM 12296 N N . GLY A 1 40 ? 8.013 2.723 -1.493 1.00 31.42 180 GLY A N 9
ATOM 12297 C CA . GLY A 1 40 ? 8.614 1.434 -1.294 1.00 12.14 180 GLY A CA 9
ATOM 12298 C C . GLY A 1 40 ? 7.593 0.426 -0.927 1.00 63.21 180 GLY A C 9
ATOM 12299 O O . GLY A 1 40 ? 6.481 0.786 -0.535 1.00 32.30 180 GLY A O 9
ATOM 12303 N N . ILE A 1 41 ? 7.942 -0.815 -1.060 1.00 14.43 181 ILE A N 9
ATOM 12304 C CA . ILE A 1 41 ? 7.048 -1.908 -0.740 1.00 70.55 181 ILE A CA 9
ATOM 12305 C C . ILE A 1 41 ? 7.815 -2.940 0.050 1.00 70.52 181 ILE A C 9
ATOM 12306 O O . ILE A 1 41 ? 8.823 -3.466 -0.419 1.00 41.11 181 ILE A O 9
ATOM 12322 N N . ARG A 1 42 ? 7.364 -3.207 1.231 1.00 74.53 182 ARG A N 9
ATOM 12323 C CA . ARG A 1 42 ? 7.988 -4.182 2.085 1.00 62.54 182 ARG A CA 9
ATOM 12324 C C . ARG A 1 42 ? 6.961 -5.245 2.379 1.00 33.55 182 ARG A C 9
ATOM 12325 O O . ARG A 1 42 ? 5.776 -4.945 2.414 1.00 32.20 182 ARG A O 9
ATOM 12346 N N . THR A 1 43 ? 7.367 -6.455 2.562 1.00 71.33 183 THR A N 9
ATOM 12347 C CA . THR A 1 43 ? 6.430 -7.492 2.848 1.00 61.35 183 THR A CA 9
ATOM 12348 C C . THR A 1 43 ? 7.075 -8.536 3.755 1.00 33.30 183 THR A C 9
ATOM 12349 O O . THR A 1 43 ? 8.278 -8.812 3.655 1.00 41.23 183 THR A O 9
ATOM 12360 N N . GLY A 1 44 ? 6.316 -9.029 4.689 1.00 15.22 184 GLY A N 9
ATOM 12361 C CA . GLY A 1 44 ? 6.812 -10.011 5.595 1.00 42.34 184 GLY A CA 9
ATOM 12362 C C . GLY A 1 44 ? 5.736 -10.980 6.005 1.00 41.15 184 GLY A C 9
ATOM 12363 O O . GLY A 1 44 ? 4.577 -10.584 6.109 1.00 14.44 184 GLY A O 9
ATOM 12367 N N . PRO A 1 45 ? 6.070 -12.264 6.177 1.00 72.40 185 PRO A N 9
ATOM 12368 C CA . PRO A 1 45 ? 5.146 -13.279 6.716 1.00 23.32 185 PRO A CA 9
ATOM 12369 C C . PRO A 1 45 ? 4.481 -12.756 8.002 1.00 52.25 185 PRO A C 9
ATOM 12370 O O . PRO A 1 45 ? 5.166 -12.321 8.929 1.00 24.32 185 PRO A O 9
ATOM 12381 N N . ALA A 1 46 ? 3.168 -12.795 8.052 1.00 32.10 186 ALA A N 9
ATOM 12382 C CA . ALA A 1 46 ? 2.442 -12.138 9.131 1.00 63.13 186 ALA A CA 9
ATOM 12383 C C . ALA A 1 46 ? 1.987 -13.081 10.227 1.00 63.35 186 ALA A C 9
ATOM 12384 O O . ALA A 1 46 ? 1.363 -12.642 11.202 1.00 51.34 186 ALA A O 9
ATOM 12391 N N . GLY A 1 47 ? 2.301 -14.340 10.102 1.00 73.14 187 GLY A N 9
ATOM 12392 C CA . GLY A 1 47 ? 1.875 -15.286 11.073 1.00 71.34 187 GLY A CA 9
ATOM 12393 C C . GLY A 1 47 ? 2.093 -16.691 10.630 1.00 71.30 187 GLY A C 9
ATOM 12394 O O . GLY A 1 47 ? 3.127 -17.298 10.936 1.00 12.04 187 GLY A O 9
ATOM 12398 N N . ASP A 1 48 ? 1.176 -17.199 9.868 1.00 24.11 188 ASP A N 9
ATOM 12399 C CA . ASP A 1 48 ? 1.250 -18.585 9.429 1.00 53.30 188 ASP A CA 9
ATOM 12400 C C . ASP A 1 48 ? 1.050 -18.693 7.953 1.00 14.31 188 ASP A C 9
ATOM 12401 O O . ASP A 1 48 ? 1.991 -18.960 7.209 1.00 63.33 188 ASP A O 9
ATOM 12410 N N . ASP A 1 49 ? -0.154 -18.439 7.518 1.00 24.45 189 ASP A N 9
ATOM 12411 C CA . ASP A 1 49 ? -0.504 -18.528 6.116 1.00 31.12 189 ASP A CA 9
ATOM 12412 C C . ASP A 1 49 ? -1.020 -17.179 5.690 1.00 44.11 189 ASP A C 9
ATOM 12413 O O . ASP A 1 49 ? -2.088 -17.014 5.097 1.00 0.13 189 ASP A O 9
ATOM 12422 N N . ASN A 1 50 ? -0.276 -16.211 6.092 1.00 55.33 190 ASN A N 9
ATOM 12423 C CA . ASN A 1 50 ? -0.494 -14.841 5.767 1.00 64.34 190 ASN A CA 9
ATOM 12424 C C . ASN A 1 50 ? 0.784 -14.124 5.657 1.00 33.34 190 ASN A C 9
ATOM 12425 O O . ASN A 1 50 ? 1.816 -14.533 6.207 1.00 54.11 190 ASN A O 9
ATOM 12436 N N . ILE A 1 51 ? 0.710 -13.057 4.987 1.00 13.40 191 ILE A N 9
ATOM 12437 C CA . ILE A 1 51 ? 1.830 -12.213 4.738 1.00 2.45 191 ILE A CA 9
ATOM 12438 C C . ILE A 1 51 ? 1.336 -10.772 4.698 1.00 61.33 191 ILE A C 9
ATOM 12439 O O . ILE A 1 51 ? 0.235 -10.501 4.195 1.00 64.14 191 ILE A O 9
ATOM 12455 N N . THR A 1 52 ? 2.082 -9.883 5.292 1.00 74.34 192 THR A N 9
ATOM 12456 C CA . THR A 1 52 ? 1.706 -8.509 5.334 1.00 13.51 192 THR A CA 9
ATOM 12457 C C . THR A 1 52 ? 2.518 -7.751 4.312 1.00 4.11 192 THR A C 9
ATOM 12458 O O . THR A 1 52 ? 3.733 -7.956 4.179 1.00 53.41 192 THR A O 9
ATOM 12469 N N . LEU A 1 53 ? 1.855 -6.967 3.542 1.00 33.31 193 LEU A N 9
ATOM 12470 C CA . LEU A 1 53 ? 2.499 -6.151 2.563 1.00 64.30 193 LEU A CA 9
ATOM 12471 C C . LEU A 1 53 ? 2.335 -4.718 2.993 1.00 1.41 193 LEU A C 9
ATOM 12472 O O . LEU A 1 53 ? 1.219 -4.253 3.150 1.00 14.42 193 LEU A O 9
ATOM 12488 N N . THR A 1 54 ? 3.409 -4.045 3.205 1.00 52.53 194 THR A N 9
ATOM 12489 C CA . THR A 1 54 ? 3.377 -2.678 3.610 1.00 62.33 194 THR A CA 9
ATOM 12490 C C . THR A 1 54 ? 3.899 -1.808 2.475 1.00 0.43 194 THR A C 9
ATOM 12491 O O . THR A 1 54 ? 5.084 -1.871 2.117 1.00 13.41 194 THR A O 9
ATOM 12502 N N . ALA A 1 55 ? 3.025 -1.060 1.882 1.00 13.30 195 ALA A N 9
ATOM 12503 C CA . ALA A 1 55 ? 3.387 -0.179 0.821 1.00 10.31 195 ALA A CA 9
ATOM 12504 C C . ALA A 1 55 ? 3.461 1.232 1.349 1.00 22.34 195 ALA A C 9
ATOM 12505 O O . ALA A 1 55 ? 2.515 1.718 1.983 1.00 20.33 195 ALA A O 9
ATOM 12512 N N . HIS A 1 56 ? 4.574 1.866 1.129 1.00 65.44 196 HIS A N 9
ATOM 12513 C CA . HIS A 1 56 ? 4.769 3.226 1.535 1.00 72.43 196 HIS A CA 9
ATOM 12514 C C . HIS A 1 56 ? 4.335 4.060 0.363 1.00 4.15 196 HIS A C 9
ATOM 12515 O O . HIS A 1 56 ? 4.805 3.841 -0.750 1.00 72.11 196 HIS A O 9
ATOM 12529 N N . LEU A 1 57 ? 3.442 4.964 0.576 1.00 53.30 197 LEU A N 9
ATOM 12530 C CA . LEU A 1 57 ? 2.842 5.699 -0.500 1.00 62.53 197 LEU A CA 9
ATOM 12531 C C . LEU A 1 57 ? 2.943 7.200 -0.281 1.00 54.23 197 LEU A C 9
ATOM 12532 O O . LEU A 1 57 ? 3.087 7.672 0.835 1.00 22.21 197 LEU A O 9
ATOM 12548 N N . LEU A 1 58 ? 2.901 7.913 -1.356 1.00 14.44 198 LEU A N 9
ATOM 12549 C CA . LEU A 1 58 ? 2.890 9.353 -1.390 1.00 21.30 198 LEU A CA 9
ATOM 12550 C C . LEU A 1 58 ? 1.768 9.733 -2.329 1.00 13.22 198 LEU A C 9
ATOM 12551 O O . LEU A 1 58 ? 1.802 9.356 -3.495 1.00 74.31 198 LEU A O 9
ATOM 12567 N N . MET A 1 59 ? 0.787 10.447 -1.879 1.00 74.23 199 MET A N 9
ATOM 12568 C CA . MET A 1 59 ? -0.307 10.759 -2.778 1.00 14.24 199 MET A CA 9
ATOM 12569 C C . MET A 1 59 ? -0.277 12.202 -3.193 1.00 64.24 199 MET A C 9
ATOM 12570 O O . MET A 1 59 ? -0.150 13.099 -2.356 1.00 4.31 199 MET A O 9
ATOM 12584 N N . VAL A 1 60 ? -0.372 12.419 -4.486 1.00 54.15 200 VAL A N 9
ATOM 12585 C CA . VAL A 1 60 ? -0.393 13.744 -5.046 1.00 51.11 200 VAL A CA 9
ATOM 12586 C C . VAL A 1 60 ? -1.778 14.306 -4.818 1.00 1.53 200 VAL A C 9
ATOM 12587 O O . VAL A 1 60 ? -2.776 13.664 -5.182 1.00 23.22 200 VAL A O 9
ATOM 12600 N N . GLY A 1 61 ? -1.865 15.451 -4.192 1.00 4.25 201 GLY A N 9
ATOM 12601 C CA . GLY A 1 61 ? -3.170 16.036 -3.941 1.00 30.51 201 GLY A CA 9
ATOM 12602 C C . GLY A 1 61 ? -3.864 15.494 -2.694 1.00 14.34 201 GLY A C 9
ATOM 12603 O O . GLY A 1 61 ? -4.251 16.277 -1.821 1.00 73.12 201 GLY A O 9
ATOM 12607 N N . HIS A 1 62 ? -4.051 14.159 -2.643 1.00 52.35 202 HIS A N 9
ATOM 12608 C CA . HIS A 1 62 ? -4.727 13.459 -1.570 1.00 73.22 202 HIS A CA 9
ATOM 12609 C C . HIS A 1 62 ? -6.205 13.620 -1.714 1.00 32.34 202 HIS A C 9
ATOM 12610 O O . HIS A 1 62 ? -6.803 14.624 -1.313 1.00 63.15 202 HIS A O 9
ATOM 12624 N N . THR A 1 63 ? -6.759 12.660 -2.340 1.00 62.54 203 THR A N 9
ATOM 12625 C CA . THR A 1 63 ? -8.126 12.563 -2.585 1.00 2.42 203 THR A CA 9
ATOM 12626 C C . THR A 1 63 ? -8.628 11.330 -1.845 1.00 74.35 203 THR A C 9
ATOM 12627 O O . THR A 1 63 ? -8.456 10.194 -2.322 1.00 35.13 203 THR A O 9
ATOM 12638 N N . PRO A 1 64 ? -9.142 11.548 -0.622 1.00 15.00 204 PRO A N 9
ATOM 12639 C CA . PRO A 1 64 ? -9.661 10.506 0.272 1.00 71.44 204 PRO A CA 9
ATOM 12640 C C . PRO A 1 64 ? -10.482 9.443 -0.428 1.00 33.35 204 PRO A C 9
ATOM 12641 O O . PRO A 1 64 ? -10.324 8.279 -0.157 1.00 4.40 204 PRO A O 9
ATOM 12652 N N . ALA A 1 65 ? -11.305 9.858 -1.357 1.00 51.31 205 ALA A N 9
ATOM 12653 C CA . ALA A 1 65 ? -12.168 8.954 -2.106 1.00 50.41 205 ALA A CA 9
ATOM 12654 C C . ALA A 1 65 ? -11.377 7.883 -2.846 1.00 15.40 205 ALA A C 9
ATOM 12655 O O . ALA A 1 65 ? -11.733 6.704 -2.803 1.00 73.11 205 ALA A O 9
ATOM 12662 N N . LYS A 1 66 ? -10.288 8.282 -3.473 1.00 12.14 206 LYS A N 9
ATOM 12663 C CA . LYS A 1 66 ? -9.455 7.354 -4.216 1.00 25.23 206 LYS A CA 9
ATOM 12664 C C . LYS A 1 66 ? -8.703 6.460 -3.256 1.00 21.12 206 LYS A C 9
ATOM 12665 O O . LYS A 1 66 ? -8.625 5.250 -3.443 1.00 2.01 206 LYS A O 9
ATOM 12684 N N . LEU A 1 67 ? -8.218 7.062 -2.189 1.00 15.43 207 LEU A N 9
ATOM 12685 C CA . LEU A 1 67 ? -7.422 6.362 -1.201 1.00 61.01 207 LEU A CA 9
ATOM 12686 C C . LEU A 1 67 ? -8.282 5.344 -0.461 1.00 44.34 207 LEU A C 9
ATOM 12687 O O . LEU A 1 67 ? -7.871 4.211 -0.227 1.00 62.23 207 LEU A O 9
ATOM 12703 N N . GLU A 1 68 ? -9.498 5.738 -0.156 1.00 32.00 208 GLU A N 9
ATOM 12704 C CA . GLU A 1 68 ? -10.413 4.901 0.561 1.00 12.13 208 GLU A CA 9
ATOM 12705 C C . GLU A 1 68 ? -10.900 3.777 -0.346 1.00 33.35 208 GLU A C 9
ATOM 12706 O O . GLU A 1 68 ? -11.145 2.660 0.113 1.00 25.13 208 GLU A O 9
ATOM 12718 N N . ARG A 1 69 ? -10.988 4.068 -1.644 1.00 41.23 209 ARG A N 9
ATOM 12719 C CA . ARG A 1 69 ? -11.344 3.066 -2.638 1.00 54.24 209 ARG A CA 9
ATOM 12720 C C . ARG A 1 69 ? -10.247 2.020 -2.701 1.00 14.40 209 ARG A C 9
ATOM 12721 O O . ARG A 1 69 ? -10.524 0.825 -2.686 1.00 54.44 209 ARG A O 9
ATOM 12742 N N . LEU A 1 70 ? -9.010 2.493 -2.723 1.00 1.53 210 LEU A N 9
ATOM 12743 C CA . LEU A 1 70 ? -7.822 1.642 -2.716 1.00 43.43 210 LEU A CA 9
ATOM 12744 C C . LEU A 1 70 ? -7.834 0.715 -1.512 1.00 20.34 210 LEU A C 9
ATOM 12745 O O . LEU A 1 70 ? -7.672 -0.503 -1.645 1.00 53.44 210 LEU A O 9
ATOM 12761 N N . VAL A 1 71 ? -8.074 1.285 -0.351 1.00 11.13 211 VAL A N 9
ATOM 12762 C CA . VAL A 1 71 ? -8.074 0.521 0.876 1.00 3.24 211 VAL A CA 9
ATOM 12763 C C . VAL A 1 71 ? -9.202 -0.497 0.864 1.00 62.11 211 VAL A C 9
ATOM 12764 O O . VAL A 1 71 ? -9.012 -1.648 1.257 1.00 14.40 211 VAL A O 9
ATOM 12777 N N . ALA A 1 72 ? -10.344 -0.099 0.342 1.00 41.52 212 ALA A N 9
ATOM 12778 C CA . ALA A 1 72 ? -11.492 -0.980 0.271 1.00 61.30 212 ALA A CA 9
ATOM 12779 C C . ALA A 1 72 ? -11.238 -2.114 -0.701 1.00 1.31 212 ALA A C 9
ATOM 12780 O O . ALA A 1 72 ? -11.564 -3.245 -0.426 1.00 4.03 212 ALA A O 9
ATOM 12787 N N . GLU A 1 73 ? -10.608 -1.802 -1.801 1.00 53.15 213 GLU A N 9
ATOM 12788 C CA . GLU A 1 73 ? -10.292 -2.773 -2.828 1.00 31.22 213 GLU A CA 9
ATOM 12789 C C . GLU A 1 73 ? -9.372 -3.841 -2.281 1.00 62.33 213 GLU A C 9
ATOM 12790 O O . GLU A 1 73 ? -9.656 -5.035 -2.409 1.00 34.01 213 GLU A O 9
ATOM 12802 N N . LEU A 1 74 ? -8.322 -3.427 -1.616 1.00 53.03 214 LEU A N 9
ATOM 12803 C CA . LEU A 1 74 ? -7.364 -4.385 -1.144 1.00 3.34 214 LEU A CA 9
ATOM 12804 C C . LEU A 1 74 ? -7.806 -5.098 0.103 1.00 61.11 214 LEU A C 9
ATOM 12805 O O . LEU A 1 74 ? -7.223 -6.085 0.478 1.00 2.02 214 LEU A O 9
ATOM 12821 N N . SER A 1 75 ? -8.813 -4.589 0.762 1.00 53.23 215 SER A N 9
ATOM 12822 C CA . SER A 1 75 ? -9.375 -5.310 1.858 1.00 22.11 215 SER A CA 9
ATOM 12823 C C . SER A 1 75 ? -10.467 -6.301 1.380 1.00 73.10 215 SER A C 9
ATOM 12824 O O . SER A 1 75 ? -10.569 -7.432 1.880 1.00 14.45 215 SER A O 9
ATOM 12832 N N . LEU A 1 76 ? -11.245 -5.880 0.377 1.00 31.44 216 LEU A N 9
ATOM 12833 C CA . LEU A 1 76 ? -12.395 -6.631 -0.099 1.00 11.24 216 LEU A CA 9
ATOM 12834 C C . LEU A 1 76 ? -12.006 -7.766 -1.070 1.00 43.23 216 LEU A C 9
ATOM 12835 O O . LEU A 1 76 ? -12.852 -8.587 -1.446 1.00 55.25 216 LEU A O 9
ATOM 12851 N N . GLN A 1 77 ? -10.758 -7.807 -1.500 1.00 41.41 217 GLN A N 9
ATOM 12852 C CA . GLN A 1 77 ? -10.313 -8.901 -2.355 1.00 10.04 217 GLN A CA 9
ATOM 12853 C C . GLN A 1 77 ? -10.215 -10.225 -1.585 1.00 22.21 217 GLN A C 9
ATOM 12854 O O . GLN A 1 77 ? -9.887 -10.240 -0.385 1.00 22.01 217 GLN A O 9
ATOM 12868 N N . PRO A 1 78 ? -10.561 -11.340 -2.249 1.00 74.21 218 PRO A N 9
ATOM 12869 C CA . PRO A 1 78 ? -10.587 -12.667 -1.632 1.00 54.51 218 PRO A CA 9
ATOM 12870 C C . PRO A 1 78 ? -9.230 -13.146 -1.135 1.00 2.31 218 PRO A C 9
ATOM 12871 O O . PRO A 1 78 ? -8.301 -13.389 -1.909 1.00 65.44 218 PRO A O 9
ATOM 12882 N N . GLY A 1 79 ? -9.114 -13.244 0.150 1.00 45.13 219 GLY A N 9
ATOM 12883 C CA . GLY A 1 79 ? -7.917 -13.798 0.740 1.00 1.15 219 GLY A CA 9
ATOM 12884 C C . GLY A 1 79 ? -7.238 -12.849 1.679 1.00 61.22 219 GLY A C 9
ATOM 12885 O O . GLY A 1 79 ? -6.185 -13.161 2.253 1.00 1.44 219 GLY A O 9
ATOM 12889 N N . VAL A 1 80 ? -7.801 -11.692 1.826 1.00 14.15 220 VAL A N 9
ATOM 12890 C CA . VAL A 1 80 ? -7.264 -10.713 2.709 1.00 2.43 220 VAL A CA 9
ATOM 12891 C C . VAL A 1 80 ? -7.803 -10.925 4.114 1.00 62.12 220 VAL A C 9
ATOM 12892 O O . VAL A 1 80 ? -9.002 -11.120 4.307 1.00 21.41 220 VAL A O 9
ATOM 12905 N N . TYR A 1 81 ? -6.913 -10.926 5.075 1.00 63.40 221 TYR A N 9
ATOM 12906 C CA . TYR A 1 81 ? -7.281 -11.068 6.462 1.00 52.02 221 TYR A CA 9
ATOM 12907 C C . TYR A 1 81 ? -7.734 -9.729 6.984 1.00 22.02 221 TYR A C 9
ATOM 12908 O O . TYR A 1 81 ? -8.813 -9.605 7.578 1.00 22.11 221 TYR A O 9
ATOM 12926 N N . ALA A 1 82 ? -6.913 -8.716 6.742 1.00 30.35 222 ALA A N 9
ATOM 12927 C CA . ALA A 1 82 ? -7.179 -7.368 7.228 1.00 53.05 222 ALA A CA 9
ATOM 12928 C C . ALA A 1 82 ? -6.235 -6.373 6.586 1.00 0.53 222 ALA A C 9
ATOM 12929 O O . ALA A 1 82 ? -5.196 -6.758 6.036 1.00 12.02 222 ALA A O 9
ATOM 12936 N N . VAL A 1 83 ? -6.592 -5.110 6.660 1.00 73.43 223 VAL A N 9
ATOM 12937 C CA . VAL A 1 83 ? -5.773 -4.030 6.150 1.00 5.33 223 VAL A CA 9
ATOM 12938 C C . VAL A 1 83 ? -5.651 -2.960 7.256 1.00 21.03 223 VAL A C 9
ATOM 12939 O O . VAL A 1 83 ? -6.498 -2.908 8.165 1.00 72.22 223 VAL A O 9
ATOM 12952 N N . HIS A 1 84 ? -4.600 -2.181 7.217 1.00 75.52 224 HIS A N 9
ATOM 12953 C CA . HIS A 1 84 ? -4.391 -1.093 8.162 1.00 23.32 224 HIS A CA 9
ATOM 12954 C C . HIS A 1 84 ? -3.519 -0.050 7.477 1.00 43.22 224 HIS A C 9
ATOM 12955 O O . HIS A 1 84 ? -2.516 -0.401 6.857 1.00 41.01 224 HIS A O 9
ATOM 12969 N N . TRP A 1 85 ? -3.887 1.203 7.552 1.00 61.30 225 TRP A N 9
ATOM 12970 C CA . TRP A 1 85 ? -3.074 2.227 6.954 1.00 22.34 225 TRP A CA 9
ATOM 12971 C C . TRP A 1 85 ? -2.802 3.332 7.925 1.00 30.20 225 TRP A C 9
ATOM 12972 O O . TRP A 1 85 ? -3.540 3.505 8.904 1.00 22.32 225 TRP A O 9
ATOM 12993 N N . TYR A 1 86 ? -1.749 4.059 7.679 1.00 50.42 226 TYR A N 9
ATOM 12994 C CA . TYR A 1 86 ? -1.323 5.110 8.589 1.00 74.05 226 TYR A CA 9
ATOM 12995 C C . TYR A 1 86 ? -0.586 6.216 7.816 1.00 40.01 226 TYR A C 9
ATOM 12996 O O . TYR A 1 86 ? 0.084 5.939 6.821 1.00 71.42 226 TYR A O 9
ATOM 13014 N N . ALA A 1 87 ? -0.753 7.449 8.253 1.00 25.41 227 ALA A N 9
ATOM 13015 C CA . ALA A 1 87 ? -0.109 8.614 7.647 1.00 45.41 227 ALA A CA 9
ATOM 13016 C C . ALA A 1 87 ? 1.386 8.706 7.981 1.00 33.33 227 ALA A C 9
ATOM 13017 O O . ALA A 1 87 ? 1.833 8.296 9.060 1.00 12.41 227 ALA A O 9
ATOM 13024 N N . GLY A 1 88 ? 2.148 9.266 7.066 1.00 72.23 228 GLY A N 9
ATOM 13025 C CA . GLY A 1 88 ? 3.568 9.389 7.259 1.00 15.51 228 GLY A CA 9
ATOM 13026 C C . GLY A 1 88 ? 4.294 8.303 6.511 1.00 74.12 228 GLY A C 9
ATOM 13027 O O . GLY A 1 88 ? 3.807 7.178 6.444 1.00 33.15 228 GLY A O 9
ATOM 13031 N N . GLU A 1 89 ? 5.463 8.606 5.966 1.00 40.40 229 GLU A N 9
ATOM 13032 C CA . GLU A 1 89 ? 6.168 7.628 5.147 1.00 21.33 229 GLU A CA 9
ATOM 13033 C C . GLU A 1 89 ? 6.924 6.628 6.011 1.00 2.55 229 GLU A C 9
ATOM 13034 O O . GLU A 1 89 ? 7.200 5.502 5.581 1.00 13.31 229 GLU A O 9
ATOM 13046 N N . HIS A 1 90 ? 7.253 7.035 7.222 1.00 63.15 230 HIS A N 9
ATOM 13047 C CA . HIS A 1 90 ? 7.986 6.171 8.127 1.00 71.34 230 HIS A CA 9
ATOM 13048 C C . HIS A 1 90 ? 7.230 6.022 9.457 1.00 70.14 230 HIS A C 9
ATOM 13049 O O . HIS A 1 90 ? 7.706 5.385 10.390 1.00 20.10 230 HIS A O 9
ATOM 13063 N N . ALA A 1 91 ? 6.026 6.591 9.497 1.00 21.13 231 ALA A N 9
ATOM 13064 C CA . ALA A 1 91 ? 5.134 6.568 10.676 1.00 60.04 231 ALA A CA 9
ATOM 13065 C C . ALA A 1 91 ? 5.675 7.417 11.809 1.00 10.31 231 ALA A C 9
ATOM 13066 O O . ALA A 1 91 ? 5.880 6.955 12.937 1.00 30.03 231 ALA A O 9
ATOM 13073 N N . GLN A 1 92 ? 5.924 8.634 11.486 1.00 44.51 232 GLN A N 9
ATOM 13074 C CA . GLN A 1 92 ? 6.347 9.621 12.431 1.00 72.13 232 GLN A CA 9
ATOM 13075 C C . GLN A 1 92 ? 5.093 10.391 12.793 1.00 4.32 232 GLN A C 9
ATOM 13076 O O . GLN A 1 92 ? 4.507 11.063 11.943 1.00 4.11 232 GLN A O 9
ATOM 13090 N N . ALA A 1 93 ? 4.633 10.225 14.001 1.00 34.42 233 ALA A N 9
ATOM 13091 C CA . ALA A 1 93 ? 3.417 10.868 14.431 1.00 61.11 233 ALA A CA 9
ATOM 13092 C C . ALA A 1 93 ? 3.719 12.242 14.973 1.00 45.52 233 ALA A C 9
ATOM 13093 O O . ALA A 1 93 ? 4.217 12.380 16.086 1.00 10.11 233 ALA A O 9
ATOM 13100 N N . GLU A 1 94 ? 3.503 13.236 14.163 1.00 43.15 234 GLU A N 9
ATOM 13101 C CA . GLU A 1 94 ? 3.702 14.598 14.559 1.00 21.43 234 GLU A CA 9
ATOM 13102 C C . GLU A 1 94 ? 2.379 15.099 15.128 1.00 54.44 234 GLU A C 9
ATOM 13114 N N . VAL A 1 1 ? 13.875 11.713 -1.401 1.00 3.00 141 VAL A N 10
ATOM 13115 C CA . VAL A 1 1 ? 13.436 13.082 -1.152 1.00 12.15 141 VAL A CA 10
ATOM 13116 C C . VAL A 1 1 ? 12.811 13.136 0.205 1.00 53.24 141 VAL A C 10
ATOM 13117 O O . VAL A 1 1 ? 12.570 12.102 0.801 1.00 51.50 141 VAL A O 10
ATOM 13129 N N . GLU A 1 2 ? 12.602 14.312 0.726 1.00 25.43 142 GLU A N 10
ATOM 13130 C CA . GLU A 1 2 ? 11.833 14.434 1.930 1.00 72.32 142 GLU A CA 10
ATOM 13131 C C . GLU A 1 2 ? 10.405 14.252 1.513 1.00 0.25 142 GLU A C 10
ATOM 13132 O O . GLU A 1 2 ? 9.853 15.118 0.826 1.00 71.22 142 GLU A O 10
ATOM 13144 N N . ASP A 1 3 ? 9.823 13.122 1.859 1.00 71.25 143 ASP A N 10
ATOM 13145 C CA . ASP A 1 3 ? 8.481 12.767 1.415 1.00 15.42 143 ASP A CA 10
ATOM 13146 C C . ASP A 1 3 ? 7.408 13.593 2.115 1.00 71.51 143 ASP A C 10
ATOM 13147 O O . ASP A 1 3 ? 6.662 13.116 2.962 1.00 14.52 143 ASP A O 10
ATOM 13156 N N . GLU A 1 4 ? 7.426 14.859 1.807 1.00 21.40 144 GLU A N 10
ATOM 13157 C CA . GLU A 1 4 ? 6.462 15.837 2.248 1.00 71.43 144 GLU A CA 10
ATOM 13158 C C . GLU A 1 4 ? 6.194 16.767 1.098 1.00 60.43 144 GLU A C 10
ATOM 13159 O O . GLU A 1 4 ? 5.914 17.955 1.232 1.00 4.32 144 GLU A O 10
ATOM 13171 N N . GLY A 1 5 ? 6.273 16.154 -0.032 1.00 13.30 145 GLY A N 10
ATOM 13172 C CA . GLY A 1 5 ? 5.956 16.755 -1.282 1.00 43.21 145 GLY A CA 10
ATOM 13173 C C . GLY A 1 5 ? 4.644 16.192 -1.712 1.00 61.32 145 GLY A C 10
ATOM 13174 O O . GLY A 1 5 ? 3.725 16.900 -2.103 1.00 53.24 145 GLY A O 10
ATOM 13178 N N . LEU A 1 6 ? 4.574 14.898 -1.577 1.00 53.11 146 LEU A N 10
ATOM 13179 C CA . LEU A 1 6 ? 3.399 14.113 -1.741 1.00 12.23 146 LEU A CA 10
ATOM 13180 C C . LEU A 1 6 ? 3.101 13.621 -0.345 1.00 25.45 146 LEU A C 10
ATOM 13181 O O . LEU A 1 6 ? 3.980 13.710 0.524 1.00 12.43 146 LEU A O 10
ATOM 13197 N N . GLN A 1 7 ? 1.932 13.151 -0.103 1.00 32.21 147 GLN A N 10
ATOM 13198 C CA . GLN A 1 7 ? 1.581 12.663 1.197 1.00 74.13 147 GLN A CA 10
ATOM 13199 C C . GLN A 1 7 ? 1.846 11.188 1.275 1.00 40.32 147 GLN A C 10
ATOM 13200 O O . GLN A 1 7 ? 1.278 10.408 0.504 1.00 51.44 147 GLN A O 10
ATOM 13214 N N . PRO A 1 8 ? 2.769 10.786 2.147 1.00 63.21 148 PRO A N 10
ATOM 13215 C CA . PRO A 1 8 ? 3.106 9.403 2.327 1.00 52.31 148 PRO A CA 10
ATOM 13216 C C . PRO A 1 8 ? 2.054 8.677 3.137 1.00 25.35 148 PRO A C 10
ATOM 13217 O O . PRO A 1 8 ? 1.678 9.095 4.228 1.00 71.33 148 PRO A O 10
ATOM 13228 N N . TYR A 1 9 ? 1.557 7.648 2.585 1.00 1.54 149 TYR A N 10
ATOM 13229 C CA . TYR A 1 9 ? 0.628 6.793 3.256 1.00 74.33 149 TYR A CA 10
ATOM 13230 C C . TYR A 1 9 ? 1.165 5.407 3.208 1.00 24.32 149 TYR A C 10
ATOM 13231 O O . TYR A 1 9 ? 1.682 4.981 2.191 1.00 11.45 149 TYR A O 10
ATOM 13249 N N . GLN A 1 10 ? 1.074 4.713 4.275 1.00 4.11 150 GLN A N 10
ATOM 13250 C CA . GLN A 1 10 ? 1.500 3.363 4.290 1.00 72.51 150 GLN A CA 10
ATOM 13251 C C . GLN A 1 10 ? 0.297 2.498 4.411 1.00 51.32 150 GLN A C 10
ATOM 13252 O O . GLN A 1 10 ? -0.508 2.651 5.328 1.00 42.42 150 GLN A O 10
ATOM 13266 N N . VAL A 1 11 ? 0.132 1.657 3.469 1.00 10.44 151 VAL A N 10
ATOM 13267 C CA . VAL A 1 11 ? -0.997 0.785 3.441 1.00 25.35 151 VAL A CA 10
ATOM 13268 C C . VAL A 1 11 ? -0.515 -0.606 3.774 1.00 43.52 151 VAL A C 10
ATOM 13269 O O . VAL A 1 11 ? 0.162 -1.253 2.982 1.00 0.41 151 VAL A O 10
ATOM 13282 N N . ARG A 1 12 ? -0.808 -1.012 4.957 1.00 32.12 152 ARG A N 10
ATOM 13283 C CA . ARG A 1 12 ? -0.393 -2.269 5.484 1.00 43.40 152 ARG A CA 10
ATOM 13284 C C . ARG A 1 12 ? -1.494 -3.295 5.337 1.00 14.22 152 ARG A C 10
ATOM 13285 O O . ARG A 1 12 ? -2.507 -3.237 6.021 1.00 20.43 152 ARG A O 10
ATOM 13306 N N . VAL A 1 13 ? -1.303 -4.205 4.434 1.00 1.00 153 VAL A N 10
ATOM 13307 C CA . VAL A 1 13 ? -2.288 -5.214 4.152 1.00 2.53 153 VAL A CA 10
ATOM 13308 C C . VAL A 1 13 ? -1.777 -6.594 4.528 1.00 21.51 153 VAL A C 10
ATOM 13309 O O . VAL A 1 13 ? -0.714 -7.030 4.085 1.00 43.02 153 VAL A O 10
ATOM 13322 N N . ILE A 1 14 ? -2.516 -7.251 5.364 1.00 14.03 154 ILE A N 10
ATOM 13323 C CA . ILE A 1 14 ? -2.204 -8.579 5.779 1.00 53.40 154 ILE A CA 10
ATOM 13324 C C . ILE A 1 14 ? -3.046 -9.508 4.934 1.00 4.14 154 ILE A C 10
ATOM 13325 O O . ILE A 1 14 ? -4.280 -9.452 4.995 1.00 1.50 154 ILE A O 10
ATOM 13341 N N . CYS A 1 15 ? -2.415 -10.310 4.138 1.00 13.25 155 CYS A N 10
ATOM 13342 C CA . CYS A 1 15 ? -3.111 -11.205 3.273 1.00 3.53 155 CYS A CA 10
ATOM 13343 C C . CYS A 1 15 ? -2.392 -12.514 3.266 1.00 12.31 155 CYS A C 10
ATOM 13344 O O . CYS A 1 15 ? -1.302 -12.606 3.804 1.00 41.52 155 CYS A O 10
ATOM 13352 N N . ARG A 1 16 ? -2.991 -13.517 2.711 1.00 71.51 156 ARG A N 10
ATOM 13353 C CA . ARG A 1 16 ? -2.322 -14.815 2.595 1.00 52.21 156 ARG A CA 10
ATOM 13354 C C . ARG A 1 16 ? -1.157 -14.710 1.579 1.00 54.30 156 ARG A C 10
ATOM 13355 O O . ARG A 1 16 ? -1.195 -13.856 0.700 1.00 51.24 156 ARG A O 10
ATOM 13376 N N . PRO A 1 17 ? -0.096 -15.543 1.698 1.00 34.14 157 PRO A N 10
ATOM 13377 C CA . PRO A 1 17 ? 1.113 -15.432 0.856 1.00 63.24 157 PRO A CA 10
ATOM 13378 C C . PRO A 1 17 ? 0.862 -15.420 -0.641 1.00 2.24 157 PRO A C 10
ATOM 13379 O O . PRO A 1 17 ? 1.478 -14.646 -1.362 1.00 24.31 157 PRO A O 10
ATOM 13390 N N . LYS A 1 18 ? -0.062 -16.224 -1.105 1.00 53.22 158 LYS A N 10
ATOM 13391 C CA . LYS A 1 18 ? -0.342 -16.267 -2.521 1.00 11.43 158 LYS A CA 10
ATOM 13392 C C . LYS A 1 18 ? -1.174 -15.071 -2.966 1.00 51.32 158 LYS A C 10
ATOM 13393 O O . LYS A 1 18 ? -1.337 -14.820 -4.167 1.00 72.13 158 LYS A O 10
ATOM 13412 N N . ALA A 1 19 ? -1.655 -14.307 -2.004 1.00 23.40 159 ALA A N 10
ATOM 13413 C CA . ALA A 1 19 ? -2.477 -13.173 -2.300 1.00 65.30 159 ALA A CA 10
ATOM 13414 C C . ALA A 1 19 ? -1.609 -11.990 -2.598 1.00 34.22 159 ALA A C 10
ATOM 13415 O O . ALA A 1 19 ? -1.956 -11.159 -3.429 1.00 42.01 159 ALA A O 10
ATOM 13422 N N . GLU A 1 20 ? -0.441 -11.974 -1.953 1.00 65.34 160 GLU A N 10
ATOM 13423 C CA . GLU A 1 20 ? 0.579 -10.928 -2.071 1.00 14.41 160 GLU A CA 10
ATOM 13424 C C . GLU A 1 20 ? 0.803 -10.544 -3.508 1.00 15.43 160 GLU A C 10
ATOM 13425 O O . GLU A 1 20 ? 0.767 -9.373 -3.848 1.00 40.40 160 GLU A O 10
ATOM 13437 N N . THR A 1 21 ? 0.926 -11.527 -4.339 1.00 11.15 161 THR A N 10
ATOM 13438 C CA . THR A 1 21 ? 1.257 -11.321 -5.713 1.00 1.45 161 THR A CA 10
ATOM 13439 C C . THR A 1 21 ? 0.145 -10.566 -6.492 1.00 62.35 161 THR A C 10
ATOM 13440 O O . THR A 1 21 ? 0.441 -9.675 -7.289 1.00 21.25 161 THR A O 10
ATOM 13451 N N . TYR A 1 22 ? -1.118 -10.875 -6.241 1.00 13.32 162 TYR A N 10
ATOM 13452 C CA . TYR A 1 22 ? -2.174 -10.142 -6.906 1.00 44.24 162 TYR A CA 10
ATOM 13453 C C . TYR A 1 22 ? -2.580 -8.878 -6.152 1.00 62.11 162 TYR A C 10
ATOM 13454 O O . TYR A 1 22 ? -3.130 -7.957 -6.740 1.00 15.53 162 TYR A O 10
ATOM 13472 N N . VAL A 1 23 ? -2.299 -8.824 -4.852 1.00 53.51 163 VAL A N 10
ATOM 13473 C CA . VAL A 1 23 ? -2.585 -7.630 -4.077 1.00 44.21 163 VAL A CA 10
ATOM 13474 C C . VAL A 1 23 ? -1.614 -6.529 -4.492 1.00 44.51 163 VAL A C 10
ATOM 13475 O O . VAL A 1 23 ? -2.014 -5.422 -4.822 1.00 72.20 163 VAL A O 10
ATOM 13488 N N . ARG A 1 24 ? -0.354 -6.887 -4.536 1.00 12.02 164 ARG A N 10
ATOM 13489 C CA . ARG A 1 24 ? 0.736 -6.011 -4.945 1.00 72.20 164 ARG A CA 10
ATOM 13490 C C . ARG A 1 24 ? 0.529 -5.508 -6.380 1.00 61.11 164 ARG A C 10
ATOM 13491 O O . ARG A 1 24 ? 0.719 -4.317 -6.667 1.00 25.14 164 ARG A O 10
ATOM 13512 N N . ALA A 1 25 ? 0.089 -6.405 -7.255 1.00 72.33 165 ALA A N 10
ATOM 13513 C CA . ALA A 1 25 ? -0.188 -6.059 -8.640 1.00 73.54 165 ALA A CA 10
ATOM 13514 C C . ALA A 1 25 ? -1.363 -5.089 -8.728 1.00 72.02 165 ALA A C 10
ATOM 13515 O O . ALA A 1 25 ? -1.352 -4.141 -9.513 1.00 22.35 165 ALA A O 10
ATOM 13522 N N . HIS A 1 26 ? -2.357 -5.311 -7.896 1.00 11.24 166 HIS A N 10
ATOM 13523 C CA . HIS A 1 26 ? -3.522 -4.449 -7.855 1.00 72.34 166 HIS A CA 10
ATOM 13524 C C . HIS A 1 26 ? -3.122 -3.070 -7.341 1.00 73.41 166 HIS A C 10
ATOM 13525 O O . HIS A 1 26 ? -3.561 -2.043 -7.879 1.00 4.22 166 HIS A O 10
ATOM 13539 N N . ILE A 1 27 ? -2.256 -3.055 -6.334 1.00 72.33 167 ILE A N 10
ATOM 13540 C CA . ILE A 1 27 ? -1.742 -1.818 -5.779 1.00 35.43 167 ILE A CA 10
ATOM 13541 C C . ILE A 1 27 ? -1.037 -1.017 -6.855 1.00 31.21 167 ILE A C 10
ATOM 13542 O O . ILE A 1 27 ? -1.366 0.142 -7.070 1.00 31.14 167 ILE A O 10
ATOM 13558 N N . VAL A 1 28 ? -0.134 -1.652 -7.588 1.00 41.24 168 VAL A N 10
ATOM 13559 C CA . VAL A 1 28 ? 0.651 -0.935 -8.581 1.00 65.30 168 VAL A CA 10
ATOM 13560 C C . VAL A 1 28 ? -0.234 -0.433 -9.741 1.00 75.24 168 VAL A C 10
ATOM 13561 O O . VAL A 1 28 ? -0.009 0.645 -10.282 1.00 23.44 168 VAL A O 10
ATOM 13574 N N . GLN A 1 29 ? -1.278 -1.177 -10.059 1.00 12.43 169 GLN A N 10
ATOM 13575 C CA . GLN A 1 29 ? -2.191 -0.783 -11.115 1.00 44.23 169 GLN A CA 10
ATOM 13576 C C . GLN A 1 29 ? -3.123 0.338 -10.692 1.00 33.44 169 GLN A C 10
ATOM 13577 O O . GLN A 1 29 ? -3.531 1.136 -11.517 1.00 2.12 169 GLN A O 10
ATOM 13591 N N . ARG A 1 30 ? -3.486 0.399 -9.430 1.00 40.00 170 ARG A N 10
ATOM 13592 C CA . ARG A 1 30 ? -4.365 1.460 -8.985 1.00 5.02 170 ARG A CA 10
ATOM 13593 C C . ARG A 1 30 ? -3.594 2.708 -8.632 1.00 62.33 170 ARG A C 10
ATOM 13594 O O . ARG A 1 30 ? -4.078 3.813 -8.806 1.00 22.34 170 ARG A O 10
ATOM 13615 N N . THR A 1 31 ? -2.389 2.540 -8.183 1.00 30.14 171 THR A N 10
ATOM 13616 C CA . THR A 1 31 ? -1.566 3.671 -7.865 1.00 22.44 171 THR A CA 10
ATOM 13617 C C . THR A 1 31 ? -1.108 4.374 -9.136 1.00 12.44 171 THR A C 10
ATOM 13618 O O . THR A 1 31 ? -1.107 5.605 -9.201 1.00 52.44 171 THR A O 10
ATOM 13629 N N . SER A 1 32 ? -0.793 3.585 -10.167 1.00 70.10 172 SER A N 10
ATOM 13630 C CA . SER A 1 32 ? -0.309 4.122 -11.410 1.00 75.11 172 SER A CA 10
ATOM 13631 C C . SER A 1 32 ? -1.403 4.973 -12.072 1.00 3.31 172 SER A C 10
ATOM 13632 O O . SER A 1 32 ? -1.126 6.042 -12.629 1.00 3.22 172 SER A O 10
ATOM 13640 N N . SER A 1 33 ? -2.641 4.523 -11.982 1.00 60.51 173 SER A N 10
ATOM 13641 C CA . SER A 1 33 ? -3.740 5.264 -12.533 1.00 40.33 173 SER A CA 10
ATOM 13642 C C . SER A 1 33 ? -4.109 6.481 -11.650 1.00 32.10 173 SER A C 10
ATOM 13643 O O . SER A 1 33 ? -4.283 7.597 -12.155 1.00 40.51 173 SER A O 10
ATOM 13651 N N . ASN A 1 34 ? -4.159 6.274 -10.328 1.00 34.12 174 ASN A N 10
ATOM 13652 C CA . ASN A 1 34 ? -4.589 7.317 -9.369 1.00 45.41 174 ASN A CA 10
ATOM 13653 C C . ASN A 1 34 ? -3.497 8.334 -9.048 1.00 70.11 174 ASN A C 10
ATOM 13654 O O . ASN A 1 34 ? -3.703 9.217 -8.211 1.00 72.12 174 ASN A O 10
ATOM 13665 N N . ASP A 1 35 ? -2.348 8.203 -9.701 1.00 14.12 175 ASP A N 10
ATOM 13666 C CA . ASP A 1 35 ? -1.194 9.114 -9.524 1.00 32.24 175 ASP A CA 10
ATOM 13667 C C . ASP A 1 35 ? -0.601 9.005 -8.136 1.00 11.23 175 ASP A C 10
ATOM 13668 O O . ASP A 1 35 ? -0.097 9.982 -7.561 1.00 33.01 175 ASP A O 10
ATOM 13677 N N . ILE A 1 36 ? -0.603 7.819 -7.632 1.00 24.13 176 ILE A N 10
ATOM 13678 C CA . ILE A 1 36 ? -0.027 7.527 -6.362 1.00 31.03 176 ILE A CA 10
ATOM 13679 C C . ILE A 1 36 ? 1.301 6.837 -6.633 1.00 52.12 176 ILE A C 10
ATOM 13680 O O . ILE A 1 36 ? 1.342 5.810 -7.300 1.00 64.42 176 ILE A O 10
ATOM 13696 N N . THR A 1 37 ? 2.352 7.406 -6.162 1.00 23.34 177 THR A N 10
ATOM 13697 C CA . THR A 1 37 ? 3.666 6.883 -6.389 1.00 40.22 177 THR A CA 10
ATOM 13698 C C . THR A 1 37 ? 4.024 5.885 -5.281 1.00 61.11 177 THR A C 10
ATOM 13699 O O . THR A 1 37 ? 3.641 6.075 -4.139 1.00 4.02 177 THR A O 10
ATOM 13710 N N . LEU A 1 38 ? 4.705 4.821 -5.616 1.00 11.22 178 LEU A N 10
ATOM 13711 C CA . LEU A 1 38 ? 5.171 3.900 -4.601 1.00 52.22 178 LEU A CA 10
ATOM 13712 C C . LEU A 1 38 ? 6.518 4.351 -4.090 1.00 74.52 178 LEU A C 10
ATOM 13713 O O . LEU A 1 38 ? 7.429 4.627 -4.865 1.00 71.21 178 LEU A O 10
ATOM 13729 N N . ARG A 1 39 ? 6.630 4.439 -2.806 1.00 74.44 179 ARG A N 10
ATOM 13730 C CA . ARG A 1 39 ? 7.865 4.778 -2.149 1.00 23.34 179 ARG A CA 10
ATOM 13731 C C . ARG A 1 39 ? 8.613 3.451 -1.971 1.00 31.13 179 ARG A C 10
ATOM 13732 O O . ARG A 1 39 ? 9.840 3.385 -1.996 1.00 12.14 179 ARG A O 10
ATOM 13753 N N . GLY A 1 40 ? 7.843 2.408 -1.802 1.00 1.21 180 GLY A N 10
ATOM 13754 C CA . GLY A 1 40 ? 8.367 1.077 -1.702 1.00 21.43 180 GLY A CA 10
ATOM 13755 C C . GLY A 1 40 ? 7.359 0.179 -1.058 1.00 62.34 180 GLY A C 10
ATOM 13756 O O . GLY A 1 40 ? 6.298 0.642 -0.648 1.00 2.02 180 GLY A O 10
ATOM 13760 N N . ILE A 1 41 ? 7.656 -1.082 -0.977 1.00 54.13 181 ILE A N 10
ATOM 13761 C CA . ILE A 1 41 ? 6.770 -2.038 -0.359 1.00 73.33 181 ILE A CA 10
ATOM 13762 C C . ILE A 1 41 ? 7.574 -2.916 0.575 1.00 51.14 181 ILE A C 10
ATOM 13763 O O . ILE A 1 41 ? 8.503 -3.612 0.149 1.00 62.12 181 ILE A O 10
ATOM 13779 N N . ARG A 1 42 ? 7.257 -2.865 1.830 1.00 4.15 182 ARG A N 10
ATOM 13780 C CA . ARG A 1 42 ? 7.893 -3.718 2.786 1.00 31.30 182 ARG A CA 10
ATOM 13781 C C . ARG A 1 42 ? 6.957 -4.872 3.025 1.00 64.30 182 ARG A C 10
ATOM 13782 O O . ARG A 1 42 ? 5.879 -4.691 3.572 1.00 11.53 182 ARG A O 10
ATOM 13803 N N . THR A 1 43 ? 7.342 -6.031 2.605 1.00 5.45 183 THR A N 10
ATOM 13804 C CA . THR A 1 43 ? 6.493 -7.171 2.742 1.00 1.31 183 THR A CA 10
ATOM 13805 C C . THR A 1 43 ? 7.157 -8.199 3.659 1.00 34.14 183 THR A C 10
ATOM 13806 O O . THR A 1 43 ? 8.314 -8.599 3.445 1.00 24.53 183 THR A O 10
ATOM 13817 N N . GLY A 1 44 ? 6.473 -8.561 4.701 1.00 2.32 184 GLY A N 10
ATOM 13818 C CA . GLY A 1 44 ? 7.002 -9.482 5.643 1.00 31.23 184 GLY A CA 10
ATOM 13819 C C . GLY A 1 44 ? 5.925 -10.376 6.182 1.00 70.21 184 GLY A C 10
ATOM 13820 O O . GLY A 1 44 ? 4.807 -9.915 6.405 1.00 31.35 184 GLY A O 10
ATOM 13824 N N . PRO A 1 45 ? 6.208 -11.677 6.327 1.00 14.40 185 PRO A N 10
ATOM 13825 C CA . PRO A 1 45 ? 5.276 -12.667 6.887 1.00 34.53 185 PRO A CA 10
ATOM 13826 C C . PRO A 1 45 ? 4.583 -12.188 8.171 1.00 33.44 185 PRO A C 10
ATOM 13827 O O . PRO A 1 45 ? 5.189 -11.515 9.012 1.00 34.41 185 PRO A O 10
ATOM 13838 N N . ALA A 1 46 ? 3.327 -12.537 8.319 1.00 53.13 186 ALA A N 10
ATOM 13839 C CA . ALA A 1 46 ? 2.556 -12.149 9.483 1.00 73.42 186 ALA A CA 10
ATOM 13840 C C . ALA A 1 46 ? 2.238 -13.359 10.315 1.00 0.30 186 ALA A C 10
ATOM 13841 O O . ALA A 1 46 ? 1.378 -13.328 11.185 1.00 34.22 186 ALA A O 10
ATOM 13848 N N . GLY A 1 47 ? 2.925 -14.416 10.025 1.00 23.20 187 GLY A N 10
ATOM 13849 C CA . GLY A 1 47 ? 2.780 -15.608 10.741 1.00 53.41 187 GLY A CA 10
ATOM 13850 C C . GLY A 1 47 ? 3.169 -16.756 9.892 1.00 33.31 187 GLY A C 10
ATOM 13851 O O . GLY A 1 47 ? 4.347 -17.003 9.672 1.00 25.43 187 GLY A O 10
ATOM 13855 N N . ASP A 1 48 ? 2.193 -17.399 9.351 1.00 52.11 188 ASP A N 10
ATOM 13856 C CA . ASP A 1 48 ? 2.414 -18.577 8.528 1.00 12.03 188 ASP A CA 10
ATOM 13857 C C . ASP A 1 48 ? 1.695 -18.448 7.214 1.00 12.15 188 ASP A C 10
ATOM 13858 O O . ASP A 1 48 ? 2.320 -18.315 6.158 1.00 71.52 188 ASP A O 10
ATOM 13867 N N . ASP A 1 49 ? 0.384 -18.398 7.285 1.00 61.20 189 ASP A N 10
ATOM 13868 C CA . ASP A 1 49 ? -0.466 -18.379 6.101 1.00 11.11 189 ASP A CA 10
ATOM 13869 C C . ASP A 1 49 ? -0.937 -16.951 5.826 1.00 74.31 189 ASP A C 10
ATOM 13870 O O . ASP A 1 49 ? -1.934 -16.699 5.171 1.00 31.43 189 ASP A O 10
ATOM 13879 N N . ASN A 1 50 ? -0.155 -16.019 6.306 1.00 62.52 190 ASN A N 10
ATOM 13880 C CA . ASN A 1 50 ? -0.375 -14.618 6.080 1.00 32.32 190 ASN A CA 10
ATOM 13881 C C . ASN A 1 50 ? 0.886 -13.856 6.080 1.00 15.21 190 ASN A C 10
ATOM 13882 O O . ASN A 1 50 ? 1.834 -14.181 6.791 1.00 63.04 190 ASN A O 10
ATOM 13893 N N . ILE A 1 51 ? 0.886 -12.851 5.287 1.00 71.12 191 ILE A N 10
ATOM 13894 C CA . ILE A 1 51 ? 2.015 -11.996 5.047 1.00 63.23 191 ILE A CA 10
ATOM 13895 C C . ILE A 1 51 ? 1.508 -10.556 4.977 1.00 42.35 191 ILE A C 10
ATOM 13896 O O . ILE A 1 51 ? 0.380 -10.310 4.537 1.00 33.10 191 ILE A O 10
ATOM 13912 N N . THR A 1 52 ? 2.279 -9.639 5.461 1.00 30.30 192 THR A N 10
ATOM 13913 C CA . THR A 1 52 ? 1.878 -8.277 5.488 1.00 52.22 192 THR A CA 10
ATOM 13914 C C . THR A 1 52 ? 2.678 -7.454 4.504 1.00 64.11 192 THR A C 10
ATOM 13915 O O . THR A 1 52 ? 3.908 -7.415 4.557 1.00 63.24 192 THR A O 10
ATOM 13926 N N . LEU A 1 53 ? 1.980 -6.828 3.615 1.00 73.45 193 LEU A N 10
ATOM 13927 C CA . LEU A 1 53 ? 2.571 -5.943 2.661 1.00 73.25 193 LEU A CA 10
ATOM 13928 C C . LEU A 1 53 ? 2.316 -4.541 3.125 1.00 0.34 193 LEU A C 10
ATOM 13929 O O . LEU A 1 53 ? 1.169 -4.106 3.167 1.00 32.23 193 LEU A O 10
ATOM 13945 N N . THR A 1 54 ? 3.322 -3.863 3.526 1.00 15.34 194 THR A N 10
ATOM 13946 C CA . THR A 1 54 ? 3.175 -2.495 3.840 1.00 63.41 194 THR A CA 10
ATOM 13947 C C . THR A 1 54 ? 3.639 -1.714 2.628 1.00 71.34 194 THR A C 10
ATOM 13948 O O . THR A 1 54 ? 4.834 -1.668 2.319 1.00 60.23 194 THR A O 10
ATOM 13959 N N . ALA A 1 55 ? 2.702 -1.166 1.921 1.00 33.33 195 ALA A N 10
ATOM 13960 C CA . ALA A 1 55 ? 2.988 -0.430 0.736 1.00 34.12 195 ALA A CA 10
ATOM 13961 C C . ALA A 1 55 ? 3.084 1.018 1.081 1.00 15.13 195 ALA A C 10
ATOM 13962 O O . ALA A 1 55 ? 2.120 1.622 1.557 1.00 61.43 195 ALA A O 10
ATOM 13969 N N . HIS A 1 56 ? 4.240 1.560 0.886 1.00 33.54 196 HIS A N 10
ATOM 13970 C CA . HIS A 1 56 ? 4.503 2.926 1.188 1.00 73.13 196 HIS A CA 10
ATOM 13971 C C . HIS A 1 56 ? 4.165 3.696 -0.057 1.00 45.45 196 HIS A C 10
ATOM 13972 O O . HIS A 1 56 ? 4.826 3.546 -1.082 1.00 12.15 196 HIS A O 10
ATOM 13986 N N . LEU A 1 57 ? 3.124 4.441 -0.003 1.00 52.43 197 LEU A N 10
ATOM 13987 C CA . LEU A 1 57 ? 2.637 5.150 -1.141 1.00 73.53 197 LEU A CA 10
ATOM 13988 C C . LEU A 1 57 ? 2.757 6.640 -0.908 1.00 64.52 197 LEU A C 10
ATOM 13989 O O . LEU A 1 57 ? 2.696 7.105 0.217 1.00 54.33 197 LEU A O 10
ATOM 14005 N N . LEU A 1 58 ? 2.955 7.358 -1.954 1.00 22.15 198 LEU A N 10
ATOM 14006 C CA . LEU A 1 58 ? 3.054 8.791 -1.917 1.00 2.24 198 LEU A CA 10
ATOM 14007 C C . LEU A 1 58 ? 1.969 9.346 -2.814 1.00 4.20 198 LEU A C 10
ATOM 14008 O O . LEU A 1 58 ? 1.987 9.111 -4.030 1.00 71.11 198 LEU A O 10
ATOM 14024 N N . MET A 1 59 ? 1.030 10.041 -2.260 1.00 24.42 199 MET A N 10
ATOM 14025 C CA . MET A 1 59 ? -0.047 10.562 -3.066 1.00 24.10 199 MET A CA 10
ATOM 14026 C C . MET A 1 59 ? 0.010 12.062 -3.156 1.00 3.34 199 MET A C 10
ATOM 14027 O O . MET A 1 59 ? 0.253 12.743 -2.168 1.00 3.24 199 MET A O 10
ATOM 14041 N N . VAL A 1 60 ? -0.159 12.562 -4.356 1.00 62.32 200 VAL A N 10
ATOM 14042 C CA . VAL A 1 60 ? -0.193 13.990 -4.604 1.00 52.35 200 VAL A CA 10
ATOM 14043 C C . VAL A 1 60 ? -1.488 14.522 -4.024 1.00 12.13 200 VAL A C 10
ATOM 14044 O O . VAL A 1 60 ? -2.575 14.027 -4.377 1.00 24.00 200 VAL A O 10
ATOM 14057 N N . GLY A 1 61 ? -1.396 15.498 -3.175 1.00 32.24 201 GLY A N 10
ATOM 14058 C CA . GLY A 1 61 ? -2.560 16.022 -2.558 1.00 43.54 201 GLY A CA 10
ATOM 14059 C C . GLY A 1 61 ? -3.079 15.087 -1.519 1.00 4.11 201 GLY A C 10
ATOM 14060 O O . GLY A 1 61 ? -2.333 14.629 -0.653 1.00 43.33 201 GLY A O 10
ATOM 14064 N N . HIS A 1 62 ? -4.328 14.760 -1.660 1.00 40.02 202 HIS A N 10
ATOM 14065 C CA . HIS A 1 62 ? -5.050 13.911 -0.744 1.00 53.41 202 HIS A CA 10
ATOM 14066 C C . HIS A 1 62 ? -6.470 13.789 -1.250 1.00 61.40 202 HIS A C 10
ATOM 14067 O O . HIS A 1 62 ? -7.270 14.734 -1.154 1.00 4.34 202 HIS A O 10
ATOM 14081 N N . THR A 1 63 ? -6.758 12.686 -1.854 1.00 73.12 203 THR A N 10
ATOM 14082 C CA . THR A 1 63 ? -8.075 12.399 -2.311 1.00 65.33 203 THR A CA 10
ATOM 14083 C C . THR A 1 63 ? -8.656 11.235 -1.476 1.00 43.33 203 THR A C 10
ATOM 14084 O O . THR A 1 63 ? -8.526 10.060 -1.855 1.00 11.14 203 THR A O 10
ATOM 14095 N N . PRO A 1 64 ? -9.231 11.552 -0.275 1.00 11.25 204 PRO A N 10
ATOM 14096 C CA . PRO A 1 64 ? -9.807 10.558 0.640 1.00 45.42 204 PRO A CA 10
ATOM 14097 C C . PRO A 1 64 ? -10.794 9.629 -0.035 1.00 0.02 204 PRO A C 10
ATOM 14098 O O . PRO A 1 64 ? -10.850 8.457 0.276 1.00 54.41 204 PRO A O 10
ATOM 14109 N N . ALA A 1 65 ? -11.532 10.158 -0.978 1.00 13.02 205 ALA A N 10
ATOM 14110 C CA . ALA A 1 65 ? -12.551 9.392 -1.676 1.00 15.25 205 ALA A CA 10
ATOM 14111 C C . ALA A 1 65 ? -11.945 8.249 -2.479 1.00 52.54 205 ALA A C 10
ATOM 14112 O O . ALA A 1 65 ? -12.498 7.147 -2.524 1.00 0.40 205 ALA A O 10
ATOM 14119 N N . LYS A 1 66 ? -10.813 8.503 -3.086 1.00 4.05 206 LYS A N 10
ATOM 14120 C CA . LYS A 1 66 ? -10.108 7.478 -3.809 1.00 12.41 206 LYS A CA 10
ATOM 14121 C C . LYS A 1 66 ? -9.413 6.558 -2.853 1.00 43.50 206 LYS A C 10
ATOM 14122 O O . LYS A 1 66 ? -9.477 5.356 -3.000 1.00 73.14 206 LYS A O 10
ATOM 14141 N N . LEU A 1 67 ? -8.816 7.132 -1.840 1.00 45.43 207 LEU A N 10
ATOM 14142 C CA . LEU A 1 67 ? -8.039 6.378 -0.873 1.00 70.23 207 LEU A CA 10
ATOM 14143 C C . LEU A 1 67 ? -8.924 5.401 -0.088 1.00 4.05 207 LEU A C 10
ATOM 14144 O O . LEU A 1 67 ? -8.553 4.240 0.120 1.00 42.41 207 LEU A O 10
ATOM 14160 N N . GLU A 1 68 ? -10.114 5.851 0.278 1.00 42.32 208 GLU A N 10
ATOM 14161 C CA . GLU A 1 68 ? -11.056 5.026 1.009 1.00 42.13 208 GLU A CA 10
ATOM 14162 C C . GLU A 1 68 ? -11.560 3.879 0.179 1.00 33.32 208 GLU A C 10
ATOM 14163 O O . GLU A 1 68 ? -11.652 2.752 0.666 1.00 12.41 208 GLU A O 10
ATOM 14175 N N . ARG A 1 69 ? -11.836 4.135 -1.078 1.00 55.51 209 ARG A N 10
ATOM 14176 C CA . ARG A 1 69 ? -12.327 3.090 -1.924 1.00 31.33 209 ARG A CA 10
ATOM 14177 C C . ARG A 1 69 ? -11.204 2.189 -2.387 1.00 65.21 209 ARG A C 10
ATOM 14178 O O . ARG A 1 69 ? -11.408 1.019 -2.660 1.00 72.34 209 ARG A O 10
ATOM 14199 N N . LEU A 1 70 ? -10.005 2.733 -2.418 1.00 31.14 210 LEU A N 10
ATOM 14200 C CA . LEU A 1 70 ? -8.822 1.968 -2.728 1.00 52.54 210 LEU A CA 10
ATOM 14201 C C . LEU A 1 70 ? -8.581 0.938 -1.653 1.00 63.43 210 LEU A C 10
ATOM 14202 O O . LEU A 1 70 ? -8.489 -0.237 -1.948 1.00 0.24 210 LEU A O 10
ATOM 14218 N N . VAL A 1 71 ? -8.551 1.366 -0.393 1.00 73.14 211 VAL A N 10
ATOM 14219 C CA . VAL A 1 71 ? -8.273 0.432 0.686 1.00 64.12 211 VAL A CA 10
ATOM 14220 C C . VAL A 1 71 ? -9.437 -0.535 0.895 1.00 4.31 211 VAL A C 10
ATOM 14221 O O . VAL A 1 71 ? -9.247 -1.663 1.350 1.00 73.32 211 VAL A O 10
ATOM 14234 N N . ALA A 1 72 ? -10.627 -0.103 0.514 1.00 5.33 212 ALA A N 10
ATOM 14235 C CA . ALA A 1 72 ? -11.807 -0.930 0.595 1.00 50.10 212 ALA A CA 10
ATOM 14236 C C . ALA A 1 72 ? -11.778 -2.013 -0.478 1.00 14.02 212 ALA A C 10
ATOM 14237 O O . ALA A 1 72 ? -12.126 -3.163 -0.220 1.00 65.52 212 ALA A O 10
ATOM 14244 N N . GLU A 1 73 ? -11.372 -1.651 -1.675 1.00 41.43 213 GLU A N 10
ATOM 14245 C CA . GLU A 1 73 ? -11.252 -2.612 -2.756 1.00 62.31 213 GLU A CA 10
ATOM 14246 C C . GLU A 1 73 ? -10.035 -3.489 -2.573 1.00 10.02 213 GLU A C 10
ATOM 14247 O O . GLU A 1 73 ? -10.025 -4.646 -3.001 1.00 55.41 213 GLU A O 10
ATOM 14259 N N . LEU A 1 74 ? -9.033 -2.948 -1.937 1.00 14.13 214 LEU A N 10
ATOM 14260 C CA . LEU A 1 74 ? -7.819 -3.666 -1.659 1.00 70.04 214 LEU A CA 10
ATOM 14261 C C . LEU A 1 74 ? -8.099 -4.743 -0.615 1.00 4.44 214 LEU A C 10
ATOM 14262 O O . LEU A 1 74 ? -7.687 -5.875 -0.774 1.00 61.03 214 LEU A O 10
ATOM 14278 N N . SER A 1 75 ? -8.837 -4.402 0.426 1.00 33.34 215 SER A N 10
ATOM 14279 C CA . SER A 1 75 ? -9.149 -5.372 1.452 1.00 22.22 215 SER A CA 10
ATOM 14280 C C . SER A 1 75 ? -10.191 -6.387 0.963 1.00 74.51 215 SER A C 10
ATOM 14281 O O . SER A 1 75 ? -10.272 -7.516 1.465 1.00 41.31 215 SER A O 10
ATOM 14289 N N . LEU A 1 76 ? -10.985 -5.978 -0.023 1.00 25.40 216 LEU A N 10
ATOM 14290 C CA . LEU A 1 76 ? -12.008 -6.836 -0.567 1.00 31.11 216 LEU A CA 10
ATOM 14291 C C . LEU A 1 76 ? -11.410 -7.895 -1.493 1.00 54.23 216 LEU A C 10
ATOM 14292 O O . LEU A 1 76 ? -12.064 -8.904 -1.787 1.00 23.13 216 LEU A O 10
ATOM 14308 N N . GLN A 1 77 ? -10.179 -7.646 -1.972 1.00 70.12 217 GLN A N 10
ATOM 14309 C CA . GLN A 1 77 ? -9.435 -8.634 -2.768 1.00 3.14 217 GLN A CA 10
ATOM 14310 C C . GLN A 1 77 ? -9.415 -9.964 -2.015 1.00 32.42 217 GLN A C 10
ATOM 14311 O O . GLN A 1 77 ? -8.953 -10.017 -0.862 1.00 23.10 217 GLN A O 10
ATOM 14325 N N . PRO A 1 78 ? -9.957 -11.043 -2.619 1.00 41.14 218 PRO A N 10
ATOM 14326 C CA . PRO A 1 78 ? -10.043 -12.346 -1.967 1.00 4.13 218 PRO A CA 10
ATOM 14327 C C . PRO A 1 78 ? -8.670 -12.874 -1.600 1.00 71.31 218 PRO A C 10
ATOM 14328 O O . PRO A 1 78 ? -7.906 -13.308 -2.456 1.00 73.42 218 PRO A O 10
ATOM 14339 N N . GLY A 1 79 ? -8.356 -12.783 -0.337 1.00 74.23 219 GLY A N 10
ATOM 14340 C CA . GLY A 1 79 ? -7.069 -13.196 0.145 1.00 43.02 219 GLY A CA 10
ATOM 14341 C C . GLY A 1 79 ? -6.578 -12.298 1.250 1.00 22.31 219 GLY A C 10
ATOM 14342 O O . GLY A 1 79 ? -5.685 -12.670 2.016 1.00 53.11 219 GLY A O 10
ATOM 14346 N N . VAL A 1 80 ? -7.136 -11.106 1.311 1.00 21.54 220 VAL A N 10
ATOM 14347 C CA . VAL A 1 80 ? -6.792 -10.139 2.335 1.00 23.24 220 VAL A CA 10
ATOM 14348 C C . VAL A 1 80 ? -7.551 -10.409 3.629 1.00 62.41 220 VAL A C 10
ATOM 14349 O O . VAL A 1 80 ? -8.753 -10.657 3.618 1.00 13.44 220 VAL A O 10
ATOM 14362 N N . TYR A 1 81 ? -6.836 -10.368 4.723 1.00 34.21 221 TYR A N 10
ATOM 14363 C CA . TYR A 1 81 ? -7.389 -10.582 6.036 1.00 41.30 221 TYR A CA 10
ATOM 14364 C C . TYR A 1 81 ? -7.697 -9.256 6.696 1.00 31.40 221 TYR A C 10
ATOM 14365 O O . TYR A 1 81 ? -8.801 -9.047 7.198 1.00 5.03 221 TYR A O 10
ATOM 14383 N N . ALA A 1 82 ? -6.738 -8.351 6.662 1.00 3.11 222 ALA A N 10
ATOM 14384 C CA . ALA A 1 82 ? -6.892 -7.055 7.312 1.00 74.25 222 ALA A CA 10
ATOM 14385 C C . ALA A 1 82 ? -6.039 -6.014 6.619 1.00 33.12 222 ALA A C 10
ATOM 14386 O O . ALA A 1 82 ? -5.040 -6.359 5.975 1.00 23.43 222 ALA A O 10
ATOM 14393 N N . VAL A 1 83 ? -6.421 -4.761 6.739 1.00 50.23 223 VAL A N 10
ATOM 14394 C CA . VAL A 1 83 ? -5.674 -3.680 6.151 1.00 5.30 223 VAL A CA 10
ATOM 14395 C C . VAL A 1 83 ? -5.656 -2.481 7.105 1.00 41.22 223 VAL A C 10
ATOM 14396 O O . VAL A 1 83 ? -6.668 -2.131 7.714 1.00 73.22 223 VAL A O 10
ATOM 14409 N N . HIS A 1 84 ? -4.507 -1.918 7.273 1.00 5.13 224 HIS A N 10
ATOM 14410 C CA . HIS A 1 84 ? -4.304 -0.754 8.107 1.00 34.43 224 HIS A CA 10
ATOM 14411 C C . HIS A 1 84 ? -3.571 0.269 7.297 1.00 53.52 224 HIS A C 10
ATOM 14412 O O . HIS A 1 84 ? -2.511 -0.024 6.775 1.00 75.32 224 HIS A O 10
ATOM 14426 N N . TRP A 1 85 ? -4.109 1.432 7.149 1.00 45.25 225 TRP A N 10
ATOM 14427 C CA . TRP A 1 85 ? -3.362 2.446 6.480 1.00 11.33 225 TRP A CA 10
ATOM 14428 C C . TRP A 1 85 ? -3.052 3.522 7.433 1.00 31.04 225 TRP A C 10
ATOM 14429 O O . TRP A 1 85 ? -3.842 3.816 8.342 1.00 72.12 225 TRP A O 10
ATOM 14450 N N . TYR A 1 86 ? -1.931 4.080 7.265 1.00 34.40 226 TYR A N 10
ATOM 14451 C CA . TYR A 1 86 ? -1.480 5.099 8.163 1.00 73.11 226 TYR A CA 10
ATOM 14452 C C . TYR A 1 86 ? -0.785 6.196 7.384 1.00 23.22 226 TYR A C 10
ATOM 14453 O O . TYR A 1 86 ? -0.068 5.923 6.424 1.00 5.33 226 TYR A O 10
ATOM 14471 N N . ALA A 1 87 ? -1.038 7.416 7.761 1.00 55.41 227 ALA A N 10
ATOM 14472 C CA . ALA A 1 87 ? -0.423 8.561 7.137 1.00 52.53 227 ALA A CA 10
ATOM 14473 C C . ALA A 1 87 ? 0.955 8.784 7.724 1.00 15.25 227 ALA A C 10
ATOM 14474 O O . ALA A 1 87 ? 1.118 8.832 8.944 1.00 54.34 227 ALA A O 10
ATOM 14481 N N . GLY A 1 88 ? 1.919 8.941 6.881 1.00 31.35 228 GLY A N 10
ATOM 14482 C CA . GLY A 1 88 ? 3.266 9.104 7.324 1.00 31.10 228 GLY A CA 10
ATOM 14483 C C . GLY A 1 88 ? 4.036 7.817 7.222 1.00 14.13 228 GLY A C 10
ATOM 14484 O O . GLY A 1 88 ? 3.518 6.749 7.533 1.00 13.14 228 GLY A O 10
ATOM 14488 N N . GLU A 1 89 ? 5.263 7.903 6.792 1.00 54.22 229 GLU A N 10
ATOM 14489 C CA . GLU A 1 89 ? 6.093 6.735 6.631 1.00 33.22 229 GLU A CA 10
ATOM 14490 C C . GLU A 1 89 ? 6.818 6.391 7.923 1.00 64.22 229 GLU A C 10
ATOM 14491 O O . GLU A 1 89 ? 6.807 5.254 8.371 1.00 45.31 229 GLU A O 10
ATOM 14503 N N . HIS A 1 90 ? 7.359 7.387 8.552 1.00 55.11 230 HIS A N 10
ATOM 14504 C CA . HIS A 1 90 ? 8.149 7.216 9.776 1.00 10.02 230 HIS A CA 10
ATOM 14505 C C . HIS A 1 90 ? 7.218 7.389 10.993 1.00 61.41 230 HIS A C 10
ATOM 14506 O O . HIS A 1 90 ? 7.651 7.685 12.110 1.00 33.21 230 HIS A O 10
ATOM 14520 N N . ALA A 1 91 ? 5.935 7.134 10.736 1.00 43.21 231 ALA A N 10
ATOM 14521 C CA . ALA A 1 91 ? 4.851 7.244 11.706 1.00 53.15 231 ALA A CA 10
ATOM 14522 C C . ALA A 1 91 ? 4.727 8.665 12.231 1.00 12.33 231 ALA A C 10
ATOM 14523 O O . ALA A 1 91 ? 4.802 8.903 13.439 1.00 4.34 231 ALA A O 10
ATOM 14530 N N . GLN A 1 92 ? 4.535 9.591 11.288 1.00 5.51 232 GLN A N 10
ATOM 14531 C CA . GLN A 1 92 ? 4.420 11.028 11.551 1.00 22.30 232 GLN A CA 10
ATOM 14532 C C . GLN A 1 92 ? 5.748 11.584 12.074 1.00 4.35 232 GLN A C 10
ATOM 14533 O O . GLN A 1 92 ? 6.018 11.578 13.284 1.00 33.32 232 GLN A O 10
ATOM 14547 N N . ALA A 1 93 ? 6.596 12.016 11.160 1.00 61.11 233 ALA A N 10
ATOM 14548 C CA . ALA A 1 93 ? 7.887 12.534 11.527 1.00 71.50 233 ALA A CA 10
ATOM 14549 C C . ALA A 1 93 ? 7.758 13.967 11.991 1.00 24.42 233 ALA A C 10
ATOM 14550 O O . ALA A 1 93 ? 7.818 14.914 11.196 1.00 53.31 233 ALA A O 10
ATOM 14557 N N . GLU A 1 94 ? 7.517 14.111 13.254 1.00 43.21 234 GLU A N 10
ATOM 14558 C CA . GLU A 1 94 ? 7.332 15.384 13.865 1.00 4.10 234 GLU A CA 10
ATOM 14559 C C . GLU A 1 94 ? 8.639 15.773 14.539 1.00 65.22 234 GLU A C 10
ATOM 14571 N N . VAL A 1 1 ? 16.621 12.698 -1.229 1.00 3.00 141 VAL A N 11
ATOM 14572 C CA . VAL A 1 1 ? 15.245 12.292 -1.482 1.00 12.15 141 VAL A CA 11
ATOM 14573 C C . VAL A 1 1 ? 14.424 12.277 -0.188 1.00 32.41 141 VAL A C 11
ATOM 14574 O O . VAL A 1 1 ? 14.467 11.338 0.602 1.00 12.52 141 VAL A O 11
ATOM 14586 N N . GLU A 1 2 ? 13.710 13.340 0.042 1.00 12.34 142 GLU A N 11
ATOM 14587 C CA . GLU A 1 2 ? 12.856 13.458 1.192 1.00 33.24 142 GLU A CA 11
ATOM 14588 C C . GLU A 1 2 ? 11.480 13.823 0.687 1.00 71.31 142 GLU A C 11
ATOM 14589 O O . GLU A 1 2 ? 11.217 14.972 0.331 1.00 43.34 142 GLU A O 11
ATOM 14601 N N . ASP A 1 3 ? 10.627 12.845 0.603 1.00 51.22 143 ASP A N 11
ATOM 14602 C CA . ASP A 1 3 ? 9.351 13.039 -0.036 1.00 35.21 143 ASP A CA 11
ATOM 14603 C C . ASP A 1 3 ? 8.299 13.555 0.890 1.00 64.32 143 ASP A C 11
ATOM 14604 O O . ASP A 1 3 ? 7.861 12.859 1.808 1.00 43.45 143 ASP A O 11
ATOM 14613 N N . GLU A 1 4 ? 7.931 14.800 0.668 1.00 14.34 144 GLU A N 11
ATOM 14614 C CA . GLU A 1 4 ? 6.867 15.451 1.417 1.00 51.00 144 GLU A CA 11
ATOM 14615 C C . GLU A 1 4 ? 6.154 16.444 0.538 1.00 70.40 144 GLU A C 11
ATOM 14616 O O . GLU A 1 4 ? 5.603 17.465 0.976 1.00 62.21 144 GLU A O 11
ATOM 14628 N N . GLY A 1 5 ? 6.133 16.094 -0.680 1.00 33.35 145 GLY A N 11
ATOM 14629 C CA . GLY A 1 5 ? 5.430 16.831 -1.672 1.00 42.31 145 GLY A CA 11
ATOM 14630 C C . GLY A 1 5 ? 4.145 16.140 -1.883 1.00 30.12 145 GLY A C 11
ATOM 14631 O O . GLY A 1 5 ? 3.061 16.719 -1.793 1.00 51.34 145 GLY A O 11
ATOM 14635 N N . LEU A 1 6 ? 4.279 14.872 -2.075 1.00 50.23 146 LEU A N 11
ATOM 14636 C CA . LEU A 1 6 ? 3.195 13.973 -2.142 1.00 63.30 146 LEU A CA 11
ATOM 14637 C C . LEU A 1 6 ? 3.106 13.405 -0.759 1.00 60.12 146 LEU A C 11
ATOM 14638 O O . LEU A 1 6 ? 4.143 13.177 -0.133 1.00 35.11 146 LEU A O 11
ATOM 14654 N N . GLN A 1 7 ? 1.928 13.209 -0.270 1.00 44.11 147 GLN A N 11
ATOM 14655 C CA . GLN A 1 7 ? 1.754 12.755 1.086 1.00 75.43 147 GLN A CA 11
ATOM 14656 C C . GLN A 1 7 ? 2.018 11.285 1.223 1.00 44.14 147 GLN A C 11
ATOM 14657 O O . GLN A 1 7 ? 1.367 10.468 0.564 1.00 54.31 147 GLN A O 11
ATOM 14671 N N . PRO A 1 8 ? 3.019 10.927 2.034 1.00 71.04 148 PRO A N 11
ATOM 14672 C CA . PRO A 1 8 ? 3.337 9.554 2.289 1.00 50.31 148 PRO A CA 11
ATOM 14673 C C . PRO A 1 8 ? 2.295 8.904 3.164 1.00 24.10 148 PRO A C 11
ATOM 14674 O O . PRO A 1 8 ? 1.898 9.445 4.223 1.00 22.34 148 PRO A O 11
ATOM 14685 N N . TYR A 1 9 ? 1.810 7.814 2.690 1.00 72.04 149 TYR A N 11
ATOM 14686 C CA . TYR A 1 9 ? 0.885 6.984 3.404 1.00 10.20 149 TYR A CA 11
ATOM 14687 C C . TYR A 1 9 ? 1.321 5.563 3.264 1.00 52.12 149 TYR A C 11
ATOM 14688 O O . TYR A 1 9 ? 1.813 5.161 2.226 1.00 53.32 149 TYR A O 11
ATOM 14706 N N . GLN A 1 10 ? 1.152 4.823 4.281 1.00 55.33 150 GLN A N 11
ATOM 14707 C CA . GLN A 1 10 ? 1.525 3.454 4.296 1.00 4.22 150 GLN A CA 11
ATOM 14708 C C . GLN A 1 10 ? 0.278 2.677 4.282 1.00 14.42 150 GLN A C 11
ATOM 14709 O O . GLN A 1 10 ? -0.577 2.862 5.132 1.00 2.31 150 GLN A O 11
ATOM 14723 N N . VAL A 1 11 ? 0.154 1.843 3.355 1.00 12.34 151 VAL A N 11
ATOM 14724 C CA . VAL A 1 11 ? -0.981 1.013 3.286 1.00 2.32 151 VAL A CA 11
ATOM 14725 C C . VAL A 1 11 ? -0.527 -0.366 3.677 1.00 51.55 151 VAL A C 11
ATOM 14726 O O . VAL A 1 11 ? 0.200 -1.035 2.942 1.00 31.32 151 VAL A O 11
ATOM 14739 N N . ARG A 1 12 ? -0.879 -0.735 4.862 1.00 42.03 152 ARG A N 11
ATOM 14740 C CA . ARG A 1 12 ? -0.504 -1.981 5.426 1.00 23.14 152 ARG A CA 11
ATOM 14741 C C . ARG A 1 12 ? -1.618 -2.985 5.236 1.00 14.43 152 ARG A C 11
ATOM 14742 O O . ARG A 1 12 ? -2.660 -2.917 5.888 1.00 22.11 152 ARG A O 11
ATOM 14763 N N . VAL A 1 13 ? -1.408 -3.871 4.306 1.00 72.44 153 VAL A N 11
ATOM 14764 C CA . VAL A 1 13 ? -2.385 -4.865 3.951 1.00 44.43 153 VAL A CA 11
ATOM 14765 C C . VAL A 1 13 ? -1.893 -6.258 4.312 1.00 35.42 153 VAL A C 11
ATOM 14766 O O . VAL A 1 13 ? -0.754 -6.626 4.037 1.00 52.00 153 VAL A O 11
ATOM 14779 N N . ILE A 1 14 ? -2.739 -7.001 4.952 1.00 14.31 154 ILE A N 11
ATOM 14780 C CA . ILE A 1 14 ? -2.444 -8.343 5.349 1.00 31.01 154 ILE A CA 11
ATOM 14781 C C . ILE A 1 14 ? -3.182 -9.270 4.405 1.00 2.22 154 ILE A C 11
ATOM 14782 O O . ILE A 1 14 ? -4.411 -9.222 4.323 1.00 24.00 154 ILE A O 11
ATOM 14798 N N . CYS A 1 15 ? -2.463 -10.089 3.702 1.00 20.54 155 CYS A N 11
ATOM 14799 C CA . CYS A 1 15 ? -3.045 -10.964 2.739 1.00 64.34 155 CYS A CA 11
ATOM 14800 C C . CYS A 1 15 ? -2.351 -12.287 2.807 1.00 63.43 155 CYS A C 11
ATOM 14801 O O . CYS A 1 15 ? -1.361 -12.429 3.524 1.00 14.51 155 CYS A O 11
ATOM 14809 N N . ARG A 1 16 ? -2.879 -13.245 2.120 1.00 74.43 156 ARG A N 11
ATOM 14810 C CA . ARG A 1 16 ? -2.296 -14.564 2.067 1.00 4.11 156 ARG A CA 11
ATOM 14811 C C . ARG A 1 16 ? -1.001 -14.471 1.215 1.00 11.12 156 ARG A C 11
ATOM 14812 O O . ARG A 1 16 ? -0.941 -13.659 0.302 1.00 21.35 156 ARG A O 11
ATOM 14833 N N . PRO A 1 17 ? 0.063 -15.252 1.503 1.00 21.54 157 PRO A N 11
ATOM 14834 C CA . PRO A 1 17 ? 1.340 -15.153 0.767 1.00 75.45 157 PRO A CA 11
ATOM 14835 C C . PRO A 1 17 ? 1.204 -15.393 -0.723 1.00 64.13 157 PRO A C 11
ATOM 14836 O O . PRO A 1 17 ? 1.903 -14.777 -1.519 1.00 23.31 157 PRO A O 11
ATOM 14847 N N . LYS A 1 18 ? 0.298 -16.255 -1.107 1.00 23.30 158 LYS A N 11
ATOM 14848 C CA . LYS A 1 18 ? 0.082 -16.504 -2.506 1.00 43.43 158 LYS A CA 11
ATOM 14849 C C . LYS A 1 18 ? -0.809 -15.424 -3.115 1.00 13.35 158 LYS A C 11
ATOM 14850 O O . LYS A 1 18 ? -0.980 -15.351 -4.324 1.00 34.03 158 LYS A O 11
ATOM 14869 N N . ALA A 1 19 ? -1.344 -14.567 -2.269 1.00 15.20 159 ALA A N 11
ATOM 14870 C CA . ALA A 1 19 ? -2.179 -13.491 -2.713 1.00 14.10 159 ALA A CA 11
ATOM 14871 C C . ALA A 1 19 ? -1.319 -12.293 -2.991 1.00 35.54 159 ALA A C 11
ATOM 14872 O O . ALA A 1 19 ? -1.546 -11.578 -3.957 1.00 10.44 159 ALA A O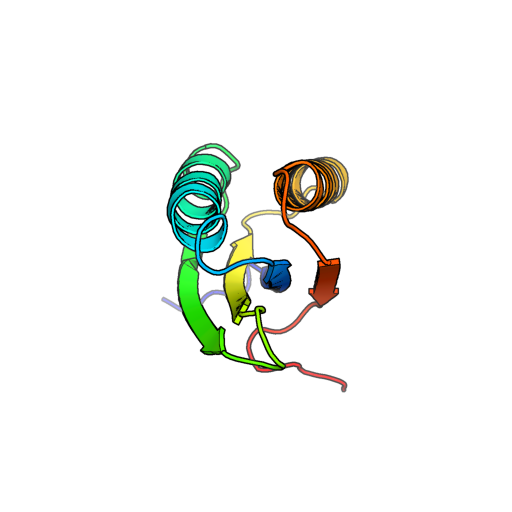 11
ATOM 14879 N N . GLU A 1 20 ? -0.283 -12.146 -2.161 1.00 23.31 160 GLU A N 11
ATOM 14880 C CA . GLU A 1 20 ? 0.719 -11.079 -2.218 1.00 20.31 160 GLU A CA 11
ATOM 14881 C C . GLU A 1 20 ? 1.154 -10.812 -3.628 1.00 15.22 160 GLU A C 11
ATOM 14882 O O . GLU A 1 20 ? 1.146 -9.678 -4.071 1.00 15.43 160 GLU A O 11
ATOM 14894 N N . THR A 1 21 ? 1.435 -11.860 -4.330 1.00 44.15 161 THR A N 11
ATOM 14895 C CA . THR A 1 21 ? 1.967 -11.771 -5.652 1.00 61.10 161 THR A CA 11
ATOM 14896 C C . THR A 1 21 ? 0.993 -11.068 -6.631 1.00 44.14 161 THR A C 11
ATOM 14897 O O . THR A 1 21 ? 1.406 -10.202 -7.407 1.00 21.20 161 THR A O 11
ATOM 14908 N N . TYR A 1 22 ? -0.293 -11.373 -6.555 1.00 55.51 162 TYR A N 11
ATOM 14909 C CA . TYR A 1 22 ? -1.225 -10.701 -7.431 1.00 13.11 162 TYR A CA 11
ATOM 14910 C C . TYR A 1 22 ? -1.714 -9.389 -6.833 1.00 24.30 162 TYR A C 11
ATOM 14911 O O . TYR A 1 22 ? -2.060 -8.464 -7.558 1.00 14.52 162 TYR A O 11
ATOM 14929 N N . VAL A 1 23 ? -1.696 -9.295 -5.505 1.00 32.43 163 VAL A N 11
ATOM 14930 C CA . VAL A 1 23 ? -2.112 -8.085 -4.823 1.00 63.34 163 VAL A CA 11
ATOM 14931 C C . VAL A 1 23 ? -1.119 -6.976 -5.121 1.00 24.25 163 VAL A C 11
ATOM 14932 O O . VAL A 1 23 ? -1.497 -5.867 -5.413 1.00 21.22 163 VAL A O 11
ATOM 14945 N N . ARG A 1 24 ? 0.144 -7.334 -5.110 1.00 34.54 164 ARG A N 11
ATOM 14946 C CA . ARG A 1 24 ? 1.260 -6.433 -5.375 1.00 35.04 164 ARG A CA 11
ATOM 14947 C C . ARG A 1 24 ? 1.125 -5.812 -6.772 1.00 60.44 164 ARG A C 11
ATOM 14948 O O . ARG A 1 24 ? 1.254 -4.591 -6.944 1.00 75.32 164 ARG A O 11
ATOM 14969 N N . ALA A 1 25 ? 0.804 -6.651 -7.749 1.00 21.45 165 ALA A N 11
ATOM 14970 C CA . ALA A 1 25 ? 0.643 -6.213 -9.125 1.00 2.22 165 ALA A CA 11
ATOM 14971 C C . ALA A 1 25 ? -0.608 -5.368 -9.282 1.00 44.10 165 ALA A C 11
ATOM 14972 O O . ALA A 1 25 ? -0.661 -4.451 -10.118 1.00 34.20 165 ALA A O 11
ATOM 14979 N N . HIS A 1 26 ? -1.606 -5.656 -8.489 1.00 24.51 166 HIS A N 11
ATOM 14980 C CA . HIS A 1 26 ? -2.801 -4.873 -8.509 1.00 11.11 166 HIS A CA 11
ATOM 14981 C C . HIS A 1 26 ? -2.533 -3.535 -7.850 1.00 31.11 166 HIS A C 11
ATOM 14982 O O . HIS A 1 26 ? -2.917 -2.520 -8.376 1.00 50.51 166 HIS A O 11
ATOM 14996 N N . ILE A 1 27 ? -1.798 -3.549 -6.740 1.00 3.32 167 ILE A N 11
ATOM 14997 C CA . ILE A 1 27 ? -1.456 -2.339 -6.001 1.00 43.05 167 ILE A CA 11
ATOM 14998 C C . ILE A 1 27 ? -0.766 -1.352 -6.890 1.00 74.40 167 ILE A C 11
ATOM 14999 O O . ILE A 1 27 ? -1.211 -0.223 -7.004 1.00 52.21 167 ILE A O 11
ATOM 15015 N N . VAL A 1 28 ? 0.257 -1.789 -7.585 1.00 15.14 168 VAL A N 11
ATOM 15016 C CA . VAL A 1 28 ? 1.041 -0.866 -8.391 1.00 11.54 168 VAL A CA 11
ATOM 15017 C C . VAL A 1 28 ? 0.218 -0.280 -9.551 1.00 44.23 168 VAL A C 11
ATOM 15018 O O . VAL A 1 28 ? 0.314 0.908 -9.859 1.00 72.11 168 VAL A O 11
ATOM 15031 N N . GLN A 1 29 ? -0.642 -1.079 -10.130 1.00 21.03 169 GLN A N 11
ATOM 15032 C CA . GLN A 1 29 ? -1.426 -0.607 -11.244 1.00 73.40 169 GLN A CA 11
ATOM 15033 C C . GLN A 1 29 ? -2.654 0.167 -10.798 1.00 32.13 169 GLN A C 11
ATOM 15034 O O . GLN A 1 29 ? -3.187 1.004 -11.533 1.00 43.44 169 GLN A O 11
ATOM 15048 N N . ARG A 1 30 ? -3.095 -0.088 -9.605 1.00 63.33 170 ARG A N 11
ATOM 15049 C CA . ARG A 1 30 ? -4.260 0.554 -9.104 1.00 35.45 170 ARG A CA 11
ATOM 15050 C C . ARG A 1 30 ? -3.877 1.886 -8.490 1.00 35.42 170 ARG A C 11
ATOM 15051 O O . ARG A 1 30 ? -4.604 2.854 -8.621 1.00 42.30 170 ARG A O 11
ATOM 15072 N N . THR A 1 31 ? -2.708 1.951 -7.869 1.00 55.41 171 THR A N 11
ATOM 15073 C CA . THR A 1 31 ? -2.264 3.175 -7.252 1.00 62.41 171 THR A CA 11
ATOM 15074 C C . THR A 1 31 ? -1.871 4.200 -8.295 1.00 33.25 171 THR A C 11
ATOM 15075 O O . THR A 1 31 ? -2.237 5.377 -8.175 1.00 15.44 171 THR A O 11
ATOM 15086 N N . SER A 1 32 ? -1.206 3.744 -9.362 1.00 64.31 172 SER A N 11
ATOM 15087 C CA . SER A 1 32 ? -0.764 4.641 -10.404 1.00 13.32 172 SER A CA 11
ATOM 15088 C C . SER A 1 32 ? -1.960 5.280 -11.110 1.00 25.31 172 SER A C 11
ATOM 15089 O O . SER A 1 32 ? -1.936 6.458 -11.455 1.00 31.11 172 SER A O 11
ATOM 15097 N N . SER A 1 33 ? -3.031 4.515 -11.240 1.00 42.23 173 SER A N 11
ATOM 15098 C CA . SER A 1 33 ? -4.246 4.999 -11.841 1.00 51.32 173 SER A CA 11
ATOM 15099 C C . SER A 1 33 ? -5.036 5.892 -10.856 1.00 64.52 173 SER A C 11
ATOM 15100 O O . SER A 1 33 ? -5.875 6.707 -11.261 1.00 73.55 173 SER A O 11
ATOM 15108 N N . ASN A 1 34 ? -4.731 5.770 -9.573 1.00 4.05 174 ASN A N 11
ATOM 15109 C CA . ASN A 1 34 ? -5.484 6.453 -8.538 1.00 42.22 174 ASN A CA 11
ATOM 15110 C C . ASN A 1 34 ? -4.764 7.737 -8.065 1.00 43.25 174 ASN A C 11
ATOM 15111 O O . ASN A 1 34 ? -5.137 8.326 -7.053 1.00 52.12 174 ASN A O 11
ATOM 15122 N N . ASP A 1 35 ? -3.737 8.159 -8.828 1.00 44.34 175 ASP A N 11
ATOM 15123 C CA . ASP A 1 35 ? -2.921 9.384 -8.540 1.00 21.03 175 ASP A CA 11
ATOM 15124 C C . ASP A 1 35 ? -2.004 9.180 -7.340 1.00 2.54 175 ASP A C 11
ATOM 15125 O O . ASP A 1 35 ? -1.603 10.132 -6.656 1.00 52.20 175 ASP A O 11
ATOM 15134 N N . ILE A 1 36 ? -1.629 7.946 -7.119 1.00 64.01 176 ILE A N 11
ATOM 15135 C CA . ILE A 1 36 ? -0.765 7.595 -6.027 1.00 12.22 176 ILE A CA 11
ATOM 15136 C C . ILE A 1 36 ? 0.543 7.022 -6.604 1.00 75.52 176 ILE A C 11
ATOM 15137 O O . ILE A 1 36 ? 0.523 6.275 -7.574 1.00 52.51 176 ILE A O 11
ATOM 15153 N N . THR A 1 37 ? 1.651 7.409 -6.048 1.00 0.45 177 THR A N 11
ATOM 15154 C CA . THR A 1 37 ? 2.955 6.942 -6.479 1.00 2.50 177 THR A CA 11
ATOM 15155 C C . THR A 1 37 ? 3.550 6.051 -5.366 1.00 72.20 177 THR A C 11
ATOM 15156 O O . THR A 1 37 ? 3.243 6.250 -4.198 1.00 12.50 177 THR A O 11
ATOM 15167 N N . LEU A 1 38 ? 4.339 5.059 -5.716 1.00 54.22 178 LEU A N 11
ATOM 15168 C CA . LEU A 1 38 ? 4.905 4.159 -4.723 1.00 54.22 178 LEU A CA 11
ATOM 15169 C C . LEU A 1 38 ? 6.296 4.628 -4.331 1.00 5.42 178 LEU A C 11
ATOM 15170 O O . LEU A 1 38 ? 7.063 5.098 -5.183 1.00 14.12 178 LEU A O 11
ATOM 15186 N N . ARG A 1 39 ? 6.625 4.539 -3.065 1.00 54.44 179 ARG A N 11
ATOM 15187 C CA . ARG A 1 39 ? 7.954 4.903 -2.625 1.00 61.32 179 ARG A CA 11
ATOM 15188 C C . ARG A 1 39 ? 8.735 3.634 -2.316 1.00 12.31 179 ARG A C 11
ATOM 15189 O O . ARG A 1 39 ? 9.936 3.542 -2.581 1.00 53.21 179 ARG A O 11
ATOM 15210 N N . GLY A 1 40 ? 8.035 2.658 -1.786 1.00 4.10 180 GLY A N 11
ATOM 15211 C CA . GLY A 1 40 ? 8.618 1.375 -1.489 1.00 65.31 180 GLY A CA 11
ATOM 15212 C C . GLY A 1 40 ? 7.591 0.460 -0.897 1.00 52.03 180 GLY A C 11
ATOM 15213 O O . GLY A 1 40 ? 6.497 0.906 -0.555 1.00 1.13 180 GLY A O 11
ATOM 15217 N N . ILE A 1 41 ? 7.914 -0.797 -0.799 1.00 34.51 181 ILE A N 11
ATOM 15218 C CA . ILE A 1 41 ? 7.026 -1.800 -0.232 1.00 65.12 181 ILE A CA 11
ATOM 15219 C C . ILE A 1 41 ? 7.823 -2.675 0.728 1.00 63.10 181 ILE A C 11
ATOM 15220 O O . ILE A 1 41 ? 8.880 -3.203 0.361 1.00 15.22 181 ILE A O 11
ATOM 15236 N N . ARG A 1 42 ? 7.339 -2.799 1.938 1.00 51.30 182 ARG A N 11
ATOM 15237 C CA . ARG A 1 42 ? 7.971 -3.611 2.954 1.00 5.11 182 ARG A CA 11
ATOM 15238 C C . ARG A 1 42 ? 7.065 -4.791 3.261 1.00 71.41 182 ARG A C 11
ATOM 15239 O O . ARG A 1 42 ? 5.956 -4.618 3.768 1.00 32.13 182 ARG A O 11
ATOM 15260 N N . THR A 1 43 ? 7.504 -5.954 2.936 1.00 2.02 183 THR A N 11
ATOM 15261 C CA . THR A 1 43 ? 6.748 -7.148 3.159 1.00 52.54 183 THR A CA 11
ATOM 15262 C C . THR A 1 43 ? 7.229 -7.886 4.413 1.00 42.32 183 THR A C 11
ATOM 15263 O O . THR A 1 43 ? 8.425 -8.077 4.604 1.00 5.33 183 THR A O 11
ATOM 15274 N N . GLY A 1 44 ? 6.310 -8.254 5.272 1.00 5.13 184 GLY A N 11
ATOM 15275 C CA . GLY A 1 44 ? 6.667 -8.993 6.466 1.00 15.34 184 GLY A CA 11
ATOM 15276 C C . GLY A 1 44 ? 5.582 -9.977 6.834 1.00 72.22 184 GLY A C 11
ATOM 15277 O O . GLY A 1 44 ? 4.422 -9.676 6.632 1.00 23.43 184 GLY A O 11
ATOM 15281 N N . PRO A 1 45 ? 5.921 -11.174 7.353 1.00 14.32 185 PRO A N 11
ATOM 15282 C CA . PRO A 1 45 ? 4.927 -12.200 7.736 1.00 32.44 185 PRO A CA 11
ATOM 15283 C C . PRO A 1 45 ? 3.915 -11.680 8.770 1.00 1.12 185 PRO A C 11
ATOM 15284 O O . PRO A 1 45 ? 4.214 -10.754 9.551 1.00 1.42 185 PRO A O 11
ATOM 15295 N N . ALA A 1 46 ? 2.717 -12.243 8.765 1.00 53.24 186 ALA A N 11
ATOM 15296 C CA . ALA A 1 46 ? 1.691 -11.788 9.674 1.00 0.11 186 ALA A CA 11
ATOM 15297 C C . ALA A 1 46 ? 1.152 -12.890 10.558 1.00 25.31 186 ALA A C 11
ATOM 15298 O O . ALA A 1 46 ? 0.225 -12.660 11.328 1.00 32.52 186 ALA A O 11
ATOM 15305 N N . GLY A 1 47 ? 1.721 -14.063 10.484 1.00 21.45 187 GLY A N 11
ATOM 15306 C CA . GLY A 1 47 ? 1.246 -15.105 11.322 1.00 10.14 187 GLY A CA 11
ATOM 15307 C C . GLY A 1 47 ? 1.449 -16.469 10.758 1.00 3.43 187 GLY A C 11
ATOM 15308 O O . GLY A 1 47 ? 2.550 -17.034 10.830 1.00 70.42 187 GLY A O 11
ATOM 15312 N N . ASP A 1 48 ? 0.415 -16.979 10.167 1.00 72.43 188 ASP A N 11
ATOM 15313 C CA . ASP A 1 48 ? 0.407 -18.349 9.651 1.00 42.15 188 ASP A CA 11
ATOM 15314 C C . ASP A 1 48 ? 0.622 -18.337 8.187 1.00 22.20 188 ASP A C 11
ATOM 15315 O O . ASP A 1 48 ? 1.723 -18.539 7.688 1.00 43.34 188 ASP A O 11
ATOM 15324 N N . ASP A 1 49 ? -0.420 -18.006 7.506 1.00 53.21 189 ASP A N 11
ATOM 15325 C CA . ASP A 1 49 ? -0.451 -18.035 6.104 1.00 51.30 189 ASP A CA 11
ATOM 15326 C C . ASP A 1 49 ? -0.948 -16.696 5.665 1.00 2.20 189 ASP A C 11
ATOM 15327 O O . ASP A 1 49 ? -1.928 -16.545 4.934 1.00 63.30 189 ASP A O 11
ATOM 15336 N N . ASN A 1 50 ? -0.286 -15.719 6.204 1.00 25.13 190 ASN A N 11
ATOM 15337 C CA . ASN A 1 50 ? -0.506 -14.342 5.923 1.00 4.44 190 ASN A CA 11
ATOM 15338 C C . ASN A 1 50 ? 0.741 -13.574 5.997 1.00 64.40 190 ASN A C 11
ATOM 15339 O O . ASN A 1 50 ? 1.669 -13.902 6.753 1.00 72.12 190 ASN A O 11
ATOM 15350 N N . ILE A 1 51 ? 0.749 -12.560 5.236 1.00 33.02 191 ILE A N 11
ATOM 15351 C CA . ILE A 1 51 ? 1.871 -11.686 5.084 1.00 44.22 191 ILE A CA 11
ATOM 15352 C C . ILE A 1 51 ? 1.360 -10.261 4.948 1.00 34.23 191 ILE A C 11
ATOM 15353 O O . ILE A 1 51 ? 0.283 -10.027 4.383 1.00 10.12 191 ILE A O 11
ATOM 15369 N N . THR A 1 52 ? 2.068 -9.350 5.508 1.00 70.23 192 THR A N 11
ATOM 15370 C CA . THR A 1 52 ? 1.713 -7.984 5.480 1.00 62.23 192 THR A CA 11
ATOM 15371 C C . THR A 1 52 ? 2.565 -7.257 4.457 1.00 64.02 192 THR A C 11
ATOM 15372 O O . THR A 1 52 ? 3.796 -7.343 4.477 1.00 12.24 192 THR A O 11
ATOM 15383 N N . LEU A 1 53 ? 1.922 -6.600 3.560 1.00 64.31 193 LEU A N 11
ATOM 15384 C CA . LEU A 1 53 ? 2.580 -5.770 2.606 1.00 73.01 193 LEU A CA 11
ATOM 15385 C C . LEU A 1 53 ? 2.376 -4.356 3.063 1.00 21.35 193 LEU A C 11
ATOM 15386 O O . LEU A 1 53 ? 1.242 -3.882 3.127 1.00 53.25 193 LEU A O 11
ATOM 15402 N N . THR A 1 54 ? 3.412 -3.717 3.459 1.00 42.20 194 THR A N 11
ATOM 15403 C CA . THR A 1 54 ? 3.315 -2.352 3.823 1.00 2.11 194 THR A CA 11
ATOM 15404 C C . THR A 1 54 ? 3.772 -1.542 2.632 1.00 4.30 194 THR A C 11
ATOM 15405 O O . THR A 1 54 ? 4.958 -1.515 2.310 1.00 12.53 194 THR A O 11
ATOM 15416 N N . ALA A 1 55 ? 2.846 -0.943 1.958 1.00 23.41 195 ALA A N 11
ATOM 15417 C CA . ALA A 1 55 ? 3.160 -0.171 0.798 1.00 41.34 195 ALA A CA 11
ATOM 15418 C C . ALA A 1 55 ? 3.302 1.267 1.196 1.00 3.13 195 ALA A C 11
ATOM 15419 O O . ALA A 1 55 ? 2.354 1.879 1.682 1.00 70.32 195 ALA A O 11
ATOM 15426 N N . HIS A 1 56 ? 4.479 1.790 1.031 1.00 33.13 196 HIS A N 11
ATOM 15427 C CA . HIS A 1 56 ? 4.753 3.149 1.366 1.00 34.15 196 HIS A CA 11
ATOM 15428 C C . HIS A 1 56 ? 4.462 3.940 0.122 1.00 2.43 196 HIS A C 11
ATOM 15429 O O . HIS A 1 56 ? 5.215 3.879 -0.859 1.00 12.23 196 HIS A O 11
ATOM 15443 N N . LEU A 1 57 ? 3.354 4.590 0.127 1.00 61.11 197 LEU A N 11
ATOM 15444 C CA . LEU A 1 57 ? 2.859 5.285 -1.013 1.00 33.13 197 LEU A CA 11
ATOM 15445 C C . LEU A 1 57 ? 2.947 6.777 -0.803 1.00 64.12 197 LEU A C 11
ATOM 15446 O O . LEU A 1 57 ? 3.085 7.251 0.315 1.00 65.40 197 LEU A O 11
ATOM 15462 N N . LEU A 1 58 ? 2.887 7.489 -1.877 1.00 60.23 198 LEU A N 11
ATOM 15463 C CA . LEU A 1 58 ? 2.912 8.920 -1.894 1.00 2.21 198 LEU A CA 11
ATOM 15464 C C . LEU A 1 58 ? 1.714 9.375 -2.707 1.00 43.44 198 LEU A C 11
ATOM 15465 O O . LEU A 1 58 ? 1.577 8.990 -3.867 1.00 33.43 198 LEU A O 11
ATOM 15481 N N . MET A 1 59 ? 0.856 10.156 -2.137 1.00 11.45 199 MET A N 11
ATOM 15482 C CA . MET A 1 59 ? -0.325 10.593 -2.860 1.00 43.32 199 MET A CA 11
ATOM 15483 C C . MET A 1 59 ? -0.214 12.044 -3.218 1.00 43.23 199 MET A C 11
ATOM 15484 O O . MET A 1 59 ? 0.181 12.864 -2.385 1.00 62.14 199 MET A O 11
ATOM 15498 N N . VAL A 1 60 ? -0.538 12.362 -4.453 1.00 11.35 200 VAL A N 11
ATOM 15499 C CA . VAL A 1 60 ? -0.551 13.736 -4.904 1.00 11.55 200 VAL A CA 11
ATOM 15500 C C . VAL A 1 60 ? -1.738 14.406 -4.249 1.00 72.34 200 VAL A C 11
ATOM 15501 O O . VAL A 1 60 ? -2.881 13.957 -4.423 1.00 73.23 200 VAL A O 11
ATOM 15514 N N . GLY A 1 61 ? -1.486 15.444 -3.503 1.00 32.21 201 GLY A N 11
ATOM 15515 C CA . GLY A 1 61 ? -2.529 16.076 -2.755 1.00 75.51 201 GLY A CA 11
ATOM 15516 C C . GLY A 1 61 ? -2.883 15.235 -1.570 1.00 34.11 201 GLY A C 11
ATOM 15517 O O . GLY A 1 61 ? -2.035 14.994 -0.702 1.00 44.55 201 GLY A O 11
ATOM 15521 N N . HIS A 1 62 ? -4.117 14.775 -1.568 1.00 1.13 202 HIS A N 11
ATOM 15522 C CA . HIS A 1 62 ? -4.700 13.881 -0.574 1.00 42.24 202 HIS A CA 11
ATOM 15523 C C . HIS A 1 62 ? -6.201 13.871 -0.757 1.00 71.13 202 HIS A C 11
ATOM 15524 O O . HIS A 1 62 ? -6.880 14.826 -0.413 1.00 31.31 202 HIS A O 11
ATOM 15538 N N . THR A 1 63 ? -6.691 12.835 -1.352 1.00 54.34 203 THR A N 11
ATOM 15539 C CA . THR A 1 63 ? -8.087 12.622 -1.496 1.00 62.44 203 THR A CA 11
ATOM 15540 C C . THR A 1 63 ? -8.486 11.372 -0.680 1.00 72.03 203 THR A C 11
ATOM 15541 O O . THR A 1 63 ? -8.355 10.238 -1.151 1.00 35.10 203 THR A O 11
ATOM 15552 N N . PRO A 1 64 ? -8.872 11.588 0.594 1.00 32.24 204 PRO A N 11
ATOM 15553 C CA . PRO A 1 64 ? -9.283 10.528 1.531 1.00 64.52 204 PRO A CA 11
ATOM 15554 C C . PRO A 1 64 ? -10.299 9.552 0.957 1.00 64.31 204 PRO A C 11
ATOM 15555 O O . PRO A 1 64 ? -10.204 8.358 1.181 1.00 24.12 204 PRO A O 11
ATOM 15566 N N . ALA A 1 65 ? -11.226 10.064 0.185 1.00 52.22 205 ALA A N 11
ATOM 15567 C CA . ALA A 1 65 ? -12.313 9.261 -0.369 1.00 41.00 205 ALA A CA 11
ATOM 15568 C C . ALA A 1 65 ? -11.801 8.134 -1.253 1.00 53.24 205 ALA A C 11
ATOM 15569 O O . ALA A 1 65 ? -12.185 6.970 -1.079 1.00 24.25 205 ALA A O 11
ATOM 15576 N N . LYS A 1 66 ? -10.906 8.460 -2.170 1.00 64.55 206 LYS A N 11
ATOM 15577 C CA . LYS A 1 66 ? -10.373 7.451 -3.062 1.00 12.10 206 LYS A CA 11
ATOM 15578 C C . LYS A 1 66 ? -9.436 6.528 -2.327 1.00 75.54 206 LYS A C 11
ATOM 15579 O O . LYS A 1 66 ? -9.292 5.388 -2.697 1.00 34.03 206 LYS A O 11
ATOM 15598 N N . LEU A 1 67 ? -8.814 7.025 -1.278 1.00 14.40 207 LEU A N 11
ATOM 15599 C CA . LEU A 1 67 ? -7.899 6.228 -0.496 1.00 72.11 207 LEU A CA 11
ATOM 15600 C C . LEU A 1 67 ? -8.670 5.201 0.331 1.00 52.02 207 LEU A C 11
ATOM 15601 O O . LEU A 1 67 ? -8.335 4.013 0.330 1.00 63.34 207 LEU A O 11
ATOM 15617 N N . GLU A 1 68 ? -9.740 5.652 0.966 1.00 4.34 208 GLU A N 11
ATOM 15618 C CA . GLU A 1 68 ? -10.567 4.792 1.803 1.00 62.11 208 GLU A CA 11
ATOM 15619 C C . GLU A 1 68 ? -11.262 3.734 0.976 1.00 62.34 208 GLU A C 11
ATOM 15620 O O . GLU A 1 68 ? -11.388 2.578 1.401 1.00 45.31 208 GLU A O 11
ATOM 15632 N N . ARG A 1 69 ? -11.685 4.114 -0.213 1.00 20.25 209 ARG A N 11
ATOM 15633 C CA . ARG A 1 69 ? -12.343 3.190 -1.101 1.00 31.45 209 ARG A CA 11
ATOM 15634 C C . ARG A 1 69 ? -11.325 2.233 -1.718 1.00 43.21 209 ARG A C 11
ATOM 15635 O O . ARG A 1 69 ? -11.608 1.050 -1.920 1.00 22.04 209 ARG A O 11
ATOM 15656 N N . LEU A 1 70 ? -10.1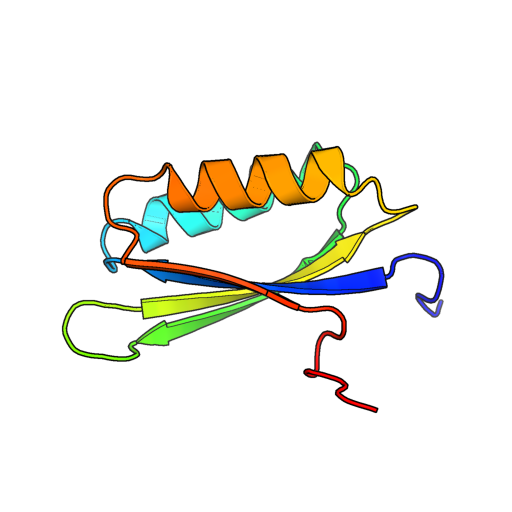30 2.742 -1.989 1.00 11.41 210 LEU A N 11
ATOM 15657 C CA . LEU A 1 70 ? -9.059 1.925 -2.531 1.00 54.22 210 LEU A CA 11
ATOM 15658 C C . LEU A 1 70 ? -8.668 0.850 -1.558 1.00 24.22 210 LEU A C 11
ATOM 15659 O O . LEU A 1 70 ? -8.580 -0.305 -1.930 1.00 65.31 210 LEU A O 11
ATOM 15675 N N . VAL A 1 71 ? -8.474 1.215 -0.301 1.00 54.10 211 VAL A N 11
ATOM 15676 C CA . VAL A 1 71 ? -8.033 0.243 0.673 1.00 52.43 211 VAL A CA 11
ATOM 15677 C C . VAL A 1 71 ? -9.121 -0.778 0.943 1.00 43.04 211 VAL A C 11
ATOM 15678 O O . VAL A 1 71 ? -8.837 -1.957 1.122 1.00 22.22 211 VAL A O 11
ATOM 15691 N N . ALA A 1 72 ? -10.373 -0.332 0.892 1.00 72.43 212 ALA A N 11
ATOM 15692 C CA . ALA A 1 72 ? -11.502 -1.219 1.057 1.00 51.45 212 ALA A CA 11
ATOM 15693 C C . ALA A 1 72 ? -11.489 -2.262 -0.056 1.00 73.33 212 ALA A C 11
ATOM 15694 O O . ALA A 1 72 ? -11.469 -3.450 0.211 1.00 42.41 212 ALA A O 11
ATOM 15701 N N . GLU A 1 73 ? -11.378 -1.802 -1.289 1.00 32.42 213 GLU A N 11
ATOM 15702 C CA . GLU A 1 73 ? -11.360 -2.679 -2.452 1.00 61.34 213 GLU A CA 11
ATOM 15703 C C . GLU A 1 73 ? -10.123 -3.567 -2.431 1.00 22.13 213 GLU A C 11
ATOM 15704 O O . GLU A 1 73 ? -10.175 -4.740 -2.824 1.00 73.51 213 GLU A O 11
ATOM 15716 N N . LEU A 1 74 ? -9.053 -3.033 -1.912 1.00 63.22 214 LEU A N 11
ATOM 15717 C CA . LEU A 1 74 ? -7.812 -3.743 -1.801 1.00 22.23 214 LEU A CA 11
ATOM 15718 C C . LEU A 1 74 ? -7.967 -4.880 -0.774 1.00 21.11 214 LEU A C 11
ATOM 15719 O O . LEU A 1 74 ? -7.498 -5.980 -1.011 1.00 63.31 214 LEU A O 11
ATOM 15735 N N . SER A 1 75 ? -8.642 -4.619 0.337 1.00 71.25 215 SER A N 11
ATOM 15736 C CA . SER A 1 75 ? -8.874 -5.658 1.319 1.00 75.24 215 SER A CA 11
ATOM 15737 C C . SER A 1 75 ? -9.954 -6.647 0.856 1.00 50.11 215 SER A C 11
ATOM 15738 O O . SER A 1 75 ? -9.955 -7.816 1.241 1.00 33.54 215 SER A O 11
ATOM 15746 N N . LEU A 1 76 ? -10.863 -6.165 0.022 1.00 2.32 216 LEU A N 11
ATOM 15747 C CA . LEU A 1 76 ? -11.956 -6.957 -0.493 1.00 51.54 216 LEU A CA 11
ATOM 15748 C C . LEU A 1 76 ? -11.521 -7.910 -1.597 1.00 64.51 216 LEU A C 11
ATOM 15749 O O . LEU A 1 76 ? -12.305 -8.773 -2.020 1.00 12.23 216 LEU A O 11
ATOM 15765 N N . GLN A 1 77 ? -10.302 -7.733 -2.103 1.00 42.24 217 GLN A N 11
ATOM 15766 C CA . GLN A 1 77 ? -9.736 -8.698 -3.053 1.00 13.43 217 GLN A CA 11
ATOM 15767 C C . GLN A 1 77 ? -9.707 -10.090 -2.416 1.00 63.54 217 GLN A C 11
ATOM 15768 O O . GLN A 1 77 ? -9.337 -10.228 -1.234 1.00 2.14 217 GLN A O 11
ATOM 15782 N N . PRO A 1 78 ? -10.105 -11.128 -3.163 1.00 64.43 218 PRO A N 11
ATOM 15783 C CA . PRO A 1 78 ? -10.091 -12.495 -2.664 1.00 32.10 218 PRO A CA 11
ATOM 15784 C C . PRO A 1 78 ? -8.670 -12.958 -2.343 1.00 33.34 218 PRO A C 11
ATOM 15785 O O . PRO A 1 78 ? -7.853 -13.180 -3.242 1.00 31.14 218 PRO A O 11
ATOM 15796 N N . GLY A 1 79 ? -8.376 -13.031 -1.068 1.00 4.14 219 GLY A N 11
ATOM 15797 C CA . GLY A 1 79 ? -7.071 -13.454 -0.614 1.00 4.44 219 GLY A CA 11
ATOM 15798 C C . GLY A 1 79 ? -6.493 -12.506 0.419 1.00 53.33 219 GLY A C 11
ATOM 15799 O O . GLY A 1 79 ? -5.454 -12.790 1.031 1.00 41.23 219 GLY A O 11
ATOM 15803 N N . VAL A 1 80 ? -7.138 -11.371 0.596 1.00 51.13 220 VAL A N 11
ATOM 15804 C CA . VAL A 1 80 ? -6.710 -10.390 1.565 1.00 14.12 220 VAL A CA 11
ATOM 15805 C C . VAL A 1 80 ? -7.523 -10.519 2.846 1.00 74.13 220 VAL A C 11
ATOM 15806 O O . VAL A 1 80 ? -8.741 -10.704 2.807 1.00 64.10 220 VAL A O 11
ATOM 15819 N N . TYR A 1 81 ? -6.851 -10.432 3.967 1.00 43.53 221 TYR A N 11
ATOM 15820 C CA . TYR A 1 81 ? -7.486 -10.538 5.253 1.00 32.41 221 TYR A CA 11
ATOM 15821 C C . TYR A 1 81 ? -7.985 -9.175 5.699 1.00 60.40 221 TYR A C 11
ATOM 15822 O O . TYR A 1 81 ? -9.151 -9.022 6.044 1.00 2.13 221 TYR A O 11
ATOM 15840 N N . ALA A 1 82 ? -7.117 -8.176 5.631 1.00 72.40 222 ALA A N 11
ATOM 15841 C CA . ALA A 1 82 ? -7.440 -6.827 6.142 1.00 1.10 222 ALA A CA 11
ATOM 15842 C C . ALA A 1 82 ? -6.434 -5.807 5.660 1.00 32.20 222 ALA A C 11
ATOM 15843 O O . ALA A 1 82 ? -5.413 -6.176 5.064 1.00 70.45 222 ALA A O 11
ATOM 15850 N N . VAL A 1 83 ? -6.714 -4.540 5.924 1.00 31.45 223 VAL A N 11
ATOM 15851 C CA . VAL A 1 83 ? -5.840 -3.448 5.518 1.00 22.25 223 VAL A CA 11
ATOM 15852 C C . VAL A 1 83 ? -6.010 -2.246 6.471 1.00 22.54 223 VAL A C 11
ATOM 15853 O O . VAL A 1 83 ? -7.115 -1.975 6.950 1.00 1.52 223 VAL A O 11
ATOM 15866 N N . HIS A 1 84 ? -4.925 -1.572 6.764 1.00 75.13 224 HIS A N 11
ATOM 15867 C CA . HIS A 1 84 ? -4.938 -0.350 7.564 1.00 54.24 224 HIS A CA 11
ATOM 15868 C C . HIS A 1 84 ? -3.946 0.614 6.953 1.00 61.21 224 HIS A C 11
ATOM 15869 O O . HIS A 1 84 ? -2.853 0.202 6.573 1.00 3.31 224 HIS A O 11
ATOM 15883 N N . TRP A 1 85 ? -4.305 1.862 6.811 1.00 24.11 225 TRP A N 11
ATOM 15884 C CA . TRP A 1 85 ? -3.361 2.812 6.291 1.00 11.33 225 TRP A CA 11
ATOM 15885 C C . TRP A 1 85 ? -2.920 3.772 7.351 1.00 21.04 225 TRP A C 11
ATOM 15886 O O . TRP A 1 85 ? -3.703 4.172 8.215 1.00 43.43 225 TRP A O 11
ATOM 15907 N N . TYR A 1 86 ? -1.686 4.132 7.280 1.00 25.35 226 TYR A N 11
ATOM 15908 C CA . TYR A 1 86 ? -1.064 4.971 8.289 1.00 50.45 226 TYR A CA 11
ATOM 15909 C C . TYR A 1 86 ? -0.266 6.071 7.585 1.00 33.02 226 TYR A C 11
ATOM 15910 O O . TYR A 1 86 ? 0.371 5.809 6.589 1.00 60.10 226 TYR A O 11
ATOM 15928 N N . ALA A 1 87 ? -0.320 7.280 8.082 1.00 2.44 227 ALA A N 11
ATOM 15929 C CA . ALA A 1 87 ? 0.391 8.406 7.470 1.00 20.53 227 ALA A CA 11
ATOM 15930 C C . ALA A 1 87 ? 1.898 8.326 7.706 1.00 44.03 227 ALA A C 11
ATOM 15931 O O . ALA A 1 87 ? 2.359 7.740 8.701 1.00 10.10 227 ALA A O 11
ATOM 15938 N N . GLY A 1 88 ? 2.662 8.898 6.791 1.00 42.44 228 GLY A N 11
ATOM 15939 C CA . GLY A 1 88 ? 4.097 8.895 6.904 1.00 55.21 228 GLY A CA 11
ATOM 15940 C C . GLY A 1 88 ? 4.651 7.609 6.373 1.00 54.13 228 GLY A C 11
ATOM 15941 O O . GLY A 1 88 ? 3.991 6.948 5.580 1.00 20.02 228 GLY A O 11
ATOM 15945 N N . GLU A 1 89 ? 5.850 7.251 6.770 1.00 35.45 229 GLU A N 11
ATOM 15946 C CA . GLU A 1 89 ? 6.382 5.952 6.386 1.00 51.22 229 GLU A CA 11
ATOM 15947 C C . GLU A 1 89 ? 7.027 5.236 7.562 1.00 41.54 229 GLU A C 11
ATOM 15948 O O . GLU A 1 89 ? 7.797 4.279 7.393 1.00 15.42 229 GLU A O 11
ATOM 15960 N N . HIS A 1 90 ? 6.678 5.668 8.746 1.00 70.55 230 HIS A N 11
ATOM 15961 C CA . HIS A 1 90 ? 7.145 5.026 9.951 1.00 15.43 230 HIS A CA 11
ATOM 15962 C C . HIS A 1 90 ? 6.082 4.056 10.419 1.00 11.22 230 HIS A C 11
ATOM 15963 O O . HIS A 1 90 ? 5.021 4.467 10.910 1.00 30.41 230 HIS A O 11
ATOM 15977 N N . ALA A 1 91 ? 6.321 2.790 10.183 1.00 42.33 231 ALA A N 11
ATOM 15978 C CA . ALA A 1 91 ? 5.398 1.743 10.574 1.00 43.25 231 ALA A CA 11
ATOM 15979 C C . ALA A 1 91 ? 5.458 1.535 12.071 1.00 63.23 231 ALA A C 11
ATOM 15980 O O . ALA A 1 91 ? 6.441 1.012 12.596 1.00 33.23 231 ALA A O 11
ATOM 15987 N N . GLN A 1 92 ? 4.445 1.985 12.757 1.00 35.20 232 GLN A N 11
ATOM 15988 C CA . GLN A 1 92 ? 4.398 1.858 14.188 1.00 53.42 232 GLN A CA 11
ATOM 15989 C C . GLN A 1 92 ? 3.434 0.755 14.567 1.00 44.00 232 GLN A C 11
ATOM 15990 O O . GLN A 1 92 ? 2.232 0.851 14.307 1.00 0.00 232 GLN A O 11
ATOM 16004 N N . ALA A 1 93 ? 3.957 -0.308 15.121 1.00 14.33 233 ALA A N 11
ATOM 16005 C CA . ALA A 1 93 ? 3.134 -1.401 15.564 1.00 15.23 233 ALA A CA 11
ATOM 16006 C C . ALA A 1 93 ? 2.742 -1.187 17.016 1.00 74.11 233 ALA A C 11
ATOM 16007 O O . ALA A 1 93 ? 3.429 -1.632 17.940 1.00 23.33 233 ALA A O 11
ATOM 16014 N N . GLU A 1 94 ? 1.696 -0.431 17.204 1.00 14.22 234 GLU A N 11
ATOM 16015 C CA . GLU A 1 94 ? 1.200 -0.111 18.518 1.00 61.23 234 GLU A CA 11
ATOM 16016 C C . GLU A 1 94 ? 0.035 -1.040 18.839 1.00 43.21 234 GLU A C 11
ATOM 16028 N N . VAL A 1 1 ? 15.815 16.630 1.359 1.00 3.00 141 VAL A N 12
ATOM 16029 C CA . VAL A 1 1 ? 14.604 16.948 0.610 1.00 12.15 141 VAL A CA 12
ATOM 16030 C C . VAL A 1 1 ? 13.664 15.773 0.641 1.00 31.14 141 VAL A C 12
ATOM 16031 O O . VAL A 1 1 ? 14.007 14.663 0.231 1.00 61.55 141 VAL A O 12
ATOM 16043 N N . GLU A 1 2 ? 12.506 15.994 1.176 1.00 2.41 142 GLU A N 12
ATOM 16044 C CA . GLU A 1 2 ? 11.546 14.952 1.332 1.00 41.31 142 GLU A CA 12
ATOM 16045 C C . GLU A 1 2 ? 10.307 15.311 0.548 1.00 25.31 142 GLU A C 12
ATOM 16046 O O . GLU A 1 2 ? 10.032 16.499 0.319 1.00 32.22 142 GLU A O 12
ATOM 16058 N N . ASP A 1 3 ? 9.584 14.314 0.122 1.00 10.13 143 ASP A N 12
ATOM 16059 C CA . ASP A 1 3 ? 8.364 14.521 -0.637 1.00 22.23 143 ASP A CA 12
ATOM 16060 C C . ASP A 1 3 ? 7.243 14.892 0.292 1.00 23.32 143 ASP A C 12
ATOM 16061 O O . ASP A 1 3 ? 6.577 14.023 0.847 1.00 3.23 143 ASP A O 12
ATOM 16070 N N . GLU A 1 4 ? 7.051 16.168 0.508 1.00 41.53 144 GLU A N 12
ATOM 16071 C CA . GLU A 1 4 ? 5.968 16.609 1.369 1.00 75.33 144 GLU A CA 12
ATOM 16072 C C . GLU A 1 4 ? 4.958 17.393 0.590 1.00 13.14 144 GLU A C 12
ATOM 16073 O O . GLU A 1 4 ? 4.154 18.159 1.111 1.00 61.42 144 GLU A O 12
ATOM 16085 N N . GLY A 1 5 ? 4.983 17.106 -0.649 1.00 40.34 145 GLY A N 12
ATOM 16086 C CA . GLY A 1 5 ? 4.056 17.630 -1.595 1.00 64.51 145 GLY A CA 12
ATOM 16087 C C . GLY A 1 5 ? 3.015 16.590 -1.882 1.00 21.44 145 GLY A C 12
ATOM 16088 O O . GLY A 1 5 ? 1.866 16.880 -2.242 1.00 41.15 145 GLY A O 12
ATOM 16092 N N . LEU A 1 6 ? 3.417 15.368 -1.690 1.00 54.11 146 LEU A N 12
ATOM 16093 C CA . LEU A 1 6 ? 2.578 14.261 -1.832 1.00 44.12 146 LEU A CA 12
ATOM 16094 C C . LEU A 1 6 ? 2.348 13.778 -0.432 1.00 74.01 146 LEU A C 12
ATOM 16095 O O . LEU A 1 6 ? 3.169 14.058 0.453 1.00 54.33 146 LEU A O 12
ATOM 16111 N N . GLN A 1 7 ? 1.260 13.140 -0.186 1.00 21.31 147 GLN A N 12
ATOM 16112 C CA . GLN A 1 7 ? 1.019 12.638 1.141 1.00 30.43 147 GLN A CA 12
ATOM 16113 C C . GLN A 1 7 ? 1.570 11.246 1.256 1.00 73.24 147 GLN A C 12
ATOM 16114 O O . GLN A 1 7 ? 1.194 10.371 0.466 1.00 75.21 147 GLN A O 12
ATOM 16128 N N . PRO A 1 8 ? 2.505 11.028 2.182 1.00 5.13 148 PRO A N 12
ATOM 16129 C CA . PRO A 1 8 ? 3.051 9.721 2.424 1.00 44.15 148 PRO A CA 12
ATOM 16130 C C . PRO A 1 8 ? 2.045 8.858 3.149 1.00 14.35 148 PRO A C 12
ATOM 16131 O O . PRO A 1 8 ? 1.553 9.200 4.227 1.00 0.31 148 PRO A O 12
ATOM 16142 N N . TYR A 1 9 ? 1.692 7.804 2.534 1.00 2.04 149 TYR A N 12
ATOM 16143 C CA . TYR A 1 9 ? 0.762 6.875 3.092 1.00 61.24 149 TYR A CA 12
ATOM 16144 C C . TYR A 1 9 ? 1.405 5.543 3.235 1.00 40.30 149 TYR A C 12
ATOM 16145 O O . TYR A 1 9 ? 2.214 5.157 2.413 1.00 30.31 149 TYR A O 12
ATOM 16163 N N . GLN A 1 10 ? 1.079 4.857 4.263 1.00 3.25 150 GLN A N 12
ATOM 16164 C CA . GLN A 1 10 ? 1.505 3.513 4.398 1.00 62.40 150 GLN A CA 12
ATOM 16165 C C . GLN A 1 10 ? 0.285 2.649 4.547 1.00 11.21 150 GLN A C 12
ATOM 16166 O O . GLN A 1 10 ? -0.524 2.830 5.458 1.00 22.21 150 GLN A O 12
ATOM 16180 N N . VAL A 1 11 ? 0.117 1.782 3.629 1.00 54.24 151 VAL A N 12
ATOM 16181 C CA . VAL A 1 11 ? -1.030 0.905 3.606 1.00 32.41 151 VAL A CA 12
ATOM 16182 C C . VAL A 1 11 ? -0.578 -0.478 3.965 1.00 34.52 151 VAL A C 12
ATOM 16183 O O . VAL A 1 11 ? 0.224 -1.076 3.254 1.00 3.30 151 VAL A O 12
ATOM 16196 N N . ARG A 1 12 ? -1.056 -0.966 5.069 1.00 44.11 152 ARG A N 12
ATOM 16197 C CA . ARG A 1 12 ? -0.672 -2.251 5.556 1.00 64.45 152 ARG A CA 12
ATOM 16198 C C . ARG A 1 12 ? -1.821 -3.228 5.407 1.00 54.20 152 ARG A C 12
ATOM 16199 O O . ARG A 1 12 ? -2.839 -3.131 6.097 1.00 24.04 152 ARG A O 12
ATOM 16220 N N . VAL A 1 13 ? -1.674 -4.128 4.493 1.00 45.45 153 VAL A N 12
ATOM 16221 C CA . VAL A 1 13 ? -2.662 -5.142 4.259 1.00 54.34 153 VAL A CA 12
ATOM 16222 C C . VAL A 1 13 ? -2.068 -6.503 4.628 1.00 2.31 153 VAL A C 12
ATOM 16223 O O . VAL A 1 13 ? -0.884 -6.757 4.384 1.00 63.05 153 VAL A O 12
ATOM 16236 N N . ILE A 1 14 ? -2.841 -7.323 5.286 1.00 52.31 154 ILE A N 12
ATOM 16237 C CA . ILE A 1 14 ? -2.413 -8.651 5.649 1.00 72.32 154 ILE A CA 12
ATOM 16238 C C . ILE A 1 14 ? -3.226 -9.623 4.810 1.00 41.42 154 ILE A C 12
ATOM 16239 O O . ILE A 1 14 ? -4.449 -9.686 4.950 1.00 32.04 154 ILE A O 12
ATOM 16255 N N . CYS A 1 15 ? -2.579 -10.352 3.948 1.00 53.25 155 CYS A N 12
ATOM 16256 C CA . CYS A 1 15 ? -3.274 -11.256 3.064 1.00 32.23 155 CYS A CA 12
ATOM 16257 C C . CYS A 1 15 ? -2.504 -12.537 2.921 1.00 31.44 155 CYS A C 12
ATOM 16258 O O . CYS A 1 15 ? -1.362 -12.613 3.357 1.00 3.10 155 CYS A O 12
ATOM 16266 N N . ARG A 1 16 ? -3.138 -13.544 2.346 1.00 3.21 156 ARG A N 12
ATOM 16267 C CA . ARG A 1 16 ? -2.480 -14.833 2.044 1.00 22.44 156 ARG A CA 12
ATOM 16268 C C . ARG A 1 16 ? -1.219 -14.554 1.191 1.00 21.52 156 ARG A C 12
ATOM 16269 O O . ARG A 1 16 ? -1.211 -13.605 0.418 1.00 12.12 156 ARG A O 12
ATOM 16290 N N . PRO A 1 17 ? -0.160 -15.376 1.268 1.00 50.25 157 PRO A N 12
ATOM 16291 C CA . PRO A 1 17 ? 1.027 -15.189 0.404 1.00 2.02 157 PRO A CA 12
ATOM 16292 C C . PRO A 1 17 ? 0.647 -15.524 -1.026 1.00 63.10 157 PRO A C 12
ATOM 16293 O O . PRO A 1 17 ? 1.202 -15.017 -1.991 1.00 70.24 157 PRO A O 12
ATOM 16304 N N . LYS A 1 18 ? -0.372 -16.339 -1.110 1.00 43.34 158 LYS A N 12
ATOM 16305 C CA . LYS A 1 18 ? -0.985 -16.746 -2.336 1.00 61.02 158 LYS A CA 12
ATOM 16306 C C . LYS A 1 18 ? -1.715 -15.552 -2.953 1.00 0.50 158 LYS A C 12
ATOM 16307 O O . LYS A 1 18 ? -1.875 -15.458 -4.160 1.00 51.33 158 LYS A O 12
ATOM 16326 N N . ALA A 1 19 ? -2.093 -14.618 -2.106 1.00 52.11 159 ALA A N 12
ATOM 16327 C CA . ALA A 1 19 ? -2.797 -13.451 -2.529 1.00 11.22 159 ALA A CA 12
ATOM 16328 C C . ALA A 1 19 ? -1.811 -12.370 -2.864 1.00 51.02 159 ALA A C 12
ATOM 16329 O O . ALA A 1 19 ? -1.997 -11.639 -3.830 1.00 23.15 159 ALA A O 12
ATOM 16336 N N . GLU A 1 20 ? -0.722 -12.342 -2.097 1.00 1.11 160 GLU A N 12
ATOM 16337 C CA . GLU A 1 20 ? 0.369 -11.370 -2.218 1.00 62.25 160 GLU A CA 12
ATOM 16338 C C . GLU A 1 20 ? 0.830 -11.232 -3.661 1.00 20.42 160 GLU A C 12
ATOM 16339 O O . GLU A 1 20 ? 1.097 -10.135 -4.117 1.00 70.33 160 GLU A O 12
ATOM 16351 N N . THR A 1 21 ? 0.817 -12.331 -4.382 1.00 34.53 161 THR A N 12
ATOM 16352 C CA . THR A 1 21 ? 1.222 -12.353 -5.764 1.00 52.43 161 THR A CA 12
ATOM 16353 C C . THR A 1 21 ? 0.351 -11.413 -6.623 1.00 25.11 161 THR A C 12
ATOM 16354 O O . THR A 1 21 ? 0.866 -10.535 -7.327 1.00 24.25 161 THR A O 12
ATOM 16365 N N . TYR A 1 22 ? -0.951 -11.559 -6.530 1.00 61.54 162 TYR A N 12
ATOM 16366 C CA . TYR A 1 22 ? -1.825 -10.745 -7.338 1.00 42.13 162 TYR A CA 12
ATOM 16367 C C . TYR A 1 22 ? -2.142 -9.417 -6.673 1.00 30.22 162 TYR A C 12
ATOM 16368 O O . TYR A 1 22 ? -2.489 -8.448 -7.345 1.00 34.51 162 TYR A O 12
ATOM 16386 N N . VAL A 1 23 ? -1.991 -9.368 -5.363 1.00 51.32 163 VAL A N 12
ATOM 16387 C CA . VAL A 1 23 ? -2.234 -8.155 -4.606 1.00 35.11 163 VAL A CA 12
ATOM 16388 C C . VAL A 1 23 ? -1.115 -7.155 -4.835 1.00 62.15 163 VAL A C 12
ATOM 16389 O O . VAL A 1 23 ? -1.376 -5.992 -5.032 1.00 2.21 163 VAL A O 12
ATOM 16402 N N . ARG A 1 24 ? 0.117 -7.630 -4.881 1.00 33.14 164 ARG A N 12
ATOM 16403 C CA . ARG A 1 24 ? 1.282 -6.765 -5.071 1.00 72.50 164 ARG A CA 12
ATOM 16404 C C . ARG A 1 24 ? 1.187 -6.070 -6.429 1.00 72.15 164 ARG A C 12
ATOM 16405 O O . ARG A 1 24 ? 1.384 -4.854 -6.537 1.00 71.30 164 ARG A O 12
ATOM 16426 N N . ALA A 1 25 ? 0.797 -6.840 -7.438 1.00 71.14 165 ALA A N 12
ATOM 16427 C CA . ALA A 1 25 ? 0.617 -6.320 -8.782 1.00 20.24 165 ALA A CA 12
ATOM 16428 C C . ALA A 1 25 ? -0.597 -5.405 -8.840 1.00 64.32 165 ALA A C 12
ATOM 16429 O O . ALA A 1 25 ? -0.637 -4.439 -9.604 1.00 3.40 165 ALA A O 12
ATOM 16436 N N . HIS A 1 26 ? -1.577 -5.697 -8.018 1.00 32.00 166 HIS A N 12
ATOM 16437 C CA . HIS A 1 26 ? -2.763 -4.899 -7.972 1.00 51.11 166 HIS A CA 12
ATOM 16438 C C . HIS A 1 26 ? -2.452 -3.568 -7.310 1.00 40.51 166 HIS A C 12
ATOM 16439 O O . HIS A 1 26 ? -2.868 -2.534 -7.795 1.00 53.21 166 HIS A O 12
ATOM 16453 N N . ILE A 1 27 ? -1.677 -3.607 -6.235 1.00 3.01 167 ILE A N 12
ATOM 16454 C CA . ILE A 1 27 ? -1.276 -2.406 -5.518 1.00 24.45 167 ILE A CA 12
ATOM 16455 C C . ILE A 1 27 ? -0.526 -1.467 -6.440 1.00 21.25 167 ILE A C 12
ATOM 16456 O O . ILE A 1 27 ? -0.862 -0.288 -6.524 1.00 60.45 167 ILE A O 12
ATOM 16472 N N . VAL A 1 28 ? 0.435 -1.990 -7.183 1.00 34.32 168 VAL A N 12
ATOM 16473 C CA . VAL A 1 28 ? 1.248 -1.146 -8.043 1.00 71.04 168 VAL A CA 12
ATOM 16474 C C . VAL A 1 28 ? 0.449 -0.570 -9.217 1.00 62.12 168 VAL A C 12
ATOM 16475 O O . VAL A 1 28 ? 0.760 0.513 -9.717 1.00 72.23 168 VAL A O 12
ATOM 16488 N N . GLN A 1 29 ? -0.568 -1.277 -9.642 1.00 4.11 169 GLN A N 12
ATOM 16489 C CA . GLN A 1 29 ? -1.419 -0.807 -10.703 1.00 43.11 169 GLN A CA 12
ATOM 16490 C C . GLN A 1 29 ? -2.449 0.182 -10.169 1.00 44.25 169 GLN A C 12
ATOM 16491 O O . GLN A 1 29 ? -2.722 1.222 -10.795 1.00 22.11 169 GLN A O 12
ATOM 16505 N N . ARG A 1 30 ? -2.976 -0.116 -9.000 1.00 44.31 170 ARG A N 12
ATOM 16506 C CA . ARG A 1 30 ? -3.985 0.705 -8.363 1.00 65.31 170 ARG A CA 12
ATOM 16507 C C . ARG A 1 30 ? -3.403 2.056 -8.015 1.00 64.31 170 ARG A C 12
ATOM 16508 O O . ARG A 1 30 ? -3.998 3.082 -8.305 1.00 45.41 170 ARG A O 12
ATOM 16529 N N . THR A 1 31 ? -2.215 2.053 -7.467 1.00 40.14 171 THR A N 12
ATOM 16530 C CA . THR A 1 31 ? -1.585 3.276 -7.056 1.00 32.25 171 THR A CA 12
ATOM 16531 C C . THR A 1 31 ? -1.218 4.133 -8.264 1.00 54.33 171 THR A C 12
ATOM 16532 O O . THR A 1 31 ? -1.451 5.344 -8.275 1.00 53.33 171 THR A O 12
ATOM 16543 N N . SER A 1 32 ? -0.745 3.471 -9.307 1.00 51.45 172 SER A N 12
ATOM 16544 C CA . SER A 1 32 ? -0.347 4.125 -10.529 1.00 72.11 172 SER A CA 12
ATOM 16545 C C . SER A 1 32 ? -1.551 4.835 -11.163 1.00 4.21 172 SER A C 12
ATOM 16546 O O . SER A 1 32 ? -1.424 5.935 -11.706 1.00 4.51 172 SER A O 12
ATOM 16554 N N . SER A 1 33 ? -2.715 4.227 -11.038 1.00 25.13 173 SER A N 12
ATOM 16555 C CA . SER A 1 33 ? -3.917 4.771 -11.605 1.00 62.12 173 SER A CA 12
ATOM 16556 C C . SER A 1 33 ? -4.500 5.920 -10.757 1.00 62.15 173 SER A C 12
ATOM 16557 O O . SER A 1 33 ? -4.986 6.916 -11.288 1.00 13.33 173 SER A O 12
ATOM 16565 N N . ASN A 1 34 ? -4.417 5.792 -9.454 1.00 14.43 174 ASN A N 12
ATOM 16566 C CA . ASN A 1 34 ? -5.112 6.681 -8.554 1.00 11.42 174 ASN A CA 12
ATOM 16567 C C . ASN A 1 34 ? -4.225 7.765 -7.956 1.00 24.23 174 ASN A C 12
ATOM 16568 O O . ASN A 1 34 ? -4.335 8.082 -6.772 1.00 21.25 174 ASN A O 12
ATOM 16579 N N . ASP A 1 35 ? -3.346 8.318 -8.790 1.00 43.55 175 ASP A N 12
ATOM 16580 C CA . ASP A 1 35 ? -2.495 9.520 -8.439 1.00 60.23 175 ASP A CA 12
ATOM 16581 C C . ASP A 1 35 ? -1.452 9.216 -7.388 1.00 13.21 175 ASP A C 12
ATOM 16582 O O . ASP A 1 35 ? -1.015 10.115 -6.644 1.00 51.24 175 ASP A O 12
ATOM 16591 N N . ILE A 1 36 ? -1.018 8.003 -7.330 1.00 72.51 176 ILE A N 12
ATOM 16592 C CA . ILE A 1 36 ? -0.084 7.622 -6.326 1.00 70.55 176 ILE A CA 12
ATOM 16593 C C . ILE A 1 36 ? 1.267 7.218 -6.930 1.00 43.52 176 ILE A C 12
ATOM 16594 O O . ILE A 1 36 ? 1.338 6.556 -7.965 1.00 63.53 176 ILE A O 12
ATOM 16610 N N . THR A 1 37 ? 2.309 7.680 -6.307 1.00 44.44 177 THR A N 12
ATOM 16611 C CA . THR A 1 37 ? 3.655 7.331 -6.632 1.00 74.31 177 THR A CA 12
ATOM 16612 C C . THR A 1 37 ? 4.153 6.410 -5.507 1.00 12.11 177 THR A C 12
ATOM 16613 O O . THR A 1 37 ? 3.871 6.663 -4.334 1.00 51.21 177 THR A O 12
ATOM 16624 N N . LEU A 1 38 ? 4.832 5.350 -5.838 1.00 2.22 178 LEU A N 12
ATOM 16625 C CA . LEU A 1 38 ? 5.247 4.399 -4.825 1.00 4.21 178 LEU A CA 12
ATOM 16626 C C . LEU A 1 38 ? 6.663 4.657 -4.368 1.00 30.21 178 LEU A C 12
ATOM 16627 O O . LEU A 1 38 ? 7.552 4.973 -5.181 1.00 4.41 178 LEU A O 12
ATOM 16643 N N . ARG A 1 39 ? 6.867 4.535 -3.077 1.00 50.03 179 ARG A N 12
ATOM 16644 C CA . ARG A 1 39 ? 8.187 4.578 -2.492 1.00 43.23 179 ARG A CA 12
ATOM 16645 C C . ARG A 1 39 ? 8.746 3.184 -2.525 1.00 20.33 179 ARG A C 12
ATOM 16646 O O . ARG A 1 39 ? 9.811 2.932 -3.086 1.00 14.30 179 ARG A O 12
ATOM 16667 N N . GLY A 1 40 ? 7.985 2.286 -1.977 1.00 35.14 180 GLY A N 12
ATOM 16668 C CA . GLY A 1 40 ? 8.345 0.900 -1.937 1.00 34.32 180 GLY A CA 12
ATOM 16669 C C . GLY A 1 40 ? 7.308 0.107 -1.190 1.00 5.12 180 GLY A C 12
ATOM 16670 O O . GLY A 1 40 ? 6.392 0.690 -0.580 1.00 31.40 180 GLY A O 12
ATOM 16674 N N . ILE A 1 41 ? 7.424 -1.191 -1.238 1.00 32.12 181 ILE A N 12
ATOM 16675 C CA . ILE A 1 41 ? 6.505 -2.072 -0.563 1.00 42.44 181 ILE A CA 12
ATOM 16676 C C . ILE A 1 41 ? 7.271 -2.927 0.428 1.00 52.43 181 ILE A C 12
ATOM 16677 O O . ILE A 1 41 ? 8.135 -3.718 0.043 1.00 61.21 181 ILE A O 12
ATOM 16693 N N . ARG A 1 42 ? 6.967 -2.764 1.681 1.00 53.34 182 ARG A N 12
ATOM 16694 C CA . ARG A 1 42 ? 7.596 -3.514 2.726 1.00 1.41 182 ARG A CA 12
ATOM 16695 C C . ARG A 1 42 ? 6.699 -4.690 3.024 1.00 65.13 182 ARG A C 12
ATOM 16696 O O . ARG A 1 42 ? 5.595 -4.529 3.500 1.00 5.24 182 ARG A O 12
ATOM 16717 N N . THR A 1 43 ? 7.159 -5.843 2.717 1.00 22.23 183 THR A N 12
ATOM 16718 C CA . THR A 1 43 ? 6.366 -7.033 2.821 1.00 2.11 183 THR A CA 12
ATOM 16719 C C . THR A 1 43 ? 7.056 -8.055 3.698 1.00 3.20 183 THR A C 12
ATOM 16720 O O . THR A 1 43 ? 8.270 -8.273 3.586 1.00 11.42 183 THR A O 12
ATOM 16731 N N . GLY A 1 44 ? 6.308 -8.621 4.602 1.00 43.53 184 GLY A N 12
ATOM 16732 C CA . GLY A 1 44 ? 6.847 -9.604 5.503 1.00 42.20 184 GLY A CA 12
ATOM 16733 C C . GLY A 1 44 ? 5.829 -10.662 5.852 1.00 62.13 184 GLY A C 12
ATOM 16734 O O . GLY A 1 44 ? 4.634 -10.366 5.888 1.00 63.52 184 GLY A O 12
ATOM 16738 N N . PRO A 1 45 ? 6.251 -11.912 6.086 1.00 5.22 185 PRO A N 12
ATOM 16739 C CA . PRO A 1 45 ? 5.348 -12.981 6.505 1.00 1.11 185 PRO A CA 12
ATOM 16740 C C . PRO A 1 45 ? 4.763 -12.680 7.888 1.00 42.54 185 PRO A C 12
ATOM 16741 O O . PRO A 1 45 ? 5.459 -12.154 8.771 1.00 33.25 185 PRO A O 12
ATOM 16752 N N . ALA A 1 46 ? 3.498 -12.966 8.075 1.00 64.01 186 ALA A N 12
ATOM 16753 C CA . ALA A 1 46 ? 2.850 -12.671 9.336 1.00 61.45 186 ALA A CA 12
ATOM 16754 C C . ALA A 1 46 ? 2.690 -13.926 10.191 1.00 12.34 186 ALA A C 12
ATOM 16755 O O . ALA A 1 46 ? 2.108 -13.881 11.265 1.00 12.00 186 ALA A O 12
ATOM 16762 N N . GLY A 1 47 ? 3.203 -15.039 9.708 1.00 4.12 187 GLY A N 12
ATOM 16763 C CA . GLY A 1 47 ? 3.184 -16.236 10.477 1.00 23.02 187 GLY A CA 12
ATOM 16764 C C . GLY A 1 47 ? 2.453 -17.382 9.837 1.00 11.43 187 GLY A C 12
ATOM 16765 O O . GLY A 1 47 ? 3.054 -18.169 9.105 1.00 40.35 187 GLY A O 12
ATOM 16769 N N . ASP A 1 48 ? 1.161 -17.452 10.099 1.00 70.30 188 ASP A N 12
ATOM 16770 C CA . ASP A 1 48 ? 0.275 -18.563 9.675 1.00 51.43 188 ASP A CA 12
ATOM 16771 C C . ASP A 1 48 ? 0.379 -18.892 8.196 1.00 53.40 188 ASP A C 12
ATOM 16772 O O . ASP A 1 48 ? 1.093 -19.814 7.800 1.00 52.54 188 ASP A O 12
ATOM 16781 N N . ASP A 1 49 ? -0.308 -18.138 7.400 1.00 24.44 189 ASP A N 12
ATOM 16782 C CA . ASP A 1 49 ? -0.295 -18.280 5.953 1.00 14.30 189 ASP A CA 12
ATOM 16783 C C . ASP A 1 49 ? -0.736 -16.973 5.416 1.00 25.23 189 ASP A C 12
ATOM 16784 O O . ASP A 1 49 ? -1.823 -16.814 4.844 1.00 13.35 189 ASP A O 12
ATOM 16793 N N . ASN A 1 50 ? 0.060 -16.010 5.730 1.00 32.30 190 ASN A N 12
ATOM 16794 C CA . ASN A 1 50 ? -0.165 -14.644 5.378 1.00 23.23 190 ASN A CA 12
ATOM 16795 C C . ASN A 1 50 ? 1.064 -13.848 5.393 1.00 11.00 190 ASN A C 12
ATOM 16796 O O . ASN A 1 50 ? 1.996 -14.111 6.145 1.00 43.33 190 ASN A O 12
ATOM 16807 N N . ILE A 1 51 ? 1.022 -12.857 4.615 1.00 11.24 191 ILE A N 12
ATOM 16808 C CA . ILE A 1 51 ? 2.085 -11.936 4.430 1.00 63.22 191 ILE A CA 12
ATOM 16809 C C . ILE A 1 51 ? 1.473 -10.545 4.500 1.00 35.13 191 ILE A C 12
ATOM 16810 O O . ILE A 1 51 ? 0.353 -10.324 4.009 1.00 41.21 191 ILE A O 12
ATOM 16826 N N . THR A 1 52 ? 2.140 -9.651 5.143 1.00 5.21 192 THR A N 12
ATOM 16827 C CA . THR A 1 52 ? 1.671 -8.333 5.243 1.00 43.05 192 THR A CA 12
ATOM 16828 C C . THR A 1 52 ? 2.451 -7.455 4.300 1.00 54.10 192 THR A C 12
ATOM 16829 O O . THR A 1 52 ? 3.684 -7.508 4.245 1.00 32.34 192 THR A O 12
ATOM 16840 N N . LEU A 1 53 ? 1.743 -6.724 3.514 1.00 44.31 193 LEU A N 12
ATOM 16841 C CA . LEU A 1 53 ? 2.346 -5.804 2.623 1.00 44.54 193 LEU A CA 12
ATOM 16842 C C . LEU A 1 53 ? 2.059 -4.430 3.135 1.00 55.32 193 LEU A C 12
ATOM 16843 O O . LEU A 1 53 ? 0.901 -4.034 3.240 1.00 33.45 193 LEU A O 12
ATOM 16859 N N . THR A 1 54 ? 3.070 -3.750 3.532 1.00 54.31 194 THR A N 12
ATOM 16860 C CA . THR A 1 54 ? 2.944 -2.408 3.942 1.00 24.45 194 THR A CA 12
ATOM 16861 C C . THR A 1 54 ? 3.564 -1.573 2.852 1.00 73.20 194 THR A C 12
ATOM 16862 O O . THR A 1 54 ? 4.779 -1.540 2.685 1.00 14.13 194 THR A O 12
ATOM 16873 N N . ALA A 1 55 ? 2.745 -0.956 2.091 1.00 33.32 195 ALA A N 12
ATOM 16874 C CA . ALA A 1 55 ? 3.207 -0.188 0.992 1.00 5.24 195 ALA A CA 12
ATOM 16875 C C . ALA A 1 55 ? 3.318 1.245 1.398 1.00 24.24 195 ALA A C 12
ATOM 16876 O O . ALA A 1 55 ? 2.419 1.777 2.041 1.00 74.42 195 ALA A O 12
ATOM 16883 N N . HIS A 1 56 ? 4.417 1.845 1.072 1.00 60.53 196 HIS A N 12
ATOM 16884 C CA . HIS A 1 56 ? 4.631 3.233 1.345 1.00 13.01 196 HIS A CA 12
ATOM 16885 C C . HIS A 1 56 ? 4.387 3.981 0.043 1.00 23.10 196 HIS A C 12
ATOM 16886 O O . HIS A 1 56 ? 5.118 3.805 -0.955 1.00 62.33 196 HIS A O 12
ATOM 16900 N N . LEU A 1 57 ? 3.366 4.764 0.044 1.00 2.21 197 LEU A N 12
ATOM 16901 C CA . LEU A 1 57 ? 2.928 5.466 -1.115 1.00 54.14 197 LEU A CA 12
ATOM 16902 C C . LEU A 1 57 ? 3.016 6.955 -0.882 1.00 13.53 197 LEU A C 12
ATOM 16903 O O . LEU A 1 57 ? 3.101 7.415 0.244 1.00 63.21 197 LEU A O 12
ATOM 16919 N N . LEU A 1 58 ? 2.989 7.678 -1.945 1.00 63.33 198 LEU A N 12
ATOM 16920 C CA . LEU A 1 58 ? 2.940 9.110 -1.946 1.00 31.10 198 LEU A CA 12
ATOM 16921 C C . LEU A 1 58 ? 1.812 9.489 -2.890 1.00 72.22 198 LEU A C 12
ATOM 16922 O O . LEU A 1 58 ? 1.844 9.111 -4.055 1.00 52.30 198 LEU A O 12
ATOM 16938 N N . MET A 1 59 ? 0.827 10.194 -2.426 1.00 11.51 199 MET A N 12
ATOM 16939 C CA . MET A 1 59 ? -0.275 10.578 -3.309 1.00 42.34 199 MET A CA 12
ATOM 16940 C C . MET A 1 59 ? -0.169 12.034 -3.616 1.00 60.24 199 MET A C 12
ATOM 16941 O O . MET A 1 59 ? 0.068 12.836 -2.713 1.00 13.31 199 MET A O 12
ATOM 16955 N N . VAL A 1 60 ? -0.357 12.379 -4.868 1.00 24.44 200 VAL A N 12
ATOM 16956 C CA . VAL A 1 60 ? -0.245 13.750 -5.309 1.00 73.35 200 VAL A CA 12
ATOM 16957 C C . VAL A 1 60 ? -1.393 14.544 -4.732 1.00 50.01 200 VAL A C 12
ATOM 16958 O O . VAL A 1 60 ? -2.575 14.209 -4.947 1.00 73.43 200 VAL A O 12
ATOM 16971 N N . GLY A 1 61 ? -1.058 15.550 -3.977 1.00 61.54 201 GLY A N 12
ATOM 16972 C CA . GLY A 1 61 ? -2.048 16.348 -3.359 1.00 35.52 201 GLY A CA 12
ATOM 16973 C C . GLY A 1 61 ? -2.383 15.795 -2.019 1.00 5.23 201 GLY A C 12
ATOM 16974 O O . GLY A 1 61 ? -1.523 15.752 -1.130 1.00 0.21 201 GLY A O 12
ATOM 16978 N N . HIS A 1 62 ? -3.597 15.316 -1.906 1.00 1.33 202 HIS A N 12
ATOM 16979 C CA . HIS A 1 62 ? -4.162 14.753 -0.685 1.00 24.30 202 HIS A CA 12
ATOM 16980 C C . HIS A 1 62 ? -5.624 14.439 -0.951 1.00 74.32 202 HIS A C 12
ATOM 16981 O O . HIS A 1 62 ? -6.480 15.322 -0.882 1.00 44.02 202 HIS A O 12
ATOM 16995 N N . THR A 1 63 ? -5.906 13.231 -1.335 1.00 23.34 203 THR A N 12
ATOM 16996 C CA . THR A 1 63 ? -7.252 12.822 -1.544 1.00 11.03 203 THR A CA 12
ATOM 16997 C C . THR A 1 63 ? -7.533 11.545 -0.715 1.00 32.12 203 THR A C 12
ATOM 16998 O O . THR A 1 63 ? -7.399 10.418 -1.210 1.00 63.41 203 THR A O 12
ATOM 17009 N N . PRO A 1 64 ? -7.860 11.725 0.577 1.00 32.21 204 PRO A N 12
ATOM 17010 C CA . PRO A 1 64 ? -8.098 10.623 1.522 1.00 62.31 204 PRO A CA 12
ATOM 17011 C C . PRO A 1 64 ? -9.146 9.624 1.055 1.00 21.34 204 PRO A C 12
ATOM 17012 O O . PRO A 1 64 ? -8.990 8.422 1.247 1.00 72.45 204 PRO A O 12
ATOM 17023 N N . ALA A 1 65 ? -10.182 10.118 0.430 1.00 2.40 205 ALA A N 12
ATOM 17024 C CA . ALA A 1 65 ? -11.282 9.281 -0.031 1.00 12.03 205 ALA A CA 12
ATOM 17025 C C . ALA A 1 65 ? -10.878 8.425 -1.218 1.00 45.43 205 ALA A C 12
ATOM 17026 O O . ALA A 1 65 ? -11.337 7.299 -1.365 1.00 65.45 205 ALA A O 12
ATOM 17033 N N . LYS A 1 66 ? -9.991 8.946 -2.040 1.00 64.50 206 LYS A N 12
ATOM 17034 C CA . LYS A 1 66 ? -9.482 8.213 -3.188 1.00 35.14 206 LYS A CA 12
ATOM 17035 C C . LYS A 1 66 ? -8.713 7.008 -2.693 1.00 0.33 206 LYS A C 12
ATOM 17036 O O . LYS A 1 66 ? -8.883 5.889 -3.192 1.00 54.04 206 LYS A O 12
ATOM 17055 N N . LEU A 1 67 ? -7.922 7.227 -1.662 1.00 24.35 207 LEU A N 12
ATOM 17056 C CA . LEU A 1 67 ? -7.175 6.161 -1.058 1.00 44.53 207 LEU A CA 12
ATOM 17057 C C . LEU A 1 67 ? -8.131 5.208 -0.355 1.00 15.30 207 LEU A C 12
ATOM 17058 O O . LEU A 1 67 ? -7.999 4.009 -0.452 1.00 32.22 207 LEU A O 12
ATOM 17074 N N . GLU A 1 68 ? -9.121 5.780 0.298 1.00 65.43 208 GLU A N 12
ATOM 17075 C CA . GLU A 1 68 ? -10.114 5.053 1.084 1.00 64.01 208 GLU A CA 12
ATOM 17076 C C . GLU A 1 68 ? -10.925 4.093 0.185 1.00 2.25 208 GLU A C 12
ATOM 17077 O O . GLU A 1 68 ? -11.216 2.952 0.576 1.00 2.44 208 GLU A O 12
ATOM 17089 N N . ARG A 1 69 ? -11.245 4.530 -1.018 1.00 70.31 209 ARG A N 12
ATOM 17090 C CA . ARG A 1 69 ? -11.959 3.692 -1.958 1.00 71.20 209 ARG A CA 12
ATOM 17091 C C . ARG A 1 69 ? -11.050 2.602 -2.501 1.00 12.25 209 ARG A C 12
ATOM 17092 O O . ARG A 1 69 ? -11.469 1.443 -2.638 1.00 52.15 209 ARG A O 12
ATOM 17113 N N . LEU A 1 70 ? -9.802 2.942 -2.768 1.00 25.34 210 LEU A N 12
ATOM 17114 C CA . LEU A 1 70 ? -8.895 1.967 -3.330 1.00 1.11 210 LEU A CA 12
ATOM 17115 C C . LEU A 1 70 ? -8.428 0.960 -2.277 1.00 33.45 210 LEU A C 12
ATOM 17116 O O . LEU A 1 70 ? -8.228 -0.210 -2.584 1.00 51.32 210 LEU A O 12
ATOM 17132 N N . VAL A 1 71 ? -8.291 1.404 -1.023 1.00 1.44 211 VAL A N 12
ATOM 17133 C CA . VAL A 1 71 ? -7.872 0.505 0.029 1.00 44.32 211 VAL A CA 12
ATOM 17134 C C . VAL A 1 71 ? -9.018 -0.442 0.361 1.00 40.31 211 VAL A C 12
ATOM 17135 O O . VAL A 1 71 ? -8.797 -1.583 0.763 1.00 74.25 211 VAL A O 12
ATOM 17148 N N . ALA A 1 72 ? -10.250 0.032 0.135 1.00 45.35 212 ALA A N 12
ATOM 17149 C CA . ALA A 1 72 ? -11.420 -0.801 0.278 1.00 11.03 212 ALA A CA 12
ATOM 17150 C C . ALA A 1 72 ? -11.321 -1.928 -0.711 1.00 34.22 212 ALA A C 12
ATOM 17151 O O . ALA A 1 72 ? -11.435 -3.079 -0.344 1.00 13.54 212 ALA A O 12
ATOM 17158 N N . GLU A 1 73 ? -11.032 -1.576 -1.950 1.00 3.21 213 GLU A N 12
ATOM 17159 C CA . GLU A 1 73 ? -10.853 -2.545 -3.031 1.00 42.12 213 GLU A CA 12
ATOM 17160 C C . GLU A 1 73 ? -9.732 -3.528 -2.701 1.00 71.00 213 GLU A C 12
ATOM 17161 O O . GLU A 1 73 ? -9.884 -4.726 -2.905 1.00 40.10 213 GLU A O 12
ATOM 17173 N N . LEU A 1 74 ? -8.647 -3.022 -2.140 1.00 24.42 214 LEU A N 12
ATOM 17174 C CA . LEU A 1 74 ? -7.539 -3.869 -1.722 1.00 62.41 214 LEU A CA 12
ATOM 17175 C C . LEU A 1 74 ? -7.972 -4.848 -0.653 1.00 22.04 214 LEU A C 12
ATOM 17176 O O . LEU A 1 74 ? -7.622 -6.004 -0.703 1.00 52.53 214 LEU A O 12
ATOM 17192 N N . SER A 1 75 ? -8.754 -4.387 0.293 1.00 14.25 215 SER A N 12
ATOM 17193 C CA . SER A 1 75 ? -9.214 -5.251 1.347 1.00 70.21 215 SER A CA 12
ATOM 17194 C C . SER A 1 75 ? -10.360 -6.183 0.887 1.00 24.42 215 SER A C 12
ATOM 17195 O O . SER A 1 75 ? -10.609 -7.219 1.499 1.00 40.54 215 SER A O 12
ATOM 17203 N N . LEU A 1 76 ? -11.054 -5.796 -0.185 1.00 34.41 216 LEU A N 12
ATOM 17204 C CA . LEU A 1 76 ? -12.123 -6.577 -0.749 1.00 71.45 216 LEU A CA 12
ATOM 17205 C C . LEU A 1 76 ? -11.581 -7.622 -1.703 1.00 3.13 216 LEU A C 12
ATOM 17206 O O . LEU A 1 76 ? -12.322 -8.492 -2.173 1.00 23.03 216 LEU A O 12
ATOM 17222 N N . GLN A 1 77 ? -10.312 -7.502 -2.029 1.00 51.44 217 GLN A N 12
ATOM 17223 C CA . GLN A 1 77 ? -9.617 -8.470 -2.850 1.00 62.24 217 GLN A CA 12
ATOM 17224 C C . GLN A 1 77 ? -9.572 -9.801 -2.072 1.00 24.33 217 GLN A C 12
ATOM 17225 O O . GLN A 1 77 ? -8.999 -9.857 -0.974 1.00 63.15 217 GLN A O 12
ATOM 17239 N N . PRO A 1 78 ? -10.220 -10.863 -2.596 1.00 13.53 218 PRO A N 12
ATOM 17240 C CA . PRO A 1 78 ? -10.316 -12.152 -1.911 1.00 40.22 218 PRO A CA 12
ATOM 17241 C C . PRO A 1 78 ? -8.957 -12.752 -1.569 1.00 33.31 218 PRO A C 12
ATOM 17242 O O . PRO A 1 78 ? -8.184 -13.162 -2.458 1.00 4.14 218 PRO A O 12
ATOM 17253 N N . GLY A 1 79 ? -8.672 -12.775 -0.290 1.00 1.12 219 GLY A N 12
ATOM 17254 C CA . GLY A 1 79 ? -7.419 -13.296 0.204 1.00 72.25 219 GLY A CA 12
ATOM 17255 C C . GLY A 1 79 ? -6.881 -12.486 1.369 1.00 40.53 219 GLY A C 12
ATOM 17256 O O . GLY A 1 79 ? -5.966 -12.926 2.081 1.00 33.24 219 GLY A O 12
ATOM 17260 N N . VAL A 1 80 ? -7.416 -11.295 1.540 1.00 11.41 220 VAL A N 12
ATOM 17261 C CA . VAL A 1 80 ? -7.051 -10.410 2.629 1.00 54.31 220 VAL A CA 12
ATOM 17262 C C . VAL A 1 80 ? -7.684 -10.860 3.954 1.00 75.43 220 VAL A C 12
ATOM 17263 O O . VAL A 1 80 ? -8.856 -11.254 4.001 1.00 51.33 220 VAL A O 12
ATOM 17276 N N . TYR A 1 81 ? -6.892 -10.834 5.006 1.00 54.43 221 TYR A N 12
ATOM 17277 C CA . TYR A 1 81 ? -7.353 -11.120 6.352 1.00 12.53 221 TYR A CA 12
ATOM 17278 C C . TYR A 1 81 ? -7.768 -9.820 6.999 1.00 50.14 221 TYR A C 12
ATOM 17279 O O . TYR A 1 81 ? -8.912 -9.638 7.398 1.00 12.41 221 TYR A O 12
ATOM 17297 N N . ALA A 1 82 ? -6.829 -8.892 7.027 1.00 53.10 222 ALA A N 12
ATOM 17298 C CA . ALA A 1 82 ? -6.995 -7.628 7.738 1.00 50.31 222 ALA A CA 12
ATOM 17299 C C . ALA A 1 82 ? -6.296 -6.511 6.992 1.00 12.32 222 ALA A C 12
ATOM 17300 O O . ALA A 1 82 ? -5.464 -6.779 6.112 1.00 31.52 222 ALA A O 12
ATOM 17307 N N . VAL A 1 83 ? -6.617 -5.274 7.335 1.00 40.13 223 VAL A N 12
ATOM 17308 C CA . VAL A 1 83 ? -6.033 -4.120 6.667 1.00 0.32 223 VAL A CA 12
ATOM 17309 C C . VAL A 1 83 ? -6.087 -2.874 7.581 1.00 23.21 223 VAL A C 12
ATOM 17310 O O . VAL A 1 83 ? -6.997 -2.742 8.417 1.00 22.41 223 VAL A O 12
ATOM 17323 N N . HIS A 1 84 ? -5.104 -2.005 7.443 1.00 13.43 224 HIS A N 12
ATOM 17324 C CA . HIS A 1 84 ? -5.066 -0.720 8.136 1.00 21.25 224 HIS A CA 12
ATOM 17325 C C . HIS A 1 84 ? -4.104 0.195 7.385 1.00 42.33 224 HIS A C 12
ATOM 17326 O O . HIS A 1 84 ? -3.049 -0.256 6.936 1.00 51.14 224 HIS A O 12
ATOM 17340 N N . TRP A 1 85 ? -4.458 1.438 7.203 1.00 21.14 225 TRP A N 12
ATOM 17341 C CA . TRP A 1 85 ? -3.549 2.361 6.577 1.00 51.22 225 TRP A CA 12
ATOM 17342 C C . TRP A 1 85 ? -3.253 3.486 7.511 1.00 4.22 225 TRP A C 12
ATOM 17343 O O . TRP A 1 85 ? -3.989 3.720 8.466 1.00 71.42 225 TRP A O 12
ATOM 17364 N N . TYR A 1 86 ? -2.199 4.156 7.258 1.00 43.04 226 TYR A N 12
ATOM 17365 C CA . TYR A 1 86 ? -1.766 5.229 8.094 1.00 32.25 226 TYR A CA 12
ATOM 17366 C C . TYR A 1 86 ? -1.165 6.320 7.237 1.00 20.20 226 TYR A C 12
ATOM 17367 O O . TYR A 1 86 ? -0.423 6.036 6.289 1.00 42.12 226 TYR A O 12
ATOM 17385 N N . ALA A 1 87 ? -1.532 7.543 7.516 1.00 31.13 227 ALA A N 12
ATOM 17386 C CA . ALA A 1 87 ? -0.970 8.672 6.828 1.00 54.34 227 ALA A CA 12
ATOM 17387 C C . ALA A 1 87 ? 0.250 9.093 7.588 1.00 43.12 227 ALA A C 12
ATOM 17388 O O . ALA A 1 87 ? 0.196 9.289 8.816 1.00 1.32 227 ALA A O 12
ATOM 17395 N N . GLY A 1 88 ? 1.319 9.220 6.894 1.00 34.24 228 GLY A N 12
ATOM 17396 C CA . GLY A 1 88 ? 2.568 9.487 7.507 1.00 54.40 228 GLY A CA 12
ATOM 17397 C C . GLY A 1 88 ? 3.463 8.291 7.379 1.00 74.12 228 GLY A C 12
ATOM 17398 O O . GLY A 1 88 ? 2.998 7.156 7.480 1.00 33.34 228 GLY A O 12
ATOM 17402 N N . GLU A 1 89 ? 4.721 8.504 7.146 1.00 14.40 229 GLU A N 12
ATOM 17403 C CA . GLU A 1 89 ? 5.621 7.387 6.992 1.00 11.25 229 GLU A CA 12
ATOM 17404 C C . GLU A 1 89 ? 6.370 7.012 8.255 1.00 5.42 229 GLU A C 12
ATOM 17405 O O . GLU A 1 89 ? 6.435 5.834 8.626 1.00 61.32 229 GLU A O 12
ATOM 17417 N N . HIS A 1 90 ? 6.905 7.983 8.915 1.00 53.24 230 HIS A N 12
ATOM 17418 C CA . HIS A 1 90 ? 7.596 7.759 10.154 1.00 42.23 230 HIS A CA 12
ATOM 17419 C C . HIS A 1 90 ? 6.554 7.561 11.253 1.00 52.35 230 HIS A C 12
ATOM 17420 O O . HIS A 1 90 ? 6.347 6.451 11.751 1.00 73.30 230 HIS A O 12
ATOM 17434 N N . ALA A 1 91 ? 5.879 8.641 11.551 1.00 71.40 231 ALA A N 12
ATOM 17435 C CA . ALA A 1 91 ? 4.826 8.725 12.554 1.00 72.22 231 ALA A CA 12
ATOM 17436 C C . ALA A 1 91 ? 4.311 10.142 12.541 1.00 51.03 231 ALA A C 12
ATOM 17437 O O . ALA A 1 91 ? 4.623 10.958 13.421 1.00 40.53 231 ALA A O 12
ATOM 17444 N N . GLN A 1 92 ? 3.605 10.467 11.499 1.00 74.22 232 GLN A N 12
ATOM 17445 C CA . GLN A 1 92 ? 3.147 11.813 11.289 1.00 11.13 232 GLN A CA 12
ATOM 17446 C C . GLN A 1 92 ? 1.738 12.008 11.807 1.00 13.13 232 GLN A C 12
ATOM 17447 O O . GLN A 1 92 ? 0.745 11.893 11.071 1.00 62.54 232 GLN A O 12
ATOM 17461 N N . ALA A 1 93 ? 1.675 12.249 13.081 1.00 70.13 233 ALA A N 12
ATOM 17462 C CA . ALA A 1 93 ? 0.470 12.478 13.818 1.00 70.11 233 ALA A CA 12
ATOM 17463 C C . ALA A 1 93 ? 0.880 13.184 15.072 1.00 50.44 233 ALA A C 12
ATOM 17464 O O . ALA A 1 93 ? 2.022 12.996 15.525 1.00 1.42 233 ALA A O 12
ATOM 17471 N N . GLU A 1 94 ? 0.018 13.997 15.611 1.00 23.21 234 GLU A N 12
ATOM 17472 C CA . GLU A 1 94 ? 0.326 14.725 16.803 1.00 52.42 234 GLU A CA 12
ATOM 17473 C C . GLU A 1 94 ? -0.311 13.999 17.969 1.00 72.21 234 GLU A C 12
ATOM 17485 N N . VAL A 1 1 ? 16.613 15.474 -1.391 1.00 3.00 141 VAL A N 13
ATOM 17486 C CA . VAL A 1 1 ? 15.296 15.133 -1.908 1.00 12.15 141 VAL A CA 13
ATOM 17487 C C . VAL A 1 1 ? 14.757 13.939 -1.169 1.00 53.12 141 VAL A C 13
ATOM 17488 O O . VAL A 1 1 ? 15.357 12.861 -1.150 1.00 31.11 141 VAL A O 13
ATOM 17500 N N . GLU A 1 2 ? 13.662 14.151 -0.521 1.00 51.15 142 GLU A N 13
ATOM 17501 C CA . GLU A 1 2 ? 13.056 13.151 0.304 1.00 60.03 142 GLU A CA 13
ATOM 17502 C C . GLU A 1 2 ? 11.642 12.975 -0.153 1.00 33.02 142 GLU A C 13
ATOM 17503 O O . GLU A 1 2 ? 11.114 13.819 -0.906 1.00 3.35 142 GLU A O 13
ATOM 17515 N N . ASP A 1 3 ? 11.021 11.921 0.282 1.00 42.43 143 ASP A N 13
ATOM 17516 C CA . ASP A 1 3 ? 9.633 11.693 0.006 1.00 34.44 143 ASP A CA 13
ATOM 17517 C C . ASP A 1 3 ? 8.760 12.457 0.991 1.00 23.04 143 ASP A C 13
ATOM 17518 O O . ASP A 1 3 ? 8.170 11.913 1.919 1.00 33.41 143 ASP A O 13
ATOM 17527 N N . GLU A 1 4 ? 8.780 13.753 0.819 1.00 40.01 144 GLU A N 13
ATOM 17528 C CA . GLU A 1 4 ? 8.036 14.664 1.633 1.00 61.13 144 GLU A CA 13
ATOM 17529 C C . GLU A 1 4 ? 7.655 15.824 0.731 1.00 30.00 144 GLU A C 13
ATOM 17530 O O . GLU A 1 4 ? 7.977 16.986 0.953 1.00 61.51 144 GLU A O 13
ATOM 17542 N N . GLY A 1 5 ? 7.072 15.435 -0.339 1.00 40.33 145 GLY A N 13
ATOM 17543 C CA . GLY A 1 5 ? 6.502 16.318 -1.298 1.00 24.22 145 GLY A CA 13
ATOM 17544 C C . GLY A 1 5 ? 5.168 15.762 -1.593 1.00 15.32 145 GLY A C 13
ATOM 17545 O O . GLY A 1 5 ? 4.141 16.429 -1.526 1.00 3.53 145 GLY A O 13
ATOM 17549 N N . LEU A 1 6 ? 5.191 14.496 -1.849 1.00 33.02 146 LEU A N 13
ATOM 17550 C CA . LEU A 1 6 ? 4.019 13.712 -1.936 1.00 11.12 146 LEU A CA 13
ATOM 17551 C C . LEU A 1 6 ? 3.921 13.085 -0.574 1.00 25.41 146 LEU A C 13
ATOM 17552 O O . LEU A 1 6 ? 4.947 12.690 -0.023 1.00 51.33 146 LEU A O 13
ATOM 17568 N N . GLN A 1 7 ? 2.755 13.030 -0.010 1.00 34.23 147 GLN A N 13
ATOM 17569 C CA . GLN A 1 7 ? 2.624 12.574 1.350 1.00 34.02 147 GLN A CA 13
ATOM 17570 C C . GLN A 1 7 ? 2.586 11.061 1.403 1.00 51.24 147 GLN A C 13
ATOM 17571 O O . GLN A 1 7 ? 1.745 10.431 0.744 1.00 3.14 147 GLN A O 13
ATOM 17585 N N . PRO A 1 8 ? 3.540 10.459 2.130 1.00 31.31 148 PRO A N 13
ATOM 17586 C CA . PRO A 1 8 ? 3.649 9.020 2.248 1.00 71.40 148 PRO A CA 13
ATOM 17587 C C . PRO A 1 8 ? 2.633 8.404 3.200 1.00 22.42 148 PRO A C 13
ATOM 17588 O O . PRO A 1 8 ? 2.700 8.586 4.400 1.00 71.21 148 PRO A O 13
ATOM 17599 N N . TYR A 1 9 ? 1.692 7.733 2.644 1.00 32.54 149 TYR A N 13
ATOM 17600 C CA . TYR A 1 9 ? 0.730 6.949 3.375 1.00 74.30 149 TYR A CA 13
ATOM 17601 C C . TYR A 1 9 ? 1.236 5.518 3.413 1.00 4.41 149 TYR A C 13
ATOM 17602 O O . TYR A 1 9 ? 1.802 5.041 2.436 1.00 14.51 149 TYR A O 13
ATOM 17620 N N . GLN A 1 10 ? 1.046 4.846 4.503 1.00 20.14 150 GLN A N 13
ATOM 17621 C CA . GLN A 1 10 ? 1.499 3.484 4.624 1.00 72.31 150 GLN A CA 13
ATOM 17622 C C . GLN A 1 10 ? 0.269 2.625 4.634 1.00 42.34 150 GLN A C 13
ATOM 17623 O O . GLN A 1 10 ? -0.552 2.725 5.541 1.00 72.32 150 GLN A O 13
ATOM 17637 N N . VAL A 1 11 ? 0.120 1.814 3.642 1.00 51.02 151 VAL A N 13
ATOM 17638 C CA . VAL A 1 11 ? -1.027 0.963 3.544 1.00 3.43 151 VAL A CA 13
ATOM 17639 C C . VAL A 1 11 ? -0.593 -0.451 3.841 1.00 43.31 151 VAL A C 13
ATOM 17640 O O . VAL A 1 11 ? 0.076 -1.083 3.034 1.00 3.32 151 VAL A O 13
ATOM 17653 N N . ARG A 1 12 ? -0.923 -0.924 5.009 1.00 53.54 152 ARG A N 13
ATOM 17654 C CA . ARG A 1 12 ? -0.532 -2.249 5.397 1.00 61.35 152 ARG A CA 13
ATOM 17655 C C . ARG A 1 12 ? -1.682 -3.228 5.271 1.00 31.12 152 ARG A C 13
ATOM 17656 O O . ARG A 1 12 ? -2.699 -3.132 5.972 1.00 1.44 152 ARG A O 13
ATOM 17677 N N . VAL A 1 13 ? -1.533 -4.119 4.331 1.00 74.21 153 VAL A N 13
ATOM 17678 C CA . VAL A 1 13 ? -2.509 -5.143 4.041 1.00 53.21 153 VAL A CA 13
ATOM 17679 C C . VAL A 1 13 ? -1.951 -6.510 4.416 1.00 23.23 153 VAL A C 13
ATOM 17680 O O . VAL A 1 13 ? -0.841 -6.865 4.039 1.0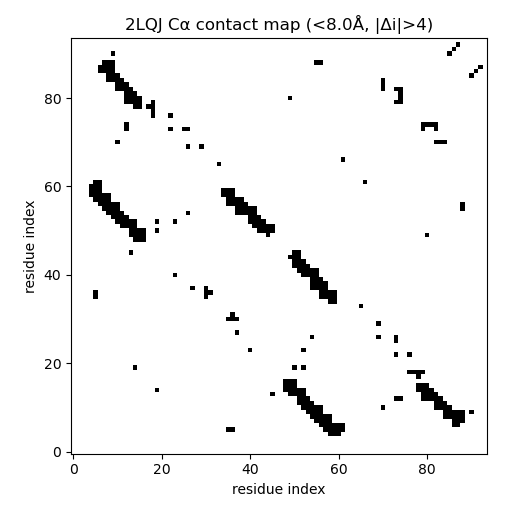0 4.23 153 VAL A O 13
ATOM 17693 N N . ILE A 1 14 ? -2.697 -7.232 5.186 1.00 31.11 154 ILE A N 13
ATOM 17694 C CA . ILE A 1 14 ? -2.341 -8.561 5.587 1.00 42.33 154 ILE A CA 13
ATOM 17695 C C . ILE A 1 14 ? -3.144 -9.553 4.740 1.00 75.14 154 ILE A C 13
ATOM 17696 O O . ILE A 1 14 ? -4.374 -9.461 4.676 1.00 54.34 154 ILE A O 13
ATOM 17712 N N . CYS A 1 15 ? -2.477 -10.468 4.074 1.00 55.12 155 CYS A N 13
ATOM 17713 C CA . CYS A 1 15 ? -3.147 -11.386 3.206 1.00 70.34 155 CYS A CA 13
ATOM 17714 C C . CYS A 1 15 ? -2.429 -12.705 3.214 1.00 1.20 155 CYS A C 13
ATOM 17715 O O . CYS A 1 15 ? -1.428 -12.876 3.932 1.00 14.44 155 CYS A O 13
ATOM 17723 N N . ARG A 1 16 ? -2.960 -13.634 2.462 1.00 11.31 156 ARG A N 13
ATOM 17724 C CA . ARG A 1 16 ? -2.315 -14.922 2.224 1.00 12.31 156 ARG A CA 13
ATOM 17725 C C . ARG A 1 16 ? -0.998 -14.689 1.449 1.00 24.40 156 ARG A C 13
ATOM 17726 O O . ARG A 1 16 ? -0.904 -13.738 0.657 1.00 2.21 156 ARG A O 13
ATOM 17747 N N . PRO A 1 17 ? 0.035 -15.508 1.684 1.00 71.52 157 PRO A N 13
ATOM 17748 C CA . PRO A 1 17 ? 1.336 -15.382 0.998 1.00 54.50 157 PRO A CA 13
ATOM 17749 C C . PRO A 1 17 ? 1.255 -15.393 -0.527 1.00 22.45 157 PRO A C 13
ATOM 17750 O O . PRO A 1 17 ? 1.844 -14.528 -1.177 1.00 23.20 157 PRO A O 13
ATOM 17761 N N . LYS A 1 18 ? 0.512 -16.331 -1.092 1.00 65.22 158 LYS A N 13
ATOM 17762 C CA . LYS A 1 18 ? 0.353 -16.417 -2.546 1.00 73.12 158 LYS A CA 13
ATOM 17763 C C . LYS A 1 18 ? -0.468 -15.248 -3.074 1.00 3.45 158 LYS A C 13
ATOM 17764 O O . LYS A 1 18 ? -0.476 -14.966 -4.270 1.00 71.20 158 LYS A O 13
ATOM 17783 N N . ALA A 1 19 ? -1.116 -14.540 -2.171 1.00 32.12 159 ALA A N 13
ATOM 17784 C CA . ALA A 1 19 ? -1.974 -13.454 -2.550 1.00 43.53 159 ALA A CA 13
ATOM 17785 C C . ALA A 1 19 ? -1.165 -12.203 -2.737 1.00 25.30 159 ALA A C 13
ATOM 17786 O O . ALA A 1 19 ? -1.440 -11.420 -3.635 1.00 61.35 159 ALA A O 13
ATOM 17793 N N . GLU A 1 20 ? -0.114 -12.082 -1.925 1.00 32.25 160 GLU A N 13
ATOM 17794 C CA . GLU A 1 20 ? 0.818 -10.950 -1.906 1.00 40.52 160 GLU A CA 13
ATOM 17795 C C . GLU A 1 20 ? 1.223 -10.556 -3.291 1.00 40.43 160 GLU A C 13
ATOM 17796 O O . GLU A 1 20 ? 1.057 -9.411 -3.682 1.00 34.43 160 GLU A O 13
ATOM 17808 N N . THR A 1 21 ? 1.654 -11.516 -4.044 1.00 51.12 161 THR A N 13
ATOM 17809 C CA . THR A 1 21 ? 2.197 -11.252 -5.343 1.00 53.25 161 THR A CA 13
ATOM 17810 C C . THR A 1 21 ? 1.139 -10.666 -6.325 1.00 72.32 161 THR A C 13
ATOM 17811 O O . THR A 1 21 ? 1.452 -9.773 -7.131 1.00 62.03 161 THR A O 13
ATOM 17822 N N . TYR A 1 22 ? -0.114 -11.104 -6.238 1.00 34.35 162 TYR A N 13
ATOM 17823 C CA . TYR A 1 22 ? -1.118 -10.527 -7.102 1.00 54.42 162 TYR A CA 13
ATOM 17824 C C . TYR A 1 22 ? -1.754 -9.275 -6.513 1.00 35.33 162 TYR A C 13
ATOM 17825 O O . TYR A 1 22 ? -2.181 -8.394 -7.252 1.00 63.20 162 TYR A O 13
ATOM 17843 N N . VAL A 1 23 ? -1.769 -9.169 -5.184 1.00 15.33 163 VAL A N 13
ATOM 17844 C CA . VAL A 1 23 ? -2.317 -7.988 -4.530 1.00 44.22 163 VAL A CA 13
ATOM 17845 C C . VAL A 1 23 ? -1.392 -6.814 -4.797 1.00 71.02 163 VAL A C 13
ATOM 17846 O O . VAL A 1 23 ? -1.831 -5.718 -5.116 1.00 4.33 163 VAL A O 13
ATOM 17859 N N . ARG A 1 24 ? -0.113 -7.099 -4.732 1.00 24.13 164 ARG A N 13
ATOM 17860 C CA . ARG A 1 24 ? 0.946 -6.142 -4.978 1.00 33.23 164 ARG A CA 13
ATOM 17861 C C . ARG A 1 24 ? 0.828 -5.558 -6.376 1.00 21.01 164 ARG A C 13
ATOM 17862 O O . ARG A 1 24 ? 0.883 -4.342 -6.554 1.00 23.21 164 ARG A O 13
ATOM 17883 N N . ALA A 1 25 ? 0.620 -6.428 -7.352 1.00 22.23 165 ALA A N 13
ATOM 17884 C CA . ALA A 1 25 ? 0.469 -6.014 -8.737 1.00 21.23 165 ALA A CA 13
ATOM 17885 C C . ALA A 1 25 ? -0.758 -5.123 -8.893 1.00 0.41 165 ALA A C 13
ATOM 17886 O O . ALA A 1 25 ? -0.706 -4.089 -9.566 1.00 31.25 165 ALA A O 13
ATOM 17893 N N . HIS A 1 26 ? -1.834 -5.500 -8.211 1.00 15.32 166 HIS A N 13
ATOM 17894 C CA . HIS A 1 26 ? -3.080 -4.749 -8.250 1.00 50.34 166 HIS A CA 13
ATOM 17895 C C . HIS A 1 26 ? -2.875 -3.363 -7.645 1.00 40.55 166 HIS A C 13
ATOM 17896 O O . HIS A 1 26 ? -3.368 -2.362 -8.176 1.00 62.12 166 HIS A O 13
ATOM 17910 N N . ILE A 1 27 ? -2.123 -3.310 -6.556 1.00 25.23 167 ILE A N 13
ATOM 17911 C CA . ILE A 1 27 ? -1.809 -2.051 -5.907 1.00 44.40 167 ILE A CA 13
ATOM 17912 C C . ILE A 1 27 ? -1.070 -1.144 -6.864 1.00 14.33 167 ILE A C 13
ATOM 17913 O O . ILE A 1 27 ? -1.456 -0.002 -7.041 1.00 5.43 167 ILE A O 13
ATOM 17929 N N . VAL A 1 28 ? -0.062 -1.676 -7.529 1.00 40.33 168 VAL A N 13
ATOM 17930 C CA . VAL A 1 28 ? 0.755 -0.881 -8.452 1.00 30.41 168 VAL A CA 13
ATOM 17931 C C . VAL A 1 28 ? -0.086 -0.340 -9.604 1.00 30.33 168 VAL A C 13
ATOM 17932 O O . VAL A 1 28 ? 0.023 0.831 -9.971 1.00 50.44 168 VAL A O 13
ATOM 17945 N N . GLN A 1 29 ? -0.953 -1.164 -10.126 1.00 35.14 169 GLN A N 13
ATOM 17946 C CA . GLN A 1 29 ? -1.774 -0.766 -11.241 1.00 14.53 169 GLN A CA 13
ATOM 17947 C C . GLN A 1 29 ? -2.788 0.263 -10.837 1.00 12.44 169 GLN A C 13
ATOM 17948 O O . GLN A 1 29 ? -2.992 1.258 -11.547 1.00 3.40 169 GLN A O 13
ATOM 17962 N N . ARG A 1 30 ? -3.390 0.075 -9.692 1.00 43.15 170 ARG A N 13
ATOM 17963 C CA . ARG A 1 30 ? -4.455 0.936 -9.326 1.00 21.20 170 ARG A CA 13
ATOM 17964 C C . ARG A 1 30 ? -3.944 2.227 -8.693 1.00 44.40 170 ARG A C 13
ATOM 17965 O O . ARG A 1 30 ? -4.654 3.221 -8.640 1.00 65.22 170 ARG A O 13
ATOM 17986 N N . THR A 1 31 ? -2.708 2.234 -8.243 1.00 54.13 171 THR A N 13
ATOM 17987 C CA . THR A 1 31 ? -2.142 3.455 -7.765 1.00 21.22 171 THR A CA 13
ATOM 17988 C C . THR A 1 31 ? -1.676 4.289 -8.942 1.00 65.53 171 THR A C 13
ATOM 17989 O O . THR A 1 31 ? -1.857 5.517 -8.954 1.00 45.04 171 THR A O 13
ATOM 18000 N N . SER A 1 32 ? -1.162 3.601 -9.974 1.00 12.53 172 SER A N 13
ATOM 18001 C CA . SER A 1 32 ? -0.699 4.237 -11.178 1.00 71.41 172 SER A CA 13
ATOM 18002 C C . SER A 1 32 ? -1.846 5.019 -11.831 1.00 1.12 172 SER A C 13
ATOM 18003 O O . SER A 1 32 ? -1.685 6.191 -12.200 1.00 45.24 172 SER A O 13
ATOM 18011 N N . SER A 1 33 ? -3.009 4.392 -11.917 1.00 4.23 173 SER A N 13
ATOM 18012 C CA . SER A 1 33 ? -4.169 5.019 -12.505 1.00 41.10 173 SER A CA 13
ATOM 18013 C C . SER A 1 33 ? -4.712 6.171 -11.640 1.00 52.23 173 SER A C 13
ATOM 18014 O O . SER A 1 33 ? -5.197 7.182 -12.163 1.00 13.21 173 SER A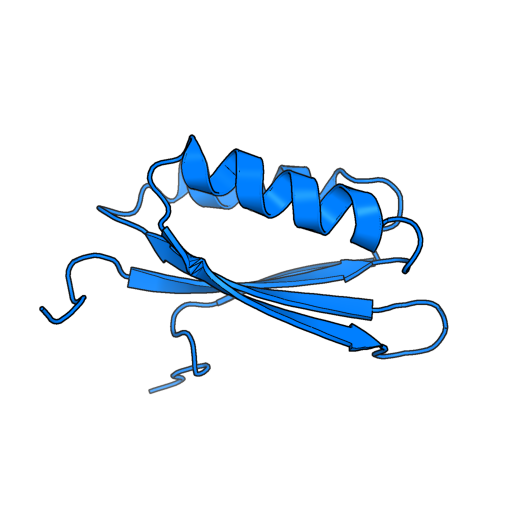 O 13
ATOM 18022 N N . ASN A 1 34 ? -4.571 6.046 -10.335 1.00 43.41 174 ASN A N 13
ATOM 18023 C CA . ASN A 1 34 ? -5.190 6.977 -9.403 1.00 2.20 174 ASN A CA 13
ATOM 18024 C C . ASN A 1 34 ? -4.245 8.084 -8.921 1.00 70.44 174 ASN A C 13
ATOM 18025 O O . ASN A 1 34 ? -4.522 8.721 -7.906 1.00 0.41 174 ASN A O 13
ATOM 18036 N N . ASP A 1 35 ? -3.148 8.321 -9.660 1.00 5.22 175 ASP A N 13
ATOM 18037 C CA . ASP A 1 35 ? -2.161 9.433 -9.367 1.00 3.53 175 ASP A CA 13
ATOM 18038 C C . ASP A 1 35 ? -1.316 9.184 -8.133 1.00 64.21 175 ASP A C 13
ATOM 18039 O O . ASP A 1 35 ? -0.604 10.076 -7.664 1.00 71.34 175 ASP A O 13
ATOM 18048 N N . ILE A 1 36 ? -1.342 7.992 -7.636 1.00 44.44 176 ILE A N 13
ATOM 18049 C CA . ILE A 1 36 ? -0.613 7.678 -6.446 1.00 40.14 176 ILE A CA 13
ATOM 18050 C C . ILE A 1 36 ? 0.720 7.061 -6.850 1.00 72.55 176 ILE A C 13
ATOM 18051 O O . ILE A 1 36 ? 0.763 6.139 -7.660 1.00 5.22 176 ILE A O 13
ATOM 18067 N N . THR A 1 37 ? 1.785 7.589 -6.329 1.00 44.54 177 THR A N 13
ATOM 18068 C CA . THR A 1 37 ? 3.102 7.106 -6.648 1.00 72.31 177 THR A CA 13
ATOM 18069 C C . THR A 1 37 ? 3.539 6.169 -5.526 1.00 4.13 177 THR A C 13
ATOM 18070 O O . THR A 1 37 ? 3.127 6.350 -4.392 1.00 33.33 177 THR A O 13
ATOM 18081 N N . LEU A 1 38 ? 4.309 5.169 -5.820 1.00 75.53 178 LEU A N 13
ATOM 18082 C CA . LEU A 1 38 ? 4.717 4.248 -4.794 1.00 55.14 178 LEU A CA 13
ATOM 18083 C C . LEU A 1 38 ? 6.101 4.589 -4.286 1.00 41.40 178 LEU A C 13
ATOM 18084 O O . LEU A 1 38 ? 7.014 4.884 -5.066 1.00 4.53 178 LEU A O 13
ATOM 18100 N N . ARG A 1 39 ? 6.248 4.570 -2.987 1.00 13.03 179 ARG A N 13
ATOM 18101 C CA . ARG A 1 39 ? 7.529 4.767 -2.342 1.00 34.34 179 ARG A CA 13
ATOM 18102 C C . ARG A 1 39 ? 8.238 3.430 -2.409 1.00 75.41 179 ARG A C 13
ATOM 18103 O O . ARG A 1 39 ? 9.420 3.331 -2.738 1.00 10.03 179 ARG A O 13
ATOM 18124 N N . GLY A 1 40 ? 7.468 2.416 -2.120 1.00 3.34 180 GLY A N 13
ATOM 18125 C CA . GLY A 1 40 ? 7.909 1.061 -2.164 1.00 20.23 180 GLY A CA 13
ATOM 18126 C C . GLY A 1 40 ? 6.919 0.195 -1.457 1.00 24.04 180 GLY A C 13
ATOM 18127 O O . GLY A 1 40 ? 6.007 0.712 -0.794 1.00 72.31 180 GLY A O 13
ATOM 18131 N N . ILE A 1 41 ? 7.058 -1.086 -1.599 1.00 11.52 181 ILE A N 13
ATOM 18132 C CA . ILE A 1 41 ? 6.180 -2.024 -0.955 1.00 4.02 181 ILE A CA 13
ATOM 18133 C C . ILE A 1 41 ? 7.007 -2.945 -0.089 1.00 53.14 181 ILE A C 13
ATOM 18134 O O . ILE A 1 41 ? 7.833 -3.725 -0.584 1.00 34.52 181 ILE A O 13
ATOM 18150 N N . ARG A 1 42 ? 6.799 -2.845 1.186 1.00 54.45 182 ARG A N 13
ATOM 18151 C CA . ARG A 1 42 ? 7.528 -3.613 2.138 1.00 24.35 182 ARG A CA 13
ATOM 18152 C C . ARG A 1 42 ? 6.718 -4.844 2.474 1.00 1.45 182 ARG A C 13
ATOM 18153 O O . ARG A 1 42 ? 5.646 -4.746 3.052 1.00 41.24 182 ARG A O 13
ATOM 18174 N N . THR A 1 43 ? 7.207 -5.976 2.084 1.00 3.25 183 THR A N 13
ATOM 18175 C CA . THR A 1 43 ? 6.516 -7.212 2.328 1.00 72.51 183 THR A CA 13
ATOM 18176 C C . THR A 1 43 ? 7.240 -8.023 3.411 1.00 21.51 183 THR A C 13
ATOM 18177 O O . THR A 1 43 ? 8.488 -8.172 3.380 1.00 21.22 183 THR A O 13
ATOM 18188 N N . GLY A 1 44 ? 6.491 -8.456 4.397 1.00 12.50 184 GLY A N 13
ATOM 18189 C CA . GLY A 1 44 ? 7.037 -9.253 5.458 1.00 33.41 184 GLY A CA 13
ATOM 18190 C C . GLY A 1 44 ? 6.030 -10.261 5.968 1.00 53.42 184 GLY A C 13
ATOM 18191 O O . GLY A 1 44 ? 4.823 -10.023 5.855 1.00 23.44 184 GLY A O 13
ATOM 18195 N N . PRO A 1 45 ? 6.485 -11.408 6.506 1.00 12.12 185 PRO A N 13
ATOM 18196 C CA . PRO A 1 45 ? 5.594 -12.416 7.099 1.00 22.24 185 PRO A CA 13
ATOM 18197 C C . PRO A 1 45 ? 4.860 -11.844 8.313 1.00 15.15 185 PRO A C 13
ATOM 18198 O O . PRO A 1 45 ? 5.362 -10.926 8.980 1.00 54.02 185 PRO A O 13
ATOM 18209 N N . ALA A 1 46 ? 3.677 -12.344 8.593 1.00 63.25 186 ALA A N 13
ATOM 18210 C CA . ALA A 1 46 ? 2.911 -11.803 9.690 1.00 51.11 186 ALA A CA 13
ATOM 18211 C C . ALA A 1 46 ? 2.608 -12.832 10.766 1.00 71.22 186 ALA A C 13
ATOM 18212 O O . ALA A 1 46 ? 2.100 -12.479 11.836 1.00 14.23 186 ALA A O 13
ATOM 18219 N N . GLY A 1 47 ? 2.933 -14.083 10.520 1.00 2.11 187 GLY A N 13
ATOM 18220 C CA . GLY A 1 47 ? 2.629 -15.089 11.472 1.00 43.11 187 GLY A CA 13
ATOM 18221 C C . GLY A 1 47 ? 2.823 -16.480 10.954 1.00 33.11 187 GLY A C 13
ATOM 18222 O O . GLY A 1 47 ? 3.832 -17.120 11.245 1.00 3.35 187 GLY A O 13
ATOM 18226 N N . ASP A 1 48 ? 1.888 -16.950 10.178 1.00 1.04 188 ASP A N 13
ATOM 18227 C CA . ASP A 1 48 ? 1.936 -18.329 9.709 1.00 23.13 188 ASP A CA 13
ATOM 18228 C C . ASP A 1 48 ? 1.618 -18.411 8.249 1.00 64.13 188 ASP A C 13
ATOM 18229 O O . ASP A 1 48 ? 2.493 -18.692 7.418 1.00 73.41 188 ASP A O 13
ATOM 18238 N N . ASP A 1 49 ? 0.384 -18.122 7.920 1.00 74.33 189 ASP A N 13
ATOM 18239 C CA . ASP A 1 49 ? -0.088 -18.223 6.561 1.00 53.33 189 ASP A CA 13
ATOM 18240 C C . ASP A 1 49 ? -0.559 -16.857 6.144 1.00 72.10 189 ASP A C 13
ATOM 18241 O O . ASP A 1 49 ? -1.549 -16.662 5.430 1.00 73.11 189 ASP A O 13
ATOM 18250 N N . ASN A 1 50 ? 0.157 -15.907 6.630 1.00 22.41 190 ASN A N 13
ATOM 18251 C CA . ASN A 1 50 ? -0.072 -14.530 6.345 1.00 35.11 190 ASN A CA 13
ATOM 18252 C C . ASN A 1 50 ? 1.170 -13.772 6.134 1.00 70.43 190 ASN A C 13
ATOM 18253 O O . ASN A 1 50 ? 2.233 -14.103 6.656 1.00 41.34 190 ASN A O 13
ATOM 18264 N N . ILE A 1 51 ? 1.016 -12.752 5.389 1.00 53.45 191 ILE A N 13
ATOM 18265 C CA . ILE A 1 51 ? 2.067 -11.838 5.017 1.00 5.50 191 ILE A CA 13
ATOM 18266 C C . ILE A 1 51 ? 1.452 -10.446 4.963 1.00 52.41 191 ILE A C 13
ATOM 18267 O O . ILE A 1 51 ? 0.280 -10.308 4.607 1.00 73.53 191 ILE A O 13
ATOM 18283 N N . THR A 1 52 ? 2.185 -9.454 5.378 1.00 50.21 192 THR A N 13
ATOM 18284 C CA . THR A 1 52 ? 1.709 -8.110 5.354 1.00 61.32 192 THR A CA 13
ATOM 18285 C C . THR A 1 52 ? 2.514 -7.280 4.374 1.00 75.33 192 THR A C 13
ATOM 18286 O O . THR A 1 52 ? 3.751 -7.226 4.442 1.00 74.54 192 THR A O 13
ATOM 18297 N N . LEU A 1 53 ? 1.820 -6.683 3.455 1.00 24.33 193 LEU A N 13
ATOM 18298 C CA . LEU A 1 53 ? 2.416 -5.810 2.496 1.00 21.13 193 LEU A CA 13
ATOM 18299 C C . LEU A 1 53 ? 2.163 -4.414 2.953 1.00 22.23 193 LEU A C 13
ATOM 18300 O O . LEU A 1 53 ? 1.015 -4.017 3.132 1.00 10.14 193 LEU A O 13
ATOM 18316 N N . THR A 1 54 ? 3.185 -3.700 3.212 1.00 14.42 194 THR A N 13
ATOM 18317 C CA . THR A 1 54 ? 3.034 -2.334 3.522 1.00 34.24 194 THR A CA 13
ATOM 18318 C C . THR A 1 54 ? 3.410 -1.551 2.295 1.00 62.13 194 THR A C 13
ATOM 18319 O O . THR A 1 54 ? 4.579 -1.479 1.918 1.00 24.10 194 THR A O 13
ATOM 18330 N N . ALA A 1 55 ? 2.431 -1.028 1.653 1.00 10.41 195 ALA A N 13
ATOM 18331 C CA . ALA A 1 55 ? 2.636 -0.276 0.479 1.00 72.10 195 ALA A CA 13
ATOM 18332 C C . ALA A 1 55 ? 2.714 1.152 0.875 1.00 13.41 195 ALA A C 13
ATOM 18333 O O . ALA A 1 55 ? 1.738 1.732 1.356 1.00 63.20 195 ALA A O 13
ATOM 18340 N N . HIS A 1 56 ? 3.874 1.696 0.756 1.00 24.42 196 HIS A N 13
ATOM 18341 C CA . HIS A 1 56 ? 4.087 3.050 1.110 1.00 15.14 196 HIS A CA 13
ATOM 18342 C C . HIS A 1 56 ? 3.782 3.856 -0.121 1.00 73.35 196 HIS A C 13
ATOM 18343 O O . HIS A 1 56 ? 4.485 3.761 -1.129 1.00 1.34 196 HIS A O 13
ATOM 18357 N N . LEU A 1 57 ? 2.720 4.573 -0.070 1.00 3.15 197 LEU A N 13
ATOM 18358 C CA . LEU A 1 57 ? 2.225 5.284 -1.205 1.00 13.24 197 LEU A CA 13
ATOM 18359 C C . LEU A 1 57 ? 2.395 6.768 -1.003 1.00 51.40 197 LEU A C 13
ATOM 18360 O O . LEU A 1 57 ? 2.192 7.276 0.074 1.00 63.31 197 LEU A O 13
ATOM 18376 N N . LEU A 1 58 ? 2.744 7.437 -2.035 1.00 53.22 198 LEU A N 13
ATOM 18377 C CA . LEU A 1 58 ? 2.983 8.846 -2.004 1.00 32.24 198 LEU A CA 13
ATOM 18378 C C . LEU A 1 58 ? 1.889 9.520 -2.817 1.00 64.21 198 LEU A C 13
ATOM 18379 O O . LEU A 1 58 ? 1.793 9.306 -4.037 1.00 45.34 198 LEU A O 13
ATOM 18395 N N . MET A 1 59 ? 1.062 10.293 -2.177 1.00 45.30 199 MET A N 13
ATOM 18396 C CA . MET A 1 59 ? -0.007 10.980 -2.878 1.00 21.00 199 MET A CA 13
ATOM 18397 C C . MET A 1 59 ? 0.087 12.475 -2.660 1.00 24.14 199 MET A C 13
ATOM 18398 O O . MET A 1 59 ? 0.415 12.939 -1.563 1.00 3.30 199 MET A O 13
ATOM 18412 N N . VAL A 1 60 ? -0.118 13.214 -3.727 1.00 25.24 200 VAL A N 13
ATOM 18413 C CA . VAL A 1 60 ? -0.059 14.659 -3.697 1.00 10.35 200 VAL A CA 13
ATOM 18414 C C . VAL A 1 60 ? -1.303 15.194 -3.006 1.00 25.11 200 VAL A C 13
ATOM 18415 O O . VAL A 1 60 ? -2.423 14.783 -3.328 1.00 52.55 200 VAL A O 13
ATOM 18428 N N . GLY A 1 61 ? -1.107 16.077 -2.073 1.00 65.52 201 GLY A N 13
ATOM 18429 C CA . GLY A 1 61 ? -2.211 16.696 -1.391 1.00 73.53 201 GLY A CA 13
ATOM 18430 C C . GLY A 1 61 ? -2.771 15.820 -0.312 1.00 63.15 201 GLY A C 13
ATOM 18431 O O . GLY A 1 61 ? -2.109 15.579 0.705 1.00 62.25 201 GLY A O 13
ATOM 18435 N N . HIS A 1 62 ? -3.976 15.351 -0.552 1.00 23.55 202 HIS A N 13
ATOM 18436 C CA . HIS A 1 62 ? -4.727 14.483 0.346 1.00 55.55 202 HIS A CA 13
ATOM 18437 C C . HIS A 1 62 ? -6.098 14.235 -0.259 1.00 21.10 202 HIS A C 13
ATOM 18438 O O . HIS A 1 62 ? -6.998 15.074 -0.159 1.00 44.54 202 HIS A O 13
ATOM 18452 N N . THR A 1 63 ? -6.234 13.142 -0.940 1.00 1.45 203 THR A N 13
ATOM 18453 C CA . THR A 1 63 ? -7.490 12.751 -1.490 1.00 71.14 203 THR A CA 13
ATOM 18454 C C . THR A 1 63 ? -7.945 11.439 -0.804 1.00 42.02 203 THR A C 13
ATOM 18455 O O . THR A 1 63 ? -7.709 10.339 -1.328 1.00 23.21 203 THR A O 13
ATOM 18466 N N . PRO A 1 64 ? -8.546 11.530 0.399 1.00 73.42 204 PRO A N 13
ATOM 18467 C CA . PRO A 1 64 ? -8.926 10.353 1.187 1.00 13.35 204 PRO A CA 13
ATOM 18468 C C . PRO A 1 64 ? -10.026 9.515 0.551 1.00 43.12 204 PRO A C 13
ATOM 18469 O O . PRO A 1 64 ? -10.116 8.330 0.808 1.00 20.13 204 PRO A O 13
ATOM 18480 N N . ALA A 1 65 ? -10.812 10.124 -0.316 1.00 43.20 205 ALA A N 13
ATOM 18481 C CA . ALA A 1 65 ? -11.946 9.448 -0.942 1.00 31.33 205 ALA A CA 13
ATOM 18482 C C . ALA A 1 65 ? -11.508 8.249 -1.766 1.00 2.30 205 ALA A C 13
ATOM 18483 O O . ALA A 1 65 ? -11.963 7.121 -1.539 1.00 61.12 205 ALA A O 13
ATOM 18490 N N . LYS A 1 66 ? -10.589 8.475 -2.682 1.00 32.33 206 LYS A N 13
ATOM 18491 C CA . LYS A 1 66 ? -10.129 7.406 -3.537 1.00 45.32 206 LYS A CA 13
ATOM 18492 C C . LYS A 1 66 ? -9.279 6.416 -2.769 1.00 24.51 206 LYS A C 13
ATOM 18493 O O . LYS A 1 66 ? -9.228 5.246 -3.110 1.00 13.13 206 LYS A O 13
ATOM 18512 N N . LEU A 1 67 ? -8.674 6.883 -1.695 1.00 65.11 207 LEU A N 13
ATOM 18513 C CA . LEU A 1 67 ? -7.847 6.043 -0.870 1.00 54.41 207 LEU A CA 13
ATOM 18514 C C . LEU A 1 67 ? -8.729 5.088 -0.056 1.00 51.35 207 LEU A C 13
ATOM 18515 O O . LEU A 1 67 ? -8.448 3.890 0.028 1.00 64.34 207 LEU A O 13
ATOM 18531 N N . GLU A 1 68 ? -9.828 5.613 0.482 1.00 70.14 208 GLU A N 13
ATOM 18532 C CA . GLU A 1 68 ? -10.777 4.811 1.248 1.00 32.53 208 GLU A CA 13
ATOM 18533 C C . GLU A 1 68 ? -11.417 3.741 0.395 1.00 34.21 208 GLU A C 13
ATOM 18534 O O . GLU A 1 68 ? -11.588 2.596 0.845 1.00 43.20 208 GLU A O 13
ATOM 18546 N N . ARG A 1 69 ? -11.748 4.088 -0.834 1.00 22.53 209 ARG A N 13
ATOM 18547 C CA . ARG A 1 69 ? -12.330 3.125 -1.734 1.00 3.14 209 ARG A CA 13
ATOM 18548 C C . ARG A 1 69 ? -11.294 2.083 -2.126 1.00 44.44 209 ARG A C 13
ATOM 18549 O O . ARG A 1 69 ? -11.583 0.879 -2.162 1.00 32.43 209 ARG A O 13
ATOM 18570 N N . LEU A 1 70 ? -10.087 2.547 -2.383 1.00 12.20 210 LEU A N 13
ATOM 18571 C CA . LEU A 1 70 ? -8.994 1.687 -2.782 1.00 31.22 210 LEU A CA 13
ATOM 18572 C C . LEU A 1 70 ? -8.730 0.637 -1.740 1.00 13.44 210 LEU A C 13
ATOM 18573 O O . LEU A 1 70 ? -8.685 -0.535 -2.062 1.00 34.43 210 LEU A O 13
ATOM 18589 N N . VAL A 1 71 ? -8.639 1.038 -0.490 1.00 51.32 211 VAL A N 13
ATOM 18590 C CA . VAL A 1 71 ? -8.316 0.089 0.550 1.00 62.44 211 VAL A CA 13
ATOM 18591 C C . VAL A 1 71 ? -9.476 -0.861 0.813 1.00 12.31 211 VAL A C 13
ATOM 18592 O O . VAL A 1 71 ? -9.271 -2.032 1.140 1.00 52.45 211 VAL A O 13
ATOM 18605 N N . ALA A 1 72 ? -10.682 -0.381 0.598 1.00 20.51 212 ALA A N 13
ATOM 18606 C CA . ALA A 1 72 ? -11.857 -1.192 0.785 1.00 13.03 212 ALA A CA 13
ATOM 18607 C C . ALA A 1 72 ? -11.931 -2.272 -0.273 1.00 24.43 212 ALA A C 13
ATOM 18608 O O . ALA A 1 72 ? -12.168 -3.426 0.038 1.00 35.30 212 ALA A O 13
ATOM 18615 N N . GLU A 1 73 ? -11.663 -1.923 -1.517 1.00 54.42 213 GLU A N 13
ATOM 18616 C CA . GLU A 1 73 ? -11.743 -2.913 -2.563 1.00 22.44 213 GLU A CA 13
ATOM 18617 C C . GLU A 1 73 ? -10.491 -3.769 -2.610 1.00 23.11 213 GLU A C 13
ATOM 18618 O O . GLU A 1 73 ? -10.512 -4.889 -3.119 1.00 52.43 213 GLU A O 13
ATOM 18630 N N . LEU A 1 74 ? -9.417 -3.250 -2.059 1.00 3.22 214 LEU A N 13
ATOM 18631 C CA . LEU A 1 74 ? -8.178 -3.985 -1.952 1.00 53.34 214 LEU A CA 13
ATOM 18632 C C . LEU A 1 74 ? -8.359 -5.085 -0.920 1.00 21.32 214 LEU A C 13
ATOM 18633 O O . LEU A 1 74 ? -7.957 -6.214 -1.143 1.00 10.42 214 LEU A O 13
ATOM 18649 N N . SER A 1 75 ? -9.000 -4.770 0.189 1.00 12.40 215 SER A N 13
ATOM 18650 C CA . SER A 1 75 ? -9.217 -5.772 1.190 1.00 4.02 215 SER A CA 13
ATOM 18651 C C . SER A 1 75 ? -10.360 -6.714 0.786 1.00 33.31 215 SER A C 13
ATOM 18652 O O . SER A 1 75 ? -10.442 -7.858 1.247 1.00 21.45 215 SER A O 13
ATOM 18660 N N . LEU A 1 76 ? -11.240 -6.221 -0.081 1.00 3.03 216 LEU A N 13
ATOM 18661 C CA . LEU A 1 76 ? -12.360 -6.996 -0.593 1.00 42.24 216 LEU A CA 13
ATOM 18662 C C . LEU A 1 76 ? -11.869 -8.065 -1.579 1.00 64.40 216 LEU A C 13
ATOM 18663 O O . LEU A 1 76 ? -12.613 -8.997 -1.919 1.00 21.11 216 LEU A O 13
ATOM 18679 N N . GLN A 1 77 ? -10.633 -7.900 -2.059 1.00 54.31 217 GLN A N 13
ATOM 18680 C CA . GLN A 1 77 ? -9.981 -8.882 -2.912 1.00 22.11 217 GLN A CA 13
ATOM 18681 C C . GLN A 1 77 ? -9.826 -10.184 -2.107 1.00 25.23 217 GLN A C 13
ATOM 18682 O O . GLN A 1 77 ? -9.108 -10.199 -1.096 1.00 75.14 217 GLN A O 13
ATOM 18696 N N . PRO A 1 78 ? -10.526 -11.271 -2.510 1.00 3.33 218 PRO A N 13
ATOM 18697 C CA . PRO A 1 78 ? -10.508 -12.539 -1.778 1.00 21.11 218 PRO A CA 13
ATOM 18698 C C . PRO A 1 78 ? -9.110 -13.112 -1.646 1.00 72.42 218 PRO A C 13
ATOM 18699 O O . PRO A 1 78 ? -8.485 -13.538 -2.642 1.00 34.14 218 PRO A O 13
ATOM 18710 N N . GLY A 1 79 ? -8.627 -13.079 -0.436 1.00 0.13 219 GLY A N 13
ATOM 18711 C CA . GLY A 1 79 ? -7.296 -13.534 -0.121 1.00 61.41 219 GLY A CA 13
ATOM 18712 C C . GLY A 1 79 ? -6.669 -12.630 0.906 1.00 33.13 219 GLY A C 13
ATOM 18713 O O . GLY A 1 79 ? -5.713 -13.005 1.608 1.00 45.03 219 GLY A O 13
ATOM 18717 N N . VAL A 1 80 ? -7.192 -11.426 0.972 1.00 63.25 220 VAL A N 13
ATOM 18718 C CA . VAL A 1 80 ? -6.779 -10.448 1.936 1.00 4.41 220 VAL A CA 13
ATOM 18719 C C . VAL A 1 80 ? -7.544 -10.643 3.240 1.00 34.21 220 VAL A C 13
ATOM 18720 O O . VAL A 1 80 ? -8.762 -10.854 3.232 1.00 44.43 220 VAL A O 13
ATOM 18733 N N . TYR A 1 81 ? -6.831 -10.592 4.343 1.00 43.31 221 TYR A N 13
ATOM 18734 C CA . TYR A 1 81 ? -7.422 -10.717 5.654 1.00 34.42 221 TYR A CA 13
ATOM 18735 C C . TYR A 1 81 ? -8.017 -9.376 6.025 1.00 55.24 221 TYR A C 13
ATOM 18736 O O . TYR A 1 81 ? -9.188 -9.277 6.393 1.00 72.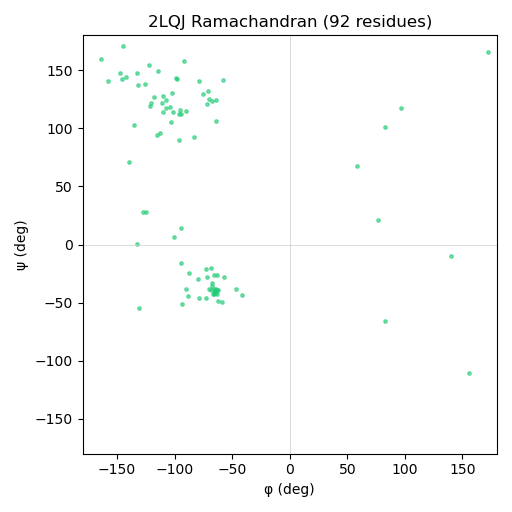51 221 TYR A O 13
ATOM 18754 N N . ALA A 1 82 ? -7.200 -8.343 5.890 1.00 61.23 222 ALA A N 13
ATOM 18755 C CA . ALA A 1 82 ? -7.581 -6.979 6.262 1.00 2.20 222 ALA A CA 13
ATOM 18756 C C . ALA A 1 82 ? -6.550 -5.994 5.751 1.00 12.15 222 ALA A C 13
ATOM 18757 O O . ALA A 1 82 ? -5.470 -6.398 5.299 1.00 30.54 222 ALA A O 13
ATOM 18764 N N . VAL A 1 83 ? -6.878 -4.731 5.805 1.00 74.13 223 VAL A N 13
ATOM 18765 C CA . VAL A 1 83 ? -5.977 -3.673 5.404 1.00 2.41 223 VAL A CA 13
ATOM 18766 C C . VAL A 1 83 ? -6.202 -2.469 6.309 1.00 2.20 223 VAL A C 13
ATOM 18767 O O . VAL A 1 83 ? -7.289 -2.315 6.883 1.00 41.44 223 VAL A O 13
ATOM 18780 N N . HIS A 1 84 ? -5.188 -1.674 6.482 1.00 44.20 224 HIS A N 13
ATOM 18781 C CA . HIS A 1 84 ? -5.309 -0.428 7.196 1.00 60.25 224 HIS A CA 13
ATOM 18782 C C . HIS A 1 84 ? -4.247 0.530 6.692 1.00 12.55 224 HIS A C 13
ATOM 18783 O O . HIS A 1 84 ? -3.086 0.136 6.520 1.00 52.40 224 HIS A O 13
ATOM 18797 N N . TRP A 1 85 ? -4.632 1.753 6.411 1.00 72.23 225 TRP A N 13
ATOM 18798 C CA . TRP A 1 85 ? -3.666 2.738 6.001 1.00 45.20 225 TRP A CA 13
ATOM 18799 C C . TRP A 1 85 ? -3.432 3.723 7.092 1.00 52.21 225 TRP A C 13
ATOM 18800 O O . TRP A 1 85 ? -4.302 3.973 7.932 1.00 30.01 225 TRP A O 13
ATOM 18821 N N . TYR A 1 86 ? -2.288 4.267 7.073 1.00 21.54 226 TYR A N 13
ATOM 18822 C CA . TYR A 1 86 ? -1.885 5.244 8.020 1.00 22.24 226 TYR A CA 13
ATOM 18823 C C . TYR A 1 86 ? -1.144 6.325 7.263 1.00 75.22 226 TYR A C 13
ATOM 18824 O O . TYR A 1 86 ? -0.528 6.043 6.251 1.00 72.32 226 TYR A O 13
ATOM 18842 N N . ALA A 1 87 ? -1.245 7.542 7.702 1.00 45.44 227 ALA A N 13
ATOM 18843 C CA . ALA A 1 87 ? -0.569 8.648 7.050 1.00 44.31 227 ALA A CA 13
ATOM 18844 C C . ALA A 1 87 ? 0.919 8.667 7.379 1.00 25.54 227 ALA A C 13
ATOM 18845 O O . ALA A 1 87 ? 1.434 7.761 8.045 1.00 74.31 227 ALA A O 13
ATOM 18852 N N . GLY A 1 88 ? 1.606 9.647 6.805 1.00 64.44 228 GLY A N 13
ATOM 18853 C CA . GLY A 1 88 ? 3.029 9.890 7.048 1.00 31.14 228 GLY A CA 13
ATOM 18854 C C . GLY A 1 88 ? 3.469 9.665 8.476 1.00 20.14 228 GLY A C 13
ATOM 18855 O O . GLY A 1 88 ? 3.088 10.399 9.391 1.00 22.41 228 GLY A O 13
ATOM 18859 N N . GLU A 1 89 ? 4.272 8.638 8.642 1.00 41.32 229 GLU A N 13
ATOM 18860 C CA . GLU A 1 89 ? 4.787 8.218 9.930 1.00 5.33 229 GLU A CA 13
ATOM 18861 C C . GLU A 1 89 ? 5.733 9.280 10.486 1.00 44.24 229 GLU A C 13
ATOM 18862 O O . GLU A 1 89 ? 5.591 9.734 11.628 1.00 12.33 229 GLU A O 13
ATOM 18874 N N . HIS A 1 90 ? 6.670 9.678 9.666 1.00 12.13 230 HIS A N 13
ATOM 18875 C CA . HIS A 1 90 ? 7.598 10.768 10.004 1.00 21.32 230 HIS A CA 13
ATOM 18876 C C . HIS A 1 90 ? 7.169 12.041 9.318 1.00 72.23 230 HIS A C 13
ATOM 18877 O O . HIS A 1 90 ? 7.745 13.097 9.529 1.00 23.31 230 HIS A O 13
ATOM 18891 N N . ALA A 1 91 ? 6.162 11.938 8.497 1.00 74.24 231 ALA A N 13
ATOM 18892 C CA . ALA A 1 91 ? 5.688 13.069 7.758 1.00 1.30 231 ALA A CA 13
ATOM 18893 C C . ALA A 1 91 ? 4.296 13.426 8.207 1.00 2.41 231 ALA A C 13
ATOM 18894 O O . ALA A 1 91 ? 3.308 12.931 7.663 1.00 64.21 231 ALA A O 13
ATOM 18901 N N . GLN A 1 92 ? 4.238 14.186 9.273 1.00 62.23 232 GLN A N 13
ATOM 18902 C CA . GLN A 1 92 ? 2.982 14.671 9.823 1.00 2.44 232 GLN A CA 13
ATOM 18903 C C . GLN A 1 92 ? 2.272 15.539 8.796 1.00 61.03 232 GLN A C 13
ATOM 18904 O O . GLN A 1 92 ? 2.721 16.644 8.485 1.00 43.44 232 GLN A O 13
ATOM 18918 N N . ALA A 1 93 ? 1.192 15.023 8.259 1.00 25.13 233 ALA A N 13
ATOM 18919 C CA . ALA A 1 93 ? 0.433 15.707 7.258 1.00 11.25 233 ALA A CA 13
ATOM 18920 C C . ALA A 1 93 ? -0.326 16.855 7.876 1.00 22.45 233 ALA A C 13
ATOM 18921 O O . ALA A 1 93 ? -0.727 16.799 9.036 1.00 31.32 233 ALA A O 13
ATOM 18928 N N . GLU A 1 94 ? -0.483 17.879 7.125 1.00 35.10 234 GLU A N 13
ATOM 18929 C CA . GLU A 1 94 ? -1.178 19.054 7.560 1.00 24.51 234 GLU A CA 13
ATOM 18930 C C . GLU A 1 94 ? -2.612 18.964 7.100 1.00 72.31 234 GLU A C 13
ATOM 18942 N N . VAL A 1 1 ? 14.391 10.751 1.446 1.00 3.00 141 VAL A N 14
ATOM 18943 C CA . VAL A 1 1 ? 13.185 11.027 0.659 1.00 12.15 141 VAL A CA 14
ATOM 18944 C C . VAL A 1 1 ? 12.729 12.423 1.012 1.00 62.22 141 VAL A C 14
ATOM 18945 O O . VAL A 1 1 ? 12.396 12.703 2.162 1.00 63.14 141 VAL A O 14
ATOM 18957 N N . GLU A 1 2 ? 12.763 13.298 0.045 1.00 42.33 142 GLU A N 14
ATOM 18958 C CA . GLU A 1 2 ? 12.454 14.716 0.258 1.00 3.24 142 GLU A CA 14
ATOM 18959 C C . GLU A 1 2 ? 11.434 15.139 -0.760 1.00 62.34 142 GLU A C 14
ATOM 18960 O O . GLU A 1 2 ? 11.426 16.267 -1.263 1.00 32.54 142 GLU A O 14
ATOM 18972 N N . ASP A 1 3 ? 10.535 14.269 -0.964 1.00 63.01 143 ASP A N 14
ATOM 18973 C CA . ASP A 1 3 ? 9.508 14.407 -1.966 1.00 32.45 143 ASP A CA 14
ATOM 18974 C C . ASP A 1 3 ? 8.252 14.862 -1.264 1.00 61.11 143 ASP A C 14
ATOM 18975 O O . ASP A 1 3 ? 7.189 14.240 -1.348 1.00 3.04 143 ASP A O 14
ATOM 18984 N N . GLU A 1 4 ? 8.374 16.001 -0.608 1.00 1.32 144 GLU A N 14
ATOM 18985 C CA . GLU A 1 4 ? 7.344 16.534 0.291 1.00 32.12 144 GLU A CA 14
ATOM 18986 C C . GLU A 1 4 ? 6.266 17.302 -0.436 1.00 54.01 144 GLU A C 14
ATOM 18987 O O . GLU A 1 4 ? 5.647 18.226 0.104 1.00 41.41 144 GLU A O 14
ATOM 18999 N N . GLY A 1 5 ? 6.002 16.851 -1.582 1.00 21.32 145 GLY A N 14
ATOM 19000 C CA . GLY A 1 5 ? 4.978 17.387 -2.409 1.00 15.42 145 GLY A CA 14
ATOM 19001 C C . GLY A 1 5 ? 3.806 16.452 -2.399 1.00 20.13 145 GLY A C 14
ATOM 19002 O O . GLY A 1 5 ? 2.744 16.729 -2.964 1.00 53.14 145 GLY A O 14
ATOM 19006 N N . LEU A 1 6 ? 4.033 15.305 -1.789 1.00 31.33 146 LEU A N 14
ATOM 19007 C CA . LEU A 1 6 ? 3.062 14.300 -1.610 1.00 23.22 146 LEU A CA 14
ATOM 19008 C C . LEU A 1 6 ? 3.246 13.817 -0.186 1.00 71.35 146 LEU A C 14
ATOM 19009 O O . LEU A 1 6 ? 4.343 13.955 0.371 1.00 33.51 146 LEU A O 14
ATOM 19025 N N . GLN A 1 7 ? 2.220 13.303 0.410 1.00 50.12 147 GLN A N 14
ATOM 19026 C CA . GLN A 1 7 ? 2.304 12.817 1.761 1.00 55.22 147 GLN A CA 14
ATOM 19027 C C . GLN A 1 7 ? 2.481 11.339 1.741 1.00 40.32 147 GLN A C 14
ATOM 19028 O O . GLN A 1 7 ? 1.824 10.645 0.949 1.00 30.41 147 GLN A O 14
ATOM 19042 N N . PRO A 1 8 ? 3.426 10.828 2.523 1.00 44.42 148 PRO A N 14
ATOM 19043 C CA . PRO A 1 8 ? 3.611 9.415 2.654 1.00 33.04 148 PRO A CA 14
ATOM 19044 C C . PRO A 1 8 ? 2.450 8.789 3.409 1.00 43.34 148 PRO A C 14
ATOM 19045 O O . PRO A 1 8 ? 2.145 9.170 4.542 1.00 61.21 148 PRO A O 14
ATOM 19056 N N . TYR A 1 9 ? 1.764 7.925 2.750 1.00 3.04 149 TYR A N 14
ATOM 19057 C CA . TYR A 1 9 ? 0.705 7.156 3.352 1.00 50.25 149 TYR A CA 14
ATOM 19058 C C . TYR A 1 9 ? 1.072 5.727 3.221 1.00 14.12 149 TYR A C 14
ATOM 19059 O O . TYR A 1 9 ? 1.561 5.332 2.199 1.00 20.01 149 TYR A O 14
ATOM 19077 N N . GLN A 1 10 ? 0.872 4.971 4.217 1.00 70.52 150 GLN A N 14
ATOM 19078 C CA . GLN A 1 10 ? 1.172 3.581 4.128 1.00 41.34 150 GLN A CA 14
ATOM 19079 C C . GLN A 1 10 ? -0.052 2.766 4.338 1.00 64.32 150 GLN A C 14
ATOM 19080 O O . GLN A 1 10 ? -0.756 2.913 5.340 1.00 73.31 150 GLN A O 14
ATOM 19094 N N . VAL A 1 11 ? -0.336 1.953 3.377 1.00 3.50 151 VAL A N 14
ATOM 19095 C CA . VAL A 1 11 ? -1.472 1.098 3.414 1.00 22.14 151 VAL A CA 14
ATOM 19096 C C . VAL A 1 11 ? -0.960 -0.304 3.640 1.00 14.53 151 VAL A C 14
ATOM 19097 O O . VAL A 1 11 ? -0.241 -0.859 2.807 1.00 43.12 151 VAL A O 14
ATOM 19110 N N . ARG A 1 12 ? -1.286 -0.849 4.759 1.00 0.01 152 ARG A N 14
ATOM 19111 C CA . ARG A 1 12 ? -0.785 -2.119 5.150 1.00 72.32 152 ARG A CA 14
ATOM 19112 C C . ARG A 1 12 ? -1.894 -3.155 5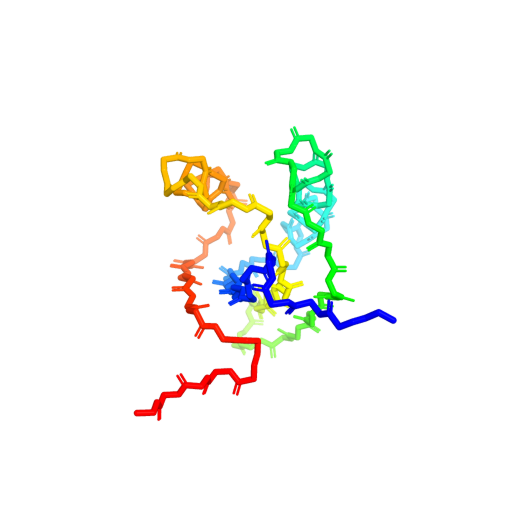.105 1.00 33.11 152 ARG A C 14
ATOM 19113 O O . ARG A 1 12 ? -2.875 -3.064 5.841 1.00 22.54 152 ARG A O 14
ATOM 19134 N N . VAL A 1 13 ? -1.737 -4.114 4.235 1.00 33.13 153 VAL A N 14
ATOM 19135 C CA . VAL A 1 13 ? -2.723 -5.154 4.028 1.00 45.05 153 VAL A CA 14
ATOM 19136 C C . VAL A 1 13 ? -2.142 -6.527 4.359 1.00 75.03 153 VAL A C 14
ATOM 19137 O O . VAL A 1 13 ? -1.065 -6.897 3.881 1.00 61.42 153 VAL A O 14
ATOM 19150 N N . ILE A 1 14 ? -2.833 -7.238 5.208 1.00 72.31 154 ILE A N 14
ATOM 19151 C CA . ILE A 1 14 ? -2.467 -8.572 5.598 1.00 32.23 154 ILE A CA 14
ATOM 19152 C C . ILE A 1 14 ? -3.291 -9.557 4.778 1.00 51.22 154 ILE A C 14
ATOM 19153 O O . ILE A 1 14 ? -4.526 -9.512 4.788 1.00 3.44 154 ILE A O 14
ATOM 19169 N N . CYS A 1 15 ? -2.628 -10.412 4.062 1.00 70.13 155 CYS A N 14
ATOM 19170 C CA . CYS A 1 15 ? -3.288 -11.318 3.170 1.00 64.41 155 CYS A CA 14
ATOM 19171 C C . CYS A 1 15 ? -2.657 -12.683 3.258 1.00 2.31 155 CYS A C 14
ATOM 19172 O O . CYS A 1 15 ? -1.678 -12.860 3.980 1.00 42.45 155 CYS A O 14
ATOM 19180 N N . ARG A 1 16 ? -3.240 -13.644 2.576 1.00 14.12 156 ARG A N 14
ATOM 19181 C CA . ARG A 1 16 ? -2.674 -14.998 2.473 1.00 23.42 156 ARG A CA 14
ATOM 19182 C C . ARG A 1 16 ? -1.291 -14.898 1.766 1.00 32.11 156 ARG A C 14
ATOM 19183 O O . ARG A 1 16 ? -1.056 -13.947 1.021 1.00 21.31 156 ARG A O 14
ATOM 19204 N N . PRO A 1 17 ? -0.363 -15.869 1.937 1.00 3.34 157 PRO A N 14
ATOM 19205 C CA . PRO A 1 17 ? 0.978 -15.741 1.371 1.00 14.23 157 PRO A CA 14
ATOM 19206 C C . PRO A 1 17 ? 0.971 -15.787 -0.154 1.00 31.01 157 PRO A C 14
ATOM 19207 O O . PRO A 1 17 ? 1.792 -15.158 -0.815 1.00 2.41 157 PRO A O 14
ATOM 19218 N N . LYS A 1 18 ? 0.004 -16.485 -0.699 1.00 15.24 158 LYS A N 14
ATOM 19219 C CA . LYS A 1 18 ? -0.154 -16.613 -2.130 1.00 22.15 158 LYS A CA 14
ATOM 19220 C C . LYS A 1 18 ? -0.876 -15.392 -2.697 1.00 35.04 158 LYS A C 14
ATOM 19221 O O . LYS A 1 18 ? -0.964 -15.215 -3.911 1.00 54.42 158 LYS A O 14
ATOM 19240 N N . ALA A 1 19 ? -1.360 -14.541 -1.815 1.00 44.43 159 ALA A N 14
ATOM 19241 C CA . ALA A 1 19 ? -2.118 -13.392 -2.210 1.00 73.20 159 ALA A CA 14
ATOM 19242 C C . ALA A 1 19 ? -1.215 -12.233 -2.522 1.00 12.02 159 ALA A C 14
ATOM 19243 O O . ALA A 1 19 ? -1.493 -11.468 -3.435 1.00 2.21 159 ALA A O 14
ATOM 19250 N N . GLU A 1 20 ? -0.101 -12.165 -1.798 1.00 3.25 160 GLU A N 14
ATOM 19251 C CA . GLU A 1 20 ? 0.912 -11.098 -1.906 1.00 62.35 160 GLU A CA 14
ATOM 19252 C C . GLU A 1 20 ? 1.254 -10.801 -3.344 1.00 21.52 160 GLU A C 14
ATOM 19253 O O . GLU A 1 20 ? 1.279 -9.648 -3.760 1.00 30.10 160 GLU A O 14
ATOM 19265 N N . THR A 1 21 ? 1.440 -11.835 -4.096 1.00 62.34 161 THR A N 14
ATOM 19266 C CA . THR A 1 21 ? 1.879 -11.710 -5.447 1.00 43.50 161 THR A CA 14
ATOM 19267 C C . THR A 1 21 ? 0.837 -11.005 -6.347 1.00 34.54 161 THR A C 14
ATOM 19268 O O . THR A 1 21 ? 1.205 -10.175 -7.191 1.00 13.13 161 THR A O 14
ATOM 19279 N N . TYR A 1 22 ? -0.443 -11.283 -6.152 1.00 65.53 162 TYR A N 14
ATOM 19280 C CA . TYR A 1 22 ? -1.440 -10.599 -6.931 1.00 0.11 162 TYR A CA 14
ATOM 19281 C C . TYR A 1 22 ? -1.857 -9.278 -6.289 1.00 74.31 162 TYR A C 14
ATOM 19282 O O . TYR A 1 22 ? -2.239 -8.343 -6.980 1.00 73.24 162 TYR A O 14
ATOM 19300 N N . VAL A 1 23 ? -1.730 -9.187 -4.966 1.00 31.23 163 VAL A N 14
ATOM 19301 C CA . VAL A 1 23 ? -2.059 -7.962 -4.251 1.00 54.12 163 VAL A CA 14
ATOM 19302 C C . VAL A 1 23 ? -1.044 -6.877 -4.599 1.00 52.22 163 VAL A C 14
ATOM 19303 O O . VAL A 1 23 ? -1.406 -5.740 -4.808 1.00 45.13 163 VAL A O 14
ATOM 19316 N N . ARG A 1 24 ? 0.213 -7.266 -4.713 1.00 21.12 164 ARG A N 14
ATOM 19317 C CA . ARG A 1 24 ? 1.302 -6.355 -5.074 1.00 35.10 164 ARG A CA 14
ATOM 19318 C C . ARG A 1 24 ? 1.030 -5.724 -6.441 1.00 53.01 164 ARG A C 14
ATOM 19319 O O . ARG A 1 24 ? 1.184 -4.507 -6.625 1.00 62.22 164 ARG A O 14
ATOM 19340 N N . ALA A 1 25 ? 0.574 -6.551 -7.374 1.00 21.14 165 ALA A N 14
ATOM 19341 C CA . ALA A 1 25 ? 0.238 -6.097 -8.707 1.00 51.12 165 ALA A CA 14
ATOM 19342 C C . ALA A 1 25 ? -0.964 -5.171 -8.644 1.00 20.52 165 ALA A C 14
ATOM 19343 O O . ALA A 1 25 ? -0.996 -4.121 -9.278 1.00 72.05 165 ALA A O 14
ATOM 19350 N N . HIS A 1 26 ? -1.918 -5.542 -7.828 1.00 3.04 166 HIS A N 14
ATOM 19351 C CA . HIS A 1 26 ? -3.133 -4.781 -7.666 1.00 75.00 166 HIS A CA 14
ATOM 19352 C C . HIS A 1 26 ? -2.826 -3.418 -7.029 1.00 0.14 166 HIS A C 14
ATOM 19353 O O . HIS A 1 26 ? -3.396 -2.399 -7.419 1.00 14.42 166 HIS A O 14
ATOM 19367 N N . ILE A 1 27 ? -1.899 -3.402 -6.083 1.00 23.11 167 ILE A N 14
ATOM 19368 C CA . ILE A 1 27 ? -1.485 -2.168 -5.442 1.00 22.33 167 ILE A CA 14
ATOM 19369 C C . ILE A 1 27 ? -0.866 -1.231 -6.460 1.00 54.30 167 ILE A C 14
ATOM 19370 O O . ILE A 1 27 ? -1.252 -0.064 -6.535 1.00 21.23 167 ILE A O 14
ATOM 19386 N N . VAL A 1 28 ? 0.040 -1.738 -7.283 1.00 43.21 168 VAL A N 14
ATOM 19387 C CA . VAL A 1 28 ? 0.710 -0.871 -8.241 1.00 63.42 168 VAL A CA 14
ATOM 19388 C C . VAL A 1 28 ? -0.266 -0.352 -9.299 1.00 42.15 168 VAL A C 14
ATOM 19389 O O . VAL A 1 28 ? -0.211 0.812 -9.686 1.00 14.04 168 VAL A O 14
ATOM 19402 N N . GLN A 1 29 ? -1.204 -1.183 -9.690 1.00 74.12 169 GLN A N 14
ATOM 19403 C CA . GLN A 1 29 ? -2.198 -0.786 -10.661 1.00 72.03 169 GLN A CA 14
ATOM 19404 C C . GLN A 1 29 ? -3.157 0.239 -10.076 1.00 64.51 169 GLN A C 14
ATOM 19405 O O . GLN A 1 29 ? -3.388 1.300 -10.672 1.00 1.13 169 GLN A O 14
ATOM 19419 N N . ARG A 1 30 ? -3.650 -0.027 -8.883 1.00 65.13 170 ARG A N 14
ATOM 19420 C CA . ARG A 1 30 ? -4.623 0.854 -8.286 1.00 55.41 170 ARG A CA 14
ATOM 19421 C C . ARG A 1 30 ? -4.020 2.168 -7.867 1.00 43.14 170 ARG A C 14
ATOM 19422 O O . ARG A 1 30 ? -4.677 3.186 -7.922 1.00 25.45 170 ARG A O 14
ATOM 19443 N N . THR A 1 31 ? -2.767 2.163 -7.488 1.00 73.12 171 THR A N 14
ATOM 19444 C CA . THR A 1 31 ? -2.122 3.393 -7.139 1.00 1.00 171 THR A CA 14
ATOM 19445 C C . THR A 1 31 ? -1.881 4.245 -8.381 1.00 62.11 171 THR A C 14
ATOM 19446 O O . THR A 1 31 ? -2.209 5.433 -8.388 1.00 11.23 171 THR A O 14
ATOM 19457 N N . SER A 1 32 ? -1.407 3.615 -9.463 1.00 2.32 172 SER A N 14
ATOM 19458 C CA . SER A 1 32 ? -1.102 4.335 -10.682 1.00 73.13 172 SER A CA 14
ATOM 19459 C C . SER A 1 32 ? -2.372 4.941 -11.292 1.00 72.23 172 SER A C 14
ATOM 19460 O O . SER A 1 32 ? -2.353 6.051 -11.831 1.00 73.44 172 SER A O 14
ATOM 19468 N N . SER A 1 33 ? -3.471 4.225 -11.168 1.00 51.50 173 SER A N 14
ATOM 19469 C CA . SER A 1 33 ? -4.721 4.669 -11.703 1.00 52.24 173 SER A CA 14
ATOM 19470 C C . SER A 1 33 ? -5.370 5.725 -10.772 1.00 35.30 173 SER A C 14
ATOM 19471 O O . SER A 1 33 ? -6.117 6.588 -11.225 1.00 43.12 173 SER A O 14
ATOM 19479 N N . ASN A 1 34 ? -5.033 5.686 -9.489 1.00 34.32 174 ASN A N 14
ATOM 19480 C CA . ASN A 1 34 ? -5.624 6.596 -8.509 1.00 45.12 174 ASN A CA 14
ATOM 19481 C C . ASN A 1 34 ? -4.732 7.791 -8.181 1.00 64.33 174 ASN A C 14
ATOM 19482 O O . ASN A 1 34 ? -4.984 8.503 -7.205 1.00 13.41 174 ASN A O 14
ATOM 19493 N N . ASP A 1 35 ? -3.711 8.020 -9.020 1.00 52.15 175 ASP A N 14
ATOM 19494 C CA . ASP A 1 35 ? -2.748 9.173 -8.892 1.00 24.40 175 ASP A CA 14
ATOM 19495 C C . ASP A 1 35 ? -1.886 9.057 -7.641 1.00 73.33 175 ASP A C 14
ATOM 19496 O O . ASP A 1 35 ? -1.339 10.041 -7.149 1.00 12.13 175 ASP A O 14
ATOM 19505 N N . ILE A 1 36 ? -1.724 7.858 -7.165 1.00 31.41 176 ILE A N 14
ATOM 19506 C CA . ILE A 1 36 ? -0.953 7.604 -5.979 1.00 13.44 176 ILE A CA 14
ATOM 19507 C C . ILE A 1 36 ? 0.405 7.044 -6.418 1.00 70.12 176 ILE A C 14
ATOM 19508 O O . ILE A 1 36 ? 0.468 6.105 -7.214 1.00 41.44 176 ILE A O 14
ATOM 19524 N N . THR A 1 37 ? 1.464 7.608 -5.928 1.00 42.55 177 THR A N 14
ATOM 19525 C CA . THR A 1 37 ? 2.787 7.174 -6.290 1.00 73.31 177 THR A CA 14
ATOM 19526 C C . THR A 1 37 ? 3.291 6.194 -5.224 1.00 51.14 177 THR A C 14
ATOM 19527 O O . THR A 1 37 ? 2.939 6.320 -4.056 1.00 72.40 177 THR A O 14
ATOM 19538 N N . LEU A 1 38 ? 4.050 5.206 -5.618 1.00 54.43 178 LEU A N 14
ATOM 19539 C CA . LEU A 1 38 ? 4.606 4.269 -4.661 1.00 63.31 178 LEU A CA 14
ATOM 19540 C C . LEU A 1 38 ? 5.902 4.833 -4.116 1.00 31.52 178 LEU A C 14
ATOM 19541 O O . LEU A 1 38 ? 6.654 5.489 -4.838 1.00 74.40 178 LEU A O 14
ATOM 19557 N N . ARG A 1 39 ? 6.136 4.613 -2.863 1.00 40.31 179 ARG A N 14
ATOM 19558 C CA . ARG A 1 39 ? 7.389 4.955 -2.247 1.00 71.03 179 ARG A CA 14
ATOM 19559 C C . ARG A 1 39 ? 8.143 3.639 -2.164 1.00 33.52 179 ARG A C 14
ATOM 19560 O O . ARG A 1 39 ? 9.233 3.488 -2.715 1.00 62.44 179 ARG A O 14
ATOM 19581 N N . GLY A 1 40 ? 7.503 2.677 -1.560 1.00 65.44 180 GLY A N 14
ATOM 19582 C CA . GLY A 1 40 ? 8.047 1.348 -1.457 1.00 23.02 180 GLY A CA 14
ATOM 19583 C C . GLY A 1 40 ? 7.090 0.441 -0.763 1.00 42.53 180 GLY A C 14
ATOM 19584 O O . GLY A 1 40 ? 6.218 0.902 -0.050 1.00 24.11 180 GLY A O 14
ATOM 19588 N N . ILE A 1 41 ? 7.242 -0.823 -0.957 1.00 23.22 181 ILE A N 14
ATOM 19589 C CA . ILE A 1 41 ? 6.345 -1.799 -0.372 1.00 31.25 181 ILE A CA 14
ATOM 19590 C C . ILE A 1 41 ? 7.151 -2.811 0.426 1.00 23.33 181 ILE A C 14
ATOM 19591 O O . ILE A 1 41 ? 7.976 -3.532 -0.132 1.00 4.23 181 ILE A O 14
ATOM 19607 N N . ARG A 1 42 ? 6.929 -2.859 1.708 1.00 74.21 182 ARG A N 14
ATOM 19608 C CA . ARG A 1 42 ? 7.626 -3.796 2.552 1.00 35.14 182 ARG A CA 14
ATOM 19609 C C . ARG A 1 42 ? 6.702 -4.954 2.841 1.00 13.35 182 ARG A C 14
ATOM 19610 O O . ARG A 1 42 ? 5.632 -4.771 3.428 1.00 21.51 182 ARG A O 14
ATOM 19631 N N . THR A 1 43 ? 7.083 -6.113 2.405 1.00 3.30 183 THR A N 14
ATOM 19632 C CA . THR A 1 43 ? 6.270 -7.280 2.559 1.00 11.00 183 THR A CA 14
ATOM 19633 C C . THR A 1 43 ? 6.929 -8.252 3.532 1.00 14.22 183 THR A C 14
ATOM 19634 O O . THR A 1 43 ? 8.139 -8.514 3.441 1.00 72.22 183 THR A O 14
ATOM 19645 N N . GLY A 1 44 ? 6.166 -8.750 4.477 1.00 20.20 184 GLY A N 14
ATOM 19646 C CA . GLY A 1 44 ? 6.710 -9.665 5.434 1.00 52.23 184 GLY A CA 14
ATOM 19647 C C . GLY A 1 44 ? 5.713 -10.718 5.864 1.00 55.54 184 GLY A C 14
ATOM 19648 O O . GLY A 1 44 ? 4.529 -10.403 6.073 1.00 22.13 184 GLY A O 14
ATOM 19652 N N . PRO A 1 45 ? 6.143 -11.978 5.985 1.00 15.32 185 PRO A N 14
ATOM 19653 C CA . PRO A 1 45 ? 5.293 -13.076 6.468 1.00 64.43 185 PRO A CA 14
ATOM 19654 C C . PRO A 1 45 ? 4.953 -12.889 7.945 1.00 64.52 185 PRO A C 14
ATOM 19655 O O . PRO A 1 45 ? 5.716 -12.251 8.686 1.00 74.42 185 PRO A O 14
ATOM 19666 N N . ALA A 1 46 ? 3.807 -13.387 8.367 1.00 44.12 186 ALA A N 14
ATOM 19667 C CA . ALA A 1 46 ? 3.391 -13.233 9.753 1.00 30.22 186 ALA A CA 14
ATOM 19668 C C . ALA A 1 46 ? 3.391 -14.563 10.508 1.00 52.22 186 ALA A C 14
ATOM 19669 O O . ALA A 1 46 ? 3.013 -14.626 11.680 1.00 43.01 186 ALA A O 14
ATOM 19676 N N . GLY A 1 47 ? 3.802 -15.610 9.844 1.00 53.13 187 GLY A N 14
ATOM 19677 C CA . GLY A 1 47 ? 3.929 -16.880 10.478 1.00 41.42 187 GLY A CA 14
ATOM 19678 C C . GLY A 1 47 ? 3.022 -17.939 9.904 1.00 52.41 187 GLY A C 14
ATOM 19679 O O . GLY A 1 47 ? 3.443 -18.726 9.059 1.00 5.32 187 GLY A O 14
ATOM 19683 N N . ASP A 1 48 ? 1.775 -17.908 10.346 1.00 24.35 188 ASP A N 14
ATOM 19684 C CA . ASP A 1 48 ? 0.714 -18.887 10.024 1.00 24.32 188 ASP A CA 14
ATOM 19685 C C . ASP A 1 48 ? 0.622 -19.173 8.539 1.00 43.14 188 ASP A C 14
ATOM 19686 O O . ASP A 1 48 ? 1.155 -20.178 8.054 1.00 20.32 188 ASP A O 14
ATOM 19695 N N . ASP A 1 49 ? -0.027 -18.290 7.845 1.00 3.42 189 ASP A N 14
ATOM 19696 C CA . ASP A 1 49 ? -0.145 -18.287 6.401 1.00 63.42 189 ASP A CA 14
ATOM 19697 C C . ASP A 1 49 ? -0.735 -16.989 5.999 1.00 20.23 189 ASP A C 14
ATOM 19698 O O . ASP A 1 49 ? -1.896 -16.847 5.601 1.00 22.03 189 ASP A O 14
ATOM 19707 N N . ASN A 1 50 ? 0.052 -16.018 6.255 1.00 61.42 190 ASN A N 14
ATOM 19708 C CA . ASN A 1 50 ? -0.233 -14.653 5.999 1.00 52.45 190 ASN A CA 14
ATOM 19709 C C . ASN A 1 50 ? 0.988 -13.866 5.794 1.00 63.22 190 ASN A C 14
ATOM 19710 O O . ASN A 1 50 ? 2.028 -14.114 6.386 1.00 43.25 190 ASN A O 14
ATOM 19721 N N . ILE A 1 51 ? 0.835 -12.899 4.998 1.00 21.10 191 ILE A N 14
ATOM 19722 C CA . ILE A 1 51 ? 1.883 -12.008 4.625 1.00 1.22 191 ILE A CA 14
ATOM 19723 C C . ILE A 1 51 ? 1.286 -10.611 4.607 1.00 4.02 191 ILE A C 14
ATOM 19724 O O . ILE A 1 51 ? 0.197 -10.399 4.041 1.00 1.30 191 ILE A O 14
ATOM 19740 N N . THR A 1 52 ? 1.940 -9.696 5.244 1.00 25.32 192 THR A N 14
ATOM 19741 C CA . THR A 1 52 ? 1.448 -8.360 5.321 1.00 15.55 192 THR A CA 14
ATOM 19742 C C . THR A 1 52 ? 2.324 -7.455 4.459 1.00 24.24 192 THR A C 14
ATOM 19743 O O . THR A 1 52 ? 3.558 -7.493 4.557 1.00 65.43 192 THR A O 14
ATOM 19754 N N . LEU A 1 53 ? 1.698 -6.705 3.594 1.00 0.31 193 LEU A N 14
ATOM 19755 C CA . LEU A 1 53 ? 2.390 -5.767 2.745 1.00 4.12 193 LEU A CA 14
ATOM 19756 C C . LEU A 1 53 ? 2.093 -4.377 3.229 1.00 75.32 193 LEU A C 14
ATOM 19757 O O . LEU A 1 53 ? 0.929 -3.986 3.293 1.00 0.01 193 LEU A O 14
ATOM 19773 N N . THR A 1 54 ? 3.101 -3.656 3.613 1.00 12.52 194 THR A N 14
ATOM 19774 C CA . THR A 1 54 ? 2.913 -2.293 3.960 1.00 63.43 194 THR A CA 14
ATOM 19775 C C . THR A 1 54 ? 3.393 -1.451 2.782 1.00 4.41 194 THR A C 14
ATOM 19776 O O . THR A 1 54 ? 4.592 -1.416 2.444 1.00 23.04 194 THR A O 14
ATOM 19787 N N . ALA A 1 55 ? 2.454 -0.884 2.094 1.00 54.34 195 ALA A N 14
ATOM 19788 C CA . ALA A 1 55 ? 2.738 -0.128 0.925 1.00 3.40 195 ALA A CA 14
ATOM 19789 C C . ALA A 1 55 ? 2.846 1.322 1.272 1.00 32.10 195 ALA A C 14
ATOM 19790 O O . ALA A 1 55 ? 1.850 1.969 1.589 1.00 64.21 195 ALA A O 14
ATOM 19797 N N . HIS A 1 56 ? 4.049 1.817 1.241 1.00 65.20 196 HIS A N 14
ATOM 19798 C CA . HIS A 1 56 ? 4.314 3.191 1.512 1.00 60.44 196 HIS A CA 14
ATOM 19799 C C . HIS A 1 56 ? 4.099 3.913 0.218 1.00 23.30 196 HIS A C 14
ATOM 19800 O O . HIS A 1 56 ? 4.723 3.591 -0.798 1.00 60.24 196 HIS A O 14
ATOM 19814 N N . LEU A 1 57 ? 3.202 4.806 0.232 1.00 42.14 197 LEU A N 14
ATOM 19815 C CA . LEU A 1 57 ? 2.780 5.516 -0.924 1.00 1.30 197 LEU A CA 14
ATOM 19816 C C . LEU A 1 57 ? 3.016 6.991 -0.710 1.00 63.51 197 LEU A C 14
ATOM 19817 O O . LEU A 1 57 ? 3.170 7.447 0.413 1.00 23.44 197 LEU A O 14
ATOM 19833 N N . LEU A 1 58 ? 3.053 7.699 -1.771 1.00 40.31 198 LEU A N 14
ATOM 19834 C CA . LEU A 1 58 ? 3.117 9.132 -1.775 1.00 15.14 198 LEU A CA 14
ATOM 19835 C C . LEU A 1 58 ? 1.893 9.585 -2.537 1.00 73.23 198 LEU A C 14
ATOM 19836 O O . LEU A 1 58 ? 1.733 9.248 -3.715 1.00 32.41 198 LEU A O 14
ATOM 19852 N N . MET A 1 59 ? 1.007 10.272 -1.886 1.00 0.11 199 MET A N 14
ATOM 19853 C CA . MET A 1 59 ? -0.231 10.664 -2.525 1.00 51.14 199 MET A CA 14
ATOM 19854 C C . MET A 1 59 ? -0.281 12.187 -2.602 1.00 54.23 199 MET A C 14
ATOM 19855 O O . MET A 1 59 ? 0.198 12.868 -1.686 1.00 44.24 199 MET A O 14
ATOM 19869 N N . VAL A 1 60 ? -0.835 12.705 -3.691 1.00 54.02 200 VAL A N 14
ATOM 19870 C CA . VAL A 1 60 ? -0.849 14.142 -3.980 1.00 74.30 200 VAL A CA 14
ATOM 19871 C C . VAL A 1 60 ? -1.776 14.869 -3.012 1.00 54.52 200 VAL A C 14
ATOM 19872 O O . VAL A 1 60 ? -3.011 14.701 -3.069 1.00 14.43 200 VAL A O 14
ATOM 19885 N N . GLY A 1 61 ? -1.183 15.721 -2.182 1.00 14.54 201 GLY A N 14
ATOM 19886 C CA . GLY A 1 61 ? -1.901 16.387 -1.120 1.00 10.33 201 GLY A CA 14
ATOM 19887 C C . GLY A 1 61 ? -2.625 15.393 -0.236 1.00 33.31 201 GLY A C 14
ATOM 19888 O O . GLY A 1 61 ? -2.005 14.539 0.409 1.00 3.44 201 GLY A O 14
ATOM 19892 N N . HIS A 1 62 ? -3.921 15.475 -0.242 1.00 51.45 202 HIS A N 14
ATOM 19893 C CA . HIS A 1 62 ? -4.738 14.574 0.493 1.00 32.14 202 HIS A CA 14
ATOM 19894 C C . HIS A 1 62 ? -6.091 14.473 -0.159 1.00 71.44 202 HIS A C 14
ATOM 19895 O O . HIS A 1 62 ? -6.964 15.319 0.026 1.00 20.14 202 HIS A O 14
ATOM 19909 N N . THR A 1 63 ? -6.224 13.491 -0.978 1.00 74.42 203 THR A N 14
ATOM 19910 C CA . THR A 1 63 ? -7.452 13.171 -1.592 1.00 32.54 203 THR A CA 14
ATOM 19911 C C . THR A 1 63 ? -7.839 11.750 -1.144 1.00 73.21 203 THR A C 14
ATOM 19912 O O . THR A 1 63 ? -7.489 10.748 -1.793 1.00 53.12 203 THR A O 14
ATOM 19923 N N . PRO A 1 64 ? -8.493 11.659 0.037 1.00 31.30 204 PRO A N 14
ATOM 19924 C CA . PRO A 1 64 ? -8.801 10.394 0.696 1.00 33.32 204 PRO A CA 14
ATOM 19925 C C . PRO A 1 64 ? -9.658 9.467 -0.118 1.00 42.34 204 PRO A C 14
ATOM 19926 O O . PRO A 1 64 ? -9.513 8.278 -0.014 1.00 61.11 204 PRO A O 14
ATOM 19937 N N . ALA A 1 65 ? -10.489 10.017 -0.977 1.00 35.12 205 ALA A N 14
ATOM 19938 C CA . ALA A 1 65 ? -11.403 9.213 -1.783 1.00 2.04 205 ALA A CA 14
ATOM 19939 C C . ALA A 1 65 ? -10.654 8.183 -2.609 1.00 1.02 205 ALA A C 14
ATOM 19940 O O . ALA A 1 65 ? -10.950 7.003 -2.545 1.00 54.30 205 ALA A O 14
ATOM 19947 N N . LYS A 1 66 ? -9.628 8.619 -3.305 1.00 1.43 206 LYS A N 14
ATOM 19948 C CA . LYS A 1 66 ? -8.883 7.727 -4.171 1.00 63.45 206 LYS A CA 14
ATOM 19949 C C . LYS A 1 66 ? -7.987 6.778 -3.372 1.00 2.10 206 LYS A C 14
ATOM 19950 O O . LYS A 1 66 ? -7.638 5.693 -3.834 1.00 75.44 206 LYS A O 14
ATOM 19969 N N . LEU A 1 67 ? -7.670 7.168 -2.164 1.00 22.22 207 LEU A N 14
ATOM 19970 C CA . LEU A 1 67 ? -6.847 6.369 -1.294 1.00 41.11 207 LEU A CA 14
ATOM 19971 C C . LEU A 1 67 ? -7.698 5.315 -0.598 1.00 20.21 207 LEU A C 14
ATOM 19972 O O . LEU A 1 67 ? -7.324 4.151 -0.518 1.00 44.54 207 LEU A O 14
ATOM 19988 N N . GLU A 1 68 ? -8.864 5.714 -0.150 1.00 63.12 208 GLU A N 14
ATOM 19989 C CA . GLU A 1 68 ? -9.737 4.825 0.560 1.00 30.24 208 GLU A CA 14
ATOM 19990 C C . GLU A 1 68 ? -10.425 3.855 -0.388 1.00 5.41 208 GLU A C 14
ATOM 19991 O O . GLU A 1 68 ? -10.805 2.761 0.013 1.00 63.41 208 GLU A O 14
ATOM 20003 N N . ARG A 1 69 ? -10.574 4.250 -1.652 1.00 42.12 209 ARG A N 14
ATOM 20004 C CA . ARG A 1 69 ? -11.081 3.338 -2.669 1.00 30.52 209 ARG A CA 14
ATOM 20005 C C . ARG A 1 69 ? -10.025 2.292 -2.999 1.00 11.14 209 ARG A C 14
ATOM 20006 O O . ARG A 1 69 ? -10.350 1.156 -3.322 1.00 13.30 209 ARG A O 14
ATOM 20027 N N . LEU A 1 70 ? -8.754 2.686 -2.903 1.00 75.04 210 LEU A N 14
ATOM 20028 C CA . LEU A 1 70 ? -7.644 1.743 -3.019 1.00 33.42 210 LEU A CA 14
ATOM 20029 C C . LEU A 1 70 ? -7.766 0.725 -1.894 1.00 63.00 210 LEU A C 14
ATOM 20030 O O . LEU A 1 70 ? -7.756 -0.481 -2.124 1.00 2.41 210 LEU A O 14
ATOM 20046 N N . VAL A 1 71 ? -7.932 1.242 -0.686 1.00 31.13 211 VAL A N 14
ATOM 20047 C CA . VAL A 1 71 ? -8.112 0.423 0.511 1.00 45.14 211 VAL A CA 14
ATOM 20048 C C . VAL A 1 71 ? -9.339 -0.504 0.361 1.00 25.35 211 VAL A C 14
ATOM 20049 O O . VAL A 1 71 ? -9.299 -1.667 0.749 1.00 31.03 211 VAL A O 14
ATOM 20062 N N . ALA A 1 72 ? -10.402 0.012 -0.238 1.00 2.23 212 ALA A N 14
ATOM 20063 C CA . ALA A 1 72 ? -11.621 -0.757 -0.482 1.00 74.40 212 ALA A CA 14
ATOM 20064 C C . ALA A 1 72 ? -11.381 -1.898 -1.476 1.00 1.24 212 ALA A C 14
ATOM 20065 O O . ALA A 1 72 ? -11.953 -2.976 -1.348 1.00 13.43 212 ALA A O 14
ATOM 20072 N N . GLU A 1 73 ? -10.543 -1.663 -2.456 1.00 55.41 213 GLU A N 14
ATOM 20073 C CA . GLU A 1 73 ? -10.199 -2.697 -3.412 1.00 22.14 213 GLU A CA 14
ATOM 20074 C C . GLU A 1 73 ? -9.313 -3.733 -2.784 1.00 12.43 213 GLU A C 14
ATOM 20075 O O . GLU A 1 73 ? -9.496 -4.922 -3.015 1.00 45.12 213 GLU A O 14
ATOM 20087 N N . LEU A 1 74 ? -8.388 -3.284 -1.970 1.00 34.21 214 LEU A N 14
ATOM 20088 C CA . LEU A 1 74 ? -7.471 -4.175 -1.295 1.00 15.43 214 LEU A CA 14
ATOM 20089 C C . LEU A 1 74 ? -8.190 -5.032 -0.275 1.00 64.33 214 LEU A C 14
ATOM 20090 O O . LEU A 1 74 ? -7.965 -6.218 -0.201 1.00 64.11 214 LEU A O 14
ATOM 20106 N N . SER A 1 75 ? -9.087 -4.440 0.472 1.00 73.51 215 SER A N 14
ATOM 20107 C CA . SER A 1 75 ? -9.793 -5.165 1.505 1.00 12.21 215 SER A CA 14
ATOM 20108 C C . SER A 1 75 ? -10.777 -6.191 0.912 1.00 65.15 215 SER A C 14
ATOM 20109 O O . SER A 1 75 ? -11.016 -7.262 1.491 1.00 22.22 215 SER A O 14
ATOM 20117 N N . LEU A 1 76 ? -11.370 -5.853 -0.228 1.00 32.54 216 LEU A N 14
ATOM 20118 C CA . LEU A 1 76 ? -12.310 -6.713 -0.888 1.00 70.12 216 LEU A CA 14
ATOM 20119 C C . LEU A 1 76 ? -11.648 -7.646 -1.898 1.00 3.43 216 LEU A C 14
ATOM 20120 O O . LEU A 1 76 ? -12.324 -8.442 -2.541 1.00 73.33 216 LEU A O 14
ATOM 20136 N N . GLN A 1 77 ? -10.343 -7.541 -2.036 1.00 23.51 217 GLN A N 14
ATOM 20137 C CA . GLN A 1 77 ? -9.574 -8.433 -2.862 1.00 71.14 217 GLN A CA 14
ATOM 20138 C C . GLN A 1 77 ? -9.564 -9.824 -2.227 1.00 62.32 217 GLN A C 14
ATOM 20139 O O . GLN A 1 77 ? -9.171 -9.980 -1.062 1.00 42.25 217 GLN A O 14
ATOM 20153 N N . PRO A 1 78 ? -10.085 -10.822 -2.945 1.00 13.32 218 PRO A N 14
ATOM 20154 C CA . PRO A 1 78 ? -10.082 -12.217 -2.502 1.00 61.12 218 PRO A CA 14
ATOM 20155 C C . PRO A 1 78 ? -8.686 -12.692 -2.086 1.00 43.13 218 PRO A C 14
ATOM 20156 O O . PRO A 1 78 ? -7.767 -12.769 -2.907 1.00 32.24 218 PRO A O 14
ATOM 20167 N N . GLY A 1 79 ? -8.531 -12.938 -0.811 1.00 41.13 219 GLY A N 14
ATOM 20168 C CA . GLY A 1 79 ? -7.274 -13.444 -0.280 1.00 23.41 219 GLY A CA 14
ATOM 20169 C C . GLY A 1 79 ? -6.755 -12.615 0.881 1.00 61.44 219 GLY A C 14
ATOM 20170 O O . GLY A 1 79 ? -5.781 -12.993 1.545 1.00 30.23 219 GLY A O 14
ATOM 20174 N N . VAL A 1 80 ? -7.395 -11.493 1.113 1.00 65.41 220 VAL A N 14
ATOM 20175 C CA . VAL A 1 80 ? -7.020 -10.557 2.150 1.00 41.10 220 VAL A CA 14
ATOM 20176 C C . VAL A 1 80 ? -7.757 -10.815 3.478 1.00 4.31 220 VAL A C 14
ATOM 20177 O O . VAL A 1 80 ? -8.954 -11.138 3.489 1.00 24.04 220 VAL A O 14
ATOM 20190 N N . TYR A 1 81 ? -7.016 -10.688 4.582 1.00 41.34 221 TYR A N 14
ATOM 20191 C CA . TYR A 1 81 ? -7.564 -10.783 5.927 1.00 20.34 221 TYR A CA 14
ATOM 20192 C C . TYR A 1 81 ? -8.111 -9.423 6.320 1.00 22.25 221 TYR A C 14
ATOM 20193 O O . TYR A 1 81 ? -9.279 -9.283 6.700 1.00 63.21 221 TYR A O 14
ATOM 20211 N N . ALA A 1 82 ? -7.258 -8.414 6.194 1.00 55.20 222 ALA A N 14
ATOM 20212 C CA . ALA A 1 82 ? -7.585 -7.052 6.610 1.00 62.53 222 ALA A CA 14
ATOM 20213 C C . ALA A 1 82 ? -6.588 -6.067 6.029 1.00 32.02 222 ALA A C 14
ATOM 20214 O O . ALA A 1 82 ? -5.553 -6.471 5.489 1.00 62.14 222 ALA A O 14
ATOM 20221 N N . VAL A 1 83 ? -6.896 -4.799 6.132 1.00 72.25 223 VAL A N 14
ATOM 20222 C CA . VAL A 1 83 ? -6.030 -3.743 5.649 1.00 52.43 223 VAL A CA 14
ATOM 20223 C C . VAL A 1 83 ? -6.252 -2.475 6.482 1.00 15.11 223 VAL A C 14
ATOM 20224 O O . VAL A 1 83 ? -7.360 -2.229 6.968 1.00 45.31 223 VAL A O 14
ATOM 20237 N N . HIS A 1 84 ? -5.211 -1.716 6.677 1.00 73.03 224 HIS A N 14
ATOM 20238 C CA . HIS A 1 84 ? -5.277 -0.469 7.411 1.00 73.43 224 HIS A CA 14
ATOM 20239 C C . HIS A 1 84 ? -4.332 0.529 6.746 1.00 65.23 224 HIS A C 14
ATOM 20240 O O . HIS A 1 84 ? -3.378 0.123 6.108 1.00 30.11 224 HIS A O 14
ATOM 20254 N N . TRP A 1 85 ? -4.611 1.811 6.857 1.00 11.34 225 TRP A N 14
ATOM 20255 C CA . TRP A 1 85 ? -3.714 2.805 6.325 1.00 20.31 225 TRP A CA 14
ATOM 20256 C C . TRP A 1 85 ? -3.368 3.812 7.366 1.00 12.10 225 TRP A C 14
ATOM 20257 O O . TRP A 1 85 ? -4.182 4.136 8.241 1.00 62.33 225 TRP A O 14
ATOM 20278 N N . TYR A 1 86 ? -2.193 4.291 7.271 1.00 34.32 226 TYR A N 14
ATOM 20279 C CA . TYR A 1 86 ? -1.656 5.243 8.206 1.00 61.15 226 TYR A CA 14
ATOM 20280 C C . TYR A 1 86 ? -0.947 6.361 7.452 1.00 24.44 226 TYR A C 14
ATOM 20281 O O . TYR A 1 86 ? -0.278 6.110 6.448 1.00 44.01 226 TYR A O 14
ATOM 20299 N N . ALA A 1 87 ? -1.133 7.580 7.901 1.00 33.24 227 ALA A N 14
ATOM 20300 C CA . ALA A 1 87 ? -0.469 8.718 7.313 1.00 3.33 227 ALA A CA 14
ATOM 20301 C C . ALA A 1 87 ? 0.870 8.883 7.985 1.00 63.02 227 ALA A C 14
ATOM 20302 O O . ALA A 1 87 ? 0.948 8.925 9.215 1.00 33.10 227 ALA A O 14
ATOM 20309 N N . GLY A 1 88 ? 1.895 9.000 7.207 1.00 14.15 228 GLY A N 14
ATOM 20310 C CA . GLY A 1 88 ? 3.224 9.014 7.746 1.00 14.35 228 GLY A CA 14
ATOM 20311 C C . GLY A 1 88 ? 3.979 7.785 7.287 1.00 1.44 228 GLY A C 14
ATOM 20312 O O . GLY A 1 88 ? 3.366 6.791 6.889 1.00 72.41 228 GLY A O 14
ATOM 20316 N N . GLU A 1 89 ? 5.279 7.826 7.366 1.00 55.23 229 GLU A N 14
ATOM 20317 C CA . GLU A 1 89 ? 6.105 6.747 6.859 1.00 51.44 229 GLU A CA 14
ATOM 20318 C C . GLU A 1 89 ? 6.661 5.872 7.976 1.00 11.21 229 GLU A C 14
ATOM 20319 O O . GLU A 1 89 ? 7.235 4.812 7.713 1.00 12.30 229 GLU A O 14
ATOM 20331 N N . HIS A 1 90 ? 6.519 6.313 9.203 1.00 32.54 230 HIS A N 14
ATOM 20332 C CA . HIS A 1 90 ? 6.964 5.524 10.334 1.00 73.44 230 HIS A CA 14
ATOM 20333 C C . HIS A 1 90 ? 5.951 4.441 10.606 1.00 33.24 230 HIS A C 14
ATOM 20334 O O . HIS A 1 90 ? 4.833 4.716 11.009 1.00 43.30 230 HIS A O 14
ATOM 20348 N N . ALA A 1 91 ? 6.331 3.209 10.360 1.00 64.42 231 ALA A N 14
ATOM 20349 C CA . ALA A 1 91 ? 5.425 2.061 10.511 1.00 32.43 231 ALA A CA 14
ATOM 20350 C C . ALA A 1 91 ? 5.418 1.548 11.935 1.00 64.11 231 ALA A C 14
ATOM 20351 O O . ALA A 1 91 ? 5.278 0.349 12.192 1.00 60.21 231 ALA A O 14
ATOM 20358 N N . GLN A 1 92 ? 5.473 2.478 12.822 1.00 32.25 232 GLN A N 14
ATOM 20359 C CA . GLN A 1 92 ? 5.517 2.276 14.257 1.00 2.14 232 GLN A CA 14
ATOM 20360 C C . GLN A 1 92 ? 5.009 3.520 14.942 1.00 4.53 232 GLN A C 14
ATOM 20361 O O . GLN A 1 92 ? 5.611 4.600 14.819 1.00 53.24 232 GLN A O 14
ATOM 20375 N N . ALA A 1 93 ? 3.900 3.377 15.619 1.00 74.32 233 ALA A N 14
ATOM 20376 C CA . ALA A 1 93 ? 3.260 4.476 16.332 1.00 63.51 233 ALA A CA 14
ATOM 20377 C C . ALA A 1 93 ? 2.223 3.940 17.235 1.00 53.43 233 ALA A C 14
ATOM 20378 O O . ALA A 1 93 ? 2.130 4.251 18.426 1.00 64.41 233 ALA A O 14
ATOM 20385 N N . GLU A 1 94 ? 1.494 3.138 16.654 1.00 10.31 234 GLU A N 14
ATOM 20386 C CA . GLU A 1 94 ? 0.383 2.469 17.245 1.00 72.44 234 GLU A CA 14
ATOM 20387 C C . GLU A 1 94 ? 0.145 1.207 16.447 1.00 22.35 234 GLU A C 14
ATOM 20399 N N . VAL A 1 1 ? 15.705 14.103 -4.294 1.00 3.00 141 VAL A N 15
ATOM 20400 C CA . VAL A 1 1 ? 14.529 14.950 -4.367 1.00 12.15 141 VAL A CA 15
ATOM 20401 C C . VAL A 1 1 ? 13.744 14.779 -3.093 1.00 13.00 141 VAL A C 15
ATOM 20402 O O . VAL A 1 1 ? 13.938 13.795 -2.379 1.00 74.32 141 VAL A O 15
ATOM 20414 N N . GLU A 1 2 ? 12.889 15.710 -2.795 1.00 33.42 142 GLU A N 15
ATOM 20415 C CA . GLU A 1 2 ? 12.044 15.615 -1.642 1.00 54.25 142 GLU A CA 15
ATOM 20416 C C . GLU A 1 2 ? 10.646 15.313 -2.113 1.00 44.14 142 GLU A C 15
ATOM 20417 O O . GLU A 1 2 ? 10.139 15.960 -3.025 1.00 70.21 142 GLU A O 15
ATOM 20429 N N . ASP A 1 3 ? 10.033 14.331 -1.535 1.00 61.53 143 ASP A N 15
ATOM 20430 C CA . ASP A 1 3 ? 8.711 13.906 -1.988 1.00 0.51 143 ASP A CA 15
ATOM 20431 C C . ASP A 1 3 ? 7.659 14.386 -1.058 1.00 11.23 143 ASP A C 15
ATOM 20432 O O . ASP A 1 3 ? 6.562 13.844 -0.967 1.00 44.33 143 ASP A O 15
ATOM 20441 N N . GLU A 1 4 ? 7.937 15.497 -0.496 1.00 4.11 144 GLU A N 15
ATOM 20442 C CA . GLU A 1 4 ? 7.073 16.101 0.500 1.00 73.13 144 GLU A CA 15
ATOM 20443 C C . GLU A 1 4 ? 6.101 17.062 -0.134 1.00 54.12 144 GLU A C 15
ATOM 20444 O O . GLU A 1 4 ? 5.776 18.130 0.389 1.00 71.51 144 GLU A O 15
ATOM 20456 N N . GLY A 1 5 ? 5.636 16.638 -1.248 1.00 52.14 145 GLY A N 15
ATOM 20457 C CA . GLY A 1 5 ? 4.629 17.308 -1.987 1.00 24.24 145 GLY A CA 15
ATOM 20458 C C . GLY A 1 5 ? 3.477 16.369 -2.203 1.00 13.43 145 GLY A C 15
ATOM 20459 O O . GLY A 1 5 ? 2.424 16.736 -2.736 1.00 62.45 145 GLY A O 15
ATOM 20463 N N . LEU A 1 6 ? 3.686 15.148 -1.779 1.00 14.13 146 LEU A N 15
ATOM 20464 C CA . LEU A 1 6 ? 2.734 14.120 -1.856 1.00 54.14 146 LEU A CA 15
ATOM 20465 C C . LEU A 1 6 ? 2.581 13.611 -0.451 1.00 63.21 146 LEU A C 15
ATOM 20466 O O . LEU A 1 6 ? 3.514 13.742 0.335 1.00 23.42 146 LEU A O 15
ATOM 20482 N N . GLN A 1 7 ? 1.431 13.107 -0.102 1.00 11.00 147 GLN A N 15
ATOM 20483 C CA . GLN A 1 7 ? 1.237 12.599 1.241 1.00 25.34 147 GLN A CA 15
ATOM 20484 C C . GLN A 1 7 ? 1.626 11.146 1.347 1.00 54.22 147 GLN A C 15
ATOM 20485 O O . GLN A 1 7 ? 1.051 10.294 0.646 1.00 12.40 147 GLN A O 15
ATOM 20499 N N . PRO A 1 8 ? 2.641 10.846 2.183 1.00 23.35 148 PRO A N 15
ATOM 20500 C CA . PRO A 1 8 ? 3.074 9.498 2.442 1.00 3.32 148 PRO A CA 15
ATOM 20501 C C . PRO A 1 8 ? 2.056 8.750 3.262 1.00 32.32 148 PRO A C 15
ATOM 20502 O O . PRO A 1 8 ? 1.686 9.161 4.366 1.00 24.32 148 PRO A O 15
ATOM 20513 N N . TYR A 1 9 ? 1.576 7.720 2.701 1.00 31.50 149 TYR A N 15
ATOM 20514 C CA . TYR A 1 9 ? 0.665 6.829 3.357 1.00 52.13 149 TYR A CA 15
ATOM 20515 C C . TYR A 1 9 ? 1.294 5.486 3.473 1.00 5.53 149 TYR A C 15
ATOM 20516 O O . TYR A 1 9 ? 2.073 5.100 2.617 1.00 2.34 149 TYR A O 15
ATOM 20534 N N . GLN A 1 10 ? 1.001 4.783 4.519 1.00 61.40 150 GLN A N 15
ATOM 20535 C CA . GLN A 1 10 ? 1.487 3.452 4.644 1.00 63.03 150 GLN A CA 15
ATOM 20536 C C . GLN A 1 10 ? 0.300 2.588 4.890 1.00 63.41 150 GLN A C 15
ATOM 20537 O O . GLN A 1 10 ? -0.388 2.736 5.904 1.00 34.43 150 GLN A O 15
ATOM 20551 N N . VAL A 1 11 ? 0.033 1.736 3.984 1.00 43.44 151 VAL A N 15
ATOM 20552 C CA . VAL A 1 11 ? -1.089 0.861 4.099 1.00 45.11 151 VAL A CA 15
ATOM 20553 C C . VAL A 1 11 ? -0.603 -0.544 4.358 1.00 61.04 151 VAL A C 15
ATOM 20554 O O . VAL A 1 11 ? 0.216 -1.080 3.611 1.00 14.51 151 VAL A O 15
ATOM 20567 N N . ARG A 1 12 ? -1.037 -1.105 5.443 1.00 62.00 152 ARG A N 15
ATOM 20568 C CA . ARG A 1 12 ? -0.643 -2.424 5.801 1.00 44.52 152 ARG A CA 15
ATOM 20569 C C . ARG A 1 12 ? -1.798 -3.354 5.602 1.00 45.32 152 ARG A C 15
ATOM 20570 O O . ARG A 1 12 ? -2.836 -3.239 6.258 1.00 53.12 152 ARG A O 15
ATOM 20591 N N . VAL A 1 13 ? -1.646 -4.215 4.657 1.00 74.23 153 VAL A N 15
ATOM 20592 C CA . VAL A 1 13 ? -2.650 -5.185 4.341 1.00 23.12 153 VAL A CA 15
ATOM 20593 C C . VAL A 1 13 ? -2.109 -6.582 4.597 1.00 23.43 153 VAL A C 15
ATOM 20594 O O . VAL A 1 13 ? -1.061 -6.964 4.072 1.00 43.44 153 VAL A O 15
ATOM 20607 N N . ILE A 1 14 ? -2.783 -7.309 5.427 1.00 35.31 154 ILE A N 15
ATOM 20608 C CA . ILE A 1 14 ? -2.396 -8.652 5.726 1.00 60.12 154 ILE A CA 15
ATOM 20609 C C . ILE A 1 14 ? -3.271 -9.610 4.929 1.00 23.14 154 ILE A C 15
ATOM 20610 O O . ILE A 1 14 ? -4.501 -9.644 5.089 1.00 14.24 154 ILE A O 15
ATOM 20626 N N . CYS A 1 15 ? -2.659 -10.340 4.046 1.00 10.22 155 CYS A N 15
ATOM 20627 C CA . CYS A 1 15 ? -3.368 -11.239 3.191 1.00 34.32 155 CYS A CA 15
ATOM 20628 C C . CYS A 1 15 ? -2.633 -12.535 3.111 1.00 51.41 155 CYS A C 15
ATOM 20629 O O . CYS A 1 15 ? -1.498 -12.631 3.569 1.00 32.51 155 CYS A O 15
ATOM 20637 N N . ARG A 1 16 ? -3.278 -13.527 2.588 1.00 51.54 156 ARG A N 15
ATOM 20638 C CA . ARG A 1 16 ? -2.633 -14.815 2.363 1.00 42.13 156 ARG A CA 15
ATOM 20639 C C . ARG A 1 16 ? -1.500 -14.648 1.337 1.00 53.20 156 ARG A C 15
ATOM 20640 O O . ARG A 1 16 ? -1.626 -13.857 0.397 1.00 41.35 156 ARG A O 15
ATOM 20661 N N . PRO A 1 17 ? -0.382 -15.388 1.478 1.00 34.30 157 PRO A N 15
ATOM 20662 C CA . PRO A 1 17 ? 0.807 -15.209 0.626 1.00 64.41 157 PRO A CA 15
ATOM 20663 C C . PRO A 1 17 ? 0.532 -15.516 -0.833 1.00 42.32 157 PRO A C 15
ATOM 20664 O O . PRO A 1 17 ? 1.191 -14.992 -1.731 1.00 40.20 157 PRO A O 15
ATOM 20675 N N . LYS A 1 18 ? -0.476 -16.320 -1.062 1.00 22.33 158 LYS A N 15
ATOM 20676 C CA . LYS A 1 18 ? -0.862 -16.706 -2.389 1.00 73.33 158 LYS A CA 15
ATOM 20677 C C . LYS A 1 18 ? -1.720 -15.623 -3.044 1.00 13.21 158 LYS A C 15
ATOM 20678 O O . LYS A 1 18 ? -2.097 -15.731 -4.208 1.00 41.42 158 LYS A O 15
ATOM 20697 N N . ALA A 1 19 ? -2.049 -14.607 -2.284 1.00 70.04 159 ALA A N 15
ATOM 20698 C CA . ALA A 1 19 ? -2.776 -13.483 -2.784 1.00 72.44 159 ALA A CA 15
ATOM 20699 C C . ALA A 1 19 ? -1.817 -12.346 -3.027 1.00 62.40 159 ALA A C 15
ATOM 20700 O O . ALA A 1 19 ? -1.964 -11.621 -3.999 1.00 64.14 159 ALA A O 15
ATOM 20707 N N . GLU A 1 20 ? -0.782 -12.254 -2.160 1.00 51.53 160 GLU A N 15
ATOM 20708 C CA . GLU A 1 20 ? 0.287 -11.231 -2.228 1.00 61.50 160 GLU A CA 15
ATOM 20709 C C . GLU A 1 20 ? 0.819 -11.088 -3.631 1.00 54.22 160 GLU A C 15
ATOM 20710 O O . GLU A 1 20 ? 1.061 -9.988 -4.093 1.00 33.04 160 GLU A O 15
ATOM 20722 N N . THR A 1 21 ? 0.896 -12.190 -4.325 1.00 22.24 161 THR A N 15
ATOM 20723 C CA . THR A 1 21 ? 1.421 -12.226 -5.654 1.00 41.15 161 THR A CA 15
ATOM 20724 C C . THR A 1 21 ? 0.643 -11.318 -6.611 1.00 20.43 161 THR A C 15
ATOM 20725 O O . THR A 1 21 ? 1.230 -10.436 -7.259 1.00 0.13 161 THR A O 15
ATOM 20736 N N . TYR A 1 22 ? -0.655 -11.488 -6.671 1.00 44.51 162 TYR A N 15
ATOM 20737 C CA . TYR A 1 22 ? -1.437 -10.676 -7.559 1.00 14.22 162 TYR A CA 15
ATOM 20738 C C . TYR A 1 22 ? -1.870 -9.379 -6.911 1.00 51.24 162 TYR A C 15
ATOM 20739 O O . TYR A 1 22 ? -2.117 -8.384 -7.600 1.00 2.02 162 TYR A O 15
ATOM 20757 N N . VAL A 1 23 ? -1.918 -9.373 -5.594 1.00 10.21 163 VAL A N 15
ATOM 20758 C CA . VAL A 1 23 ? -2.308 -8.196 -4.849 1.00 73.30 163 VAL A CA 15
ATOM 20759 C C . VAL A 1 23 ? -1.236 -7.126 -4.951 1.00 53.53 163 VAL A C 15
ATOM 20760 O O . VAL A 1 23 ? -1.547 -5.965 -5.144 1.00 1.23 163 VAL A O 15
ATOM 20773 N N . ARG A 1 24 ? 0.028 -7.536 -4.898 1.00 43.15 164 ARG A N 15
ATOM 20774 C CA . ARG A 1 24 ? 1.141 -6.601 -4.997 1.00 22.22 164 ARG A CA 15
ATOM 20775 C C . ARG A 1 24 ? 1.109 -5.900 -6.353 1.00 1.11 164 ARG A C 15
ATOM 20776 O O . ARG A 1 24 ? 1.244 -4.682 -6.437 1.00 63.03 164 ARG A O 15
ATOM 20797 N N . ALA A 1 25 ? 0.882 -6.682 -7.400 1.00 20.44 165 ALA A N 15
ATOM 20798 C CA . ALA A 1 25 ? 0.795 -6.156 -8.753 1.00 21.10 165 ALA A CA 15
ATOM 20799 C C . ALA A 1 25 ? -0.399 -5.228 -8.883 1.00 13.12 165 ALA A C 15
ATOM 20800 O O . ALA A 1 25 ? -0.309 -4.166 -9.513 1.00 51.02 165 ALA A O 15
ATOM 20807 N N . HIS A 1 26 ? -1.493 -5.606 -8.246 1.00 54.32 166 HIS A N 15
ATOM 20808 C CA . HIS A 1 26 ? -2.693 -4.802 -8.252 1.00 25.14 166 HIS A CA 15
ATOM 20809 C C . HIS A 1 26 ? -2.423 -3.481 -7.552 1.00 73.41 166 HIS A C 15
ATOM 20810 O O . HIS A 1 26 ? -2.778 -2.445 -8.067 1.00 72.11 166 HIS A O 15
ATOM 20824 N N . ILE A 1 27 ? -1.747 -3.534 -6.405 1.00 2.45 167 ILE A N 15
ATOM 20825 C CA . ILE A 1 27 ? -1.420 -2.333 -5.634 1.00 53.05 167 ILE A CA 15
ATOM 20826 C C . ILE A 1 27 ? -0.649 -1.361 -6.483 1.00 75.24 167 ILE A C 15
ATOM 20827 O O . ILE A 1 27 ? -1.006 -0.198 -6.561 1.00 21.43 167 ILE A O 15
ATOM 20843 N N . VAL A 1 28 ? 0.358 -1.850 -7.159 1.00 43.33 168 VAL A N 15
ATOM 20844 C CA . VAL A 1 28 ? 1.215 -0.985 -7.955 1.00 23.14 168 VAL A CA 15
ATOM 20845 C C . VAL A 1 28 ? 0.441 -0.331 -9.085 1.00 1.23 168 VAL A C 15
ATOM 20846 O O . VAL A 1 28 ? 0.585 0.866 -9.330 1.00 41.45 168 VAL A O 15
ATOM 20859 N N . GLN A 1 29 ? -0.413 -1.077 -9.715 1.00 5.32 169 GLN A N 15
ATOM 20860 C CA . GLN A 1 29 ? -1.163 -0.553 -10.832 1.00 74.40 169 GLN A CA 15
ATOM 20861 C C . GLN A 1 29 ? -2.281 0.357 -10.341 1.00 63.22 169 GLN A C 15
ATOM 20862 O O . GLN A 1 29 ? -2.508 1.442 -10.887 1.00 70.52 169 GLN A O 15
ATOM 20876 N N . ARG A 1 30 ? -2.895 -0.024 -9.251 1.00 30.33 170 ARG A N 15
ATOM 20877 C CA . ARG A 1 30 ? -4.030 0.691 -8.747 1.00 54.23 170 ARG A CA 15
ATOM 20878 C C . ARG A 1 30 ? -3.603 1.997 -8.123 1.00 73.13 170 ARG A C 15
ATOM 20879 O O . ARG A 1 30 ? -4.306 2.995 -8.238 1.00 50.50 170 ARG A O 15
ATOM 20900 N N . THR A 1 31 ? -2.440 2.019 -7.508 1.00 44.12 171 THR A N 15
ATOM 20901 C CA . THR A 1 31 ? -2.002 3.227 -6.905 1.00 22.03 171 THR A CA 15
ATOM 20902 C C . THR A 1 31 ? -1.523 4.211 -7.956 1.00 24.15 171 THR A C 15
ATOM 20903 O O . THR A 1 31 ? -1.908 5.380 -7.929 1.00 12.21 171 THR A O 15
ATOM 20914 N N . SER A 1 32 ? -0.796 3.713 -8.957 1.00 43.21 172 SER A N 15
ATOM 20915 C CA . SER A 1 32 ? -0.235 4.581 -9.968 1.00 52.14 172 SER A CA 15
ATOM 20916 C C . SER A 1 32 ? -1.326 5.236 -10.813 1.00 4.22 172 SER A C 15
ATOM 20917 O O . SER A 1 32 ? -1.190 6.394 -11.235 1.00 32.23 172 SER A O 15
ATOM 20925 N N . SER A 1 33 ? -2.429 4.522 -10.999 1.00 53.42 173 SER A N 15
ATOM 20926 C CA . SER A 1 33 ? -3.528 5.015 -11.774 1.00 64.21 173 SER A CA 15
ATOM 20927 C C . SER A 1 33 ? -4.332 6.070 -10.976 1.00 30.31 173 SER A C 15
ATOM 20928 O O . SER A 1 33 ? -4.889 7.005 -11.546 1.00 65.12 173 SER A O 15
ATOM 20936 N N . ASN A 1 34 ? -4.346 5.941 -9.665 1.00 51.23 174 ASN A N 15
ATOM 20937 C CA . ASN A 1 34 ? -5.149 6.796 -8.812 1.00 4.22 174 ASN A CA 15
ATOM 20938 C C . ASN A 1 34 ? -4.366 7.911 -8.149 1.00 61.35 174 ASN A C 15
ATOM 20939 O O . ASN A 1 34 ? -4.633 8.260 -7.003 1.00 53.42 174 ASN A O 15
ATOM 20950 N N . ASP A 1 35 ? -3.402 8.466 -8.885 1.00 35.03 175 ASP A N 15
ATOM 20951 C CA . ASP A 1 35 ? -2.603 9.675 -8.454 1.00 32.24 175 ASP A CA 15
ATOM 20952 C C . ASP A 1 35 ? -1.627 9.350 -7.346 1.00 71.34 175 ASP A C 15
ATOM 20953 O O . ASP A 1 35 ? -1.083 10.252 -6.687 1.00 4.14 175 ASP A O 15
ATOM 20962 N N . ILE A 1 36 ? -1.380 8.100 -7.140 1.00 52.35 176 ILE A N 15
ATOM 20963 C CA . ILE A 1 36 ? -0.501 7.692 -6.104 1.00 4.21 176 ILE A CA 15
ATOM 20964 C C . ILE A 1 36 ? 0.809 7.191 -6.704 1.00 12.23 176 ILE A C 15
ATOM 20965 O O . ILE A 1 36 ? 0.827 6.494 -7.712 1.00 60.24 176 ILE A O 15
ATOM 20981 N N . THR A 1 37 ? 1.874 7.613 -6.134 1.00 62.53 177 THR A N 15
ATOM 20982 C CA . THR A 1 37 ? 3.177 7.192 -6.500 1.00 22.15 177 THR A CA 15
ATOM 20983 C C . THR A 1 37 ? 3.661 6.272 -5.373 1.00 30.50 177 THR A C 15
ATOM 20984 O O . THR A 1 37 ? 3.259 6.453 -4.228 1.00 63.23 177 THR A O 15
ATOM 20995 N N . LEU A 1 38 ? 4.452 5.282 -5.676 1.00 25.12 178 LEU A N 15
ATOM 20996 C CA . LEU A 1 38 ? 4.872 4.356 -4.647 1.00 32.42 178 LEU A CA 15
ATOM 20997 C C . LEU A 1 38 ? 6.183 4.775 -4.046 1.00 11.25 178 LEU A C 15
ATOM 20998 O O . LEU A 1 38 ? 7.066 5.289 -4.738 1.00 21.21 178 LEU A O 15
ATOM 21014 N N . ARG A 1 39 ? 6.298 4.573 -2.769 1.00 12.10 179 ARG A N 15
ATOM 21015 C CA . ARG A 1 39 ? 7.496 4.879 -2.042 1.00 34.15 179 ARG A CA 15
ATOM 21016 C C . ARG A 1 39 ? 8.273 3.590 -1.823 1.00 0.30 179 ARG A C 15
ATOM 21017 O O . ARG A 1 39 ? 9.490 3.574 -1.864 1.00 71.33 179 ARG A O 15
ATOM 21038 N N . GLY A 1 40 ? 7.548 2.524 -1.605 1.00 53.35 180 GLY A N 15
ATOM 21039 C CA . GLY A 1 40 ? 8.142 1.219 -1.439 1.00 34.32 180 GLY A CA 15
ATOM 21040 C C . GLY A 1 40 ? 7.150 0.257 -0.865 1.00 32.21 180 GLY A C 15
ATOM 21041 O O . GLY A 1 40 ? 6.101 0.670 -0.381 1.00 75.41 180 GLY A O 15
ATOM 21045 N N . ILE A 1 41 ? 7.456 -1.007 -0.911 1.00 11.10 181 ILE A N 15
ATOM 21046 C CA . ILE A 1 41 ? 6.564 -2.029 -0.394 1.00 42.31 181 ILE A CA 15
ATOM 21047 C C . ILE A 1 41 ? 7.332 -2.990 0.498 1.00 61.12 181 ILE A C 15
ATOM 21048 O O . ILE A 1 41 ? 8.166 -3.759 0.027 1.00 33.13 181 ILE A O 15
ATOM 21064 N N . ARG A 1 42 ? 7.041 -2.954 1.768 1.00 33.34 182 ARG A N 15
ATOM 21065 C CA . ARG A 1 42 ? 7.661 -3.831 2.724 1.00 44.40 182 ARG A CA 15
ATOM 21066 C C . ARG A 1 42 ? 6.754 -5.035 2.923 1.00 15.33 182 ARG A C 15
ATOM 21067 O O . ARG A 1 42 ? 5.643 -4.910 3.414 1.00 22.22 182 ARG A O 15
ATOM 21088 N N . THR A 1 43 ? 7.214 -6.169 2.505 1.00 15.51 183 THR A N 15
ATOM 21089 C CA . THR A 1 43 ? 6.442 -7.383 2.550 1.00 31.50 183 THR A CA 15
ATOM 21090 C C . THR A 1 43 ? 6.963 -8.283 3.687 1.00 12.20 183 THR A C 15
ATOM 21091 O O . THR A 1 43 ? 8.162 -8.606 3.727 1.00 21.43 183 THR A O 15
ATOM 21102 N N . GLY A 1 44 ? 6.098 -8.645 4.622 1.00 40.13 184 GLY A N 15
ATOM 21103 C CA . GLY A 1 44 ? 6.527 -9.478 5.721 1.00 44.12 184 GLY A CA 15
ATOM 21104 C C . GLY A 1 44 ? 5.548 -10.595 6.057 1.00 23.31 184 GLY A C 15
ATOM 21105 O O . GLY A 1 44 ? 4.382 -10.325 6.343 1.00 41.53 184 GLY A O 15
ATOM 21109 N N . PRO A 1 45 ? 5.984 -11.868 5.996 1.00 45.43 185 PRO A N 15
ATOM 21110 C CA . PRO A 1 45 ? 5.149 -13.009 6.391 1.00 40.00 185 PRO A CA 15
ATOM 21111 C C . PRO A 1 45 ? 4.987 -13.073 7.909 1.00 24.10 185 PRO A C 15
ATOM 21112 O O . PRO A 1 45 ? 5.961 -12.868 8.657 1.00 21.42 185 PRO A O 15
ATOM 21123 N N . ALA A 1 46 ? 3.783 -13.354 8.374 1.00 22.42 186 ALA A N 15
ATOM 21124 C CA . ALA A 1 46 ? 3.541 -13.370 9.806 1.00 23.32 186 ALA A CA 15
ATOM 21125 C C . ALA A 1 46 ? 3.685 -14.770 10.404 1.00 14.34 186 ALA A C 15
ATOM 21126 O O . ALA A 1 46 ? 3.629 -14.937 11.621 1.00 61.42 186 ALA A O 15
ATOM 21133 N N . GLY A 1 47 ? 3.876 -15.760 9.554 1.00 22.12 187 GLY A N 15
ATOM 21134 C CA . GLY A 1 47 ? 4.075 -17.092 10.023 1.00 50.34 187 GLY A CA 15
ATOM 21135 C C . GLY A 1 47 ? 3.083 -18.107 9.502 1.00 40.24 187 GLY A C 15
ATOM 21136 O O . GLY A 1 47 ? 3.465 -19.012 8.764 1.00 44.00 187 GLY A O 15
ATOM 21140 N N . ASP A 1 48 ? 1.817 -17.961 9.880 1.00 14.04 188 ASP A N 15
ATOM 21141 C CA . ASP A 1 48 ? 0.766 -18.951 9.529 1.00 61.25 188 ASP A CA 15
ATOM 21142 C C . ASP A 1 48 ? 0.553 -19.124 8.034 1.00 62.15 188 ASP A C 15
ATOM 21143 O O . ASP A 1 48 ? 1.055 -20.077 7.428 1.00 54.24 188 ASP A O 15
ATOM 21152 N N . ASP A 1 49 ? -0.183 -18.218 7.455 1.00 52.00 189 ASP A N 15
ATOM 21153 C CA . ASP A 1 49 ? -0.523 -18.234 6.036 1.00 5.01 189 ASP A CA 15
ATOM 21154 C C . ASP A 1 49 ? -0.954 -16.845 5.695 1.00 32.24 189 ASP A C 15
ATOM 21155 O O . ASP A 1 49 ? -2.061 -16.588 5.231 1.00 20.53 189 ASP A O 15
ATOM 21164 N N . ASN A 1 50 ? -0.072 -15.931 5.984 1.00 3.02 190 ASN A N 15
ATOM 21165 C CA . ASN A 1 50 ? -0.324 -14.525 5.825 1.00 50.25 190 ASN A CA 15
ATOM 21166 C C . ASN A 1 50 ? 0.895 -13.704 5.770 1.00 72.00 190 ASN A C 15
ATOM 21167 O O . ASN A 1 50 ? 1.889 -13.957 6.455 1.00 10.34 190 ASN A O 15
ATOM 21178 N N . ILE A 1 51 ? 0.785 -12.703 4.985 1.00 4.04 191 ILE A N 15
ATOM 21179 C CA . ILE A 1 51 ? 1.832 -11.779 4.710 1.00 1.51 191 ILE A CA 15
ATOM 21180 C C . ILE A 1 51 ? 1.242 -10.378 4.786 1.00 53.20 191 ILE A C 15
ATOM 21181 O O . ILE A 1 51 ? 0.174 -10.112 4.206 1.00 21.45 191 ILE A O 15
ATOM 21197 N N . THR A 1 52 ? 1.893 -9.524 5.507 1.00 21.22 192 THR A N 15
ATOM 21198 C CA . THR A 1 52 ? 1.479 -8.171 5.630 1.00 61.43 192 THR A CA 15
ATOM 21199 C C . THR A 1 52 ? 2.311 -7.311 4.692 1.00 13.10 192 THR A C 15
ATOM 21200 O O . THR A 1 52 ? 3.547 -7.258 4.799 1.00 12.04 192 THR A O 15
ATOM 21211 N N . LEU A 1 53 ? 1.657 -6.703 3.745 1.00 52.12 193 LEU A N 15
ATOM 21212 C CA . LEU A 1 53 ? 2.311 -5.811 2.838 1.00 73.23 193 LEU A CA 15
ATOM 21213 C C . LEU A 1 53 ? 2.141 -4.422 3.361 1.00 25.44 193 LEU A C 15
ATOM 21214 O O . LEU A 1 53 ? 1.018 -3.962 3.542 1.00 23.35 193 LEU A O 15
ATOM 21230 N N . THR A 1 54 ? 3.215 -3.790 3.666 1.00 55.41 194 THR A N 15
ATOM 21231 C CA . THR A 1 54 ? 3.182 -2.426 4.047 1.00 63.02 194 THR A CA 15
ATOM 21232 C C . THR A 1 54 ? 3.576 -1.626 2.826 1.00 70.34 194 THR A C 15
ATOM 21233 O O . THR A 1 54 ? 4.741 -1.620 2.423 1.00 53.44 194 THR A O 15
ATOM 21244 N N . ALA A 1 55 ? 2.620 -1.013 2.221 1.00 25.40 195 ALA A N 15
ATOM 21245 C CA . ALA A 1 55 ? 2.865 -0.254 1.048 1.00 41.30 195 ALA A CA 15
ATOM 21246 C C . ALA A 1 55 ? 2.979 1.193 1.408 1.00 72.31 195 ALA A C 15
ATOM 21247 O O . ALA A 1 55 ? 2.038 1.793 1.936 1.00 24.42 195 ALA A O 15
ATOM 21254 N N . HIS A 1 56 ? 4.134 1.725 1.176 1.00 73.32 196 HIS A N 15
ATOM 21255 C CA . HIS A 1 56 ? 4.405 3.100 1.417 1.00 3.30 196 HIS A CA 15
ATOM 21256 C C . HIS A 1 56 ? 4.054 3.806 0.131 1.00 0.33 196 HIS A C 15
ATOM 21257 O O . HIS A 1 56 ? 4.625 3.507 -0.929 1.00 72.25 196 HIS A O 15
ATOM 21271 N N . LEU A 1 57 ? 3.119 4.675 0.199 1.00 30.34 197 LEU A N 15
ATOM 21272 C CA . LEU A 1 57 ? 2.584 5.332 -0.955 1.00 3.12 197 LEU A CA 15
ATOM 21273 C C . LEU A 1 57 ? 2.673 6.830 -0.776 1.00 60.14 197 LEU A C 15
ATOM 21274 O O . LEU A 1 57 ? 2.798 7.310 0.329 1.00 72.51 197 LEU A O 15
ATOM 21290 N N . LEU A 1 58 ? 2.621 7.541 -1.855 1.00 22.13 198 LEU A N 15
ATOM 21291 C CA . LEU A 1 58 ? 2.645 8.987 -1.864 1.00 53.32 198 LEU A CA 15
ATOM 21292 C C . LEU A 1 58 ? 1.552 9.447 -2.820 1.00 73.02 198 LEU A C 15
ATOM 21293 O O . LEU A 1 58 ? 1.613 9.123 -3.991 1.00 55.32 198 LEU A O 15
ATOM 21309 N N . MET A 1 59 ? 0.565 10.169 -2.372 1.00 61.54 199 MET A N 15
ATOM 21310 C CA . MET A 1 59 ? -0.444 10.640 -3.339 1.00 74.42 199 MET A CA 15
ATOM 21311 C C . MET A 1 59 ? -0.281 12.112 -3.565 1.00 65.05 199 MET A C 15
ATOM 21312 O O . MET A 1 59 ? 0.173 12.823 -2.675 1.00 54.44 199 MET A O 15
ATOM 21326 N N . VAL A 1 60 ? -0.667 12.569 -4.729 1.00 25.02 200 VAL A N 15
ATOM 21327 C CA . VAL A 1 60 ? -0.553 13.972 -5.064 1.00 75.14 200 VAL A CA 15
ATOM 21328 C C . VAL A 1 60 ? -1.542 14.758 -4.226 1.00 62.52 200 VAL A C 15
ATOM 21329 O O . VAL A 1 60 ? -2.743 14.463 -4.223 1.00 1.32 200 VAL A O 15
ATOM 21342 N N . GLY A 1 61 ? -1.036 15.714 -3.496 1.00 35.12 201 GLY A N 15
ATOM 21343 C CA . GLY A 1 61 ? -1.873 16.507 -2.664 1.00 64.31 201 GLY A CA 15
ATOM 21344 C C . GLY A 1 61 ? -2.254 15.768 -1.419 1.00 73.21 201 GLY A C 15
ATOM 21345 O O . GLY A 1 61 ? -1.387 15.312 -0.686 1.00 11.44 201 GLY A O 15
ATOM 21349 N N . HIS A 1 62 ? -3.537 15.591 -1.238 1.00 73.44 202 HIS A N 15
ATOM 21350 C CA . HIS A 1 62 ? -4.118 14.965 -0.056 1.00 50.32 202 HIS A CA 15
ATOM 21351 C C . HIS A 1 62 ? -5.610 14.801 -0.271 1.00 31.54 202 HIS A C 15
ATOM 21352 O O . HIS A 1 62 ? -6.394 15.725 -0.050 1.00 32.23 202 HIS A O 15
ATOM 21366 N N . THR A 1 63 ? -5.991 13.681 -0.783 1.00 33.04 203 THR A N 15
ATOM 21367 C CA . THR A 1 63 ? -7.369 13.373 -0.973 1.00 31.05 203 THR A CA 15
ATOM 21368 C C . THR A 1 63 ? -7.607 11.903 -0.607 1.00 43.20 203 THR A C 15
ATOM 21369 O O . THR A 1 63 ? -7.529 11.013 -1.462 1.00 10.20 203 THR A O 15
ATOM 21380 N N . PRO A 1 64 ? -7.849 11.616 0.685 1.00 43.13 204 PRO A N 15
ATOM 21381 C CA . PRO A 1 64 ? -8.012 10.249 1.172 1.00 54.04 204 PRO A CA 15
ATOM 21382 C C . PRO A 1 64 ? -9.239 9.519 0.605 1.00 34.03 204 PRO A C 15
ATOM 21383 O O . PRO A 1 64 ? -9.351 8.316 0.759 1.00 43.35 204 PRO A O 15
ATOM 21394 N N . ALA A 1 65 ? -10.131 10.244 -0.067 1.00 5.13 205 ALA A N 15
ATOM 21395 C CA . ALA A 1 65 ? -11.330 9.650 -0.665 1.00 53.44 205 ALA A CA 15
ATOM 21396 C C . ALA A 1 65 ? -10.968 8.580 -1.699 1.00 53.40 205 ALA A C 15
ATOM 21397 O O . ALA A 1 65 ? -11.529 7.474 -1.688 1.00 33.52 205 ALA A O 15
ATOM 21404 N N . LYS A 1 66 ? -10.026 8.892 -2.576 1.00 34.33 206 LYS A N 15
ATOM 21405 C CA . LYS A 1 66 ? -9.591 7.934 -3.591 1.00 22.33 206 LYS A CA 15
ATOM 21406 C C . LYS A 1 66 ? -8.834 6.786 -2.950 1.00 4.11 206 LYS A C 15
ATOM 21407 O O . LYS A 1 66 ? -8.950 5.637 -3.370 1.00 3.34 206 LYS A O 15
ATOM 21426 N N . LEU A 1 67 ? -8.110 7.101 -1.890 1.00 52.14 207 LEU A N 15
ATOM 21427 C CA . LEU A 1 67 ? -7.351 6.115 -1.155 1.00 33.12 207 LEU A CA 15
ATOM 21428 C C . LEU A 1 67 ? -8.305 5.129 -0.509 1.00 33.24 207 LEU A C 15
ATOM 21429 O O . LEU A 1 67 ? -8.152 3.937 -0.650 1.00 40.43 207 LEU A O 15
ATOM 21445 N N . GLU A 1 68 ? -9.317 5.665 0.140 1.00 30.20 208 GLU A N 15
ATOM 21446 C CA . GLU A 1 68 ? -10.342 4.905 0.848 1.00 31.11 208 GLU A CA 15
ATOM 21447 C C . GLU A 1 68 ? -10.985 3.891 -0.089 1.00 40.33 208 GLU A C 15
ATOM 21448 O O . GLU A 1 68 ? -11.106 2.701 0.234 1.00 15.54 208 GLU A O 15
ATOM 21460 N N . ARG A 1 69 ? -11.328 4.361 -1.262 1.00 2.31 209 ARG A N 15
ATOM 21461 C CA . ARG A 1 69 ? -11.994 3.551 -2.248 1.00 13.40 209 ARG A CA 15
ATOM 21462 C C . ARG A 1 69 ? -11.090 2.432 -2.736 1.00 70.03 209 ARG A C 15
ATOM 21463 O O . ARG A 1 69 ? -11.544 1.293 -2.931 1.00 5.30 209 ARG A O 15
ATOM 21484 N N . LEU A 1 70 ? -9.821 2.723 -2.905 1.00 11.34 210 LEU A N 15
ATOM 21485 C CA . LEU A 1 70 ? -8.931 1.702 -3.375 1.00 4.34 210 LEU A CA 15
ATOM 21486 C C . LEU A 1 70 ? -8.517 0.760 -2.261 1.00 4.41 210 LEU A C 15
ATOM 21487 O O . LEU A 1 70 ? -8.281 -0.402 -2.505 1.00 2.21 210 LEU A O 15
ATOM 21503 N N . VAL A 1 71 ? -8.485 1.254 -1.027 1.00 73.43 211 VAL A N 15
ATOM 21504 C CA . VAL A 1 71 ? -8.173 0.409 0.112 1.00 31.11 211 VAL A CA 15
ATOM 21505 C C . VAL A 1 71 ? -9.307 -0.593 0.346 1.00 2.33 211 VAL A C 15
ATOM 21506 O O . VAL A 1 71 ? -9.062 -1.761 0.680 1.00 62.43 211 VAL A O 15
ATOM 21519 N N . ALA A 1 72 ? -10.540 -0.161 0.102 1.00 14.44 212 ALA A N 15
ATOM 21520 C CA . ALA A 1 72 ? -11.692 -1.036 0.247 1.00 11.55 212 ALA A CA 15
ATOM 21521 C C . ALA A 1 72 ? -11.649 -2.133 -0.806 1.00 30.31 212 ALA A C 15
ATOM 21522 O O . ALA A 1 72 ? -11.849 -3.294 -0.506 1.00 71.14 212 ALA A O 15
ATOM 21529 N N . GLU A 1 73 ? -11.329 -1.751 -2.018 1.00 11.43 213 GLU A N 15
ATOM 21530 C CA . GLU A 1 73 ? -11.221 -2.684 -3.127 1.00 2.35 213 GLU A CA 15
ATOM 21531 C C . GLU A 1 73 ? -10.018 -3.611 -2.945 1.00 42.44 213 GLU A C 15
ATOM 21532 O O . GLU A 1 73 ? -10.102 -4.801 -3.224 1.00 11.30 213 GLU A O 15
ATOM 21544 N N . LEU A 1 74 ? -8.944 -3.078 -2.410 1.00 21.42 214 LEU A N 15
ATOM 21545 C CA . LEU A 1 74 ? -7.744 -3.851 -2.163 1.00 63.13 214 LEU A CA 15
ATOM 21546 C C . LEU A 1 74 ? -8.013 -4.896 -1.071 1.00 42.15 214 LEU A C 15
ATOM 21547 O O . LEU A 1 74 ? -7.568 -6.026 -1.171 1.00 23.33 214 LEU A O 15
ATOM 21563 N N . SER A 1 75 ? -8.767 -4.524 -0.055 1.00 0.53 215 SER A N 15
ATOM 21564 C CA . SER A 1 75 ? -9.084 -5.454 1.005 1.00 1.03 215 SER A CA 15
ATOM 21565 C C . SER A 1 75 ? -10.204 -6.432 0.588 1.00 63.22 215 SER A C 15
ATOM 21566 O O . SER A 1 75 ? -10.376 -7.505 1.180 1.00 11.34 215 SER A O 15
ATOM 21574 N N . LEU A 1 76 ? -10.957 -6.036 -0.425 1.00 54.43 216 LEU A N 15
ATOM 21575 C CA . LEU A 1 76 ? -12.011 -6.847 -1.000 1.00 73.11 216 LEU A CA 15
ATOM 21576 C C . LEU A 1 76 ? -11.415 -7.973 -1.859 1.00 72.15 216 LEU A C 15
ATOM 21577 O O . LEU A 1 76 ? -12.067 -9.003 -2.110 1.00 13.51 216 LEU A O 15
ATOM 21593 N N . GLN A 1 77 ? -10.183 -7.763 -2.309 1.00 72.42 217 GLN A N 15
ATOM 21594 C CA . GLN A 1 77 ? -9.436 -8.763 -3.065 1.00 43.43 217 GLN A CA 15
ATOM 21595 C C . GLN A 1 77 ? -9.338 -10.073 -2.269 1.00 62.52 217 GLN A C 15
ATOM 21596 O O . GLN A 1 77 ? -9.060 -10.063 -1.058 1.00 22.01 217 GLN A O 15
ATOM 21610 N N . PRO A 1 78 ? -9.573 -11.207 -2.938 1.00 64.11 218 PRO A N 15
ATOM 21611 C CA . PRO A 1 78 ? -9.652 -12.509 -2.294 1.00 40.14 218 PRO A CA 15
ATOM 21612 C C . PRO A 1 78 ? -8.364 -12.947 -1.623 1.00 23.32 218 PRO A C 15
ATOM 21613 O O . PRO A 1 78 ? -7.351 -13.225 -2.273 1.00 12.34 218 PRO A O 15
ATOM 21624 N N . GLY A 1 79 ? -8.401 -12.955 -0.327 1.00 35.52 219 GLY A N 15
ATOM 21625 C CA . GLY A 1 79 ? -7.279 -13.452 0.429 1.00 31.40 219 GLY A CA 15
ATOM 21626 C C . GLY A 1 79 ? -6.861 -12.528 1.530 1.00 13.23 219 GLY A C 15
ATOM 21627 O O . GLY A 1 79 ? -6.024 -12.887 2.366 1.00 22.35 219 GLY A O 15
ATOM 21631 N N . VAL A 1 80 ? -7.402 -11.334 1.523 1.00 41.24 220 VAL A N 15
ATOM 21632 C CA . VAL A 1 80 ? -7.089 -10.353 2.535 1.00 4.01 220 VAL A CA 15
ATOM 21633 C C . VAL A 1 80 ? -7.795 -10.677 3.850 1.00 12.51 220 VAL A C 15
ATOM 21634 O O . VAL A 1 80 ? -8.994 -10.969 3.869 1.00 35.40 220 VAL A O 15
ATOM 21647 N N . TYR A 1 81 ? -7.041 -10.658 4.935 1.00 4.25 221 TYR A N 15
ATOM 21648 C CA . TYR A 1 81 ? -7.589 -10.858 6.260 1.00 65.50 221 TYR A CA 15
ATOM 21649 C C . TYR A 1 81 ? -8.103 -9.530 6.769 1.00 74.24 221 TYR A C 15
ATOM 21650 O O . TYR A 1 81 ? -9.279 -9.387 7.128 1.00 12.52 221 TYR A O 15
ATOM 21668 N N . ALA A 1 82 ? -7.226 -8.546 6.741 1.00 32.31 222 ALA A N 15
ATOM 21669 C CA . ALA A 1 82 ? -7.529 -7.223 7.259 1.00 35.24 222 ALA A CA 15
ATOM 21670 C C . ALA A 1 82 ? -6.605 -6.198 6.633 1.00 32.25 222 ALA A C 15
ATOM 21671 O O . ALA A 1 82 ? -5.603 -6.563 5.996 1.00 75.01 222 ALA A O 15
ATOM 21678 N N . VAL A 1 83 ? -6.931 -4.945 6.808 1.00 72.42 223 VAL A N 15
ATOM 21679 C CA . VAL A 1 83 ? -6.139 -3.860 6.281 1.00 32.03 223 VAL A CA 15
ATOM 21680 C C . VAL A 1 83 ? -6.218 -2.668 7.238 1.00 21.31 223 VAL A C 15
ATOM 21681 O O . VAL A 1 83 ? -7.263 -2.444 7.877 1.00 33.52 223 VAL A O 15
ATOM 21694 N N . HIS A 1 84 ? -5.131 -1.961 7.389 1.00 75.02 224 HIS A N 15
ATOM 21695 C CA . HIS A 1 84 ? -5.103 -0.766 8.213 1.00 51.50 224 HIS A CA 15
ATOM 21696 C C . HIS A 1 84 ? -4.066 0.186 7.629 1.00 61.00 224 HIS A C 15
ATOM 21697 O O . HIS A 1 84 ? -3.014 -0.260 7.173 1.00 0.25 224 HIS A O 15
ATOM 21711 N N . TRP A 1 85 ? -4.352 1.473 7.603 1.00 11.01 225 TRP A N 15
ATOM 21712 C CA . TRP A 1 85 ? -3.418 2.408 7.019 1.00 55.42 225 TRP A CA 15
ATOM 21713 C C . TRP A 1 85 ? -3.111 3.561 7.936 1.00 23.13 225 TRP A C 15
ATOM 21714 O O . TRP A 1 85 ? -3.879 3.879 8.849 1.00 12.34 225 TRP A O 15
ATOM 21735 N N . TYR A 1 86 ? -1.986 4.164 7.684 1.00 45.11 226 TYR A N 15
ATOM 21736 C CA . TYR A 1 86 ? -1.489 5.303 8.421 1.00 64.22 226 TYR A CA 15
ATOM 21737 C C . TYR A 1 86 ? -1.030 6.375 7.473 1.00 13.01 226 TYR A C 15
ATOM 21738 O O . TYR A 1 86 ? -0.654 6.090 6.334 1.00 32.50 226 TYR A O 15
ATOM 21756 N N . ALA A 1 87 ? -1.057 7.587 7.939 1.00 2.42 227 ALA A N 15
ATOM 21757 C CA . ALA A 1 87 ? -0.594 8.713 7.186 1.00 71.34 227 ALA A CA 15
ATOM 21758 C C . ALA A 1 87 ? 0.660 9.261 7.828 1.00 43.43 227 ALA A C 15
ATOM 21759 O O . ALA A 1 87 ? 0.743 9.365 9.059 1.00 71.44 227 ALA A O 15
ATOM 21766 N N . GLY A 1 88 ? 1.625 9.573 7.020 1.00 40.25 228 GLY A N 15
ATOM 21767 C CA . GLY A 1 88 ? 2.849 10.128 7.500 1.00 71.32 228 GLY A CA 15
ATOM 21768 C C . GLY A 1 88 ? 4.048 9.312 7.074 1.00 62.44 228 GLY A C 15
ATOM 21769 O O . GLY A 1 88 ? 3.936 8.102 6.827 1.00 54.54 228 GLY A O 15
ATOM 21773 N N . GLU A 1 89 ? 5.201 9.960 7.036 1.00 4.01 229 GLU A N 15
ATOM 21774 C CA . GLU A 1 89 ? 6.462 9.333 6.634 1.00 15.32 229 GLU A CA 15
ATOM 21775 C C . GLU A 1 89 ? 6.811 8.249 7.628 1.00 61.34 229 GLU A C 15
ATOM 21776 O O . GLU A 1 89 ? 7.193 7.147 7.272 1.00 15.35 229 GLU A O 15
ATOM 21788 N N . HIS A 1 90 ? 6.656 8.587 8.871 1.00 70.21 230 HIS A N 15
ATOM 21789 C CA . HIS A 1 90 ? 6.946 7.701 9.976 1.00 75.34 230 HIS A CA 15
ATOM 21790 C C . HIS A 1 90 ? 5.639 7.410 10.728 1.00 31.25 230 HIS A C 15
ATOM 21791 O O . HIS A 1 90 ? 5.631 6.829 11.816 1.00 12.11 230 HIS A O 15
ATOM 21805 N N . ALA A 1 91 ? 4.537 7.776 10.088 1.00 64.45 231 ALA A N 15
ATOM 21806 C CA . ALA A 1 91 ? 3.195 7.642 10.639 1.00 44.23 231 ALA A CA 15
ATOM 21807 C C . ALA A 1 91 ? 3.072 8.397 11.958 1.00 1.11 231 ALA A C 15
ATOM 21808 O O . ALA A 1 91 ? 2.907 7.806 13.039 1.00 74.23 231 ALA A O 15
ATOM 21815 N N . GLN A 1 92 ? 3.249 9.689 11.869 1.00 63.24 232 GLN A N 15
ATOM 21816 C CA . GLN A 1 92 ? 3.144 10.560 13.004 1.00 45.23 232 GLN A CA 15
ATOM 21817 C C . GLN A 1 92 ? 1.689 10.908 13.257 1.00 64.42 232 GLN A C 15
ATOM 21818 O O . GLN A 1 92 ? 1.030 11.524 12.419 1.00 21.12 232 GLN A O 15
ATOM 21832 N N . ALA A 1 93 ? 1.200 10.469 14.378 1.00 10.13 233 ALA A N 15
ATOM 21833 C CA . ALA A 1 93 ? -0.141 10.740 14.829 1.00 15.34 233 ALA A CA 15
ATOM 21834 C C . ALA A 1 93 ? -0.123 10.578 16.321 1.00 62.51 233 ALA A C 15
ATOM 21835 O O . ALA A 1 93 ? 0.550 9.671 16.825 1.00 51.35 233 ALA A O 15
ATOM 21842 N N . GLU A 1 94 ? -0.795 11.419 17.029 1.00 10.44 234 GLU A N 15
ATOM 21843 C CA . GLU A 1 94 ? -0.767 11.367 18.458 1.00 65.44 234 GLU A CA 15
ATOM 21844 C C . GLU A 1 94 ? -2.105 11.848 18.992 1.00 72.14 234 GLU A C 15
#

B-factor: mean 37.13, std 16.29, range [0.11, 75.52]

Organism: Mycobacterium tuberculosis (strain CDC 1551 / Oshkosh) (NCBI:txid83331)